Protein AF-0000000078838289 (afdb_homodimer)

pLDDT: mean 92.82, std 12.11, range [24.95, 98.88]

Radius of gyration: 32.38 Å; Cα contacts (8 Å, |Δi|>4): 1824; chains: 2; bounding box: 75×91×91 Å

Secondary structure (DSSP, 8-state):
--------------------HHHHHHHHHHHHHHHHHHHH-HHHHHHTT-GGGGG-----SHHHHHHHHHHHHHHHHHHHHS-STT--HHHHHHHHHHHHHHHHHHHHHHHTGGG--EETTEETTTHHHHHHHH----SHHHHHHHHHHHHHHHHHHHHHHHHHHHHHHHT---BHHHHHHHHHHHHHHHTS-GGG-GGGGGGTS--TTS-HHHHHHHHHHHHHHHHTHHHHHHHHHHHIIIIIHHH-BS-SSGGGSTTHHHHHHHHHHHHH-S---HHHHHHHHHHHHHHHHHHHHHHHHHTT--S-HHHHHHHHHH-GGGS-SSHHHHHHHHHHHHHHHHHHHHHH-SS--S--EEEEEPPTTTGGGS-SEEEE--BTTTTB-EEEEE--SSGGGS-GGGHHHHHHHHSTTTHHHHHHHHHH-SSS-HHHHT---HHHHHHHHHHHHHHHHHTT---SHHHHHHHHHHHHHHHHHHHHHHHHHTS---HHHHHHHHHHH----HHHHHHHHHHHHHSTTTTHHHHHHHHHHHHHHHHHHHHHGGG--HHHHHHHHHTT----HHHHHHHHHHHHHHHS---/--------------------HHHHHHHHHHHHHHHHHHHH-HHHHHHTT-GGGGG-----SHHHHHHHHHHHHHHHHHHHHS-STT--HHHHHHHHHHHHHHHHHHHHHHHTGGG--EETTEETTTHHHHHHHH----SHHHHHHHHHHHHHHHHHHHHHHHHHHHHHHHT---BHHHHHHHHHHHHHHHTS-GGG-GGGGGGTS--TTS-HHHHHHHHHHHHHHHHTHHHHHHHHHHHIIIIIGGG-BS-SSGGGSTTHHHHHHHHHHHHH-S---HHHHHHHHHHHHHHHHHHHHHHHHHTT--S-HHHHHHHHHH-GGGS-SSHHHHHHHHHHHHHHHHHHHHHH-SS--S--EEEEEPPTTTGGGS-SEEEE--BTTTTB-EEEEE--SSGGGS-GGGHHHHHHHHSTTTHHHHHHHHHH-SSS-HHHHT---HHHHHHHHHHHHHHHHHTT---SHHHHHHHHHHHHHHHHHHHHHHHHHTS---HHHHHHHHHHH----HHHHHHHHHHHHHSTTTTHHHHHHHHHHHHHHHHHHHHHGGG--HHHHHHHHHTT----HHHHHHHHHHHHHHHS---

Organism: Phenylobacterium zucineum (strain HLK1) (NCBI:txid450851)

Sequence (1166 aa):
MRRLVPVLAAVLSIHAAPALADDSAVSRLVADYEAWWLADDPFTAGRLGDAAALARLPDVTPAADARRKAALEGFRARLAATPDAGLSDEAKLNRDLLRWTVESQLSRLSFDEARMPLSSDGGFYDTLDYFGSTTRIRGREDAEAWIARLEGAPGLWRDHLANARRGVKTGFTQPRGTVEAVIKQLRDRQAVPLDDDPLLKPLARLPDTIAPADQAALRARARAAVERLAPVRQEILAFVEGEYLPAARKGLGARALPNGEAYYRFVVRDHTTTELTPDQIHEIGRSEVARIRARMEAAMKEAGWEGDLAGFLAMLRKEPGFYAESRQDLLEKASEIAKRIDDQLPAWFATL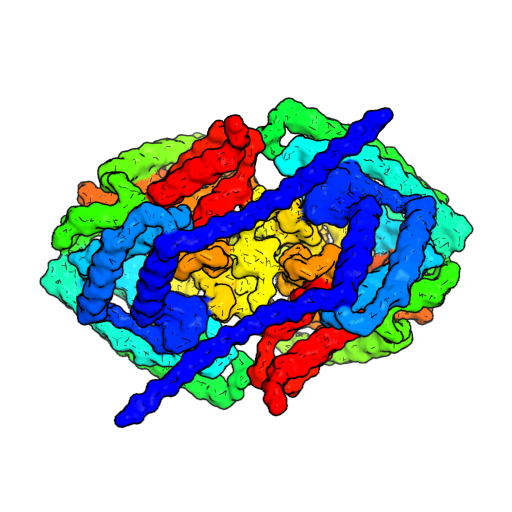PRLPYGVRPVPREIEAAYTTGRYFQGSPELGVAGGYMVNTYALDQRPLYELPALTAHEAVPGHHLQIALSQELEGVPAFRREAGYSAFVEGWGLYSEKVAGEMGIYRTPYERFGQLSYEMWRACRLVADTGLHWKGWSVDQAKACFLENTALSPLNIDVEVARYVSWPGQALAYKVGELTYVRLRDKAKAALGERFDIRRFHDAVLLAGPLPMNVLEARVDAWIAAQKPAAMRRLVPVLAAVLSIHAAPALADDSAVSRLVADYEAWWLADDPFTAGRLGDAAALARLPDVTPAADARRKAALEGFRARLAATPDAGLSDEAKLNRDLLRWTVESQLSRLSFDEARMPLSSDGGFYDTLDYFGSTTRIRGREDAEAWIARLEGAPGLWRDHLANARRGVKTGFTQPRGTVEAVIKQLRDRQAVPLDDDPLLKPLARLPDTIAPADQAALRARARAAVERLAPVRQEILAFVEGEYLPAARKGLGARALPNGEAYYRFVVRDHTTTELTPDQIHEIGRSEVARIRARMEAAMKEAGWEGDLAGFLAMLRKEPGFYAESRQDLLEKASEIAKRIDDQLPAWFATLPRLPYGVRPVPREIEAAYTTGRYFQGSPELGVAGGYMVNTYALDQRPLYELPALTAHEAVPGHHLQIALSQELEGVPAFRREAGYSAFVEGWGLYSEKVAGEMGIYRTPYERFGQLSYEMWRACRLVADTGLHWKGWSVDQAKACFLENTALSPLNIDVEVARYVSWPGQALAYKVGELTYVRLRDKAKAALGERFDIRRFHDAVLLAGPLPMNVLEARVDAWIAAQKPAA

InterPro domains:
  IPR010281 Protein of unknown function DUF885 [PF05960] (42-572)
  IPR010281 Protein of unknown function DUF885 [PTHR33361] (23-581)

Solvent-accessible surface area (backbone atoms only — not comparable to full-atom values): 60606 Å² total; per-residue (Å²): 130,88,75,80,75,78,78,76,77,73,73,76,67,78,66,74,70,72,77,42,80,48,35,54,58,51,50,50,52,51,52,51,48,47,55,52,51,39,68,59,34,16,68,62,28,24,50,71,53,37,69,76,26,47,32,46,72,63,74,80,42,71,68,45,50,50,52,50,49,54,52,42,51,49,51,52,53,54,57,71,67,52,74,80,71,67,45,50,72,66,44,47,50,52,49,52,52,48,49,50,51,45,51,51,51,53,55,47,58,72,68,49,58,63,21,46,57,67,31,46,80,46,41,79,88,44,53,60,45,58,44,23,75,65,46,72,41,81,43,67,66,45,46,51,20,50,42,42,33,49,62,45,41,61,60,51,53,50,40,49,49,53,26,33,51,51,6,52,74,69,51,40,46,54,26,46,72,41,47,52,48,35,51,52,52,51,52,53,49,68,66,54,52,77,93,69,37,52,72,52,50,35,61,70,63,67,47,81,86,49,51,69,71,55,49,52,49,51,47,50,51,41,50,53,36,56,59,62,42,51,64,52,53,49,48,52,50,49,41,45,62,67,54,42,44,80,47,27,31,85,50,65,22,47,45,66,32,81,68,10,58,62,49,47,54,47,36,36,26,60,20,42,36,47,89,68,46,65,68,56,43,26,51,51,14,53,52,44,41,56,55,45,50,56,51,43,53,53,33,42,47,72,61,67,55,84,70,54,69,70,57,51,41,52,47,63,68,62,45,67,90,37,34,52,89,41,56,65,50,44,50,18,50,52,24,30,49,47,25,53,41,35,34,48,41,37,67,51,32,75,73,60,38,42,70,45,47,15,70,36,68,40,56,79,80,50,25,86,73,43,64,72,56,46,58,44,83,47,23,82,69,68,26,35,29,23,31,30,28,36,38,57,55,63,41,84,64,46,54,52,37,38,44,59,32,50,40,12,21,28,28,51,67,5,40,44,42,54,52,41,36,16,68,65,50,77,95,57,58,65,75,43,36,68,44,75,42,39,9,43,53,40,3,43,14,53,42,20,32,55,51,35,50,78,72,56,67,53,83,44,50,56,27,47,38,26,39,47,24,53,52,32,48,35,21,34,29,23,36,25,40,33,30,27,36,72,68,67,40,51,72,66,64,38,45,44,54,45,70,75,59,30,70,69,38,71,68,55,50,52,55,50,51,45,32,44,58,47,39,70,36,54,58,40,3,30,44,56,23,21,53,50,54,52,50,50,51,50,50,41,40,70,74,43,51,88,72,49,44,66,22,57,51,47,44,68,60,49,75,74,22,58,41,48,51,62,58,44,51,52,50,50,53,52,49,49,61,67,68,43,74,80,127,134,82,77,77,72,76,78,76,75,73,72,77,68,80,67,77,70,73,78,41,79,50,35,54,58,51,52,49,52,50,50,51,48,48,54,53,50,38,70,59,33,15,68,61,28,24,50,71,54,37,70,76,26,47,32,46,74,63,73,80,42,71,67,47,48,52,52,49,49,53,53,42,52,50,51,52,53,53,56,70,66,53,73,78,72,69,45,50,72,67,43,46,50,52,49,52,51,49,50,51,51,44,52,51,51,52,55,48,59,72,67,48,58,63,20,47,59,67,32,46,80,46,40,77,89,44,53,61,45,58,44,23,76,64,46,74,42,81,44,67,67,44,47,51,20,49,40,44,34,49,61,45,40,62,61,49,54,49,41,49,50,53,28,33,50,51,7,52,74,68,51,39,48,54,27,46,71,41,47,53,47,36,51,53,51,51,53,54,49,68,66,54,51,77,92,70,37,51,71,52,50,36,63,70,63,67,49,80,88,48,52,68,71,57,48,53,51,51,46,52,51,41,50,52,36,56,58,62,42,51,63,53,54,49,50,51,50,49,44,44,62,68,55,43,44,80,47,27,30,85,51,63,23,47,46,65,32,80,67,10,58,63,48,46,55,47,37,36,25,60,19,39,38,46,90,68,48,64,66,58,43,28,52,50,13,53,52,44,40,56,55,46,50,55,51,43,52,52,33,42,46,73,61,65,53,85,72,54,69,70,57,51,42,52,46,62,68,62,45,67,88,37,34,52,89,42,57,64,49,44,50,18,50,52,23,30,50,47,24,53,42,36,34,48,41,37,67,50,31,76,74,60,39,43,71,46,46,15,70,38,67,41,56,79,80,49,26,86,73,42,65,71,55,46,56,44,83,48,21,80,71,68,26,34,30,23,31,31,27,37,37,56,54,65,42,83,63,45,52,51,35,36,43,60,34,51,41,13,21,27,28,50,68,6,41,45,43,54,51,43,37,17,68,66,50,77,95,56,56,64,74,42,35,67,43,76,42,38,8,42,55,40,3,42,14,54,42,21,34,54,51,37,51,77,72,57,68,51,85,44,48,58,28,45,38,24,39,46,24,52,51,31,48,37,21,35,28,23,36,26,42,32,30,26,36,72,70,67,42,51,72,67,63,36,45,46,52,46,70,75,60,30,68,69,36,70,68,55,50,52,54,49,50,45,32,42,57,49,39,72,37,54,57,40,3,29,42,57,23,21,53,50,52,53,50,52,51,51,50,41,41,69,75,43,50,89,70,50,47,66,22,58,52,46,44,69,61,48,74,74,22,57,41,48,51,62,59,45,52,53,49,52,52,53,51,49,61,66,70,44,75,80,128

Foldseek 3Di:
DPDDPPPPPPPPPPPPPPQFPLLVLLVVLLVVVVVVVCVQCLVLVVLQPNLVSLQDDHDLAVVVLVVLLVVLVVSLVSLVVRDPPPHDPQSNVSSVVSNVVSVLSNVVSVVLCLLEQAALADGPVCVLLLVLVFQAAPDDSSLVSLLSNLLCSLVVLVSSLVSPVVCLVQLVYAALVGLVSRLVLLVLLLPDDLVQRSSLNNLPDHDVVQPPVRSVVSSVSSSVSSVVCNVSSVVVSCCSVPRRNVSHDHFLAQCSGDVSVVVLCSLQCQQQVDNDGLVNLQVQLVVLLVVLLVVLVVLCVVQVHPDDPLVVLVCQLPPPVQFADALVRLLVLLVVLLVLLVVQVVQQAVDWFPAAEHEEEDRPSCLLLHAQWAKRAHHPNSPGHIYTYGRSPPRSQNTNLQSNLSSQLHDPPAQVGLLRLLNVAPPARPCQSVDCNLLQRQQRSLLSSVVCVVSVSNPGSSSVSSNSLVLQVLSLLSNLLSCRHPVRDDLVVSLVSNSVRHSHDPSNSVSVSSRSSRPHNNSSSHNSSNVLLVVLLVVLCVLQPPLDRSNVLVCQQRNNGGDSSVVSSVSSVVVSVVSDPDD/DDDPPPPPPPPPPPPPPPQFPLLVLLVVLLVVVCVVVCVQCLVLVVLQPNLVSLQDDHDLAVVSLVVLLVVLVVSLVSLVVRDPPPHDPLSNVSSVVSNVVSVLSNVVSVVLCLLEQAALADGPVCVLLLVLVFQAAPDDSSLVSLLSNLLCSLVVLVSSLVSPVVCLVQLVYAALVRLVSRLVLLVLLLPDDLVQRSSLNNLPDHDPVQPPVRSVVSSVSSSVSSVVCNVSSVVVSCCSVPRRNVSHDHFLAQCSGDVSVVVLQSLQCQQQVDNDGLVRLQVQLVVLLVVLLVVLVVLCVVQVHPDDPLVVLVCQLPPPVQFADALVRLLVLLVVLLVLLVVQVVQQAVDWFPAAEHEEEDRPSCLLLHAQWAKRAHRPNSPGHIYTYGRSPPRSQNTNLQSNLSSQLHDPPAQVGLLRLLNVFPPARPCQSVDCNLLQRLQRSLLSSVVCVVSVSNPGSSSVSSNSLVLQVLSLLSNLLSCRHPVRDDLVVSLVSNSVRHSHDPSNSVSVSSRSSRPHNNSSSHNSSNVLLVVLLVVLCVLQPPLDRSNVLVCQQRNNGGDSSVVSSVSSVVVSVVSDPDD

Nearest PDB structures (foldseek):
  3o0y-assembly1_A  TM=9.277E-01  e=1.957E-29  Colwellia psychrerythraea 34H
  3o0y-assembly2_B  TM=9.240E-01  e=3.794E-29  Colwellia psychrerythraea 34H
  3iuk-assembly2_B  TM=7.876E-01  e=2.431E-20  Paenarthrobacter aurescens TC1
  3iuk-assembly1_A  TM=7.950E-01  e=2.367E-19  Paenarthrobacter aurescens TC1
  3u24-assembly1_A  TM=7.190E-01  e=1.300E-12  Shewanella oneidensis MR-1

Structure (mmCIF, N/CA/C/O backbone):
data_AF-0000000078838289-model_v1
#
loop_
_entity.id
_entity.type
_entity.pdbx_description
1 polymer 'DUF885 domain-containing protein'
#
loop_
_atom_site.group_PDB
_atom_site.id
_atom_site.type_symbol
_atom_site.label_atom_id
_atom_site.label_alt_id
_atom_site.label_comp_id
_atom_site.label_asym_id
_atom_site.label_entity_id
_atom_site.label_seq_id
_atom_site.pdbx_PDB_ins_code
_atom_site.Cartn_x
_atom_site.Cartn_y
_atom_site.Cartn_z
_atom_site.occupancy
_atom_site.B_iso_or_equiv
_atom_site.auth_seq_id
_atom_site.auth_comp_id
_atom_site.auth_asym_id
_atom_site.auth_atom_id
_atom_site.pdbx_PDB_model_num
ATOM 1 N N . MET A 1 1 ? 40.375 41.781 -16.438 1 24.95 1 MET A N 1
ATOM 2 C CA . MET A 1 1 ? 39.969 41.219 -17.719 1 24.95 1 MET A CA 1
ATOM 3 C C . MET A 1 1 ? 39.281 39.875 -17.547 1 24.95 1 MET A C 1
ATOM 5 O O . MET A 1 1 ? 39.75 38.844 -18.031 1 24.95 1 MET A O 1
ATOM 9 N N . ARG A 1 2 ? 38.688 39.75 -16.375 1 28.38 2 ARG A N 1
ATOM 10 C CA . ARG A 1 2 ? 38.219 38.406 -16 1 28.38 2 ARG A CA 1
ATOM 11 C C . ARG A 1 2 ? 37.219 37.875 -17.031 1 28.38 2 ARG A C 1
ATOM 13 O O . ARG A 1 2 ? 36.281 38.594 -17.406 1 28.38 2 ARG A O 1
ATOM 20 N N . ARG A 1 3 ? 37.656 36.844 -17.766 1 28.58 3 ARG A N 1
ATOM 21 C CA . ARG A 1 3 ? 37.25 35.969 -18.859 1 28.58 3 ARG A CA 1
ATOM 22 C C . ARG A 1 3 ? 35.969 35.188 -18.531 1 28.58 3 ARG A C 1
ATOM 24 O O . ARG A 1 3 ? 35.875 34.594 -17.453 1 28.58 3 ARG A O 1
ATOM 31 N N . LEU A 1 4 ? 34.906 35.594 -19.078 1 31.47 4 LEU A N 1
ATOM 32 C CA . LEU A 1 4 ? 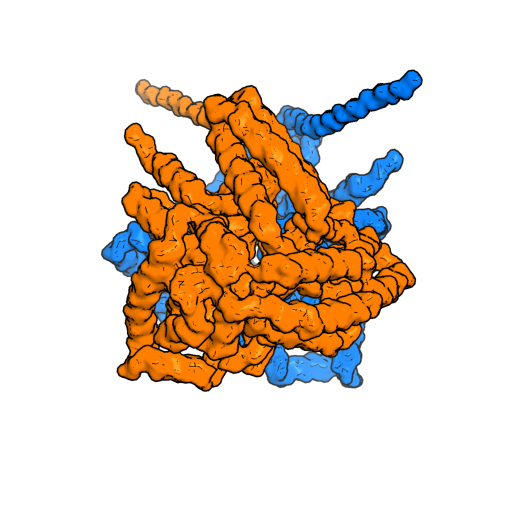33.531 35.125 -19.062 1 31.47 4 LEU A CA 1
ATOM 33 C C . LEU A 1 4 ? 33.438 33.688 -19.578 1 31.47 4 LEU A C 1
ATOM 35 O O . LEU A 1 4 ? 33.812 33.406 -20.734 1 31.47 4 LEU A O 1
ATOM 39 N N . VAL A 1 5 ? 33.844 32.688 -18.797 1 38.34 5 VAL A N 1
ATOM 40 C CA . VAL A 1 5 ? 33.812 31.344 -19.344 1 38.34 5 VAL A CA 1
ATOM 41 C C . VAL A 1 5 ? 32.406 30.938 -19.688 1 38.34 5 VAL A C 1
ATOM 43 O O . VAL A 1 5 ? 31.5 31.016 -18.844 1 38.34 5 VAL A O 1
ATOM 46 N N . PRO A 1 6 ? 32.062 30.953 -20.953 1 35.06 6 PRO A N 1
ATOM 47 C CA . PRO A 1 6 ? 30.688 30.594 -21.375 1 35.06 6 PRO A CA 1
ATOM 48 C C . PRO A 1 6 ? 30.312 29.172 -21 1 35.06 6 PRO A C 1
ATOM 50 O O . PRO A 1 6 ? 31.141 28.266 -21.078 1 35.06 6 PRO A O 1
ATOM 53 N N . VAL A 1 7 ? 29.547 29.016 -19.984 1 34.88 7 VAL A N 1
ATOM 54 C CA . VAL A 1 7 ? 29 27.734 -19.547 1 34.88 7 VAL A CA 1
ATOM 55 C C . VAL A 1 7 ? 28.172 27.109 -20.656 1 34.88 7 VAL A C 1
ATOM 57 O O . VAL A 1 7 ? 27.172 27.672 -21.094 1 34.88 7 VAL A O 1
ATOM 60 N N . LEU A 1 8 ? 28.891 26.406 -21.547 1 32.25 8 LEU A N 1
ATOM 61 C CA . LEU A 1 8 ? 28.203 25.641 -22.594 1 32.25 8 LEU A CA 1
ATOM 62 C C . LEU A 1 8 ? 27.297 24.578 -21.984 1 32.25 8 LEU A C 1
ATOM 64 O O . LEU A 1 8 ? 27.766 23.703 -21.266 1 32.25 8 LEU A O 1
ATOM 68 N N . ALA A 1 9 ? 26.047 24.922 -21.719 1 31.95 9 ALA A N 1
ATOM 69 C CA . ALA A 1 9 ? 24.969 24 -21.375 1 31.95 9 ALA A CA 1
ATOM 70 C C . ALA A 1 9 ? 24.875 22.859 -22.375 1 31.95 9 ALA A C 1
ATOM 72 O O . ALA A 1 9 ? 24.531 23.062 -23.531 1 31.95 9 ALA A O 1
ATOM 73 N N . ALA A 1 10 ? 25.719 21.891 -22.25 1 31.66 10 ALA A N 1
ATOM 74 C CA . ALA A 1 10 ? 25.578 20.719 -23.109 1 31.66 10 ALA A CA 1
ATOM 75 C C . ALA A 1 10 ? 24.219 20.062 -22.891 1 31.66 10 ALA A C 1
ATOM 77 O O . ALA A 1 10 ? 23.922 19.594 -21.797 1 31.66 10 ALA A O 1
ATOM 78 N N . VAL A 1 11 ? 23.25 20.516 -23.516 1 33.47 11 VAL A N 1
ATOM 79 C CA . VAL A 1 11 ? 21.984 19.797 -23.656 1 33.47 11 VAL A CA 1
ATOM 80 C C . VAL A 1 11 ? 22.234 18.391 -24.156 1 33.47 11 VAL A C 1
ATOM 82 O O . VAL A 1 11 ? 22.703 18.203 -25.297 1 33.47 11 VAL A O 1
ATOM 85 N N . LEU A 1 12 ? 22.719 17.594 -23.25 1 33.38 12 LEU A N 1
ATOM 86 C CA . LEU A 1 12 ? 22.766 16.203 -23.672 1 33.38 12 LEU A CA 1
ATOM 87 C C . LEU A 1 12 ? 21.391 15.75 -24.172 1 33.38 12 LEU A C 1
ATOM 89 O O . LEU A 1 12 ? 20.438 15.641 -23.406 1 33.38 12 LEU A O 1
ATOM 93 N N . SER A 1 13 ? 21.062 16.109 -25.375 1 32.47 13 SER A N 1
ATOM 94 C CA . SER A 1 13 ? 19.969 15.5 -26.109 1 32.47 13 SER A CA 1
ATOM 95 C C . SER A 1 13 ? 20.047 13.977 -26.062 1 32.47 13 SER A C 1
ATOM 97 O O . SER A 1 13 ? 21.016 13.391 -26.531 1 32.47 13 SER A O 1
ATOM 99 N N . ILE A 1 14 ? 19.578 13.469 -25.031 1 34.84 14 ILE A N 1
ATOM 100 C CA . ILE A 1 14 ? 19.359 12.039 -25.172 1 34.84 14 ILE A CA 1
ATOM 101 C C . ILE A 1 14 ? 18.625 11.75 -26.484 1 34.84 14 ILE A C 1
ATOM 103 O O . ILE A 1 14 ? 17.453 12.102 -26.641 1 34.84 14 ILE A O 1
ATOM 107 N N . HIS A 1 15 ? 19.328 11.883 -27.609 1 33.34 15 HIS A N 1
ATOM 108 C CA . HIS A 1 15 ? 18.844 11.398 -28.891 1 33.34 15 HIS A CA 1
ATOM 109 C C . HIS A 1 15 ? 18.234 10 -28.766 1 33.34 15 HIS A C 1
ATOM 111 O O . HIS A 1 15 ? 18.922 9.062 -28.359 1 33.34 15 HIS A O 1
ATOM 117 N N . ALA A 1 16 ? 17 9.875 -28.641 1 38.09 16 ALA A N 1
ATOM 118 C CA . ALA A 1 16 ? 16.422 8.578 -28.984 1 38.09 16 ALA A CA 1
ATOM 119 C C . ALA A 1 16 ? 17.031 8.023 -30.266 1 38.09 16 ALA A C 1
ATOM 121 O O . ALA A 1 16 ? 16.922 8.641 -31.328 1 38.09 16 ALA A O 1
ATOM 122 N N . ALA A 1 17 ? 17.953 7.246 -30.266 1 40.25 17 ALA A N 1
ATOM 123 C CA . ALA A 1 17 ? 18.531 6.695 -31.5 1 40.25 17 ALA A CA 1
ATOM 124 C C . ALA A 1 17 ? 17.422 6.234 -32.469 1 40.25 17 ALA A C 1
ATOM 126 O O . ALA A 1 17 ? 16.422 5.656 -32.031 1 40.25 17 ALA A O 1
ATOM 127 N N . PRO A 1 18 ? 17.344 6.66 -33.625 1 42.09 18 PRO A N 1
ATOM 128 C CA . PRO A 1 18 ? 16.328 6.246 -34.625 1 42.09 18 PRO A CA 1
ATOM 129 C C . PRO A 1 18 ? 16.047 4.746 -34.562 1 42.09 18 PRO A C 1
ATOM 131 O O . PRO A 1 18 ? 16.969 3.943 -34.406 1 42.09 18 PRO A O 1
ATOM 134 N N . ALA A 1 19 ? 14.867 4.453 -34.219 1 48.69 19 ALA A N 1
ATOM 135 C CA . ALA A 1 19 ? 14.477 3.066 -34.469 1 48.69 19 ALA A CA 1
ATOM 136 C C . ALA A 1 19 ? 15.039 2.568 -35.781 1 48.69 19 ALA A C 1
ATOM 138 O O . ALA A 1 19 ? 14.781 3.158 -36.844 1 48.69 19 ALA A O 1
ATOM 139 N N . LEU A 1 20 ? 16.094 1.934 -35.75 1 51.28 20 LEU A N 1
ATOM 140 C CA . LEU A 1 20 ? 16.656 1.365 -36.969 1 51.28 20 LEU A CA 1
ATOM 141 C C . LEU A 1 20 ? 15.641 0.486 -37.688 1 51.28 20 LEU A C 1
ATOM 143 O O . LEU A 1 20 ? 14.719 -0.043 -37.062 1 51.28 20 LEU A O 1
ATOM 147 N N . ALA A 1 21 ? 15.406 0.539 -38.906 1 50.81 21 ALA A N 1
ATOM 148 C CA . ALA A 1 21 ? 14.492 -0.169 -39.812 1 50.81 21 ALA A CA 1
ATOM 149 C C . ALA A 1 21 ? 14.219 -1.585 -39.312 1 50.81 21 ALA A C 1
ATOM 151 O O . ALA A 1 21 ? 13.086 -2.061 -39.344 1 50.81 21 ALA A O 1
ATOM 152 N N . ASP A 1 22 ? 15.086 -2.135 -38.562 1 70.12 22 ASP A N 1
ATOM 153 C CA . ASP A 1 22 ? 15.031 -3.531 -38.156 1 70.12 22 ASP A CA 1
ATOM 154 C C . ASP A 1 22 ? 14.258 -3.68 -36.844 1 70.12 22 ASP A C 1
ATOM 156 O O . ASP A 1 22 ? 13.562 -4.68 -36.625 1 70.12 22 ASP A O 1
ATOM 160 N N . ASP A 1 23 ? 13.945 -2.619 -36.125 1 87.69 23 ASP A N 1
ATOM 161 C CA . ASP A 1 23 ? 13.133 -2.699 -34.938 1 87.69 23 ASP A CA 1
ATOM 162 C C . ASP A 1 23 ? 11.648 -2.832 -35.281 1 87.69 23 ASP A C 1
ATOM 164 O O . ASP A 1 23 ? 10.898 -3.48 -34.562 1 87.69 23 ASP A O 1
ATOM 168 N N . SER A 1 24 ? 11.406 -2.385 -36.438 1 88.81 24 SER A N 1
ATOM 169 C CA . SER A 1 24 ? 10.016 -2.387 -36.875 1 88.81 24 SER A CA 1
ATOM 170 C C . SER A 1 24 ? 9.531 -3.801 -37.188 1 88.81 24 SER A C 1
ATOM 172 O O . SER A 1 24 ? 8.375 -4.137 -36.906 1 88.81 24 SER A O 1
ATOM 174 N N . ALA A 1 25 ? 10.422 -4.629 -37.75 1 90.44 25 ALA A N 1
ATOM 175 C CA . ALA A 1 25 ? 10.047 -6.008 -38.062 1 90.44 25 ALA A CA 1
ATOM 176 C C . ALA A 1 25 ? 9.758 -6.797 -36.781 1 90.44 25 ALA A C 1
ATOM 178 O O . ALA A 1 25 ? 8.789 -7.547 -36.719 1 90.44 25 ALA A O 1
ATOM 179 N N . VAL A 1 26 ? 10.555 -6.625 -35.844 1 94.75 26 VAL A N 1
ATOM 180 C CA . VAL A 1 26 ? 10.383 -7.309 -34.562 1 94.75 26 VAL A CA 1
ATOM 181 C C . VAL A 1 26 ? 9.117 -6.797 -33.875 1 94.75 26 VAL A C 1
ATOM 183 O O . VAL A 1 26 ? 8.344 -7.578 -33.312 1 94.75 26 VAL A O 1
ATOM 186 N N . SER A 1 27 ? 8.922 -5.492 -33.938 1 95.06 27 SER A N 1
ATOM 187 C CA . SER A 1 27 ? 7.746 -4.891 -33.312 1 95.06 27 SER A CA 1
ATOM 188 C C . SER A 1 27 ? 6.461 -5.434 -33.938 1 95.06 27 SER A C 1
ATOM 190 O O . SER A 1 27 ? 5.488 -5.695 -33.219 1 95.06 27 SER A O 1
ATOM 192 N N . ARG A 1 28 ? 6.473 -5.582 -35.156 1 95.19 28 ARG A N 1
ATOM 193 C CA . ARG A 1 28 ? 5.305 -6.125 -35.844 1 95.19 28 ARG A CA 1
ATOM 194 C C . ARG A 1 28 ? 5.078 -7.586 -35.469 1 95.19 28 ARG A C 1
ATOM 196 O O . ARG A 1 28 ? 3.938 -8.016 -35.281 1 95.19 28 ARG A O 1
ATOM 203 N N . LEU A 1 29 ? 6.168 -8.336 -35.469 1 96.81 29 LEU A N 1
ATOM 204 C CA . LEU A 1 29 ? 6.086 -9.734 -35.094 1 96.81 29 LEU A CA 1
ATOM 205 C C . LEU A 1 29 ? 5.508 -9.875 -33.688 1 96.81 29 LEU A C 1
ATOM 207 O O . LEU A 1 29 ? 4.641 -10.719 -33.438 1 96.81 29 LEU A O 1
ATOM 211 N N . VAL A 1 30 ? 5.945 -9.047 -32.781 1 97.56 30 VAL A N 1
ATOM 212 C CA . VAL A 1 30 ? 5.453 -9.055 -31.391 1 97.56 30 VAL A CA 1
ATOM 213 C C . VAL A 1 30 ? 3.973 -8.688 -31.375 1 97.56 30 VAL A C 1
ATOM 215 O O . VAL A 1 30 ? 3.174 -9.336 -30.703 1 97.56 30 VAL A O 1
ATOM 218 N N . ALA A 1 31 ? 3.623 -7.703 -32.125 1 97.69 31 ALA A N 1
ATOM 219 C CA . ALA A 1 31 ? 2.23 -7.27 -32.188 1 97.69 31 ALA A CA 1
ATOM 220 C C . ALA A 1 31 ? 1.329 -8.375 -32.719 1 97.69 31 ALA A C 1
ATOM 222 O O . ALA A 1 31 ? 0.228 -8.594 -32.188 1 97.69 31 ALA A O 1
ATOM 223 N N . ASP A 1 32 ? 1.801 -9.062 -33.719 1 98.19 32 ASP A N 1
ATOM 224 C CA . ASP A 1 32 ? 1.038 -10.156 -34.312 1 98.19 32 ASP A CA 1
ATOM 225 C C . ASP A 1 32 ? 0.877 -11.312 -33.344 1 98.19 32 ASP A C 1
ATOM 227 O O . ASP A 1 32 ? -0.205 -11.891 -33.219 1 98.19 32 ASP A O 1
ATOM 231 N N . TYR A 1 33 ? 1.925 -11.609 -32.719 1 98.5 33 TYR A N 1
ATOM 232 C CA . TYR A 1 33 ? 1.863 -12.68 -31.734 1 98.5 33 TYR A CA 1
ATOM 233 C C . TYR A 1 33 ? 0.884 -12.328 -30.609 1 98.5 33 TYR A C 1
ATOM 235 O O . TYR A 1 33 ? 0.07 -13.164 -30.203 1 98.5 33 TYR A O 1
ATOM 243 N N . GLU A 1 34 ? 0.975 -11.148 -30.094 1 98.12 34 GLU A N 1
ATOM 244 C CA . GLU A 1 34 ? 0.121 -10.727 -28.984 1 98.12 34 GLU A CA 1
ATOM 245 C C . GLU A 1 34 ? -1.351 -10.734 -29.391 1 98.12 34 GLU A C 1
ATOM 247 O O . GLU A 1 34 ? -2.215 -11.117 -28.594 1 98.12 34 GLU A O 1
ATOM 252 N N . ALA A 1 35 ? -1.584 -10.289 -30.562 1 98.06 35 ALA A N 1
ATOM 253 C CA . ALA A 1 35 ? -2.959 -10.312 -31.062 1 98.06 35 ALA A CA 1
ATOM 254 C C . ALA A 1 35 ? -3.502 -11.742 -31.094 1 98.06 35 ALA A C 1
ATOM 256 O O . ALA A 1 35 ? -4.629 -11.984 -30.656 1 98.06 35 ALA A O 1
ATOM 257 N N . TRP A 1 36 ? -2.703 -12.609 -31.578 1 98.31 36 TRP A N 1
ATOM 258 C CA . TRP A 1 36 ? -3.094 -14.016 -31.641 1 98.31 36 TRP A CA 1
ATOM 259 C C . TRP A 1 36 ? -3.258 -14.594 -30.234 1 98.31 36 TRP A C 1
ATOM 261 O O . TRP A 1 36 ? -4.266 -15.234 -29.938 1 98.31 36 TRP A O 1
ATOM 271 N N . TRP A 1 37 ? -2.273 -14.406 -29.391 1 97.88 37 TRP A N 1
ATOM 272 C CA . TRP A 1 37 ? -2.232 -14.969 -28.047 1 97.88 37 TRP A CA 1
ATOM 273 C C . TRP A 1 37 ? -3.412 -14.469 -27.219 1 97.88 37 TRP A C 1
ATOM 275 O O . TRP A 1 37 ? -4.09 -15.266 -26.562 1 97.88 37 TRP A O 1
ATOM 285 N N . LEU A 1 38 ? -3.717 -13.211 -27.281 1 97.56 38 LEU A N 1
ATOM 286 C CA . LEU A 1 38 ? -4.801 -12.641 -26.484 1 97.56 38 LEU A CA 1
ATOM 287 C C . LEU A 1 38 ? -6.156 -13.094 -27.016 1 97.56 38 LEU A C 1
ATOM 289 O O . LEU A 1 38 ? -7.113 -13.227 -26.234 1 97.56 38 LEU A O 1
ATOM 293 N N . ALA A 1 39 ? -6.238 -13.375 -28.25 1 97.44 39 ALA A N 1
ATOM 294 C CA . ALA A 1 39 ? -7.461 -13.961 -28.797 1 97.44 39 ALA A CA 1
ATOM 295 C C . ALA A 1 39 ? -7.672 -15.383 -28.281 1 97.44 39 ALA A C 1
ATOM 297 O O . ALA A 1 39 ? -8.805 -15.82 -28.094 1 97.44 39 ALA A O 1
ATOM 298 N N . ASP A 1 40 ? -6.613 -16.031 -28.047 1 97.5 40 ASP A N 1
ATOM 299 C CA . ASP A 1 40 ? -6.652 -17.438 -27.641 1 97.5 40 ASP A CA 1
ATOM 300 C C . ASP A 1 40 ? -6.801 -17.547 -26.125 1 97.5 40 ASP A C 1
ATOM 302 O O . ASP A 1 40 ? -7.242 -18.594 -25.625 1 97.5 40 ASP A O 1
ATOM 306 N N . ASP A 1 41 ? -6.438 -16.594 -25.375 1 96.81 41 ASP A N 1
ATOM 307 C CA . ASP A 1 41 ? -6.496 -16.609 -23.922 1 96.81 41 ASP A CA 1
ATOM 308 C C . ASP A 1 41 ? -7.438 -15.516 -23.406 1 96.81 41 ASP A C 1
ATOM 310 O O . ASP A 1 41 ? -6.988 -14.477 -22.922 1 96.81 41 ASP A O 1
ATOM 314 N N . PRO A 1 42 ? -8.695 -15.828 -23.328 1 96.5 42 PRO A N 1
ATOM 315 C CA . PRO A 1 42 ? -9.672 -14.812 -22.938 1 96.5 42 PRO A CA 1
ATOM 316 C C . PRO A 1 42 ? -9.523 -14.375 -21.484 1 96.5 42 PRO A C 1
ATOM 318 O O . PRO A 1 42 ? -9.922 -13.266 -21.125 1 96.5 42 PRO A O 1
ATOM 321 N N . PHE A 1 43 ? -8.984 -15.219 -20.609 1 94.38 43 PHE A N 1
ATOM 322 C CA . PHE A 1 43 ? -8.805 -14.836 -19.219 1 94.38 43 PHE A CA 1
ATOM 323 C C . PHE A 1 43 ? -7.805 -13.695 -19.094 1 94.38 43 PHE A C 1
ATOM 325 O O . PHE A 1 43 ? -8.086 -12.68 -18.453 1 94.38 43 PHE A O 1
ATOM 332 N N . THR A 1 44 ? -6.625 -13.812 -19.75 1 95.25 44 THR A N 1
ATOM 333 C CA . THR A 1 44 ? -5.621 -12.758 -19.734 1 95.25 44 THR A CA 1
ATOM 334 C C . THR A 1 44 ? -6.133 -11.516 -20.453 1 95.25 44 THR A C 1
ATOM 336 O O . THR A 1 44 ? -5.961 -10.391 -19.969 1 95.25 44 THR A O 1
ATOM 339 N N . ALA A 1 45 ? -6.77 -11.742 -21.594 1 96.75 45 ALA A N 1
ATOM 340 C CA . ALA A 1 45 ? -7.301 -10.625 -22.359 1 96.75 45 ALA A CA 1
ATOM 341 C C . ALA A 1 45 ? -8.273 -9.797 -21.531 1 96.75 45 ALA A C 1
ATOM 343 O O . ALA A 1 45 ? -8.227 -8.57 -21.531 1 96.75 45 ALA A O 1
ATOM 344 N N . GLY A 1 46 ? -9.148 -10.508 -20.828 1 94.88 46 GLY A N 1
ATOM 345 C CA . GLY A 1 46 ? -10.094 -9.82 -19.969 1 94.88 46 GLY A CA 1
ATOM 346 C C . GLY A 1 46 ? -9.422 -9.023 -18.859 1 94.88 46 GLY A C 1
ATOM 347 O O . GLY A 1 46 ? -9.781 -7.871 -18.625 1 94.88 46 GLY A O 1
ATOM 348 N N . ARG A 1 47 ? -8.484 -9.594 -18.172 1 92.56 47 ARG A N 1
ATOM 349 C CA . ARG A 1 47 ? -7.77 -8.945 -17.078 1 92.56 47 ARG A CA 1
ATOM 350 C C . ARG A 1 47 ? -7.047 -7.691 -17.562 1 92.56 47 ARG A C 1
ATOM 352 O O . ARG A 1 47 ? -6.898 -6.727 -16.812 1 92.56 47 ARG A O 1
ATOM 359 N N . LEU A 1 48 ? -6.656 -7.723 -18.875 1 94.12 48 LEU A N 1
ATOM 360 C CA . LEU A 1 48 ? -5.941 -6.594 -19.469 1 94.12 48 LEU A CA 1
ATOM 361 C C . LEU A 1 48 ? -6.922 -5.551 -20 1 94.12 48 LEU A C 1
ATOM 363 O O . LEU A 1 48 ? -6.512 -4.566 -20.609 1 94.12 48 LEU A O 1
ATOM 367 N N . GLY A 1 49 ? -8.289 -5.832 -19.891 1 91.88 49 GLY A N 1
ATOM 368 C CA . GLY A 1 49 ? -9.25 -4.773 -20.156 1 91.88 49 GLY A CA 1
ATOM 369 C C . GLY A 1 49 ? -10.125 -5.051 -21.359 1 91.88 49 GLY A C 1
ATOM 370 O O . GLY A 1 49 ? -10.961 -4.227 -21.734 1 91.88 49 GLY A O 1
ATOM 371 N N . ASP A 1 50 ? -9.891 -6.203 -22.016 1 95.56 50 ASP A N 1
ATOM 372 C CA . ASP A 1 50 ? -10.742 -6.566 -23.156 1 95.56 50 ASP A CA 1
ATOM 373 C C . ASP A 1 50 ? -12.141 -6.965 -22.672 1 95.56 50 ASP A C 1
ATOM 375 O O . ASP A 1 50 ? -12.352 -8.109 -22.266 1 95.56 50 ASP A O 1
ATOM 379 N N . ALA A 1 51 ? -13.078 -6.129 -22.891 1 92.94 51 ALA A N 1
ATOM 380 C CA . ALA A 1 51 ? -14.438 -6.309 -22.375 1 92.94 51 ALA A CA 1
ATOM 381 C C . ALA A 1 51 ? -15.109 -7.527 -23 1 92.94 51 ALA A C 1
ATOM 383 O O . ALA A 1 51 ? -15.812 -8.273 -22.312 1 92.94 51 ALA A O 1
ATOM 384 N N . ALA A 1 52 ? -14.852 -7.695 -24.25 1 94.69 52 ALA A N 1
ATOM 385 C CA . ALA A 1 52 ? -15.469 -8.82 -24.953 1 94.69 52 ALA A CA 1
ATOM 386 C C . ALA A 1 52 ? -14.93 -10.148 -24.438 1 94.69 52 ALA A C 1
ATOM 388 O O . ALA A 1 52 ? -15.648 -11.148 -24.406 1 94.69 52 ALA A O 1
ATOM 389 N N . ALA A 1 53 ? -13.734 -10.141 -24.031 1 96.38 53 ALA A N 1
ATOM 390 C CA . ALA A 1 53 ? -13.086 -11.367 -23.562 1 96.38 53 ALA A CA 1
ATOM 391 C C . ALA A 1 53 ? -13.617 -11.789 -22.203 1 96.38 53 ALA A C 1
ATOM 393 O O . ALA A 1 53 ? -13.484 -12.953 -21.812 1 96.38 53 ALA A O 1
ATOM 394 N N . LEU A 1 54 ? -14.281 -10.891 -21.484 1 95.38 54 LEU A N 1
ATOM 395 C CA . LEU A 1 54 ? -14.75 -11.148 -20.125 1 95.38 54 LEU A CA 1
ATOM 396 C C . LEU A 1 54 ? -15.852 -12.211 -20.125 1 95.38 54 LEU A C 1
ATOM 398 O O . LEU A 1 54 ? -16.109 -12.844 -19.109 1 95.38 54 LEU A O 1
ATOM 402 N N . ALA A 1 55 ? -16.438 -12.414 -21.297 1 96.75 55 ALA A N 1
ATOM 403 C CA . ALA A 1 55 ? -17.531 -13.375 -21.391 1 96.75 55 ALA A CA 1
ATOM 404 C C . ALA A 1 55 ? -17.047 -14.719 -21.938 1 96.75 55 ALA A C 1
ATOM 406 O O . ALA A 1 55 ? -17.797 -15.695 -21.953 1 96.75 55 ALA A O 1
ATOM 407 N N . ARG A 1 56 ? -15.859 -14.766 -22.344 1 97.12 56 ARG A N 1
ATOM 408 C CA . ARG A 1 56 ? -15.391 -15.922 -23.094 1 97.12 56 ARG A CA 1
ATOM 409 C C . ARG A 1 56 ? -14.648 -16.906 -22.188 1 97.12 56 ARG A C 1
ATOM 411 O O . ARG A 1 56 ? -14.195 -16.531 -21.109 1 97.12 56 ARG A O 1
ATOM 418 N N . LEU A 1 57 ? -14.641 -18.109 -22.594 1 97.5 57 LEU A N 1
ATOM 419 C CA . LEU A 1 57 ? -13.875 -19.188 -22 1 97.5 57 LEU A CA 1
ATOM 420 C C . LEU A 1 57 ? -12.852 -19.734 -22.984 1 97.5 57 LEU A C 1
ATOM 422 O O . LEU A 1 57 ? -13.023 -19.609 -24.203 1 97.5 57 LEU A O 1
ATOM 426 N N . PRO A 1 58 ? -11.773 -20.281 -22.516 1 96.94 58 PRO A N 1
ATOM 427 C CA . PRO A 1 58 ? -10.773 -20.828 -23.422 1 96.94 58 PRO A CA 1
ATOM 428 C C . PRO A 1 58 ? -11.25 -22.109 -24.109 1 96.94 58 PRO A C 1
ATOM 430 O O . PRO A 1 58 ? -12.18 -22.766 -23.641 1 96.94 58 PRO A O 1
ATOM 433 N N . ASP A 1 59 ? -10.656 -22.422 -25.266 1 97.75 59 ASP A N 1
ATOM 434 C CA . ASP A 1 59 ? -10.844 -23.688 -25.969 1 97.75 59 ASP A CA 1
ATOM 435 C C . ASP A 1 59 ? -9.734 -24.688 -25.609 1 97.75 59 ASP A C 1
ATOM 437 O O . ASP A 1 59 ? -8.562 -24.438 -25.922 1 97.75 59 ASP A O 1
ATOM 441 N N . VAL A 1 60 ? -10.148 -25.828 -24.938 1 97.81 60 VAL A N 1
ATOM 442 C CA . VAL A 1 60 ? -9.125 -26.734 -24.422 1 97.81 60 VAL A CA 1
ATOM 443 C C . VAL A 1 60 ? -9.133 -28.031 -25.219 1 97.81 60 VAL A C 1
ATOM 445 O O . VAL A 1 60 ? -8.562 -29.031 -24.781 1 97.81 60 VAL A O 1
ATOM 448 N N . THR A 1 61 ? -9.742 -28 -26.391 1 97.94 61 THR A N 1
ATOM 449 C CA . THR A 1 61 ? -9.898 -29.219 -27.188 1 97.94 61 THR A CA 1
ATOM 450 C C . THR A 1 61 ? -8.617 -29.531 -27.953 1 97.94 61 THR A C 1
ATOM 452 O O . THR A 1 61 ? -7.785 -28.641 -28.172 1 97.94 61 THR A O 1
ATOM 455 N N . PRO A 1 62 ? -8.453 -30.797 -28.344 1 97.5 62 PRO A N 1
ATOM 456 C CA . PRO A 1 62 ? -7.312 -31.156 -29.203 1 97.5 62 PRO A CA 1
ATOM 457 C C . PRO A 1 62 ? -7.281 -30.359 -30.5 1 97.5 62 PRO A C 1
ATOM 459 O O . PRO A 1 62 ? -6.199 -30.062 -31.016 1 97.5 62 PRO A O 1
ATOM 462 N N . ALA A 1 63 ? -8.414 -30.062 -31.031 1 97.94 63 ALA A N 1
ATOM 463 C CA . ALA A 1 63 ? -8.469 -29.234 -32.25 1 97.94 63 ALA A CA 1
ATOM 464 C C . ALA A 1 63 ? -7.879 -27.859 -32 1 97.94 63 ALA A C 1
ATOM 466 O O . ALA A 1 63 ? -7.184 -27.312 -32.875 1 97.94 63 ALA A O 1
ATOM 467 N N . ALA A 1 64 ? -8.211 -27.281 -30.906 1 97.88 64 ALA A N 1
ATOM 468 C CA . ALA A 1 64 ? -7.629 -26 -30.547 1 97.88 64 ALA A CA 1
ATOM 469 C C . ALA A 1 64 ? -6.113 -26.094 -30.391 1 97.88 64 ALA A C 1
ATOM 471 O O . ALA A 1 64 ? -5.379 -25.203 -30.812 1 97.88 64 ALA A O 1
ATOM 472 N N . ASP A 1 65 ? -5.617 -27.203 -29.828 1 97.69 65 ASP A N 1
ATOM 473 C CA . ASP A 1 65 ? -4.184 -27.422 -29.672 1 97.69 65 ASP A CA 1
ATOM 474 C C . ASP A 1 65 ? -3.5 -27.531 -31.031 1 97.69 65 ASP A C 1
ATOM 476 O O . ASP A 1 65 ? -2.385 -27.031 -31.219 1 97.69 65 ASP A O 1
ATOM 480 N N . ALA A 1 66 ? -4.168 -28.172 -31.906 1 97.94 66 ALA A N 1
ATOM 481 C CA . ALA A 1 66 ? -3.619 -28.281 -33.25 1 97.94 66 ALA A CA 1
ATOM 482 C C . ALA A 1 66 ? -3.518 -26.906 -33.906 1 97.94 66 ALA A C 1
ATOM 484 O O . ALA A 1 66 ? -2.533 -26.609 -34.594 1 97.94 66 ALA A O 1
ATOM 485 N N . ARG A 1 67 ? -4.535 -26.109 -33.719 1 98.19 67 ARG A N 1
ATOM 486 C CA . ARG A 1 67 ? -4.5 -24.75 -34.25 1 98.19 67 ARG A CA 1
ATOM 487 C C . ARG A 1 67 ? -3.391 -23.938 -33.625 1 98.19 67 ARG A C 1
ATOM 489 O O . ARG A 1 67 ? -2.693 -23.172 -34.281 1 98.19 67 ARG A O 1
ATOM 496 N N . ARG A 1 68 ? -3.215 -24.062 -32.312 1 98.44 68 ARG A N 1
ATOM 497 C CA . ARG A 1 68 ? -2.141 -23.375 -31.609 1 98.44 68 ARG A CA 1
ATOM 498 C C . ARG A 1 68 ? -0.776 -23.797 -32.156 1 98.44 68 ARG A C 1
ATOM 500 O O . ARG A 1 68 ? 0.097 -22.969 -32.375 1 98.44 68 ARG A O 1
ATOM 507 N N . LYS A 1 69 ? -0.599 -25.109 -32.344 1 98.44 69 LYS A N 1
ATOM 508 C CA . LYS A 1 69 ? 0.668 -25.625 -32.844 1 98.44 69 LYS A CA 1
ATOM 509 C C . LYS A 1 69 ? 0.992 -25.016 -34.219 1 98.44 69 LYS A C 1
ATOM 511 O O . LYS A 1 69 ? 2.121 -24.578 -34.469 1 98.44 69 LYS A O 1
ATOM 516 N N . ALA A 1 70 ? 0.007 -24.969 -35.062 1 98.56 70 ALA A N 1
ATOM 517 C CA . ALA A 1 70 ? 0.205 -24.422 -36.375 1 98.56 70 ALA A CA 1
ATOM 518 C C . ALA A 1 70 ? 0.588 -22.938 -36.312 1 98.56 70 ALA A C 1
ATOM 520 O O . ALA A 1 70 ? 1.503 -22.5 -37.031 1 98.56 70 ALA A O 1
ATOM 521 N N . ALA A 1 71 ? -0.13 -22.188 -35.5 1 98.69 71 ALA A N 1
ATOM 522 C CA . ALA A 1 71 ? 0.172 -20.766 -35.344 1 98.69 71 ALA A CA 1
ATOM 523 C C . ALA A 1 71 ? 1.583 -20.562 -34.812 1 98.69 71 ALA A C 1
ATOM 525 O O . ALA A 1 71 ? 2.328 -19.719 -35.312 1 98.69 71 ALA A O 1
ATOM 526 N N . LEU A 1 72 ? 1.947 -21.328 -33.844 1 98.75 72 LEU A N 1
ATOM 527 C CA . LEU A 1 72 ? 3.246 -21.203 -33.188 1 98.75 72 LEU A CA 1
ATOM 528 C C . LEU A 1 72 ? 4.371 -21.578 -34.156 1 98.75 72 LEU A C 1
ATOM 530 O O . LEU A 1 72 ? 5.441 -20.969 -34.125 1 98.75 72 LEU A O 1
ATOM 534 N N . GLU A 1 73 ? 4.152 -22.594 -34.969 1 98.62 73 GLU A N 1
ATOM 535 C CA . GLU A 1 73 ? 5.129 -22.938 -36 1 98.62 73 GLU A CA 1
ATOM 536 C C . GLU A 1 73 ? 5.324 -21.781 -36.969 1 98.62 73 GLU A C 1
ATOM 538 O O . GLU A 1 73 ? 6.438 -21.547 -37.438 1 98.62 73 GLU A O 1
ATOM 543 N N . GLY A 1 74 ? 4.289 -21.141 -37.219 1 98.56 74 GLY A N 1
ATOM 544 C CA . GLY A 1 74 ? 4.391 -19.953 -38.062 1 98.56 74 GLY A CA 1
ATOM 545 C C . GLY A 1 74 ? 5.23 -18.859 -37.438 1 98.56 74 GLY A C 1
ATOM 546 O O . GLY A 1 74 ? 6.074 -18.25 -38.094 1 98.56 74 GLY A O 1
ATOM 547 N N . PHE A 1 75 ? 4.965 -18.578 -36.219 1 98.44 75 PHE A N 1
ATOM 548 C CA . PHE A 1 75 ? 5.754 -17.578 -35.5 1 98.44 75 PHE A CA 1
ATOM 549 C C . PHE A 1 75 ? 7.211 -18 -35.406 1 98.44 75 PHE A C 1
ATOM 551 O O . PHE A 1 75 ? 8.117 -17.172 -35.5 1 98.44 75 PHE A O 1
ATOM 558 N N . ARG A 1 76 ? 7.461 -19.359 -35.094 1 98 76 ARG A N 1
ATOM 559 C CA . ARG A 1 76 ? 8.828 -19.875 -35.062 1 98 76 ARG A CA 1
ATOM 560 C C . ARG A 1 76 ? 9.555 -19.594 -36.375 1 98 76 ARG A C 1
ATOM 562 O O . ARG A 1 76 ? 10.719 -19.172 -36.344 1 98 76 ARG A O 1
ATOM 569 N N . ALA A 1 77 ? 8.914 -19.766 -37.5 1 98 77 ALA A N 1
ATOM 570 C CA . ALA A 1 77 ? 9.508 -19.516 -38.812 1 98 77 ALA A CA 1
ATOM 571 C C . ALA A 1 77 ? 9.812 -18.031 -39 1 98 77 ALA A C 1
ATOM 573 O O . ALA A 1 77 ? 10.875 -17.688 -39.531 1 98 77 ALA A O 1
ATOM 574 N N . ARG A 1 78 ? 8.906 -17.203 -38.625 1 96.88 78 ARG A N 1
ATOM 575 C CA . ARG A 1 78 ? 9.102 -15.766 -38.75 1 96.88 78 ARG A CA 1
ATOM 576 C C . ARG A 1 78 ? 10.25 -15.289 -37.875 1 96.88 78 ARG A C 1
ATOM 578 O O . ARG A 1 78 ? 11.023 -14.414 -38.25 1 96.88 78 ARG A O 1
ATOM 585 N N . LEU A 1 79 ? 10.336 -15.836 -36.656 1 96.56 79 LEU A N 1
ATOM 586 C CA . LEU A 1 79 ? 11.422 -15.5 -35.75 1 96.56 79 LEU A CA 1
ATOM 587 C C . LEU A 1 79 ? 12.766 -15.922 -36.312 1 96.56 79 LEU A C 1
ATOM 589 O O . LEU A 1 79 ? 13.75 -15.18 -36.219 1 96.56 79 LEU A O 1
ATOM 593 N N . ALA A 1 80 ? 12.828 -17.062 -36.938 1 94.38 80 ALA A N 1
ATOM 594 C CA . ALA A 1 80 ? 14.055 -17.578 -37.562 1 94.38 80 ALA A CA 1
ATOM 595 C C . ALA A 1 80 ? 14.508 -16.688 -38.719 1 94.38 80 ALA A C 1
ATOM 597 O O . ALA A 1 80 ? 15.703 -16.562 -38.969 1 94.38 80 ALA A O 1
ATOM 598 N N . ALA A 1 81 ? 13.602 -16.016 -39.312 1 91.88 81 ALA A N 1
ATOM 599 C CA . ALA A 1 81 ? 13.883 -15.188 -40.469 1 91.88 81 ALA A CA 1
ATOM 600 C C . ALA A 1 81 ? 14.289 -13.773 -40.062 1 91.88 81 ALA A C 1
ATOM 602 O O . ALA A 1 81 ? 14.773 -12.992 -40.875 1 91.88 81 ALA A O 1
ATOM 603 N N . THR A 1 82 ? 14.062 -13.453 -38.812 1 89.94 82 THR A N 1
ATOM 604 C CA . THR A 1 82 ? 14.414 -12.125 -38.344 1 89.94 82 THR A CA 1
ATOM 605 C C . THR A 1 82 ? 15.93 -12 -38.156 1 89.94 82 THR A C 1
ATOM 607 O O . THR A 1 82 ? 16.531 -12.789 -37.438 1 89.94 82 THR A O 1
ATOM 610 N N . PRO A 1 83 ? 16.578 -11.016 -38.781 1 80.81 83 PRO A N 1
ATOM 611 C CA . PRO A 1 83 ? 18.031 -10.867 -38.688 1 80.81 83 PRO A CA 1
ATOM 612 C C . PRO A 1 83 ? 18.469 -10.375 -37.312 1 80.81 83 PRO A C 1
ATOM 614 O O . PRO A 1 83 ? 17.75 -9.633 -36.656 1 80.81 83 PRO A O 1
ATOM 617 N N . ASP A 1 84 ? 19.656 -10.797 -36.875 1 77.5 84 ASP A N 1
ATOM 618 C CA . ASP A 1 84 ? 20.234 -10.375 -35.594 1 77.5 84 ASP A CA 1
ATOM 619 C C . ASP A 1 84 ? 20.844 -8.977 -35.688 1 77.5 84 ASP A C 1
ATOM 621 O O . ASP A 1 84 ? 20.828 -8.211 -34.719 1 77.5 84 ASP A O 1
ATOM 625 N N . ALA A 1 85 ? 21.266 -8.672 -36.844 1 80.94 85 ALA A N 1
ATOM 626 C CA . ALA A 1 85 ? 22.031 -7.441 -37 1 80.94 85 ALA A CA 1
ATOM 627 C C . ALA A 1 85 ? 21.125 -6.227 -37.125 1 80.94 85 ALA A C 1
ATOM 629 O O . ALA A 1 85 ? 20.031 -6.32 -37.656 1 80.94 85 ALA A O 1
ATOM 630 N N . GLY A 1 86 ? 21.484 -5.18 -36.438 1 85.19 86 GLY A N 1
ATOM 631 C CA . GLY A 1 86 ? 20.828 -3.895 -36.625 1 85.19 86 GLY A CA 1
ATOM 632 C C . GLY A 1 86 ? 19.688 -3.666 -35.656 1 85.19 86 GLY A C 1
ATOM 633 O O . GLY A 1 86 ? 18.938 -2.695 -35.781 1 85.19 86 GLY A O 1
ATOM 634 N N . LEU A 1 87 ? 19.5 -4.613 -34.656 1 90.12 87 LEU A N 1
ATOM 635 C CA . LEU A 1 87 ? 18.438 -4.449 -33.688 1 90.12 87 LEU A CA 1
ATOM 636 C C . LEU A 1 87 ? 18.938 -3.688 -32.469 1 90.12 87 LEU A C 1
ATOM 638 O O . LEU A 1 87 ? 20.094 -3.846 -32.062 1 90.12 87 LEU A O 1
ATOM 642 N N . SER A 1 88 ? 18.047 -2.742 -31.984 1 90.06 88 SER A N 1
ATOM 643 C CA . SER A 1 88 ? 18.297 -2.182 -30.656 1 90.06 88 SER A CA 1
ATOM 644 C C . SER A 1 88 ? 18.328 -3.271 -29.594 1 90.06 88 SER A C 1
ATOM 646 O O . SER A 1 88 ? 17.859 -4.387 -29.828 1 90.06 88 SER A O 1
ATOM 648 N N . ASP A 1 89 ? 18.906 -3.006 -28.422 1 86.88 89 ASP A N 1
ATOM 649 C CA . ASP A 1 89 ? 18.953 -3.955 -27.312 1 86.88 89 ASP A CA 1
ATOM 650 C C . ASP A 1 89 ? 17.562 -4.395 -26.891 1 86.88 89 ASP A C 1
ATOM 652 O O . ASP A 1 89 ? 17.344 -5.57 -26.578 1 86.88 89 ASP A O 1
ATOM 656 N N . GLU A 1 90 ? 16.672 -3.482 -26.906 1 90.69 90 GLU A N 1
ATOM 657 C CA . GLU A 1 90 ? 15.297 -3.797 -26.516 1 90.69 90 GLU A CA 1
ATOM 658 C C . GLU A 1 90 ? 14.633 -4.707 -27.547 1 90.69 90 GLU A C 1
ATOM 660 O O . GLU A 1 90 ? 13.898 -5.633 -27.188 1 90.69 90 GLU A O 1
ATOM 665 N N . ALA A 1 91 ? 14.836 -4.441 -28.781 1 92.75 91 ALA A N 1
ATOM 666 C CA . ALA A 1 91 ? 14.266 -5.277 -29.828 1 92.75 91 ALA A CA 1
ATOM 667 C C . ALA A 1 91 ? 14.867 -6.68 -29.797 1 92.75 91 ALA A C 1
ATOM 669 O O . ALA A 1 91 ? 14.164 -7.668 -30.047 1 92.75 91 ALA A O 1
ATOM 670 N N . LYS A 1 92 ? 16.141 -6.746 -29.562 1 91.94 92 LYS A N 1
ATOM 671 C CA . LYS A 1 92 ? 16.812 -8.047 -29.438 1 91.94 92 LYS A CA 1
ATOM 672 C C . LYS A 1 92 ? 16.203 -8.844 -28.281 1 91.94 92 LYS A C 1
ATOM 674 O O . LYS A 1 92 ? 15.945 -10.039 -28.422 1 91.94 92 LYS A O 1
ATOM 679 N N . LEU A 1 93 ? 16.016 -8.195 -27.203 1 92.56 93 LEU A N 1
ATOM 680 C CA . LEU A 1 93 ? 15.43 -8.852 -26.031 1 92.56 93 LEU A CA 1
ATOM 681 C C . LEU A 1 93 ? 14.016 -9.336 -26.344 1 92.56 93 LEU A C 1
ATOM 683 O O . LEU A 1 93 ? 13.648 -10.461 -25.969 1 92.56 93 LEU A O 1
ATOM 687 N N . ASN A 1 94 ? 13.219 -8.523 -27 1 95.06 94 ASN A N 1
ATOM 688 C CA . ASN A 1 94 ? 11.875 -8.914 -27.391 1 95.06 94 ASN A CA 1
ATOM 689 C C . ASN A 1 94 ? 11.891 -10.164 -28.266 1 95.06 94 ASN A C 1
ATOM 691 O O . ASN A 1 94 ? 11.117 -11.102 -28.031 1 95.06 94 ASN A O 1
ATOM 695 N N . ARG A 1 95 ? 12.75 -10.164 -29.203 1 94.38 95 ARG A N 1
ATOM 696 C CA . ARG A 1 95 ? 12.867 -11.297 -30.125 1 94.38 95 ARG A CA 1
ATOM 697 C C . ARG A 1 95 ? 13.266 -12.57 -29.375 1 94.38 95 ARG A C 1
ATOM 699 O O . ARG A 1 95 ? 12.648 -13.617 -29.562 1 94.38 95 ARG A O 1
ATOM 706 N N . ASP A 1 96 ? 14.242 -12.484 -28.578 1 93 96 ASP A N 1
ATOM 707 C CA . ASP A 1 96 ? 14.781 -13.648 -27.891 1 93 96 ASP A CA 1
ATOM 708 C C . ASP A 1 96 ? 13.773 -14.219 -26.891 1 93 96 ASP A C 1
ATOM 710 O O . ASP A 1 96 ? 13.641 -15.438 -26.766 1 93 96 ASP A O 1
ATOM 714 N N . LEU A 1 97 ? 13.102 -13.352 -26.234 1 96.25 97 LEU A N 1
ATOM 715 C CA . LEU A 1 97 ? 12.102 -13.812 -25.266 1 96.25 97 LEU A CA 1
ATOM 716 C C . LEU A 1 97 ? 10.898 -14.414 -25.984 1 96.25 97 LEU A C 1
ATOM 718 O O . LEU A 1 97 ? 10.305 -15.383 -25.484 1 96.25 97 LEU A O 1
ATOM 722 N N . LEU A 1 98 ? 10.539 -13.828 -27.094 1 97.31 98 LEU A N 1
ATOM 723 C CA . LEU A 1 98 ? 9.453 -14.422 -27.875 1 97.31 98 LEU A CA 1
ATOM 724 C C . LEU A 1 98 ? 9.852 -15.789 -28.406 1 97.31 98 LEU A C 1
ATOM 726 O O . LEU A 1 98 ? 9.039 -16.719 -28.438 1 97.31 98 LEU A O 1
ATOM 730 N N . ARG A 1 99 ? 11.094 -15.898 -28.844 1 96 99 ARG A N 1
ATOM 731 C CA . ARG A 1 99 ? 11.602 -17.188 -29.297 1 96 99 ARG A CA 1
ATOM 732 C C . ARG A 1 99 ? 11.523 -18.219 -28.172 1 96 99 ARG A C 1
ATOM 734 O O . ARG A 1 99 ? 11.062 -19.344 -28.391 1 96 99 ARG A O 1
ATOM 741 N N . TRP A 1 100 ? 11.969 -17.828 -27.047 1 94.75 100 TRP A N 1
ATOM 742 C CA . TRP A 1 100 ? 11.883 -18.703 -25.875 1 94.75 100 TRP A CA 1
ATOM 743 C C . TRP A 1 100 ? 10.445 -19.141 -25.625 1 94.75 100 TRP A C 1
ATOM 745 O O . TRP A 1 100 ? 10.172 -20.312 -25.406 1 94.75 100 TRP A O 1
ATOM 755 N N . THR A 1 101 ? 9.531 -18.219 -25.656 1 96.81 101 THR A N 1
ATOM 756 C CA . THR A 1 101 ? 8.125 -18.469 -25.375 1 96.81 101 THR A CA 1
ATOM 757 C C . THR A 1 101 ? 7.523 -19.438 -26.391 1 96.81 101 THR A C 1
ATOM 759 O O . THR A 1 101 ? 6.844 -20.391 -26.016 1 96.81 101 THR A O 1
ATOM 762 N N . VAL A 1 102 ? 7.785 -19.172 -27.609 1 98.06 102 VAL A N 1
ATOM 763 C CA . VAL A 1 102 ? 7.246 -20 -28.688 1 98.06 102 VAL A CA 1
ATOM 764 C C . VAL A 1 102 ? 7.805 -21.406 -28.594 1 98.06 102 VAL A C 1
ATOM 766 O O . VAL A 1 102 ? 7.059 -22.391 -28.688 1 98.06 102 VAL A O 1
ATOM 769 N N . GLU A 1 103 ? 9.094 -21.547 -28.328 1 96.81 103 GLU A N 1
ATOM 770 C CA . GLU A 1 103 ? 9.719 -22.875 -28.219 1 96.81 103 GLU A CA 1
ATOM 771 C C . GLU A 1 103 ? 9.18 -23.641 -27.016 1 96.81 103 GLU A C 1
ATOM 773 O O . GLU A 1 103 ? 8.953 -24.844 -27.109 1 96.81 103 GLU A O 1
ATOM 778 N N . SER A 1 104 ? 9.047 -22.969 -25.953 1 96.31 104 SER A N 1
ATOM 779 C CA . SER A 1 104 ? 8.508 -23.594 -24.766 1 96.31 104 SER A CA 1
ATOM 780 C C . SER A 1 104 ? 7.082 -24.094 -25 1 96.31 104 SER A C 1
ATOM 782 O O . SER A 1 104 ? 6.742 -25.219 -24.609 1 96.31 104 SER A O 1
ATOM 784 N N . GLN A 1 105 ? 6.27 -23.281 -25.641 1 97.19 105 GLN A N 1
ATOM 785 C CA . GLN A 1 105 ? 4.883 -23.641 -25.906 1 97.19 105 GLN A CA 1
ATOM 786 C C . GLN A 1 105 ? 4.805 -24.828 -26.859 1 97.19 105 GLN A C 1
ATOM 788 O O . GLN A 1 105 ? 3.996 -25.734 -26.672 1 97.19 105 GLN A O 1
ATOM 793 N N . LEU A 1 106 ? 5.625 -24.797 -27.891 1 98.06 106 LEU A N 1
ATOM 794 C CA . LEU A 1 106 ? 5.652 -25.891 -28.844 1 98.06 106 LEU A CA 1
ATOM 795 C C . LEU A 1 106 ? 6.098 -27.188 -28.172 1 98.06 106 LEU A C 1
ATOM 797 O O . LEU A 1 106 ? 5.516 -28.25 -28.422 1 98.06 106 LEU A O 1
ATOM 801 N N . SER A 1 107 ? 7.109 -27.125 -27.344 1 96.38 107 SER A N 1
ATOM 802 C CA . SER A 1 107 ? 7.574 -28.297 -26.609 1 96.38 107 SER A CA 1
ATOM 803 C C . SER A 1 107 ? 6.484 -28.844 -25.688 1 96.38 107 SER A C 1
ATOM 805 O O . SER A 1 107 ? 6.262 -30.062 -25.641 1 96.38 107 SER A O 1
ATOM 807 N N . ARG A 1 108 ? 5.82 -28.016 -25.047 1 95.75 108 ARG A N 1
ATOM 808 C CA . ARG A 1 108 ? 4.762 -28.422 -24.141 1 95.75 108 ARG A CA 1
ATOM 809 C C . ARG A 1 108 ? 3.633 -29.125 -24.891 1 95.75 108 ARG A C 1
ATOM 811 O O . ARG A 1 108 ? 3.115 -30.156 -24.438 1 95.75 108 ARG A O 1
ATOM 818 N N . LEU A 1 109 ? 3.256 -28.547 -26.016 1 96.69 109 LEU A N 1
ATOM 819 C CA . LEU A 1 109 ? 2.197 -29.125 -26.828 1 96.69 109 LEU A CA 1
ATOM 820 C C . LEU A 1 109 ? 2.572 -30.531 -27.297 1 96.69 109 LEU A C 1
ATOM 822 O O . LEU A 1 109 ? 1.702 -31.391 -27.453 1 96.69 109 LEU A O 1
ATOM 826 N N . SER A 1 110 ? 3.857 -30.75 -27.438 1 96.12 110 SER A N 1
ATOM 827 C CA . SER A 1 110 ? 4.309 -32.031 -27.938 1 96.12 110 SER A CA 1
ATOM 828 C C . SER A 1 110 ? 4.082 -33.156 -26.906 1 96.12 110 SER A C 1
ATOM 830 O O . SER A 1 110 ? 3.994 -34.312 -27.266 1 96.12 110 SER A O 1
ATOM 832 N N . PHE A 1 111 ? 3.955 -32.812 -25.688 1 95.94 111 PHE A N 1
ATOM 833 C CA . PHE A 1 111 ? 3.732 -33.781 -24.641 1 95.94 111 PHE A CA 1
ATOM 834 C C . PHE A 1 111 ? 2.244 -33.938 -24.328 1 95.94 111 PHE A C 1
ATOM 836 O O . PHE A 1 111 ? 1.841 -34.812 -23.578 1 95.94 111 PHE A O 1
ATOM 843 N N . ASP A 1 112 ? 1.356 -33.094 -24.875 1 96.12 112 ASP A N 1
ATOM 844 C CA . ASP A 1 112 ? -0.095 -33.125 -24.734 1 96.12 112 ASP A CA 1
ATOM 845 C C . ASP A 1 112 ? -0.493 -33.219 -23.25 1 96.12 112 ASP A C 1
ATOM 847 O O . ASP A 1 112 ? -1.228 -34.094 -22.859 1 96.12 112 ASP A O 1
ATOM 851 N N . GLU A 1 113 ? -0.055 -32.219 -22.484 1 94.44 113 GLU A N 1
ATOM 852 C CA . GLU A 1 113 ? -0.277 -32.219 -21.047 1 94.44 113 GLU A CA 1
ATOM 853 C C . GLU A 1 113 ? -1.763 -32.094 -20.719 1 94.44 113 GLU A C 1
ATOM 855 O O . GLU A 1 113 ? -2.186 -32.406 -19.609 1 94.44 113 GLU A O 1
ATOM 860 N N . ALA A 1 114 ? -2.592 -31.641 -21.672 1 95.38 114 ALA A N 1
ATOM 861 C CA . ALA A 1 114 ? -4.027 -31.5 -21.453 1 95.38 114 ALA A CA 1
ATOM 862 C C . ALA A 1 114 ? -4.656 -32.844 -21.047 1 95.38 114 ALA A C 1
ATOM 864 O O . ALA A 1 114 ? -5.719 -32.875 -20.422 1 95.38 114 ALA A O 1
ATOM 865 N N . ARG A 1 115 ? -3.98 -33.938 -21.312 1 95.75 115 ARG A N 1
ATOM 866 C CA . ARG A 1 115 ? -4.473 -35.281 -21.016 1 95.75 115 ARG A CA 1
ATOM 867 C C . ARG A 1 115 ? -4.484 -35.531 -19.5 1 95.75 115 ARG A C 1
ATOM 869 O O . ARG A 1 115 ? -5.145 -36.438 -19.031 1 95.75 115 ARG A O 1
ATOM 876 N N . MET A 1 116 ? -3.734 -34.844 -18.766 1 95.75 116 MET A N 1
ATOM 877 C CA . MET A 1 116 ? -3.619 -35.031 -17.328 1 95.75 116 MET A CA 1
ATOM 878 C C . MET A 1 116 ? -4.02 -33.781 -16.562 1 95.75 116 MET A C 1
ATOM 880 O O . MET A 1 116 ? -3.18 -33.125 -15.93 1 95.75 116 MET A O 1
ATOM 884 N N . PRO A 1 117 ? -5.305 -33.438 -16.547 1 94.88 117 PRO A N 1
ATOM 885 C CA . PRO A 1 117 ? -5.758 -32.125 -16.031 1 94.88 117 PRO A CA 1
ATOM 886 C C . PRO A 1 117 ? -5.965 -32.156 -14.516 1 94.88 117 PRO A C 1
ATOM 888 O O . PRO A 1 117 ? -6.402 -31.141 -13.945 1 94.88 117 PRO A O 1
ATOM 891 N N . LEU A 1 118 ? -5.695 -33.188 -13.797 1 94.5 118 LEU A N 1
ATOM 892 C CA . LEU A 1 118 ? -5.949 -33.281 -12.359 1 94.5 118 LEU A CA 1
ATOM 893 C C . LEU A 1 118 ? -4.684 -33 -11.562 1 94.5 118 LEU A C 1
ATOM 895 O O . LEU A 1 118 ? -3.578 -33.344 -12.008 1 94.5 118 LEU A O 1
ATOM 899 N N . SER A 1 119 ? -4.879 -32.375 -10.5 1 92.69 119 SER A N 1
ATOM 900 C CA . SER A 1 119 ? -3.799 -32.094 -9.555 1 92.69 119 SER A CA 1
ATOM 901 C C . SER A 1 119 ? -4.32 -32 -8.125 1 92.69 119 SER A C 1
ATOM 903 O O . SER A 1 119 ? -5.492 -31.703 -7.906 1 92.69 119 SER A O 1
ATOM 905 N N . SER A 1 120 ? -3.461 -32.281 -7.191 1 90.62 120 SER A N 1
ATOM 906 C CA . SER A 1 120 ? -3.848 -32.156 -5.793 1 90.62 120 SER A CA 1
ATOM 907 C C . SER A 1 120 ? -3.947 -30.688 -5.391 1 90.62 120 SER A C 1
ATOM 909 O O . SER A 1 120 ? -4.52 -30.359 -4.352 1 90.62 120 SER A O 1
ATOM 911 N N . ASP A 1 121 ? -3.424 -29.781 -6.16 1 87.31 121 ASP A N 1
ATOM 912 C CA . ASP A 1 121 ? -3.396 -28.344 -5.879 1 87.31 121 ASP A CA 1
ATOM 913 C C . ASP A 1 121 ? -4.512 -27.625 -6.629 1 87.31 121 ASP A C 1
ATOM 915 O O . ASP A 1 121 ? -4.5 -26.391 -6.73 1 87.31 121 ASP A O 1
ATOM 919 N N . GLY A 1 122 ? -5.348 -28.359 -7.121 1 82.88 122 GLY A N 1
ATOM 920 C CA . GLY A 1 122 ? -6.461 -27.766 -7.844 1 82.88 122 GLY A CA 1
ATOM 921 C C . GLY A 1 122 ? -6.648 -28.344 -9.234 1 82.88 122 GLY A C 1
ATOM 922 O O . GLY A 1 122 ? -5.988 -29.328 -9.594 1 82.88 122 GLY A O 1
ATOM 923 N N . GLY A 1 123 ? -7.645 -27.844 -9.953 1 87.75 123 GLY A N 1
ATOM 924 C CA . GLY A 1 123 ? -7.973 -28.312 -11.281 1 87.75 123 GLY A CA 1
ATOM 925 C C . GLY A 1 123 ? -8.891 -27.375 -12.047 1 87.75 123 GLY A C 1
ATOM 926 O O . GLY A 1 123 ? -9.195 -26.281 -11.57 1 87.75 123 GLY A O 1
ATOM 927 N N . PHE A 1 124 ? -9.258 -27.828 -13.203 1 92.56 124 PHE A N 1
ATOM 928 C CA . PHE A 1 124 ? -10.055 -27.031 -14.125 1 92.56 124 PHE A CA 1
ATOM 929 C C . PHE A 1 124 ? -11.391 -26.656 -13.5 1 92.56 124 PHE A C 1
ATOM 931 O O . PHE A 1 124 ? -11.992 -25.641 -13.859 1 92.56 124 PHE A O 1
ATOM 938 N N . TYR A 1 125 ? -11.844 -27.359 -12.523 1 89.75 125 TYR A N 1
ATOM 939 C CA . TYR A 1 125 ? -13.133 -27.125 -11.875 1 89.75 125 TYR A CA 1
ATOM 940 C C . TYR A 1 125 ? -13.031 -26.016 -10.836 1 89.75 125 TYR A C 1
ATOM 942 O O . TYR A 1 125 ? -14.047 -25.531 -10.336 1 89.75 125 TYR A O 1
ATOM 950 N N . ASP A 1 126 ? -11.805 -25.547 -10.555 1 88.31 126 ASP A N 1
ATOM 951 C CA . ASP A 1 126 ? -11.602 -24.5 -9.562 1 88.31 126 ASP A CA 1
ATOM 952 C C . ASP A 1 126 ? -11.305 -23.156 -10.227 1 88.31 126 ASP A C 1
ATOM 954 O O . ASP A 1 126 ? -11.367 -22.109 -9.578 1 88.31 126 ASP A O 1
ATOM 958 N N . THR A 1 127 ? -10.984 -23.156 -11.477 1 88.94 127 THR A N 1
ATOM 959 C CA . THR A 1 127 ? -10.484 -21.969 -12.164 1 88.94 127 THR A CA 1
ATOM 960 C C . THR A 1 127 ? -11.477 -20.812 -12.023 1 88.94 127 THR A C 1
ATOM 962 O O . THR A 1 127 ? -11.086 -19.688 -11.695 1 88.94 127 THR A O 1
ATOM 965 N N . LEU A 1 128 ? -12.727 -21.094 -12.242 1 88.31 128 LEU A N 1
ATOM 966 C CA . LEU A 1 128 ? -13.727 -20.047 -12.188 1 88.31 128 LEU A CA 1
ATOM 967 C C . LEU A 1 128 ? -13.945 -19.562 -10.758 1 88.31 128 LEU A C 1
ATOM 969 O O . LEU A 1 128 ? -14.344 -18.422 -10.523 1 88.31 128 LEU A O 1
ATOM 973 N N . ASP A 1 129 ? -13.695 -20.453 -9.789 1 85.75 129 ASP A N 1
ATOM 974 C CA . ASP A 1 129 ? -13.773 -20.031 -8.391 1 85.75 129 ASP A CA 1
ATOM 975 C C . ASP A 1 129 ? -12.75 -18.938 -8.094 1 85.75 129 ASP A C 1
ATOM 977 O O . ASP A 1 129 ? -13.039 -17.984 -7.367 1 85.75 129 ASP A O 1
ATOM 981 N N . TYR A 1 130 ? -11.594 -19.125 -8.648 1 83.56 130 TYR A N 1
ATOM 982 C CA . TYR A 1 130 ? -10.555 -18.109 -8.484 1 83.56 130 TYR A CA 1
ATOM 983 C C . TYR A 1 130 ? -10.992 -16.781 -9.094 1 83.56 130 TYR A C 1
ATOM 985 O O . TYR A 1 130 ? -10.844 -15.727 -8.469 1 83.56 130 TYR A O 1
ATOM 993 N N . PHE A 1 131 ? -11.594 -16.844 -10.227 1 86.38 131 PHE A N 1
ATOM 994 C CA . PHE A 1 131 ? -12.055 -15.633 -10.883 1 86.38 131 PHE A CA 1
ATOM 995 C C . PHE A 1 131 ? -13.211 -15 -10.117 1 86.38 131 PHE A C 1
ATOM 997 O O . PHE A 1 131 ? -13.344 -13.773 -10.086 1 86.38 131 PHE A O 1
ATOM 1004 N N . GLY A 1 132 ? -14.016 -15.852 -9.57 1 85.38 132 GLY A N 1
ATOM 1005 C CA . GLY A 1 132 ? -15.109 -15.328 -8.766 1 85.38 132 GLY A CA 1
ATOM 1006 C C . GLY A 1 132 ? -14.633 -14.414 -7.648 1 85.38 132 GLY A C 1
ATOM 1007 O O . GLY A 1 132 ? -15.297 -13.422 -7.328 1 85.38 132 GLY A O 1
ATOM 1008 N N . SER A 1 133 ? -13.445 -14.648 -7.203 1 79.56 133 SER A N 1
ATOM 1009 C CA . SER A 1 133 ? -12.906 -13.891 -6.078 1 79.56 133 SER A CA 1
ATOM 1010 C C . SER A 1 133 ? -12.227 -12.609 -6.555 1 79.56 133 SER A C 1
ATOM 1012 O O . SER A 1 133 ? -11.977 -11.703 -5.758 1 79.56 133 SER A O 1
ATOM 1014 N N . THR A 1 134 ? -12 -12.484 -7.812 1 81.69 134 THR A N 1
ATOM 1015 C CA . THR A 1 134 ? -11.266 -11.328 -8.312 1 81.69 134 THR A CA 1
ATOM 1016 C C . THR A 1 134 ? -12.07 -10.586 -9.375 1 81.69 134 THR A C 1
ATOM 1018 O O . THR A 1 134 ? -11.547 -9.703 -10.047 1 81.69 134 THR A O 1
ATOM 1021 N N . THR A 1 135 ? -13.281 -10.992 -9.555 1 88.88 135 THR A N 1
ATOM 1022 C CA . THR A 1 135 ? -14.117 -10.336 -10.555 1 88.88 135 THR A CA 1
ATOM 1023 C C . THR A 1 135 ? -14.898 -9.18 -9.938 1 88.88 135 THR A C 1
ATOM 1025 O O . THR A 1 135 ? -15.617 -9.367 -8.945 1 88.88 135 THR A O 1
ATOM 1028 N N . ARG A 1 136 ? -14.781 -8.078 -10.469 1 88.44 136 ARG A N 1
ATOM 1029 C CA . ARG A 1 136 ? -15.531 -6.879 -10.102 1 88.44 136 ARG A CA 1
ATOM 1030 C C . ARG A 1 136 ? -16.594 -6.547 -11.148 1 88.44 136 ARG A C 1
ATOM 1032 O O . ARG A 1 136 ? -16.281 -6.469 -12.344 1 88.44 136 ARG A O 1
ATOM 1039 N N . ILE A 1 137 ? -17.828 -6.398 -10.68 1 92.62 137 ILE A N 1
ATOM 1040 C CA . ILE A 1 137 ? -18.922 -6.012 -11.578 1 92.62 137 ILE A CA 1
ATOM 1041 C C . ILE A 1 137 ? -19.078 -4.492 -11.562 1 92.62 137 ILE A C 1
ATOM 1043 O O . ILE A 1 137 ? -19.531 -3.918 -10.57 1 92.62 137 ILE A O 1
ATOM 1047 N N . ARG A 1 138 ? -18.828 -3.857 -12.688 1 90.06 138 ARG A N 1
ATOM 1048 C CA . ARG A 1 138 ? -18.844 -2.4 -12.773 1 90.06 138 ARG A CA 1
ATOM 1049 C C . ARG A 1 138 ? -20.156 -1.894 -13.352 1 90.06 138 ARG A C 1
ATOM 1051 O O . ARG A 1 138 ? -20.484 -0.714 -13.211 1 90.06 138 ARG A O 1
ATOM 1058 N N . GLY A 1 139 ? -20.844 -2.791 -13.922 1 89.56 139 GLY A N 1
ATOM 1059 C CA . GLY A 1 139 ? -22.125 -2.506 -14.57 1 89.56 139 GLY A CA 1
ATOM 1060 C C . GLY A 1 139 ? -22.797 -3.746 -15.109 1 89.56 139 GLY A C 1
ATOM 1061 O O . GLY A 1 139 ? -22.344 -4.867 -14.867 1 89.56 139 GLY A O 1
ATOM 1062 N N . ARG A 1 140 ? -23.844 -3.465 -15.82 1 92.44 140 ARG A N 1
ATOM 1063 C CA . ARG A 1 140 ? -24.656 -4.555 -16.344 1 92.44 140 ARG A CA 1
ATOM 1064 C C . ARG A 1 140 ? -23.859 -5.438 -17.297 1 92.44 140 ARG A C 1
ATOM 1066 O O . ARG A 1 140 ? -24 -6.664 -17.266 1 92.44 140 ARG A O 1
ATOM 1073 N N . GLU A 1 141 ? -23.031 -4.879 -18.094 1 93.5 141 GLU A N 1
ATOM 1074 C CA . GLU A 1 141 ? -22.25 -5.633 -19.078 1 93.5 141 GLU A CA 1
ATOM 1075 C C . GLU A 1 141 ? -21.312 -6.617 -18.391 1 93.5 141 GLU A C 1
ATOM 1077 O O . GLU A 1 141 ? -21.156 -7.754 -18.844 1 93.5 141 GLU A O 1
ATOM 1082 N N . ASP A 1 142 ? -20.734 -6.184 -17.359 1 93.75 142 ASP A N 1
ATOM 1083 C CA . ASP A 1 142 ? -19.844 -7.066 -16.609 1 93.75 142 ASP A CA 1
ATOM 1084 C C . ASP A 1 142 ? -20.625 -8.227 -15.992 1 93.75 142 ASP A C 1
ATOM 1086 O O . ASP A 1 142 ? -20.125 -9.359 -15.961 1 93.75 142 ASP A O 1
ATOM 1090 N N . ALA A 1 143 ? -21.75 -7.895 -15.461 1 96.25 143 ALA A N 1
ATOM 1091 C CA . ALA A 1 143 ? -22.594 -8.938 -14.867 1 96.25 143 ALA A CA 1
ATOM 1092 C C . ALA A 1 143 ? -22.984 -9.977 -15.914 1 96.25 143 ALA A C 1
ATOM 1094 O O . ALA A 1 143 ? -22.891 -11.18 -15.664 1 96.25 143 ALA A O 1
ATOM 1095 N N . GLU A 1 144 ? -23.359 -9.484 -17.031 1 97 144 GLU A N 1
ATOM 1096 C CA . GLU A 1 144 ? -23.75 -10.375 -18.125 1 97 144 GLU A CA 1
ATOM 1097 C C . GLU A 1 144 ? -22.578 -11.211 -18.609 1 97 144 GLU A C 1
ATOM 1099 O O . GLU A 1 144 ? -22.734 -12.398 -18.906 1 97 144 GLU A O 1
ATOM 1104 N N . ALA A 1 145 ? -21.484 -10.617 -18.688 1 97.12 145 ALA A N 1
ATOM 1105 C CA . ALA A 1 145 ? -20.281 -11.336 -19.109 1 97.12 145 ALA A CA 1
ATOM 1106 C C . ALA A 1 145 ? -19.953 -12.469 -18.125 1 97.12 145 ALA A C 1
ATOM 1108 O O . ALA A 1 145 ? -19.625 -13.578 -18.547 1 97.12 145 ALA A O 1
ATOM 1109 N N . TRP A 1 146 ? -20.047 -12.18 -16.828 1 96.94 146 TRP A N 1
ATOM 1110 C CA . TRP A 1 146 ? -19.766 -13.195 -15.812 1 96.94 146 TRP A CA 1
ATOM 1111 C C . TRP A 1 146 ? -20.766 -14.344 -15.914 1 96.94 146 TRP A C 1
ATOM 1113 O O . TRP A 1 146 ? -20.375 -15.516 -15.875 1 96.94 146 TRP A O 1
ATOM 1123 N N . ILE A 1 147 ? -22.016 -14.008 -16.109 1 97.94 147 ILE A N 1
ATOM 1124 C CA . ILE A 1 147 ? -23.078 -15.008 -16.219 1 97.94 147 ILE A CA 1
ATOM 1125 C C . ILE A 1 147 ? -22.844 -15.859 -17.469 1 97.94 147 ILE A C 1
ATOM 1127 O O . ILE A 1 147 ? -23.047 -17.078 -17.438 1 97.94 147 ILE A O 1
ATOM 1131 N N . ALA A 1 148 ? -22.406 -15.273 -18.531 1 97.88 148 ALA A N 1
ATOM 1132 C CA . ALA A 1 148 ? -22.094 -16 -19.75 1 97.88 148 ALA A CA 1
ATOM 1133 C C . ALA A 1 148 ? -21 -17.047 -19.516 1 97.88 148 ALA A C 1
ATOM 1135 O O . ALA A 1 148 ? -21.062 -18.156 -20.016 1 97.88 148 ALA A O 1
ATOM 1136 N N . ARG A 1 149 ? -19.953 -16.703 -18.766 1 97 149 ARG A N 1
ATOM 1137 C CA . ARG A 1 149 ? -18.922 -17.656 -18.422 1 97 149 ARG A CA 1
ATOM 1138 C C . ARG A 1 149 ? -19.5 -18.812 -17.609 1 97 149 ARG A C 1
ATOM 1140 O O . ARG A 1 149 ? -19.141 -19.984 -17.844 1 97 149 ARG A O 1
ATOM 1147 N N . LEU A 1 150 ? -20.344 -18.453 -16.641 1 97.31 150 LEU A N 1
ATOM 1148 C CA . LEU A 1 150 ? -20.969 -19.5 -15.836 1 97.31 150 LEU A CA 1
ATOM 1149 C C . LEU A 1 150 ? -21.797 -20.438 -16.703 1 97.31 150 LEU A C 1
ATOM 1151 O O . LEU A 1 150 ? -21.734 -21.656 -16.531 1 97.31 150 LEU A O 1
ATOM 1155 N N . GLU A 1 151 ? -22.484 -19.875 -17.656 1 97.81 151 GLU A N 1
ATOM 1156 C CA . GLU A 1 151 ? -23.344 -20.672 -18.547 1 97.81 151 GLU A CA 1
ATOM 1157 C C . GLU A 1 151 ? -22.5 -21.516 -19.484 1 97.81 151 GLU A C 1
ATOM 1159 O O . GLU A 1 151 ? -22.969 -22.562 -19.953 1 97.81 151 GLU A O 1
ATOM 1164 N N . GLY A 1 152 ? -21.328 -21.094 -19.828 1 97.56 152 GLY A N 1
ATOM 1165 C CA . GLY A 1 152 ? -20.422 -21.828 -20.703 1 97.56 152 GLY A CA 1
ATOM 1166 C C . GLY A 1 152 ? -19.578 -22.844 -19.969 1 97.56 152 GLY A C 1
ATOM 1167 O O . GLY A 1 152 ? -18.953 -23.719 -20.578 1 97.56 152 GLY A O 1
ATOM 1168 N N . ALA A 1 153 ? -19.562 -22.875 -18.641 1 97.25 153 ALA A N 1
ATOM 1169 C CA . ALA A 1 153 ? -18.656 -23.656 -17.812 1 97.25 153 ALA A CA 1
ATOM 1170 C C . ALA A 1 153 ? -18.891 -25.156 -18.031 1 97.25 153 ALA A C 1
ATOM 1172 O O . ALA A 1 153 ? -17.922 -25.922 -18.094 1 97.25 153 ALA A O 1
ATOM 1173 N N . PRO A 1 154 ? -20.172 -25.609 -18.188 1 97.5 154 PRO A N 1
ATOM 1174 C CA . PRO A 1 154 ? -20.375 -27.047 -18.422 1 97.5 154 PRO A CA 1
ATOM 1175 C C . PRO A 1 154 ? -19.641 -27.562 -19.656 1 97.5 154 PRO A C 1
ATOM 1177 O O . PRO A 1 154 ? -19.016 -28.625 -19.609 1 97.5 154 PRO A O 1
ATOM 1180 N N . GLY A 1 155 ? -19.719 -26.797 -20.703 1 97.56 155 GLY A N 1
ATOM 1181 C CA . GLY A 1 155 ? -19 -27.172 -21.922 1 97.56 155 GLY A CA 1
ATOM 1182 C C . GLY A 1 155 ? -17.5 -27.266 -21.719 1 97.56 155 GLY A C 1
ATOM 1183 O O . GLY A 1 155 ? -16.875 -28.25 -22.125 1 97.56 155 GLY A O 1
ATOM 1184 N N . LEU A 1 156 ? -16.922 -26.297 -21.094 1 97.44 156 LEU A N 1
ATOM 1185 C CA . LEU A 1 156 ? -15.492 -26.281 -20.828 1 97.44 156 LEU A CA 1
ATOM 1186 C C . LEU A 1 156 ? -15.086 -27.469 -19.953 1 97.44 156 LEU A C 1
ATOM 1188 O O . LEU A 1 156 ? -14.078 -28.109 -20.234 1 97.44 156 LEU A O 1
ATOM 1192 N N . TRP A 1 157 ? -15.828 -27.781 -18.875 1 97.5 157 TRP A N 1
ATOM 1193 C CA . TRP A 1 157 ? -15.5 -28.859 -17.953 1 97.5 157 TRP A CA 1
ATOM 1194 C C . TRP A 1 157 ? -15.609 -30.219 -18.656 1 97.5 157 TRP A C 1
ATOM 1196 O O . TRP A 1 157 ? -14.789 -31.109 -18.422 1 97.5 157 TRP A O 1
ATOM 1206 N N . ARG A 1 158 ? -16.578 -30.344 -19.562 1 97.56 158 ARG A N 1
ATOM 1207 C CA . ARG A 1 158 ? -16.703 -31.594 -20.297 1 97.56 158 ARG A CA 1
ATOM 1208 C C . ARG A 1 158 ? -15.555 -31.781 -21.281 1 97.56 158 ARG A C 1
ATOM 1210 O O . ARG A 1 158 ? -15.102 -32.906 -21.531 1 97.56 158 ARG A O 1
ATOM 1217 N N . ASP A 1 159 ? -15.117 -30.641 -21.859 1 98 159 ASP A N 1
ATOM 1218 C CA . ASP A 1 159 ? -13.938 -30.719 -22.719 1 98 159 ASP A CA 1
ATOM 1219 C C . ASP A 1 159 ? -12.719 -31.188 -21.938 1 98 159 ASP A C 1
ATOM 1221 O O . ASP A 1 159 ? -11.906 -31.969 -22.438 1 98 159 ASP A O 1
ATOM 1225 N N . HIS A 1 160 ? -12.562 -30.781 -20.719 1 97.88 160 HIS A N 1
ATOM 1226 C CA . HIS A 1 160 ? -11.484 -31.234 -19.859 1 97.88 160 HIS A CA 1
ATOM 1227 C C . HIS A 1 160 ? -11.641 -32.719 -19.531 1 97.88 160 HIS A C 1
ATOM 1229 O O . HIS A 1 160 ? -10.648 -33.469 -19.469 1 97.88 160 HIS A O 1
ATOM 1235 N N . LEU A 1 161 ? -12.891 -33.188 -19.328 1 97.81 161 LEU A N 1
ATOM 1236 C CA . LEU A 1 161 ? -13.141 -34.594 -19.094 1 97.81 161 LEU A CA 1
ATOM 1237 C C . LEU A 1 161 ? -12.742 -35.438 -20.297 1 97.81 161 LEU A C 1
ATOM 1239 O O . LEU A 1 161 ? -12.18 -36.531 -20.156 1 97.81 161 LEU A O 1
ATOM 1243 N N . ALA A 1 162 ? -13.07 -34.906 -21.453 1 98.31 162 ALA A N 1
ATOM 1244 C CA . ALA A 1 162 ? -12.672 -35.594 -22.672 1 98.31 162 ALA A CA 1
ATOM 1245 C C . ALA A 1 162 ? -11.156 -35.719 -22.766 1 98.31 162 ALA A C 1
ATOM 1247 O O . ALA A 1 162 ? -10.641 -36.75 -23.188 1 98.31 162 ALA A O 1
ATOM 1248 N N . ASN A 1 163 ? -10.484 -34.688 -22.422 1 98.19 163 ASN A N 1
ATOM 1249 C CA . ASN A 1 163 ? -9.023 -34.75 -22.391 1 98.19 163 ASN A CA 1
ATOM 1250 C C . ASN A 1 163 ? -8.523 -35.781 -21.375 1 98.19 163 ASN A C 1
ATOM 1252 O O . ASN A 1 163 ? -7.586 -36.531 -21.656 1 98.19 163 ASN A O 1
ATOM 1256 N N . ALA A 1 164 ? -9.133 -35.781 -20.188 1 98.12 164 ALA A N 1
ATOM 1257 C CA . ALA A 1 164 ? -8.758 -36.781 -19.156 1 98.12 164 ALA A CA 1
ATOM 1258 C C . ALA A 1 164 ? -8.977 -38.188 -19.656 1 98.12 164 ALA A C 1
ATOM 1260 O O . ALA A 1 164 ? -8.188 -39.094 -19.359 1 98.12 164 ALA A O 1
ATOM 1261 N N . ARG A 1 165 ? -10.039 -38.438 -20.406 1 98.25 165 ARG A N 1
ATOM 1262 C CA . ARG A 1 165 ? -10.305 -39.75 -20.969 1 98.25 165 ARG A CA 1
ATOM 1263 C C . ARG A 1 165 ? -9.227 -40.156 -21.969 1 98.25 165 ARG A C 1
ATOM 1265 O O . ARG A 1 165 ? -8.844 -41.344 -22.047 1 98.25 165 ARG A O 1
ATOM 1272 N N . ARG A 1 166 ? -8.742 -39.188 -22.75 1 97.88 166 ARG A N 1
ATOM 1273 C CA . ARG A 1 166 ? -7.598 -39.469 -23.609 1 97.88 166 ARG A CA 1
ATOM 1274 C C . ARG A 1 166 ? -6.387 -39.875 -22.797 1 97.88 166 ARG A C 1
ATOM 1276 O O . ARG A 1 166 ? -5.633 -40.781 -23.203 1 97.88 166 ARG A O 1
ATOM 1283 N N . GLY A 1 167 ? -6.215 -39.281 -21.656 1 97.56 167 GLY A N 1
ATOM 1284 C CA . GLY A 1 167 ? -5.148 -39.688 -20.766 1 97.56 167 GLY A CA 1
ATOM 1285 C C . GLY A 1 167 ? -5.289 -41.094 -20.266 1 97.56 167 GLY A C 1
ATOM 1286 O O . GLY A 1 167 ? -4.312 -41.875 -20.25 1 97.56 167 GLY A O 1
ATOM 1287 N N . VAL A 1 168 ? -6.496 -41.438 -19.891 1 97.69 168 VAL A N 1
ATOM 1288 C CA . VAL A 1 168 ? -6.789 -42.781 -19.453 1 97.69 168 VAL A CA 1
ATOM 1289 C C . VAL A 1 168 ? -6.457 -43.781 -20.562 1 97.69 168 VAL A C 1
ATOM 1291 O O . VAL A 1 168 ? -5.82 -44.812 -20.312 1 97.69 168 VAL A O 1
ATOM 1294 N N . LYS A 1 169 ? -6.789 -43.438 -21.75 1 97.38 169 LYS A N 1
ATOM 1295 C CA . LYS A 1 169 ? -6.582 -44.344 -22.906 1 97.38 169 LYS A CA 1
ATOM 1296 C C . LYS A 1 169 ? -5.098 -44.5 -23.203 1 97.38 169 LYS A C 1
ATOM 1298 O O . LYS A 1 169 ? -4.66 -45.562 -23.641 1 97.38 169 LYS A O 1
ATOM 1303 N N . THR A 1 170 ? -4.328 -43.469 -23 1 95.94 170 THR A N 1
ATOM 1304 C CA . THR A 1 170 ? -2.934 -43.469 -23.438 1 95.94 170 THR A CA 1
ATOM 1305 C C . THR A 1 170 ? -2.006 -43.719 -22.25 1 95.94 170 THR A C 1
ATOM 1307 O O . THR A 1 170 ? -0.784 -43.781 -22.406 1 95.94 170 THR A O 1
ATOM 1310 N N . GLY A 1 171 ? -2.566 -43.812 -21.047 1 94.69 171 GLY A N 1
ATOM 1311 C CA . GLY A 1 171 ? -1.787 -44.094 -19.859 1 94.69 171 GLY A CA 1
ATOM 1312 C C . GLY A 1 171 ? -1.1 -42.875 -19.297 1 94.69 171 GLY A C 1
ATOM 1313 O O . GLY A 1 171 ? -0.183 -43 -18.484 1 94.69 171 GLY A O 1
ATOM 1314 N N . PHE A 1 172 ? -1.397 -41.75 -19.766 1 96.12 172 PHE A N 1
ATOM 1315 C CA . PHE A 1 172 ? -0.875 -40.469 -19.25 1 96.12 172 PHE A CA 1
ATOM 1316 C C . PHE A 1 172 ? -1.771 -39.938 -18.141 1 96.12 172 PHE A C 1
ATOM 1318 O O . PHE A 1 172 ? -2.527 -38.969 -18.359 1 96.12 172 PHE A O 1
ATOM 1325 N N . THR A 1 173 ? -1.695 -40.562 -16.906 1 96.75 173 THR A N 1
ATOM 1326 C CA . THR A 1 173 ? -2.59 -40.25 -15.789 1 96.75 173 THR A CA 1
ATOM 1327 C C . THR A 1 173 ? -1.795 -39.938 -14.531 1 96.75 173 THR A C 1
ATOM 1329 O O . THR A 1 173 ? -0.58 -40.125 -14.484 1 96.75 173 THR A O 1
ATOM 1332 N N . GLN A 1 174 ? -2.457 -39.375 -13.586 1 96.88 174 GLN A N 1
ATOM 1333 C CA . GLN A 1 174 ? -1.891 -39.125 -12.258 1 96.88 174 GLN A CA 1
ATOM 1334 C C . GLN A 1 174 ? -1.804 -40.406 -11.461 1 96.88 174 GLN A C 1
ATOM 1336 O O . GLN A 1 174 ? -2.516 -41.375 -11.742 1 96.88 174 GLN A O 1
ATOM 1341 N N . PRO A 1 175 ? -0.878 -40.438 -10.492 1 96.12 175 PRO A N 1
ATOM 1342 C CA . PRO A 1 175 ? -0.852 -41.625 -9.617 1 96.12 175 PRO A CA 1
ATOM 1343 C C . PRO A 1 175 ? -2.082 -41.719 -8.719 1 96.12 175 PRO A C 1
ATOM 1345 O O . PRO A 1 175 ? -2.781 -40.719 -8.516 1 96.12 175 PRO A O 1
ATOM 1348 N N . ARG A 1 176 ? -2.32 -42.844 -8.18 1 95.19 176 ARG A N 1
ATOM 1349 C CA . ARG A 1 176 ? -3.531 -43.156 -7.426 1 95.19 176 ARG A CA 1
ATOM 1350 C C . ARG A 1 176 ? -3.73 -42.188 -6.266 1 95.19 176 ARG A C 1
ATOM 1352 O O . ARG A 1 176 ? -4.836 -41.688 -6.055 1 95.19 176 ARG A O 1
ATOM 1359 N N . GLY A 1 177 ? -2.66 -41.906 -5.5 1 94.44 177 GLY A N 1
ATOM 1360 C CA . GLY A 1 177 ? -2.773 -41 -4.363 1 94.44 177 GLY A CA 1
ATOM 1361 C C . GLY A 1 177 ? -3.271 -39.625 -4.746 1 94.44 177 GLY A C 1
ATOM 1362 O O . GLY A 1 177 ? -4.059 -39.031 -4.016 1 94.44 177 GLY A O 1
ATOM 1363 N N . THR A 1 178 ? -2.838 -39.125 -5.836 1 96 178 THR A N 1
ATOM 1364 C CA . THR A 1 178 ? -3.279 -37.844 -6.328 1 96 178 THR A CA 1
ATOM 1365 C C . THR A 1 178 ? -4.762 -37.875 -6.691 1 96 178 THR A C 1
ATOM 1367 O O . THR A 1 178 ? -5.504 -36.938 -6.367 1 96 178 THR A O 1
ATOM 1370 N N . VAL A 1 179 ? -5.145 -38.906 -7.355 1 97.19 179 VAL A N 1
ATOM 1371 C CA . VAL A 1 179 ? -6.535 -39.031 -7.781 1 97.19 179 VAL A CA 1
ATOM 1372 C C . VAL A 1 179 ? -7.445 -39.125 -6.559 1 97.19 179 VAL A C 1
ATOM 1374 O O . VAL A 1 179 ? -8.523 -38.5 -6.543 1 97.19 179 VAL A O 1
ATOM 1377 N N . GLU A 1 180 ? -7.027 -39.781 -5.551 1 95.62 180 GLU A N 1
ATOM 1378 C CA . GLU A 1 180 ? -7.793 -39.875 -4.309 1 95.62 180 GLU A CA 1
ATOM 1379 C C . GLU A 1 180 ? -7.934 -38.5 -3.646 1 95.62 180 GLU A C 1
ATOM 1381 O O . GLU A 1 180 ? -9 -38.188 -3.119 1 95.62 180 GLU A O 1
ATOM 1386 N N . ALA A 1 181 ? -6.836 -37.781 -3.656 1 92.69 181 ALA A N 1
ATOM 1387 C CA . ALA A 1 181 ? -6.891 -36.438 -3.117 1 92.69 181 ALA A CA 1
ATOM 1388 C C . ALA A 1 181 ? -7.887 -35.562 -3.896 1 92.69 181 ALA A C 1
ATOM 1390 O O . ALA A 1 181 ? -8.625 -34.781 -3.307 1 92.69 181 ALA A O 1
ATOM 1391 N N . VAL A 1 182 ? -7.926 -35.719 -5.164 1 95.19 182 VAL A N 1
ATOM 1392 C CA . VAL A 1 182 ? -8.836 -34.969 -6.023 1 95.19 182 VAL A CA 1
ATOM 1393 C C . VAL A 1 182 ? -10.281 -35.375 -5.715 1 95.19 182 VAL A C 1
ATOM 1395 O O . VAL A 1 182 ? -11.164 -34.5 -5.652 1 95.19 182 VAL A O 1
ATOM 1398 N N . ILE A 1 183 ? -10.539 -36.625 -5.52 1 96.06 183 ILE A N 1
ATOM 1399 C CA . ILE A 1 183 ? -11.875 -37.125 -5.184 1 96.06 183 ILE A CA 1
ATOM 1400 C C . ILE A 1 183 ? -12.359 -36.438 -3.9 1 96.06 183 ILE A C 1
ATOM 1402 O O . ILE A 1 183 ? -13.492 -35.969 -3.828 1 96.06 183 ILE A O 1
ATOM 1406 N N . LYS A 1 184 ? -11.469 -36.375 -2.963 1 92.56 184 LYS A N 1
ATOM 1407 C CA . LYS A 1 184 ? -11.82 -35.719 -1.708 1 92.56 184 LYS A CA 1
ATOM 1408 C C . LYS A 1 184 ? -12.164 -34.25 -1.935 1 92.56 184 LYS A C 1
ATOM 1410 O O . LYS A 1 184 ? -13.141 -33.75 -1.376 1 92.56 184 LYS A O 1
ATOM 1415 N N . GLN A 1 185 ? -11.367 -33.562 -2.713 1 90.19 185 GLN A N 1
ATOM 1416 C CA . GLN A 1 185 ? -11.602 -32.156 -3.018 1 90.19 185 GLN A CA 1
ATOM 1417 C C . GLN A 1 185 ? -12.953 -31.969 -3.709 1 90.19 185 GLN A C 1
ATOM 1419 O O . GLN A 1 185 ? -13.688 -31.031 -3.391 1 90.19 185 GLN A O 1
ATOM 1424 N N . LEU A 1 186 ? -13.234 -32.812 -4.656 1 93.25 186 LEU A N 1
ATOM 1425 C CA . LEU A 1 186 ? -14.484 -32.719 -5.41 1 93.25 186 LEU A CA 1
ATOM 1426 C C . LEU A 1 186 ? -15.68 -32.938 -4.5 1 93.25 186 LEU A C 1
ATOM 1428 O O . LEU A 1 186 ? -16.703 -32.281 -4.625 1 93.25 186 LEU A O 1
ATOM 1432 N N . ARG A 1 187 ? -15.586 -33.844 -3.584 1 92.81 187 ARG A N 1
ATOM 1433 C CA . ARG A 1 187 ? -16.656 -34.125 -2.639 1 92.81 187 ARG A CA 1
ATOM 1434 C C . ARG A 1 187 ? -16.875 -32.938 -1.698 1 92.81 187 ARG A C 1
ATOM 1436 O O . ARG A 1 187 ? -18.016 -32.531 -1.427 1 92.81 187 ARG A O 1
ATOM 1443 N N . ASP A 1 188 ? -15.773 -32.406 -1.212 1 87.19 188 ASP A N 1
ATOM 1444 C CA . ASP A 1 188 ? -15.859 -31.219 -0.345 1 87.19 188 ASP A CA 1
ATOM 1445 C C . ASP A 1 188 ? -16.547 -30.062 -1.06 1 87.19 188 ASP A C 1
ATOM 1447 O O . ASP A 1 188 ? -17.344 -29.344 -0.46 1 87.19 188 ASP A O 1
ATOM 1451 N N . ARG A 1 189 ? -16.234 -29.891 -2.27 1 86.81 189 ARG A N 1
ATOM 1452 C CA . ARG A 1 189 ? -16.828 -28.812 -3.059 1 86.81 189 ARG A CA 1
ATOM 1453 C C . ARG A 1 189 ? -18.328 -29.047 -3.25 1 86.81 189 ARG A C 1
ATOM 1455 O O . ARG A 1 189 ? -19.109 -28.078 -3.254 1 86.81 189 ARG A O 1
ATOM 1462 N N . GLN A 1 190 ? -18.703 -30.234 -3.439 1 88.19 190 GLN A N 1
ATOM 1463 C CA . GLN A 1 190 ? -20.109 -30.562 -3.652 1 88.19 190 GLN A CA 1
ATOM 1464 C C . GLN A 1 190 ? -20.938 -30.328 -2.385 1 88.19 190 GLN A C 1
ATOM 1466 O O . GLN A 1 190 ? -22.141 -30.125 -2.451 1 88.19 190 GLN A O 1
ATOM 1471 N N . ALA A 1 191 ? -20.266 -30.266 -1.312 1 87.06 191 ALA A N 1
ATOM 1472 C CA . ALA A 1 191 ? -20.938 -30.109 -0.03 1 87.06 191 ALA A CA 1
ATOM 1473 C C . ALA A 1 191 ? -21.25 -28.641 0.25 1 87.06 191 ALA A C 1
ATOM 1475 O O . ALA A 1 191 ? -22.031 -28.328 1.147 1 87.06 191 ALA A O 1
ATOM 1476 N N . VAL A 1 192 ? -20.688 -27.75 -0.525 1 87.38 192 VAL A N 1
ATOM 1477 C CA . VAL A 1 192 ? -20.922 -26.328 -0.323 1 87.38 192 VAL A CA 1
ATOM 1478 C C . VAL A 1 192 ? -22.344 -25.969 -0.721 1 87.38 192 VAL A C 1
ATOM 1480 O O . VAL A 1 192 ? -22.781 -26.25 -1.842 1 87.38 192 VAL A O 1
ATOM 1483 N N . PRO A 1 193 ? -23.078 -25.281 0.226 1 90.5 193 PRO A N 1
ATOM 1484 C CA . PRO A 1 193 ? -24.438 -24.859 -0.136 1 90.5 193 PRO A CA 1
ATOM 1485 C C . PRO A 1 193 ? -24.453 -23.844 -1.283 1 90.5 193 PRO A C 1
ATOM 1487 O O . PRO A 1 193 ? -23.531 -23.047 -1.413 1 90.5 193 PRO A O 1
ATOM 1490 N N . LEU A 1 194 ? -25.547 -23.938 -2.059 1 91.56 194 LEU A N 1
ATOM 1491 C CA . LEU A 1 194 ? -25.672 -23.078 -3.229 1 91.56 194 LEU A CA 1
ATOM 1492 C C . LEU A 1 194 ? -25.5 -21.609 -2.85 1 91.56 194 LEU A C 1
ATOM 1494 O O . LEU A 1 194 ? -24.812 -20.859 -3.557 1 91.56 194 LEU A O 1
ATOM 1498 N N . ASP A 1 195 ? -26.016 -21.219 -1.731 1 89.62 195 ASP A N 1
ATOM 1499 C CA . ASP A 1 195 ? -26 -19.812 -1.319 1 89.62 195 ASP A CA 1
ATOM 1500 C C . ASP A 1 195 ? -24.578 -19.359 -0.991 1 89.62 195 ASP A C 1
ATOM 1502 O O . ASP A 1 195 ? -24.266 -18.156 -1.036 1 89.62 195 ASP A O 1
ATOM 1506 N N . ASP A 1 196 ? -23.672 -20.297 -0.767 1 87.75 196 ASP A N 1
ATOM 1507 C CA . ASP A 1 196 ? -22.297 -19.984 -0.377 1 87.75 196 ASP A CA 1
ATOM 1508 C C . ASP A 1 196 ? -21.328 -20.25 -1.522 1 87.75 196 ASP A C 1
ATOM 1510 O O . ASP A 1 196 ? -20.109 -20.172 -1.34 1 87.75 196 ASP A O 1
ATOM 1514 N N . ASP A 1 197 ? -21.891 -20.562 -2.662 1 90.25 197 ASP A N 1
ATOM 1515 C CA . ASP A 1 197 ? -21.031 -20.875 -3.797 1 90.25 197 ASP A CA 1
ATOM 1516 C C . ASP A 1 197 ? -20.234 -19.641 -4.227 1 90.25 197 ASP A C 1
ATOM 1518 O O . ASP A 1 197 ? -20.797 -18.594 -4.5 1 90.25 197 ASP A O 1
ATOM 1522 N N . PRO A 1 198 ? -18.891 -19.781 -4.348 1 87.94 198 PRO A N 1
ATOM 1523 C CA . PRO A 1 198 ? -18.031 -18.641 -4.68 1 87.94 198 PRO A CA 1
ATOM 1524 C C . PRO A 1 198 ? -18.359 -18.031 -6.039 1 87.94 198 PRO A C 1
ATOM 1526 O O . PRO A 1 198 ? -18.094 -16.859 -6.273 1 87.94 198 PRO A O 1
ATOM 1529 N N . LEU A 1 199 ? -18.984 -18.734 -6.891 1 93.31 199 LEU A N 1
ATOM 1530 C CA . LEU A 1 199 ? -19.312 -18.266 -8.234 1 93.31 199 LEU A CA 1
ATOM 1531 C C . LEU A 1 199 ? -20.422 -17.219 -8.188 1 93.31 199 LEU A C 1
ATOM 1533 O O . LEU A 1 199 ? -20.641 -16.5 -9.164 1 93.31 199 LEU A O 1
ATOM 1537 N N . LEU A 1 200 ? -21.078 -17.125 -7.012 1 94.25 200 LEU A N 1
ATOM 1538 C CA . LEU A 1 200 ? -22.141 -16.141 -6.875 1 94.25 200 LEU A CA 1
ATOM 1539 C C . LEU A 1 200 ? -21.625 -14.852 -6.254 1 94.25 200 LEU A C 1
ATOM 1541 O O . LEU A 1 200 ? -22.297 -13.82 -6.285 1 94.25 200 LEU A O 1
ATOM 1545 N N . LYS A 1 201 ? -20.391 -14.852 -5.844 1 89.94 201 LYS A N 1
ATOM 1546 C CA . LYS A 1 201 ? -19.828 -13.758 -5.062 1 89.94 201 LYS A CA 1
ATOM 1547 C C . LYS A 1 201 ? -19.766 -12.469 -5.887 1 89.94 201 LYS A C 1
ATOM 1549 O O . LYS A 1 201 ? -20.062 -11.391 -5.379 1 89.94 201 LYS A O 1
ATOM 1554 N N . PRO A 1 202 ? -19.422 -12.531 -7.164 1 92.06 202 PRO A N 1
ATOM 1555 C CA . PRO A 1 202 ? -19.312 -11.289 -7.926 1 92.06 202 PRO A CA 1
ATOM 1556 C C . PRO A 1 202 ? -20.625 -10.508 -7.98 1 92.06 202 PRO A C 1
ATOM 1558 O O . PRO A 1 202 ? -20.609 -9.281 -8.117 1 92.06 202 PRO A O 1
ATOM 1561 N N . LEU A 1 203 ? -21.719 -11.188 -7.844 1 94.12 203 LEU A N 1
ATOM 1562 C CA . LEU A 1 203 ? -23.016 -10.531 -8 1 94.12 203 LEU A CA 1
ATOM 1563 C C . LEU A 1 203 ? -23.609 -10.164 -6.645 1 94.12 203 LEU A C 1
ATOM 1565 O O . LEU A 1 203 ? -24.734 -9.664 -6.566 1 94.12 203 LEU A O 1
ATOM 1569 N N . ALA A 1 204 ? -22.875 -10.484 -5.617 1 87.62 204 ALA A N 1
ATOM 1570 C CA . ALA A 1 204 ? -23.375 -10.203 -4.277 1 87.62 204 ALA A CA 1
ATOM 1571 C C . ALA A 1 204 ? -23.609 -8.703 -4.082 1 87.62 204 ALA A C 1
ATOM 1573 O O . ALA A 1 204 ? -24.562 -8.297 -3.426 1 87.62 204 ALA A O 1
ATOM 1574 N N . ARG A 1 205 ? -22.734 -7.895 -4.59 1 80.81 205 ARG A N 1
ATOM 1575 C CA . ARG A 1 205 ? -22.859 -6.445 -4.539 1 80.81 205 ARG A CA 1
ATOM 1576 C C . ARG A 1 205 ? -22.781 -5.836 -5.934 1 80.81 205 ARG A C 1
ATOM 1578 O O . ARG A 1 205 ? -21.719 -5.859 -6.562 1 80.81 205 ARG A O 1
ATOM 1585 N N . LEU A 1 206 ? -23.922 -5.371 -6.391 1 89.25 206 LEU A N 1
ATOM 1586 C CA . LEU A 1 206 ? -24 -4.75 -7.707 1 89.25 206 LEU A CA 1
ATOM 1587 C C . LEU A 1 206 ? -24.078 -3.23 -7.59 1 89.25 206 LEU A C 1
ATOM 1589 O O . LEU A 1 206 ? -24.609 -2.711 -6.609 1 89.25 206 LEU A O 1
ATOM 1593 N N . PRO A 1 207 ? -23.516 -2.584 -8.547 1 84.44 207 PRO A N 1
ATOM 1594 C CA . PRO A 1 207 ? -23.562 -1.121 -8.469 1 84.44 207 PRO A CA 1
ATOM 1595 C C . PRO A 1 207 ? -24.984 -0.576 -8.547 1 84.44 207 PRO A C 1
ATOM 1597 O O . PRO A 1 207 ? -25.844 -1.169 -9.211 1 84.44 207 PRO A O 1
ATOM 1600 N N . ASP A 1 208 ? -25.125 0.628 -7.988 1 82.81 208 ASP A N 1
ATOM 1601 C CA . ASP A 1 208 ? -26.438 1.267 -7.902 1 82.81 208 ASP A CA 1
ATOM 1602 C C . ASP A 1 208 ? -26.906 1.752 -9.273 1 82.81 208 ASP A C 1
ATOM 1604 O O . ASP A 1 208 ? -28.078 2.057 -9.461 1 82.81 208 ASP A O 1
ATOM 1608 N N . THR A 1 209 ? -26 1.793 -10.109 1 79.62 209 THR A N 1
ATOM 1609 C CA . THR A 1 209 ? -26.344 2.234 -11.453 1 79.62 209 THR A CA 1
ATOM 1610 C C . THR A 1 209 ? -27.234 1.202 -12.141 1 79.62 209 THR A C 1
ATOM 1612 O O . THR A 1 209 ? -27.875 1.503 -13.148 1 79.62 209 THR A O 1
ATOM 1615 N N . ILE A 1 210 ? -27.266 -0.055 -11.672 1 87.75 210 ILE A N 1
ATOM 1616 C CA . ILE A 1 210 ? -28.172 -1.086 -12.148 1 87.75 210 ILE A CA 1
ATOM 1617 C C . ILE A 1 210 ? -29.469 -1.033 -11.344 1 87.75 210 ILE A C 1
ATOM 1619 O O . ILE A 1 210 ? -29.453 -1.102 -10.117 1 87.75 210 ILE A O 1
ATOM 1623 N N . ALA A 1 211 ? -30.594 -0.883 -12.039 1 90.62 211 ALA A N 1
ATOM 1624 C CA . ALA A 1 211 ? -31.875 -0.78 -11.359 1 90.62 211 ALA A CA 1
ATOM 1625 C C . ALA A 1 211 ? -32.156 -2 -10.484 1 90.62 211 ALA A C 1
ATOM 1627 O O . ALA A 1 211 ? -31.75 -3.117 -10.836 1 90.62 211 ALA A O 1
ATOM 1628 N N . PRO A 1 212 ? -32.812 -1.864 -9.422 1 93.94 212 PRO A N 1
ATOM 1629 C CA . PRO A 1 212 ? -33.062 -2.955 -8.469 1 93.94 212 PRO A CA 1
ATOM 1630 C C . PRO A 1 212 ? -33.719 -4.172 -9.125 1 93.94 212 PRO A C 1
ATOM 1632 O O . PRO A 1 212 ? -33.344 -5.309 -8.828 1 93.94 212 PRO A O 1
ATOM 1635 N N . ALA A 1 213 ? -34.656 -3.906 -9.984 1 95.56 213 ALA A N 1
ATOM 1636 C CA . ALA A 1 213 ? -35.312 -5.02 -10.664 1 95.56 213 ALA A CA 1
ATOM 1637 C C . ALA A 1 213 ? -34.344 -5.785 -11.547 1 95.56 213 ALA A C 1
ATOM 1639 O O . ALA A 1 213 ? -34.375 -7.016 -11.617 1 95.56 213 ALA A O 1
ATOM 1640 N N . ASP A 1 214 ? -33.438 -5.055 -12.211 1 95.19 214 ASP A N 1
ATOM 1641 C CA . ASP A 1 214 ? -32.406 -5.676 -13.039 1 95.19 214 ASP A CA 1
ATOM 1642 C C . ASP A 1 214 ? -31.406 -6.43 -12.188 1 95.19 214 ASP A C 1
ATOM 1644 O O . ASP A 1 214 ? -30.922 -7.492 -12.586 1 95.19 214 ASP A O 1
ATOM 1648 N N . GLN A 1 215 ? -31.078 -5.906 -11.07 1 95.94 215 GLN A N 1
ATOM 1649 C CA . GLN A 1 215 ? -30.172 -6.602 -10.148 1 95.94 215 GLN A CA 1
ATOM 1650 C C . GLN A 1 215 ? -30.75 -7.957 -9.742 1 95.94 215 GLN A C 1
ATOM 1652 O O . GLN A 1 215 ? -30.031 -8.961 -9.758 1 95.94 215 GLN A O 1
ATOM 1657 N N . ALA A 1 216 ? -31.984 -7.898 -9.375 1 96.94 216 ALA A N 1
ATOM 1658 C CA . ALA A 1 216 ? -32.656 -9.133 -8.969 1 96.94 216 ALA A CA 1
ATOM 1659 C C . ALA A 1 216 ? -32.656 -10.156 -10.094 1 96.94 216 ALA A C 1
ATOM 1661 O O . ALA A 1 216 ? -32.438 -11.344 -9.867 1 96.94 216 ALA A O 1
ATOM 1662 N N . ALA A 1 217 ? -32.875 -9.672 -11.258 1 97.62 217 ALA A N 1
ATOM 1663 C CA . ALA A 1 217 ? -32.906 -10.555 -12.422 1 97.62 217 ALA A CA 1
ATOM 1664 C C . ALA A 1 217 ? -31.531 -11.156 -12.688 1 97.62 217 ALA A C 1
ATOM 1666 O O . ALA A 1 217 ? -31.422 -12.344 -13.016 1 97.62 217 ALA A O 1
ATOM 1667 N N . LEU A 1 218 ? -30.516 -10.359 -12.617 1 97.88 218 LEU A N 1
ATOM 1668 C CA . LEU A 1 218 ? -29.156 -10.82 -12.836 1 97.88 218 LEU A CA 1
ATOM 1669 C C . LEU A 1 218 ? -28.75 -11.852 -11.789 1 97.88 218 LEU A C 1
ATOM 1671 O O . LEU A 1 218 ? -28.156 -12.883 -12.117 1 97.88 218 LEU A O 1
ATOM 1675 N N . ARG A 1 219 ? -29.094 -11.617 -10.531 1 97.69 219 ARG A N 1
ATOM 1676 C CA . ARG A 1 219 ? -28.781 -12.562 -9.461 1 97.69 219 ARG A CA 1
ATOM 1677 C C . ARG A 1 219 ? -29.516 -13.883 -9.664 1 97.69 219 ARG A C 1
ATOM 1679 O O . ARG A 1 219 ? -28.953 -14.953 -9.438 1 97.69 219 ARG A O 1
ATOM 1686 N N . ALA A 1 220 ? -30.75 -13.75 -10.062 1 97.56 220 ALA A N 1
ATOM 1687 C CA . ALA A 1 220 ? -31.547 -14.953 -10.32 1 97.56 220 ALA A CA 1
ATOM 1688 C C . ALA A 1 220 ? -30.953 -15.766 -11.461 1 97.56 220 ALA A C 1
ATOM 1690 O O . ALA A 1 220 ? -30.891 -17 -11.398 1 97.56 220 ALA A O 1
ATOM 1691 N N . ARG A 1 221 ? -30.531 -15.125 -12.492 1 97.88 221 ARG A N 1
ATOM 1692 C CA . ARG A 1 221 ? -29.938 -15.797 -13.633 1 97.88 221 ARG A CA 1
ATOM 1693 C C . ARG A 1 221 ? -28.609 -16.453 -13.25 1 97.88 221 ARG A C 1
ATOM 1695 O O . ARG A 1 221 ? -28.344 -17.594 -13.648 1 97.88 221 ARG A O 1
ATOM 1702 N N . ALA A 1 222 ? -27.797 -15.758 -12.516 1 97.75 222 ALA A N 1
ATOM 1703 C CA . ALA A 1 222 ? -26.547 -16.328 -12.039 1 97.75 222 ALA A CA 1
ATOM 1704 C C . ALA A 1 222 ? -26.781 -17.562 -11.18 1 97.75 222 ALA A C 1
ATOM 1706 O O . ALA A 1 222 ? -26.094 -18.562 -11.328 1 97.75 222 ALA A O 1
ATOM 1707 N N . ARG A 1 223 ? -27.75 -17.406 -10.312 1 97.38 223 ARG A N 1
ATOM 1708 C CA . ARG A 1 223 ? -28.094 -18.531 -9.445 1 97.38 223 ARG A CA 1
ATOM 1709 C C . ARG A 1 223 ? -28.531 -19.75 -10.266 1 97.38 223 ARG A C 1
ATOM 1711 O O . ARG A 1 223 ? -28.109 -20.875 -9.984 1 97.38 223 ARG A O 1
ATOM 1718 N N . ALA A 1 224 ? -29.328 -19.531 -11.203 1 97.81 224 ALA A N 1
ATOM 1719 C CA . ALA A 1 224 ? -29.781 -20.609 -12.086 1 97.81 224 ALA A CA 1
ATOM 1720 C C . ALA A 1 224 ? -28.594 -21.234 -12.828 1 97.81 224 ALA A C 1
ATOM 1722 O O . ALA A 1 224 ? -28.547 -22.453 -13.008 1 97.81 224 ALA A O 1
ATOM 1723 N N . ALA A 1 225 ? -27.719 -20.422 -13.312 1 97.62 225 ALA A N 1
ATOM 1724 C CA . ALA A 1 225 ? -26.531 -20.906 -14 1 97.62 225 ALA A CA 1
ATOM 1725 C C . ALA A 1 225 ? -25.688 -21.781 -13.078 1 97.62 225 ALA A C 1
ATOM 1727 O O . ALA A 1 225 ? -25.203 -22.844 -13.492 1 97.62 225 ALA A O 1
ATOM 1728 N N . VAL A 1 226 ? -25.516 -21.375 -11.82 1 96.25 226 VAL A N 1
ATOM 1729 C CA . VAL A 1 226 ? -24.703 -22.109 -10.859 1 96.25 226 VAL A CA 1
ATOM 1730 C C . VAL A 1 226 ? -25.406 -23.422 -10.492 1 96.25 226 VAL A C 1
ATOM 1732 O O . VAL A 1 226 ? -24.766 -24.453 -10.32 1 96.25 226 VAL A O 1
ATOM 1735 N N . GLU A 1 227 ? -26.719 -23.391 -10.406 1 96.06 227 GLU A N 1
ATOM 1736 C CA . GLU A 1 227 ? -27.484 -24.594 -10.125 1 96.06 227 GLU A CA 1
ATOM 1737 C C . GLU A 1 227 ? -27.281 -25.656 -11.219 1 96.06 227 GLU A C 1
ATOM 1739 O O . GLU A 1 227 ? -27.25 -26.844 -10.93 1 96.06 227 GLU A O 1
ATOM 1744 N N . ARG A 1 228 ? -27.125 -25.188 -12.375 1 95.38 228 ARG A N 1
ATOM 1745 C CA . ARG A 1 228 ? -26.953 -26.094 -13.523 1 95.38 228 ARG A CA 1
ATOM 1746 C C . ARG A 1 228 ? -25.578 -26.734 -13.523 1 95.38 228 ARG A C 1
ATOM 1748 O O . ARG A 1 228 ? -25.328 -27.688 -14.266 1 95.38 228 ARG A O 1
ATOM 1755 N N . LEU A 1 229 ? -24.688 -26.25 -12.703 1 95.56 229 LEU A N 1
ATOM 1756 C CA . LEU A 1 229 ? -23.359 -26.812 -12.617 1 95.56 229 LEU A CA 1
ATOM 1757 C C . LEU A 1 229 ? -23.344 -28.062 -11.75 1 95.56 229 LEU A C 1
ATOM 1759 O O . LEU A 1 229 ? -22.422 -28.891 -11.844 1 95.56 229 LEU A O 1
ATOM 1763 N N . ALA A 1 230 ? -24.359 -28.25 -10.891 1 93.88 230 ALA A N 1
ATOM 1764 C CA . ALA A 1 230 ? -24.391 -29.328 -9.922 1 93.88 230 ALA A CA 1
ATOM 1765 C C . ALA A 1 230 ? -24.312 -30.688 -10.617 1 93.88 230 ALA A C 1
ATOM 1767 O O . ALA A 1 230 ? -23.5 -31.531 -10.266 1 93.88 230 ALA A O 1
ATOM 1768 N N . PRO A 1 231 ? -25.109 -30.922 -11.68 1 95.31 231 PRO A N 1
ATOM 1769 C CA . PRO A 1 231 ? -25.016 -32.219 -12.359 1 95.31 231 PRO A CA 1
ATOM 1770 C C . PRO A 1 231 ? -23.656 -32.438 -13.023 1 95.31 231 PRO A C 1
ATOM 1772 O O . PRO A 1 231 ? -23.188 -33.562 -13.094 1 95.31 231 PRO A O 1
ATOM 1775 N N . VAL A 1 232 ? -23.094 -31.438 -13.539 1 96.06 232 VAL A N 1
ATOM 1776 C CA . VAL A 1 232 ? -21.797 -31.578 -14.188 1 96.06 232 VAL A CA 1
ATOM 1777 C C . VAL A 1 232 ? -20.734 -31.875 -13.148 1 96.06 232 VAL A C 1
ATOM 1779 O O . VAL A 1 232 ? -19.797 -32.656 -13.398 1 96.06 232 VAL A O 1
ATOM 1782 N N . ARG A 1 233 ? -20.797 -31.203 -11.977 1 95.25 233 ARG A N 1
ATOM 1783 C CA . ARG A 1 233 ? -19.891 -31.516 -10.875 1 95.25 233 ARG A CA 1
ATOM 1784 C C . ARG A 1 233 ? -19.984 -33 -10.477 1 95.25 233 ARG A C 1
ATOM 1786 O O . ARG A 1 233 ? -18.984 -33.625 -10.211 1 95.25 233 ARG A O 1
ATOM 1793 N N . GLN A 1 234 ? -21.188 -33.469 -10.484 1 96.19 234 GLN A N 1
ATOM 1794 C CA . GLN A 1 234 ? -21.406 -34.875 -10.195 1 96.19 234 GLN A CA 1
ATOM 1795 C C . GLN A 1 234 ? -20.812 -35.75 -11.281 1 96.19 234 GLN A C 1
ATOM 1797 O O . GLN A 1 234 ? -20.266 -36.812 -11 1 96.19 234 GLN A O 1
ATOM 1802 N N . GLU A 1 235 ? -20.969 -35.344 -12.492 1 97.38 235 GLU A N 1
ATOM 1803 C CA . GLU A 1 235 ? -20.375 -36.062 -13.625 1 97.38 235 GLU A CA 1
ATOM 1804 C C . GLU A 1 235 ? -18.859 -36.156 -13.484 1 97.38 235 GLU A C 1
ATOM 1806 O O . GLU A 1 235 ? -18.266 -37.188 -13.742 1 97.38 235 GLU A O 1
ATOM 1811 N N . ILE A 1 236 ? -18.281 -35.062 -13.125 1 97.62 236 ILE A N 1
ATOM 1812 C CA . ILE A 1 236 ? -16.828 -35.031 -12.938 1 97.62 236 ILE A CA 1
ATOM 1813 C C . ILE A 1 236 ? -16.422 -36 -11.836 1 97.62 236 ILE A C 1
ATOM 1815 O O . ILE A 1 236 ? -15.508 -36.812 -12.023 1 97.62 236 ILE A O 1
ATOM 1819 N N . LEU A 1 237 ? -17.109 -35.938 -10.688 1 97.56 237 LEU A N 1
ATOM 1820 C CA . LEU A 1 237 ? -16.812 -36.844 -9.578 1 97.56 237 LEU A CA 1
ATOM 1821 C C . LEU A 1 237 ? -16.984 -38.281 -9.992 1 97.56 237 LEU A C 1
ATOM 1823 O O . LEU A 1 237 ? -16.141 -39.125 -9.688 1 97.56 237 LEU A O 1
ATOM 1827 N N . ALA A 1 238 ? -18.047 -38.594 -10.688 1 98.06 238 ALA A N 1
ATOM 1828 C CA . ALA A 1 238 ? -18.312 -39.969 -11.141 1 98.06 238 ALA A CA 1
ATOM 1829 C C . ALA A 1 238 ? -17.219 -40.438 -12.078 1 98.06 238 ALA A C 1
ATOM 1831 O O . ALA A 1 238 ? -16.781 -41.594 -11.984 1 98.06 238 ALA A O 1
ATOM 1832 N N . PHE A 1 239 ? -16.828 -39.656 -12.961 1 98.06 239 PHE A N 1
ATOM 1833 C CA . PHE A 1 239 ? -15.758 -40 -13.891 1 98.06 239 PHE A CA 1
ATOM 1834 C C . PHE A 1 239 ? -14.453 -40.281 -13.141 1 98.06 239 PHE A C 1
ATOM 1836 O O . PHE A 1 239 ? -13.781 -41.281 -13.406 1 98.06 239 PHE A O 1
ATOM 1843 N N . VAL A 1 240 ? -14.078 -39.375 -12.234 1 98.25 240 VAL A N 1
ATOM 1844 C CA . VAL A 1 240 ? -12.805 -39.5 -11.531 1 98.25 240 VAL A CA 1
ATOM 1845 C C . VAL A 1 240 ? -12.797 -40.75 -10.672 1 98.25 240 VAL A C 1
ATOM 1847 O O . VAL A 1 240 ? -11.805 -41.5 -10.633 1 98.25 240 VAL A O 1
ATOM 1850 N N . GLU A 1 241 ? -13.898 -41.094 -10.109 1 97.75 241 GLU A N 1
ATOM 1851 C CA . GLU A 1 241 ? -14.008 -42.25 -9.242 1 97.75 241 GLU A CA 1
ATOM 1852 C C . GLU A 1 241 ? -14.109 -43.531 -10.062 1 97.75 241 GLU A C 1
ATOM 1854 O O . GLU A 1 241 ? -13.492 -44.562 -9.727 1 97.75 241 GLU A O 1
ATOM 1859 N N . GLY A 1 242 ? -14.812 -43.469 -11.062 1 98.06 242 GLY A N 1
ATOM 1860 C CA . GLY A 1 242 ? -15.195 -44.688 -11.758 1 98.06 242 GLY A CA 1
ATOM 1861 C C . GLY A 1 242 ? -14.266 -45.031 -12.906 1 98.06 242 GLY A C 1
ATOM 1862 O O . GLY A 1 242 ? -14.07 -46.219 -13.211 1 98.06 242 GLY A O 1
ATOM 1863 N N . GLU A 1 243 ? -13.766 -44.094 -13.602 1 98.06 243 GLU A N 1
ATOM 1864 C CA . GLU A 1 243 ? -12.953 -44.344 -14.789 1 98.06 243 GLU A CA 1
ATOM 1865 C C . GLU A 1 243 ? -11.492 -43.969 -14.555 1 98.06 243 GLU A C 1
ATOM 1867 O O . GLU A 1 243 ? -10.594 -44.719 -14.914 1 98.06 243 GLU A O 1
ATOM 1872 N N . TYR A 1 244 ? -11.25 -42.906 -13.953 1 98.19 244 TYR A N 1
ATOM 1873 C CA . TYR A 1 244 ? -9.891 -42.375 -13.836 1 98.19 244 TYR A CA 1
ATOM 1874 C C . TYR A 1 244 ? -9.117 -43.125 -12.75 1 98.19 244 TYR A C 1
ATOM 1876 O O . TYR A 1 244 ? -7.977 -43.531 -12.953 1 98.19 244 TYR A O 1
ATOM 1884 N N . LEU A 1 245 ? -9.734 -43.281 -11.555 1 98 245 LEU A N 1
ATOM 1885 C CA . LEU A 1 245 ? -9.055 -43.875 -10.422 1 98 245 LEU A CA 1
ATOM 1886 C C . LEU A 1 245 ? -8.57 -45.281 -10.773 1 98 245 LEU A C 1
ATOM 1888 O O . LEU A 1 245 ? -7.406 -45.625 -10.516 1 98 245 LEU A O 1
ATOM 1892 N N . PRO A 1 246 ? -9.352 -46.156 -11.422 1 97.69 246 PRO A N 1
ATOM 1893 C CA . PRO A 1 246 ? -8.859 -47.469 -11.781 1 97.69 246 PRO A CA 1
ATOM 1894 C C . PRO A 1 246 ? -7.719 -47.438 -12.797 1 97.69 246 PRO A C 1
ATOM 1896 O O . PRO A 1 246 ? -6.922 -48.375 -12.883 1 97.69 246 PRO A O 1
ATOM 1899 N N . ALA A 1 247 ? -7.66 -46.375 -13.555 1 97.25 247 ALA A N 1
ATOM 1900 C CA . ALA A 1 247 ? -6.648 -46.219 -14.594 1 97.25 247 ALA A CA 1
ATOM 1901 C C . ALA A 1 247 ? -5.457 -45.406 -14.109 1 97.25 247 ALA A C 1
ATOM 1903 O O . ALA A 1 247 ? -4.52 -45.156 -14.867 1 97.25 247 ALA A O 1
ATOM 1904 N N . ALA A 1 248 ? -5.484 -44.969 -12.836 1 96.62 248 ALA A N 1
ATOM 1905 C CA . ALA A 1 248 ? -4.375 -44.219 -12.273 1 96.62 248 ALA A CA 1
ATOM 1906 C C . ALA A 1 248 ? -3.059 -44.969 -12.406 1 96.62 248 ALA A C 1
ATOM 1908 O O . ALA A 1 248 ? -3.018 -46.188 -12.219 1 96.62 248 ALA A O 1
ATOM 1909 N N . ARG A 1 249 ? -2.043 -44.25 -12.742 1 93.19 249 ARG A N 1
ATOM 1910 C CA . ARG A 1 249 ? -0.771 -44.938 -12.93 1 93.19 249 ARG A CA 1
ATOM 1911 C C . ARG A 1 249 ? -0.232 -45.469 -11.609 1 93.19 249 ARG A C 1
ATOM 1913 O O . ARG A 1 249 ? -0.467 -44.875 -10.555 1 93.19 249 ARG A O 1
ATOM 1920 N N . LYS A 1 250 ? 0.577 -46.469 -11.672 1 87.06 250 LYS A N 1
ATOM 1921 C CA . LYS A 1 250 ? 1.146 -47.125 -10.5 1 87.06 250 LYS A CA 1
ATOM 1922 C C . LYS A 1 250 ? 2.404 -46.406 -10.023 1 87.06 250 LYS A C 1
ATOM 1924 O O . LYS A 1 250 ? 2.635 -46.281 -8.82 1 87.06 250 LYS A O 1
ATOM 1929 N N . GLY A 1 251 ? 3.191 -45.969 -11.016 1 88.38 251 GLY A N 1
ATOM 1930 C CA . GLY A 1 251 ? 4.398 -45.25 -10.648 1 88.38 251 GLY A CA 1
ATOM 1931 C C . GLY A 1 251 ? 4.121 -43.844 -10.18 1 88.38 251 GLY A C 1
ATOM 1932 O O . GLY A 1 251 ? 3.23 -43.156 -10.711 1 88.38 251 GLY A O 1
ATOM 1933 N N . LEU A 1 252 ? 4.867 -43.406 -9.172 1 92.69 252 LEU A N 1
ATOM 1934 C CA . LEU A 1 252 ? 4.66 -42.094 -8.555 1 92.69 252 LEU A CA 1
ATOM 1935 C C . LEU A 1 252 ? 5.25 -41 -9.414 1 92.69 252 LEU A C 1
ATOM 1937 O O . LEU A 1 252 ? 4.617 -39.938 -9.617 1 92.69 252 LEU A O 1
ATOM 1941 N N . GLY A 1 253 ? 6.355 -41.219 -9.969 1 94.62 253 GLY A N 1
ATOM 1942 C CA . GLY A 1 253 ? 7.125 -40.156 -10.617 1 94.62 253 GLY A CA 1
ATOM 1943 C C . GLY A 1 253 ? 6.793 -40 -12.094 1 94.62 253 GLY A C 1
ATOM 1944 O O . GLY A 1 253 ? 6.219 -40.906 -12.703 1 94.62 253 GLY A O 1
ATOM 1945 N N . ALA A 1 254 ? 7.199 -38.906 -12.641 1 95.19 254 ALA A N 1
ATOM 1946 C CA . ALA A 1 254 ? 6.945 -38.562 -14.039 1 95.19 254 ALA A CA 1
ATOM 1947 C C . ALA A 1 254 ? 7.633 -39.531 -14.984 1 95.19 254 ALA A C 1
ATOM 1949 O O . ALA A 1 254 ? 7.152 -39.781 -16.094 1 95.19 254 ALA A O 1
ATOM 1950 N N . ARG A 1 255 ? 8.766 -40.062 -14.578 1 92.94 255 ARG A N 1
ATOM 1951 C CA . ARG A 1 255 ? 9.492 -41.031 -15.422 1 92.94 255 ARG A CA 1
ATOM 1952 C C . ARG A 1 255 ? 8.633 -42.219 -15.766 1 92.94 255 ARG A C 1
ATOM 1954 O O . ARG A 1 255 ? 8.898 -42.938 -16.75 1 92.94 255 ARG A O 1
ATOM 1961 N N . ALA A 1 256 ? 7.637 -42.469 -14.992 1 90.62 256 ALA A N 1
ATOM 1962 C CA . ALA A 1 256 ? 6.754 -43.594 -15.211 1 90.62 256 ALA A CA 1
ATOM 1963 C C . ALA A 1 256 ? 5.738 -43.312 -16.312 1 90.62 256 ALA A C 1
ATOM 1965 O O . ALA A 1 256 ? 5.055 -44.219 -16.781 1 90.62 256 ALA A O 1
ATOM 1966 N N . LEU A 1 257 ? 5.656 -42.125 -16.766 1 94.75 257 LEU A N 1
ATOM 1967 C CA . LEU A 1 257 ? 4.754 -41.75 -17.844 1 94.75 257 LEU A CA 1
ATOM 1968 C C . LEU A 1 257 ? 5.309 -42.15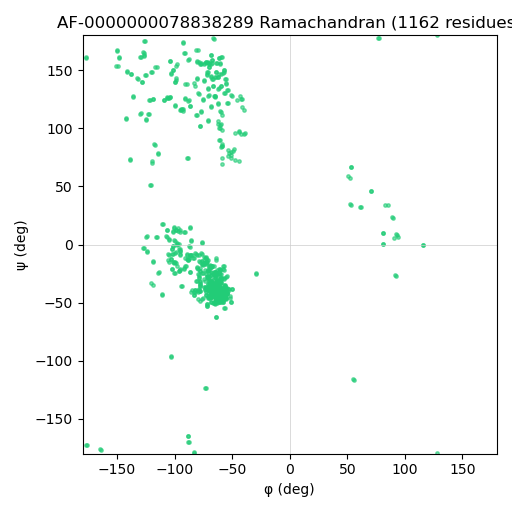6 -19.188 1 94.75 257 LEU A C 1
ATOM 1970 O O . LEU A 1 257 ? 6.512 -42.406 -19.328 1 94.75 257 LEU A O 1
ATOM 1974 N N . PRO A 1 258 ? 4.391 -42.312 -20.219 1 92.88 258 PRO A N 1
ATOM 1975 C CA . PRO A 1 258 ? 4.906 -42.469 -21.578 1 92.88 258 PRO A CA 1
ATOM 1976 C C . PRO A 1 258 ? 5.844 -41.344 -21.984 1 92.88 258 PRO A C 1
ATOM 1978 O O . PRO A 1 258 ? 5.477 -40.156 -21.891 1 92.88 258 PRO A O 1
ATOM 1981 N N . ASN A 1 259 ? 7.086 -41.688 -22.344 1 95.06 259 ASN A N 1
ATOM 1982 C CA . ASN A 1 259 ? 8.125 -40.688 -22.641 1 95.06 259 ASN A CA 1
ATOM 1983 C C . ASN A 1 259 ? 8.438 -39.812 -21.422 1 95.06 259 ASN A C 1
ATOM 1985 O O . ASN A 1 259 ? 8.703 -38.625 -21.578 1 95.06 259 ASN A O 1
ATOM 1989 N N . GLY A 1 260 ? 8.32 -40.406 -20.297 1 95.75 260 GLY A N 1
ATOM 1990 C CA . GLY A 1 260 ? 8.359 -39.688 -19.031 1 95.75 260 GLY A CA 1
ATOM 1991 C C . GLY A 1 260 ? 9.703 -39.031 -18.75 1 95.75 260 GLY A C 1
ATOM 1992 O O . GLY A 1 260 ? 9.773 -37.969 -18.141 1 95.75 260 GLY A O 1
ATOM 1993 N N . GLU A 1 261 ? 10.797 -39.656 -19.141 1 96.62 261 GLU A N 1
ATOM 1994 C CA . GLU A 1 261 ? 12.117 -39.062 -18.922 1 96.62 261 GLU A CA 1
ATOM 1995 C C . GLU A 1 261 ? 12.266 -37.75 -19.703 1 96.62 261 GLU A C 1
ATOM 1997 O O . GLU A 1 261 ? 12.742 -36.75 -19.156 1 96.62 261 GLU A O 1
ATOM 2002 N N . ALA A 1 262 ? 11.867 -37.812 -20.938 1 97.38 262 ALA A N 1
ATOM 2003 C CA . ALA A 1 262 ? 11.93 -36.594 -21.766 1 97.38 262 ALA A CA 1
ATOM 2004 C C . ALA A 1 262 ? 11.008 -35.5 -21.219 1 97.38 262 ALA A C 1
ATOM 2006 O O . ALA A 1 262 ? 11.359 -34.312 -21.219 1 97.38 262 ALA A O 1
ATOM 2007 N N . TYR A 1 263 ? 9.859 -35.938 -20.766 1 97.25 263 TYR A N 1
ATOM 2008 C CA . TYR A 1 263 ? 8.898 -34.969 -20.203 1 97.25 263 TYR A CA 1
ATOM 2009 C C . TYR A 1 263 ? 9.453 -34.312 -18.969 1 97.25 263 TYR A C 1
ATOM 2011 O O . TYR A 1 263 ? 9.398 -33.062 -18.844 1 97.25 263 TYR A O 1
ATOM 2019 N N . TYR A 1 264 ? 9.992 -35.125 -18.062 1 98.19 264 TYR A N 1
ATOM 2020 C CA . TYR A 1 264 ? 10.516 -34.531 -16.828 1 98.19 264 TYR A CA 1
ATOM 2021 C C . TYR A 1 264 ? 11.68 -33.594 -17.109 1 98.19 264 TYR A C 1
ATOM 2023 O O . TYR A 1 264 ? 11.781 -32.531 -16.516 1 98.19 264 TYR A O 1
ATOM 2031 N N . ARG A 1 265 ? 12.586 -33.938 -18 1 97.69 265 ARG A N 1
ATOM 2032 C CA . ARG A 1 265 ? 13.688 -33.062 -18.375 1 97.69 265 ARG A CA 1
ATOM 2033 C C . ARG A 1 265 ? 13.156 -31.75 -18.922 1 97.69 265 ARG A C 1
ATOM 2035 O O . ARG A 1 265 ? 13.719 -30.688 -18.641 1 97.69 265 ARG A O 1
ATOM 2042 N N . PHE A 1 266 ? 12.133 -31.828 -19.688 1 97.06 266 PHE A N 1
ATOM 2043 C CA . PHE A 1 266 ? 11.539 -30.625 -20.266 1 97.06 266 PHE A CA 1
ATOM 2044 C C . PHE A 1 266 ? 11.008 -29.703 -19.188 1 97.06 266 PHE A C 1
ATOM 2046 O O . PHE A 1 266 ? 11.336 -28.516 -19.156 1 97.06 266 PHE A O 1
ATOM 2053 N N . VAL A 1 267 ? 10.188 -30.281 -18.219 1 97.62 267 VAL A N 1
ATOM 2054 C CA . VAL A 1 267 ? 9.531 -29.438 -17.234 1 97.62 267 VAL A CA 1
ATOM 2055 C C . VAL A 1 267 ? 10.57 -28.875 -16.266 1 97.62 267 VAL A C 1
ATOM 2057 O O . VAL A 1 267 ? 10.43 -27.75 -15.781 1 97.62 267 VAL A O 1
ATOM 2060 N N . VAL A 1 268 ? 11.633 -29.609 -15.992 1 98.25 268 VAL A N 1
ATOM 2061 C CA . VAL A 1 268 ? 12.711 -29.109 -15.156 1 98.25 268 VAL A CA 1
ATOM 2062 C C . VAL A 1 268 ? 13.328 -27.875 -15.805 1 98.25 268 VAL A C 1
ATOM 2064 O O . VAL A 1 268 ? 13.492 -26.844 -15.148 1 98.25 268 VAL A O 1
ATOM 2067 N N . ARG A 1 269 ? 13.609 -27.969 -17.094 1 97.25 269 ARG A N 1
ATOM 2068 C CA . ARG A 1 269 ? 14.195 -26.859 -17.828 1 97.25 269 ARG A CA 1
ATOM 2069 C C . ARG A 1 269 ? 13.227 -25.672 -17.891 1 97.25 269 ARG A C 1
ATOM 2071 O O . ARG A 1 269 ? 13.625 -24.531 -17.719 1 97.25 269 ARG A O 1
ATOM 2078 N N . ASP A 1 270 ? 12.031 -25.969 -18.125 1 97.12 270 ASP A N 1
ATOM 2079 C CA . ASP A 1 270 ? 11.008 -24.953 -18.312 1 97.12 270 ASP A CA 1
ATOM 2080 C C . ASP A 1 270 ? 10.758 -24.188 -17.016 1 97.12 270 ASP A C 1
ATOM 2082 O O . ASP A 1 270 ? 10.633 -22.953 -17.016 1 97.12 270 ASP A O 1
ATOM 2086 N N . HIS A 1 271 ? 10.68 -24.859 -15.867 1 97.75 271 HIS A N 1
ATOM 2087 C CA . HIS A 1 271 ? 10.375 -24.234 -14.586 1 97.75 271 HIS A CA 1
ATOM 2088 C C . HIS A 1 271 ? 11.586 -23.516 -14.023 1 97.75 271 HIS A C 1
ATOM 2090 O O . HIS A 1 271 ? 11.461 -22.453 -13.414 1 97.75 271 HIS A O 1
ATOM 2096 N N . THR A 1 272 ? 12.781 -24.047 -14.219 1 98.12 272 THR A N 1
ATOM 2097 C CA . THR A 1 272 ? 13.977 -23.438 -13.633 1 98.12 272 THR A CA 1
ATOM 2098 C C . THR A 1 272 ? 14.594 -22.422 -14.586 1 98.12 272 THR A C 1
ATOM 2100 O O . THR A 1 272 ? 15.414 -21.594 -14.18 1 98.12 272 THR A O 1
ATOM 2103 N N . THR A 1 273 ? 14.203 -22.547 -15.883 1 97.56 273 THR A N 1
ATOM 2104 C CA . THR A 1 273 ? 14.734 -21.734 -16.969 1 97.56 273 THR A CA 1
ATOM 2105 C C . THR A 1 273 ? 16.25 -21.766 -16.984 1 97.56 273 THR A C 1
ATOM 2107 O O . THR A 1 273 ? 16.906 -20.734 -17.172 1 97.56 273 THR A O 1
ATOM 2110 N N . THR A 1 274 ? 16.781 -22.906 -16.625 1 96.25 274 THR A N 1
ATOM 2111 C CA . THR A 1 274 ? 18.219 -23.188 -16.641 1 96.25 274 THR A CA 1
ATOM 2112 C C . THR A 1 274 ? 18.5 -24.453 -17.438 1 96.25 274 THR A C 1
ATOM 2114 O O . THR A 1 274 ? 17.578 -25.125 -17.906 1 96.25 274 THR A O 1
ATOM 2117 N N . GLU A 1 275 ? 19.844 -24.703 -17.578 1 95.62 275 GLU A N 1
ATOM 2118 C CA . GLU A 1 275 ? 20.266 -25.938 -18.25 1 95.62 275 GLU A CA 1
ATOM 2119 C C . GLU A 1 275 ? 20.672 -27 -17.234 1 95.62 275 GLU A C 1
ATOM 2121 O O . GLU A 1 275 ? 21.281 -28.016 -17.609 1 95.62 275 GLU A O 1
ATOM 2126 N N . LEU A 1 276 ? 20.344 -26.812 -16.016 1 97.62 276 LEU A N 1
ATOM 2127 C CA . LEU A 1 276 ? 20.688 -27.781 -14.977 1 97.62 276 LEU A CA 1
ATOM 2128 C C . LEU A 1 276 ? 19.938 -29.094 -15.188 1 97.62 276 LEU A C 1
ATOM 2130 O O . LEU A 1 276 ? 18.75 -29.078 -15.539 1 97.62 276 LEU A O 1
ATOM 2134 N N . THR A 1 277 ? 20.609 -30.156 -14.914 1 98 277 THR A N 1
ATOM 2135 C CA . THR A 1 277 ? 20 -31.484 -14.984 1 98 277 THR A CA 1
ATOM 2136 C C . THR A 1 277 ? 19.328 -31.828 -13.656 1 98 277 THR A C 1
ATOM 2138 O O . THR A 1 277 ? 19.641 -31.25 -12.625 1 98 277 THR A O 1
ATOM 2141 N N . PRO A 1 278 ? 18.359 -32.812 -13.672 1 98.25 278 PRO A N 1
ATOM 2142 C CA . PRO A 1 278 ? 17.734 -33.25 -12.422 1 98.25 278 PRO A CA 1
ATOM 2143 C C . PRO A 1 278 ? 18.766 -33.688 -11.383 1 98.25 278 PRO A C 1
ATOM 2145 O O . PRO A 1 278 ? 18.625 -33.375 -10.195 1 98.25 278 PRO A O 1
ATOM 2148 N N . ASP A 1 279 ? 19.844 -34.344 -11.82 1 98.44 279 ASP A N 1
ATOM 2149 C CA . ASP A 1 279 ? 20.875 -34.812 -10.891 1 98.44 279 ASP A CA 1
ATOM 2150 C C . ASP A 1 279 ? 21.625 -33.625 -10.273 1 98.44 279 ASP A C 1
ATOM 2152 O O . ASP A 1 279 ? 21.922 -33.625 -9.078 1 98.44 279 ASP A O 1
ATOM 2156 N N . GLN A 1 280 ? 21.984 -32.688 -11.062 1 98.62 280 GLN A N 1
ATOM 2157 C CA . GLN A 1 280 ? 22.656 -31.5 -10.555 1 98.62 280 GLN A CA 1
ATOM 2158 C C . GLN A 1 280 ? 21.766 -30.75 -9.555 1 98.62 280 GLN A C 1
ATOM 2160 O O . GLN A 1 280 ? 22.25 -30.297 -8.516 1 98.62 280 GLN A O 1
ATOM 2165 N N . ILE A 1 281 ? 20.484 -30.656 -9.844 1 98.69 281 ILE A N 1
ATOM 2166 C CA . ILE A 1 281 ? 19.547 -29.969 -8.969 1 98.69 281 ILE A CA 1
ATOM 2167 C C . ILE A 1 281 ? 19.406 -30.719 -7.652 1 98.69 281 ILE A C 1
ATOM 2169 O O . ILE A 1 281 ? 19.359 -30.109 -6.582 1 98.69 281 ILE A O 1
ATOM 2173 N N . HIS A 1 282 ? 19.344 -32.031 -7.758 1 98.62 282 HIS A N 1
ATOM 2174 C CA . HIS A 1 282 ? 19.297 -32.844 -6.559 1 98.62 282 HIS A CA 1
ATOM 2175 C C . HIS A 1 282 ? 20.484 -32.562 -5.648 1 98.62 282 HIS A C 1
ATOM 2177 O O . HIS A 1 282 ? 20.328 -32.438 -4.434 1 98.62 282 HIS A O 1
ATOM 2183 N N . GLU A 1 283 ? 21.672 -32.469 -6.188 1 98.62 283 GLU A N 1
ATOM 2184 C CA . GLU A 1 283 ? 22.875 -32.219 -5.414 1 98.62 283 GLU A CA 1
ATOM 2185 C C . GLU A 1 283 ? 22.891 -30.812 -4.828 1 98.62 283 GLU A C 1
ATOM 2187 O O . GLU A 1 283 ? 23.422 -30.594 -3.73 1 98.62 283 GLU A O 1
ATOM 2192 N N . ILE A 1 284 ? 22.469 -29.891 -5.605 1 98.62 284 ILE A N 1
ATOM 2193 C CA . ILE A 1 284 ? 22.328 -28.531 -5.086 1 98.62 284 ILE A CA 1
ATOM 2194 C C . ILE A 1 284 ? 21.406 -28.547 -3.867 1 98.62 284 ILE A C 1
ATOM 2196 O O . ILE A 1 284 ? 21.688 -27.906 -2.854 1 98.62 284 ILE A O 1
ATOM 2200 N N . GLY A 1 285 ? 20.266 -29.281 -3.947 1 98.69 285 GLY A N 1
ATOM 2201 C CA . GLY A 1 285 ? 19.344 -29.406 -2.832 1 98.69 285 GLY A CA 1
ATOM 2202 C C . GLY A 1 285 ? 20 -29.969 -1.579 1 98.69 285 GLY A C 1
ATOM 2203 O O . GLY A 1 285 ? 19.828 -29.422 -0.488 1 98.69 285 GLY A O 1
ATOM 2204 N N . ARG A 1 286 ? 20.781 -31 -1.78 1 98.25 286 ARG A N 1
ATOM 2205 C CA . ARG A 1 286 ? 21.453 -31.625 -0.646 1 98.25 286 ARG A CA 1
ATOM 2206 C C . ARG A 1 286 ? 22.438 -30.656 0.003 1 98.25 286 ARG A C 1
ATOM 2208 O O . ARG A 1 286 ? 22.531 -30.578 1.229 1 98.25 286 ARG A O 1
ATOM 2215 N N . SER A 1 287 ? 23.156 -29.953 -0.792 1 98.56 287 SER A N 1
ATOM 2216 C CA . SER A 1 287 ? 24.109 -28.969 -0.287 1 98.56 287 SER A CA 1
ATOM 2217 C C . SER A 1 287 ? 23.422 -27.859 0.476 1 98.56 287 SER A C 1
ATOM 2219 O O . SER A 1 287 ? 23.875 -27.438 1.535 1 98.56 287 SER A O 1
ATOM 2221 N N . GLU A 1 288 ? 22.344 -27.375 -0.056 1 98.56 288 GLU A N 1
ATOM 2222 C CA . GLU A 1 288 ? 21.594 -26.297 0.597 1 98.56 288 GLU A CA 1
ATOM 2223 C C . GLU A 1 288 ? 20.969 -26.781 1.901 1 98.56 288 GLU A C 1
ATOM 2225 O O . GLU A 1 288 ? 20.891 -26.031 2.879 1 98.56 288 GLU A O 1
ATOM 2230 N N . VAL A 1 289 ? 20.453 -28.016 1.934 1 98.44 289 VAL A N 1
ATOM 2231 C CA . VAL A 1 289 ? 19.906 -28.594 3.158 1 98.44 289 VAL A CA 1
ATOM 2232 C C . VAL A 1 289 ? 20.969 -28.562 4.262 1 98.44 289 VAL A C 1
ATOM 2234 O O . VAL A 1 289 ? 20.688 -28.141 5.387 1 98.44 289 VAL A O 1
ATOM 2237 N N . ALA A 1 290 ? 22.156 -28.953 3.908 1 97.94 290 ALA A N 1
ATOM 2238 C CA . ALA A 1 290 ? 23.25 -28.969 4.883 1 97.94 290 ALA A CA 1
ATOM 2239 C C . ALA A 1 290 ? 23.578 -27.562 5.355 1 97.94 290 ALA A C 1
ATOM 2241 O O . ALA A 1 290 ? 23.75 -27.328 6.555 1 97.94 290 ALA A O 1
ATOM 2242 N N . ARG A 1 291 ? 23.656 -26.625 4.457 1 98 291 ARG A N 1
ATOM 2243 C CA . ARG A 1 291 ? 23.984 -25.234 4.77 1 98 291 ARG A CA 1
ATOM 2244 C C . ARG A 1 291 ? 22.938 -24.609 5.68 1 98 291 ARG A C 1
ATOM 2246 O O . ARG A 1 291 ? 23.281 -23.984 6.688 1 98 291 ARG A O 1
ATOM 2253 N N . ILE A 1 292 ? 21.703 -24.781 5.363 1 98.19 292 ILE A N 1
ATOM 2254 C CA . ILE A 1 292 ? 20.609 -24.156 6.094 1 98.19 292 ILE A CA 1
ATOM 2255 C C . ILE A 1 292 ? 20.469 -24.797 7.473 1 98.19 292 ILE A C 1
ATOM 2257 O O . ILE A 1 292 ? 20.156 -24.109 8.453 1 98.19 292 ILE A O 1
ATOM 2261 N N . ARG A 1 293 ? 20.656 -26.109 7.512 1 96.88 293 ARG A N 1
ATOM 2262 C CA . ARG A 1 293 ? 20.578 -26.797 8.797 1 96.88 293 ARG A CA 1
ATOM 2263 C C . ARG A 1 293 ? 21.562 -26.203 9.797 1 96.88 293 ARG A C 1
ATOM 2265 O O . ARG A 1 293 ? 21.234 -26.016 10.969 1 96.88 293 ARG A O 1
ATOM 2272 N N . ALA A 1 294 ? 22.766 -25.906 9.367 1 96.62 294 ALA A N 1
ATOM 2273 C CA . ALA A 1 294 ? 23.766 -25.281 10.227 1 96.62 294 ALA A CA 1
ATOM 2274 C C . ALA A 1 294 ? 23.281 -23.938 10.742 1 96.62 294 ALA A C 1
ATOM 2276 O O . ALA A 1 294 ? 23.469 -23.594 11.922 1 96.62 294 ALA A O 1
ATOM 2277 N N . ARG A 1 295 ? 22.656 -23.188 9.914 1 95.81 295 ARG A N 1
ATOM 2278 C CA . ARG A 1 295 ? 22.109 -21.891 10.305 1 95.81 295 ARG A CA 1
ATOM 2279 C C . ARG A 1 295 ? 20.953 -22.062 11.281 1 95.81 295 ARG A C 1
ATOM 2281 O O . ARG A 1 295 ? 20.797 -21.25 12.203 1 95.81 295 ARG A O 1
ATOM 2288 N N . MET A 1 296 ? 20.125 -23 11 1 96.5 296 MET A N 1
ATOM 2289 C CA . MET A 1 296 ? 18.984 -23.266 11.891 1 96.5 296 MET A CA 1
ATOM 2290 C C . MET A 1 296 ? 19.469 -23.656 13.281 1 96.5 296 MET A C 1
ATOM 2292 O O . MET A 1 296 ? 18.891 -23.234 14.281 1 96.5 296 MET A O 1
ATOM 2296 N N . GLU A 1 297 ? 20.516 -24.422 13.367 1 95.31 297 GLU A N 1
ATOM 2297 C CA . GLU A 1 297 ? 21.094 -24.797 14.648 1 95.31 297 GLU A CA 1
ATOM 2298 C C . GLU A 1 297 ? 21.609 -23.578 15.406 1 95.31 297 GLU A C 1
ATOM 2300 O O . GLU A 1 297 ? 21.453 -23.484 16.625 1 95.31 297 GLU A O 1
ATOM 2305 N N . ALA A 1 298 ? 22.172 -22.703 14.695 1 94 298 ALA A N 1
ATOM 2306 C CA . ALA A 1 298 ? 22.625 -21.453 15.312 1 94 298 ALA A CA 1
ATOM 2307 C C . ALA A 1 298 ? 21.453 -20.641 15.852 1 94 298 ALA A C 1
ATOM 2309 O O . ALA A 1 298 ? 21.531 -20.094 16.953 1 94 298 ALA A O 1
ATOM 2310 N N . ALA A 1 299 ? 20.422 -20.547 15.062 1 93.31 299 ALA A N 1
ATOM 2311 C CA . ALA A 1 299 ? 19.234 -19.797 15.492 1 93.31 299 ALA A CA 1
ATOM 2312 C C . ALA A 1 299 ? 18.578 -20.453 16.703 1 93.31 299 ALA A C 1
ATOM 2314 O O . ALA A 1 299 ? 18.062 -19.766 17.594 1 93.31 299 ALA A O 1
ATOM 2315 N N . MET A 1 300 ? 18.562 -21.734 16.719 1 95.69 300 MET A N 1
ATOM 2316 C CA . MET A 1 300 ? 18.031 -22.5 17.844 1 95.69 300 MET A CA 1
ATOM 2317 C C . MET A 1 300 ? 18.781 -22.172 19.125 1 95.69 300 MET A C 1
ATOM 2319 O O . MET A 1 300 ? 18.172 -21.953 20.172 1 95.69 300 MET A O 1
ATOM 2323 N N . LYS A 1 301 ? 20.078 -22.031 19.062 1 95.25 301 LYS A N 1
ATOM 2324 C CA . LYS A 1 301 ? 20.906 -21.672 20.203 1 95.25 301 LYS A CA 1
ATOM 2325 C C . LYS A 1 301 ? 20.641 -20.234 20.656 1 95.25 301 LYS A C 1
ATOM 2327 O O . LYS A 1 301 ? 20.594 -19.953 21.844 1 95.25 301 LYS A O 1
ATOM 2332 N N . GLU A 1 302 ? 20.453 -19.438 19.719 1 93.69 302 GLU A N 1
ATOM 2333 C CA . GLU A 1 302 ? 20.141 -18.047 20.016 1 93.69 302 GLU A CA 1
ATOM 2334 C C . GLU A 1 302 ? 18.812 -17.938 20.766 1 93.69 302 GLU A C 1
ATOM 2336 O O . GLU A 1 302 ? 18.625 -17.031 21.578 1 93.69 302 GLU A O 1
ATOM 2341 N N . ALA A 1 303 ? 17.922 -18.828 20.469 1 94.62 303 ALA A N 1
ATOM 2342 C CA . ALA A 1 303 ? 16.625 -18.844 21.109 1 94.62 303 ALA A CA 1
ATOM 2343 C C . ALA A 1 303 ? 16.719 -19.406 22.531 1 94.62 303 ALA A C 1
ATOM 2345 O O . ALA A 1 303 ? 15.734 -19.406 23.281 1 94.62 303 ALA A O 1
ATOM 2346 N N . GLY A 1 304 ? 17.844 -19.922 22.906 1 95.06 304 GLY A N 1
ATOM 2347 C CA . GLY A 1 304 ? 18.078 -20.406 24.266 1 95.06 304 GLY A CA 1
ATOM 2348 C C . GLY A 1 304 ? 17.781 -21.891 24.438 1 95.06 304 GLY A C 1
ATOM 2349 O O . GLY A 1 304 ? 17.719 -22.391 25.547 1 95.06 304 GLY A O 1
ATOM 2350 N N . TRP A 1 305 ? 17.531 -22.547 23.359 1 95.5 305 TRP A N 1
ATOM 2351 C CA . TRP A 1 305 ? 17.234 -23.984 23.422 1 95.5 305 TRP A CA 1
ATOM 2352 C C . TRP A 1 305 ? 18.516 -24.797 23.578 1 95.5 305 TRP A C 1
ATOM 2354 O O . TRP A 1 305 ? 19.453 -24.625 22.797 1 95.5 305 TRP A O 1
ATOM 2364 N N . GLU A 1 306 ? 18.625 -25.734 24.547 1 93.5 306 GLU A N 1
ATOM 2365 C CA . GLU A 1 306 ? 19.828 -26.531 24.828 1 93.5 306 GLU A CA 1
ATOM 2366 C C . GLU A 1 306 ? 19.719 -27.938 24.25 1 93.5 306 GLU A C 1
ATOM 2368 O O . GLU A 1 306 ? 20.719 -28.625 24.094 1 93.5 306 GLU A O 1
ATOM 2373 N N . GLY A 1 307 ? 18.672 -28.328 23.781 1 93.88 307 GLY A N 1
ATOM 2374 C CA . GLY A 1 307 ? 18.469 -29.656 23.219 1 93.88 307 GLY A CA 1
ATOM 2375 C C . GLY A 1 307 ? 18.812 -29.734 21.75 1 93.88 307 GLY A C 1
ATOM 2376 O O . GLY A 1 307 ? 19.562 -28.906 21.234 1 93.88 307 GLY A O 1
ATOM 2377 N N . ASP A 1 308 ? 18.375 -30.75 21.141 1 94 308 ASP A N 1
ATOM 2378 C CA . ASP A 1 308 ? 18.672 -30.953 19.719 1 94 308 ASP A CA 1
ATOM 2379 C C . ASP A 1 308 ? 17.562 -30.359 18.859 1 94 308 ASP A C 1
ATOM 2381 O O . ASP A 1 308 ? 16.578 -29.828 19.375 1 94 308 ASP A O 1
ATOM 2385 N N . LEU A 1 309 ? 17.797 -30.391 17.578 1 93.62 309 LEU A N 1
ATOM 2386 C CA . LEU A 1 309 ? 16.875 -29.781 16.625 1 93.62 309 LEU A CA 1
ATOM 2387 C C . LEU A 1 309 ? 15.523 -30.453 16.656 1 93.62 309 LEU A C 1
A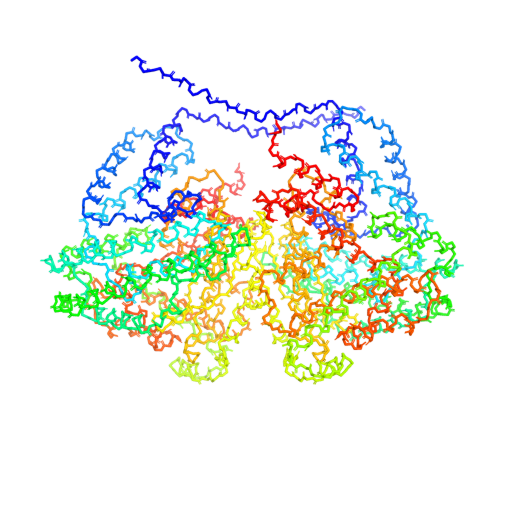TOM 2389 O O . LEU A 1 309 ? 14.484 -29.797 16.562 1 93.62 309 LEU A O 1
ATOM 2393 N N . ALA A 1 310 ? 15.492 -31.766 16.781 1 92.38 310 ALA A N 1
ATOM 2394 C CA . ALA A 1 310 ? 14.242 -32.5 16.812 1 92.38 310 ALA A CA 1
ATOM 2395 C C . ALA A 1 310 ? 13.359 -32.062 17.984 1 92.38 310 ALA A C 1
ATOM 2397 O O . ALA A 1 310 ? 12.148 -31.891 17.828 1 92.38 310 ALA A O 1
ATOM 2398 N N . GLY A 1 311 ? 13.984 -31.922 19.094 1 94.88 311 GLY A N 1
ATOM 2399 C CA . GLY A 1 311 ? 13.266 -31.438 20.266 1 94.88 311 GLY A CA 1
ATOM 2400 C C . GLY A 1 311 ? 12.75 -30.016 20.109 1 94.88 311 GLY A C 1
ATOM 2401 O O . GLY A 1 311 ? 11.648 -29.703 20.547 1 94.88 311 GLY A O 1
ATOM 2402 N N . PHE A 1 312 ? 13.578 -29.188 19.531 1 95.38 312 PHE A N 1
ATOM 2403 C CA . PHE A 1 312 ? 13.188 -27.797 19.297 1 95.38 312 PHE A CA 1
ATOM 2404 C C . PHE A 1 312 ? 11.977 -27.734 18.359 1 95.38 312 PHE A C 1
ATOM 2406 O O . PHE A 1 312 ? 11.023 -27 18.625 1 95.38 312 PHE A O 1
ATOM 2413 N N . LEU A 1 313 ? 12.016 -28.516 17.328 1 93.31 313 LEU A N 1
ATOM 2414 C CA . LEU A 1 313 ? 10.922 -28.547 16.359 1 93.31 313 LEU A CA 1
ATOM 2415 C C . LEU A 1 313 ? 9.633 -29.031 17.016 1 93.31 313 LEU A C 1
ATOM 2417 O O . LEU A 1 313 ? 8.555 -28.484 16.75 1 93.31 313 LEU A O 1
ATOM 2421 N N . ALA A 1 314 ? 9.727 -30 17.844 1 92.94 314 ALA A N 1
ATOM 2422 C CA . ALA A 1 314 ? 8.562 -30.516 18.562 1 92.94 314 ALA A CA 1
ATOM 2423 C C . ALA A 1 314 ? 7.965 -29.453 19.469 1 92.94 314 ALA A C 1
ATOM 2425 O O . ALA A 1 314 ? 6.742 -29.328 19.562 1 92.94 314 ALA A O 1
ATOM 2426 N N . MET A 1 315 ? 8.805 -28.797 20.109 1 94.06 315 MET A N 1
ATOM 2427 C CA . MET A 1 315 ? 8.359 -27.719 20.984 1 94.06 315 MET A CA 1
ATOM 2428 C C . MET A 1 315 ? 7.637 -26.625 20.188 1 94.06 315 MET A C 1
ATOM 2430 O O . MET A 1 315 ? 6.562 -26.172 20.594 1 94.06 315 MET A O 1
ATOM 2434 N N . LEU A 1 316 ? 8.211 -26.203 19.062 1 93.88 316 LEU A N 1
ATOM 2435 C CA . LEU A 1 316 ? 7.617 -25.172 18.219 1 93.88 316 LEU A CA 1
ATOM 2436 C C . LEU A 1 316 ? 6.219 -25.578 17.766 1 93.88 316 LEU A C 1
ATOM 2438 O O . LEU A 1 316 ? 5.309 -24.75 17.734 1 93.88 316 LEU A O 1
ATOM 2442 N N . ARG A 1 317 ? 6.023 -26.812 17.469 1 91.12 317 ARG A N 1
ATOM 2443 C CA . ARG A 1 317 ? 4.766 -27.312 16.922 1 91.12 317 ARG A CA 1
ATOM 2444 C C . ARG A 1 317 ? 3.693 -27.406 18 1 91.12 317 ARG A C 1
ATOM 2446 O O . ARG A 1 317 ? 2.498 -27.391 17.703 1 91.12 317 ARG A O 1
ATOM 2453 N N . LYS A 1 318 ? 4.078 -27.359 19.281 1 91.75 318 LYS A N 1
ATOM 2454 C CA . LYS A 1 318 ? 3.115 -27.672 20.344 1 91.75 318 LYS A CA 1
ATOM 2455 C C . LYS A 1 318 ? 2.83 -26.438 21.203 1 91.75 318 LYS A C 1
ATOM 2457 O O . LYS A 1 318 ? 1.775 -26.344 21.828 1 91.75 318 LYS A O 1
ATOM 2462 N N . GLU A 1 319 ? 3.711 -25.562 21.219 1 94.06 319 GLU A N 1
ATOM 2463 C CA . GLU A 1 319 ? 3.566 -24.406 22.109 1 94.06 319 GLU A CA 1
ATOM 2464 C C . GLU A 1 319 ? 2.422 -23.5 21.656 1 94.06 319 GLU A C 1
ATOM 2466 O O . GLU A 1 319 ? 2.488 -22.891 20.578 1 94.06 319 GLU A O 1
ATOM 2471 N N . PRO A 1 320 ? 1.381 -23.297 22.484 1 94.5 320 PRO A N 1
ATOM 2472 C CA . PRO A 1 320 ? 0.177 -22.562 22.078 1 94.5 320 PRO A CA 1
ATOM 2473 C C . PRO A 1 320 ? 0.45 -21.094 21.766 1 94.5 320 PRO A C 1
ATOM 2475 O O . PRO A 1 320 ? -0.256 -20.484 20.969 1 94.5 320 PRO A O 1
ATOM 2478 N N . GLY A 1 321 ? 1.45 -20.531 22.344 1 95 321 GLY A N 1
ATOM 2479 C CA . GLY A 1 321 ? 1.774 -19.125 22.141 1 95 321 GLY A CA 1
ATOM 2480 C C . GLY A 1 321 ? 2.156 -18.812 20.703 1 95 321 GLY A C 1
ATOM 2481 O O . GLY A 1 321 ? 2.174 -17.641 20.312 1 95 321 GLY A O 1
ATOM 2482 N N . PHE A 1 322 ? 2.404 -19.828 19.906 1 96.44 322 PHE A N 1
ATOM 2483 C CA . PHE A 1 322 ? 2.838 -19.625 18.516 1 96.44 322 PHE A CA 1
ATOM 2484 C C . PHE A 1 322 ? 1.652 -19.688 17.562 1 96.44 322 PHE A C 1
ATOM 2486 O O . PHE A 1 322 ? 1.832 -19.703 16.344 1 96.44 322 PHE A O 1
ATOM 2493 N N . TYR A 1 323 ? 0.432 -19.688 18.094 1 96.69 323 TYR A N 1
ATOM 2494 C CA . TYR A 1 323 ? -0.738 -19.828 17.234 1 96.69 323 TYR A CA 1
ATOM 2495 C C . TYR A 1 323 ? -1.784 -18.766 17.562 1 96.69 323 TYR A C 1
ATOM 2497 O O . TYR A 1 323 ? -1.937 -18.375 18.719 1 96.69 323 TYR A O 1
ATOM 2505 N N . ALA A 1 324 ? -2.416 -18.297 16.547 1 96.69 324 ALA A N 1
ATOM 2506 C CA . ALA A 1 324 ? -3.49 -17.312 16.719 1 96.69 324 ALA A CA 1
ATOM 2507 C C . ALA A 1 324 ? -4.691 -17.938 17.422 1 96.69 324 ALA A C 1
ATOM 2509 O O . ALA A 1 324 ? -4.93 -19.141 17.312 1 96.69 324 ALA A O 1
ATOM 2510 N N . GLU A 1 325 ? -5.469 -17.094 17.984 1 94.44 325 GLU A N 1
ATOM 2511 C CA . GLU A 1 325 ? -6.598 -17.562 18.781 1 94.44 325 GLU A CA 1
ATOM 2512 C C . GLU A 1 325 ? -7.883 -17.578 17.969 1 94.44 325 GLU A C 1
ATOM 2514 O O . GLU A 1 325 ? -8.852 -18.25 18.344 1 94.44 325 GLU A O 1
ATOM 2519 N N . SER A 1 326 ? -7.918 -16.844 16.984 1 97 326 SER A N 1
ATOM 2520 C CA . SER A 1 326 ? -9.078 -16.797 16.094 1 97 326 SER A CA 1
ATOM 2521 C C . SER A 1 326 ? -8.656 -16.5 14.656 1 97 326 SER A C 1
ATOM 2523 O O . SER A 1 326 ? -7.523 -16.078 14.406 1 97 326 SER A O 1
ATOM 2525 N N . ARG A 1 327 ? -9.539 -16.797 13.711 1 97.62 327 ARG A N 1
ATOM 2526 C CA . ARG A 1 327 ? -9.305 -16.5 12.305 1 97.62 327 ARG A CA 1
ATOM 2527 C C . ARG A 1 327 ? -8.984 -15.016 12.109 1 97.62 327 ARG A C 1
ATOM 2529 O O . ARG A 1 327 ? -8.039 -14.664 11.406 1 97.62 327 ARG A O 1
ATOM 2536 N N . GLN A 1 328 ? -9.711 -14.156 12.812 1 97.31 328 GLN A N 1
ATOM 2537 C CA . GLN A 1 328 ? -9.516 -12.711 12.727 1 97.31 328 GLN A CA 1
ATOM 2538 C C . GLN A 1 328 ? -8.156 -12.312 13.289 1 97.31 328 GLN A C 1
ATOM 2540 O O . GLN A 1 328 ? -7.488 -11.43 12.734 1 97.31 328 GLN A O 1
ATOM 2545 N N . ASP A 1 329 ? -7.809 -12.945 14.352 1 97.81 329 ASP A N 1
ATOM 2546 C CA . ASP A 1 329 ? -6.516 -12.672 14.969 1 97.81 329 ASP A CA 1
ATOM 2547 C C . ASP A 1 329 ? -5.375 -12.922 13.992 1 97.81 329 ASP A C 1
ATOM 2549 O O . ASP A 1 329 ? -4.441 -12.125 13.898 1 97.81 329 ASP A O 1
ATOM 2553 N N . LEU A 1 330 ? -5.449 -13.992 13.234 1 98.5 330 LEU A N 1
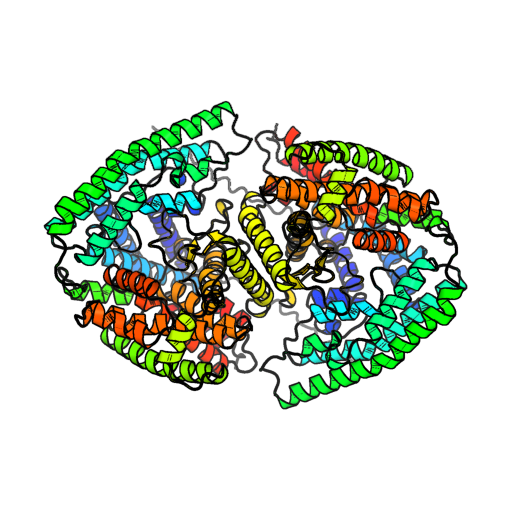ATOM 2554 C CA . LEU A 1 330 ? -4.414 -14.32 12.258 1 98.5 330 LEU A CA 1
ATOM 2555 C C . LEU A 1 330 ? -4.363 -13.273 11.148 1 98.5 330 LEU A C 1
ATOM 2557 O O . LEU A 1 330 ? -3.281 -12.852 10.734 1 98.5 330 LEU A O 1
ATOM 2561 N N . LEU A 1 331 ? -5.52 -12.828 10.719 1 98.75 331 LEU A N 1
ATOM 2562 C CA . LEU A 1 331 ? -5.57 -11.812 9.672 1 98.75 331 LEU A CA 1
ATOM 2563 C C . LEU A 1 331 ? -5.008 -10.484 10.172 1 98.75 331 LEU A C 1
ATOM 2565 O O . LEU A 1 331 ? -4.316 -9.781 9.43 1 98.75 331 LEU A O 1
ATOM 2569 N N . GLU A 1 332 ? -5.297 -10.117 11.406 1 98.62 332 GLU A N 1
ATOM 2570 C CA . GLU A 1 332 ? -4.766 -8.898 12 1 98.62 332 GLU A CA 1
ATOM 2571 C C . GLU A 1 332 ? -3.244 -8.945 12.102 1 98.62 332 GLU A C 1
ATOM 2573 O O . GLU A 1 332 ? -2.562 -7.977 11.758 1 98.62 332 GLU A O 1
ATOM 2578 N N . LYS A 1 333 ? -2.727 -10.062 12.508 1 98.69 333 LYS A N 1
ATOM 2579 C CA . LYS A 1 333 ? -1.28 -10.219 12.633 1 98.69 333 LYS A CA 1
ATOM 2580 C C . LYS A 1 333 ? -0.606 -10.18 11.266 1 98.69 333 LYS A C 1
ATOM 2582 O O . LYS A 1 333 ? 0.42 -9.516 11.086 1 98.69 333 LYS A O 1
ATOM 2587 N N . ALA A 1 334 ? -1.222 -10.836 10.266 1 98.88 334 ALA A N 1
ATOM 2588 C CA . ALA A 1 334 ? -0.692 -10.797 8.906 1 98.88 334 ALA A CA 1
ATOM 2589 C C . ALA A 1 334 ? -0.695 -9.367 8.352 1 98.88 334 ALA A C 1
ATOM 2591 O O . ALA A 1 334 ? 0.271 -8.945 7.719 1 98.88 334 ALA A O 1
ATOM 2592 N N . SER A 1 335 ? -1.737 -8.664 8.648 1 98.88 335 SER A N 1
ATOM 2593 C CA . SER A 1 335 ? -1.873 -7.293 8.172 1 98.88 335 SER A CA 1
ATOM 2594 C C . SER A 1 335 ? -0.83 -6.379 8.812 1 98.88 335 SER A C 1
ATOM 2596 O O . SER A 1 335 ? -0.267 -5.512 8.141 1 98.88 335 SER A O 1
ATOM 2598 N N . GLU A 1 336 ? -0.629 -6.562 10.062 1 98.81 336 GLU A N 1
ATOM 2599 C CA . GLU A 1 336 ? 0.361 -5.742 10.758 1 98.81 336 GLU A CA 1
ATOM 2600 C C . GLU A 1 336 ? 1.762 -5.984 10.203 1 98.81 336 GLU A C 1
ATOM 2602 O O . GLU A 1 336 ? 2.529 -5.039 10.008 1 98.81 336 GLU A O 1
ATOM 2607 N N . ILE A 1 337 ? 2.107 -7.199 9.938 1 98.88 337 ILE A N 1
ATOM 2608 C CA . ILE A 1 337 ? 3.395 -7.531 9.336 1 98.88 337 ILE A CA 1
ATOM 2609 C C . ILE A 1 337 ? 3.5 -6.883 7.953 1 98.88 337 ILE A C 1
ATOM 2611 O O . ILE A 1 337 ? 4.531 -6.301 7.613 1 98.88 337 ILE A O 1
ATOM 2615 N N . ALA A 1 338 ? 2.422 -7.004 7.203 1 98.88 338 ALA A N 1
ATOM 2616 C CA . ALA A 1 338 ? 2.4 -6.395 5.875 1 98.88 338 ALA A CA 1
ATOM 2617 C C . ALA A 1 338 ? 2.664 -4.895 5.957 1 98.88 338 ALA A C 1
ATOM 2619 O O . ALA A 1 338 ? 3.441 -4.348 5.168 1 98.88 338 ALA A O 1
ATOM 2620 N N . LYS A 1 339 ? 2.084 -4.23 6.867 1 98.81 339 LYS A N 1
ATOM 2621 C CA . LYS A 1 339 ? 2.238 -2.787 6.996 1 98.81 339 LYS A CA 1
ATOM 2622 C C . LYS A 1 339 ? 3.641 -2.424 7.48 1 98.81 339 LYS A C 1
ATOM 2624 O O . LYS A 1 339 ? 4.188 -1.388 7.094 1 98.81 339 LYS A O 1
ATOM 2629 N N . ARG A 1 340 ? 4.234 -3.254 8.312 1 98.44 340 ARG A N 1
ATOM 2630 C CA . ARG A 1 340 ? 5.629 -3.037 8.68 1 98.44 340 ARG A CA 1
ATOM 2631 C C . ARG A 1 340 ? 6.539 -3.117 7.461 1 98.44 340 ARG A C 1
ATOM 2633 O O . ARG A 1 340 ? 7.492 -2.344 7.336 1 98.44 340 ARG A O 1
ATOM 2640 N N . ILE A 1 341 ? 6.227 -4.059 6.629 1 98.81 341 ILE A N 1
ATOM 2641 C CA . ILE A 1 341 ? 7.043 -4.191 5.426 1 98.81 341 ILE A CA 1
ATOM 2642 C C . ILE A 1 341 ? 6.801 -2.998 4.504 1 98.81 341 ILE A C 1
ATOM 2644 O O . ILE A 1 341 ? 7.75 -2.402 3.988 1 98.81 341 ILE A O 1
ATOM 2648 N N . ASP A 1 342 ? 5.52 -2.613 4.328 1 98.75 342 ASP A N 1
ATOM 2649 C CA . ASP A 1 342 ? 5.199 -1.426 3.545 1 98.75 342 ASP A CA 1
ATOM 2650 C C . ASP A 1 342 ? 6.027 -0.227 3.996 1 98.75 342 ASP A C 1
ATOM 2652 O O . ASP A 1 342 ? 6.457 0.583 3.174 1 98.75 342 ASP A O 1
ATOM 2656 N N . ASP A 1 343 ? 6.223 -0.124 5.242 1 97.56 343 ASP A N 1
ATOM 2657 C CA . ASP A 1 343 ? 6.93 0.985 5.875 1 97.56 343 ASP A CA 1
ATOM 2658 C C . ASP A 1 343 ? 8.391 1.026 5.441 1 97.56 343 ASP A C 1
ATOM 2660 O O . ASP A 1 343 ? 9.008 2.094 5.41 1 97.56 343 ASP A O 1
ATOM 2664 N N . GLN A 1 344 ? 8.977 -0.071 5.043 1 96.69 344 GLN A N 1
ATOM 2665 C CA . GLN A 1 344 ? 10.406 -0.176 4.754 1 96.69 344 GLN A CA 1
ATOM 2666 C C . GLN A 1 344 ? 10.664 -0.128 3.252 1 96.69 344 GLN A C 1
ATOM 2668 O O . GLN A 1 344 ? 11.797 0.078 2.818 1 96.69 344 GLN A O 1
ATOM 2673 N N . LEU A 1 345 ? 9.68 -0.308 2.42 1 98.44 345 LEU A N 1
ATOM 2674 C CA . LEU A 1 345 ? 9.836 -0.6 1 1 98.44 345 LEU A CA 1
ATOM 2675 C C . LEU A 1 345 ? 10.617 0.513 0.302 1 98.44 345 LEU A C 1
ATOM 2677 O O . LEU A 1 345 ? 11.523 0.241 -0.484 1 98.44 345 LEU A O 1
ATOM 2681 N N . PRO A 1 346 ? 10.32 1.828 0.599 1 97 346 PRO A N 1
ATOM 2682 C CA . PRO A 1 346 ? 10.984 2.875 -0.178 1 97 346 PRO A CA 1
ATOM 2683 C C . PRO A 1 346 ? 12.5 2.895 0.034 1 97 346 PRO A C 1
ATOM 2685 O O . PRO A 1 346 ? 13.242 3.385 -0.822 1 97 346 PRO A O 1
ATOM 2688 N N . ALA A 1 347 ? 12.953 2.387 1.146 1 94.25 347 ALA A N 1
ATOM 2689 C CA . ALA A 1 347 ? 14.383 2.336 1.428 1 94.25 347 ALA A CA 1
ATOM 2690 C C . ALA A 1 347 ? 15.062 1.222 0.634 1 94.25 347 ALA A C 1
ATOM 2692 O O . ALA A 1 347 ? 16.281 1.215 0.48 1 94.25 347 ALA A O 1
ATOM 2693 N N . TRP A 1 348 ? 14.281 0.301 0.056 1 96.81 348 TRP A N 1
ATOM 2694 C CA . TRP A 1 348 ? 14.836 -0.89 -0.578 1 96.81 348 TRP A CA 1
ATOM 2695 C C . TRP A 1 348 ? 14.492 -0.931 -2.062 1 96.81 348 TRP A C 1
ATOM 2697 O O . TRP A 1 348 ? 15.086 -1.692 -2.826 1 96.81 348 TRP A O 1
ATOM 2707 N N . PHE A 1 349 ? 13.547 -0.109 -2.449 1 98.12 349 PHE A N 1
ATOM 2708 C CA . PHE A 1 349 ? 13.062 -0.098 -3.826 1 98.12 349 PHE A CA 1
ATOM 2709 C C . PHE A 1 349 ? 12.906 1.33 -4.332 1 98.12 349 PHE A C 1
ATOM 2711 O O . PHE A 1 349 ? 12.203 2.139 -3.725 1 98.12 349 PHE A O 1
ATOM 2718 N N . ALA A 1 350 ? 13.492 1.638 -5.449 1 97 350 ALA A N 1
ATOM 2719 C CA . ALA A 1 350 ? 13.406 2.971 -6.043 1 97 350 ALA A CA 1
ATOM 2720 C C . ALA A 1 350 ? 12.094 3.154 -6.793 1 97 350 ALA A C 1
ATOM 2722 O O . ALA A 1 350 ? 11.578 4.27 -6.895 1 97 350 ALA A O 1
ATOM 2723 N N . THR A 1 351 ? 11.609 2.08 -7.324 1 97.62 351 THR A N 1
ATOM 2724 C CA . THR A 1 351 ? 10.328 2.086 -8.023 1 97.62 351 THR A CA 1
ATOM 2725 C C . THR A 1 351 ? 9.336 1.153 -7.336 1 97.62 351 THR A C 1
ATOM 2727 O O . THR A 1 351 ? 9.641 -0.019 -7.102 1 97.62 351 THR A O 1
ATOM 2730 N N . LEU A 1 352 ? 8.18 1.68 -6.977 1 98.44 352 LEU A N 1
ATOM 2731 C CA . LEU A 1 352 ? 7.125 0.907 -6.32 1 98.44 352 LEU A CA 1
ATOM 2732 C C . LEU A 1 352 ? 5.848 0.91 -7.152 1 98.44 352 LEU A C 1
ATOM 2734 O O . LEU A 1 352 ? 5.602 1.849 -7.914 1 98.44 352 LEU A O 1
ATOM 2738 N N . PRO A 1 353 ? 5.066 -0.128 -7.105 1 98.31 353 PRO A N 1
ATOM 2739 C CA . PRO A 1 353 ? 3.824 -0.165 -7.879 1 98.31 353 PRO A CA 1
ATOM 2740 C C . PRO A 1 353 ? 2.742 0.749 -7.309 1 98.31 353 PRO A C 1
ATOM 2742 O O . PRO A 1 353 ? 2.754 1.051 -6.113 1 98.31 353 PRO A O 1
ATOM 2745 N N . ARG A 1 354 ? 1.804 1.121 -8.211 1 98.25 354 ARG A N 1
ATOM 2746 C CA . ARG A 1 354 ? 0.628 1.881 -7.797 1 98.25 354 ARG A CA 1
ATOM 2747 C C . ARG A 1 354 ? -0.453 0.959 -7.242 1 98.25 354 ARG A C 1
ATOM 2749 O O . ARG A 1 354 ? -1.168 1.323 -6.309 1 98.25 354 ARG A O 1
ATOM 2756 N N . LEU A 1 355 ? -0.638 -0.21 -7.863 1 98.38 355 LEU A N 1
ATOM 2757 C CA . LEU A 1 355 ? -1.689 -1.141 -7.469 1 98.38 355 LEU A CA 1
ATOM 2758 C C . LEU A 1 355 ? -1.479 -1.626 -6.039 1 98.38 355 LEU A C 1
ATOM 2760 O O . LEU A 1 355 ? -0.44 -2.211 -5.723 1 98.38 355 LEU A O 1
ATOM 2764 N N . PRO A 1 356 ? -2.436 -1.407 -5.164 1 98.5 356 PRO A N 1
ATOM 2765 C CA . PRO A 1 356 ? -2.324 -1.914 -3.793 1 98.5 356 PRO A CA 1
ATOM 2766 C C . PRO A 1 356 ? -2.758 -3.373 -3.668 1 98.5 356 PRO A C 1
ATOM 2768 O O . PRO A 1 356 ? -3.082 -4.016 -4.672 1 98.5 356 PRO A O 1
ATOM 2771 N N . TYR A 1 357 ? -2.701 -3.891 -2.428 1 98.56 357 TYR A N 1
ATOM 2772 C CA . TYR A 1 357 ? -3.164 -5.242 -2.137 1 98.56 357 TYR A CA 1
ATOM 2773 C C . TYR A 1 357 ? -3.869 -5.301 -0.786 1 98.56 357 TYR A C 1
ATOM 2775 O O . TYR A 1 357 ? -3.568 -4.508 0.11 1 98.56 357 TYR A O 1
ATOM 2783 N N . GLY A 1 358 ? -4.824 -6.199 -0.693 1 98.31 358 GLY A N 1
ATOM 2784 C CA . GLY A 1 358 ? -5.473 -6.504 0.573 1 98.31 358 GLY A CA 1
ATOM 2785 C C . GLY A 1 358 ? -5.008 -7.816 1.178 1 98.31 358 GLY A C 1
ATOM 2786 O O . GLY A 1 358 ? -4.387 -8.633 0.498 1 98.31 358 GLY A O 1
ATOM 2787 N N . VAL A 1 359 ? -5.168 -7.996 2.486 1 98.62 359 VAL A N 1
ATOM 2788 C CA . VAL A 1 359 ? -5.023 -9.273 3.18 1 98.62 359 VAL A CA 1
ATOM 2789 C C . VAL A 1 359 ? -6.387 -9.945 3.318 1 98.62 359 VAL A C 1
ATOM 2791 O O . VAL A 1 359 ? -7.301 -9.391 3.93 1 98.62 359 VAL A O 1
ATOM 2794 N N . ARG A 1 360 ? -6.559 -11.148 2.672 1 96.56 360 ARG A N 1
ATOM 2795 C CA . ARG A 1 360 ? -7.84 -11.844 2.574 1 96.56 360 ARG A CA 1
ATOM 2796 C C . ARG A 1 360 ? -7.73 -13.273 3.102 1 96.56 360 ARG A C 1
ATOM 2798 O O . ARG A 1 360 ? -6.68 -13.898 2.988 1 96.56 360 ARG A O 1
ATOM 2805 N N . PRO A 1 361 ? -8.797 -13.742 3.705 1 95.75 361 PRO A N 1
ATOM 2806 C CA . PRO A 1 361 ? -8.789 -15.172 4.023 1 95.75 361 PRO A CA 1
ATOM 2807 C C . PRO A 1 361 ? -8.945 -16.047 2.785 1 95.75 361 PRO A C 1
ATOM 2809 O O . PRO A 1 361 ? -9.648 -15.68 1.844 1 95.75 361 PRO A O 1
ATOM 2812 N N . VAL A 1 362 ? -8.312 -17.156 2.83 1 91.88 362 VAL A N 1
ATOM 2813 C CA . VAL A 1 362 ? -8.625 -18.172 1.833 1 91.88 362 VAL A CA 1
ATOM 2814 C C . VAL A 1 362 ? -10.094 -18.562 1.935 1 91.88 362 VAL A C 1
ATOM 2816 O O . VAL A 1 362 ? -10.625 -18.734 3.035 1 91.88 362 VAL A O 1
ATOM 2819 N N . PRO A 1 363 ? -10.734 -18.672 0.808 1 86.44 363 PRO A N 1
ATOM 2820 C CA . PRO A 1 363 ? -12.148 -19.047 0.842 1 86.44 363 PRO A CA 1
ATOM 2821 C C . PRO A 1 363 ? -12.398 -20.359 1.593 1 86.44 363 PRO A C 1
ATOM 2823 O O . PRO A 1 363 ? -11.609 -21.297 1.473 1 86.44 363 PRO A O 1
ATOM 2826 N N . ARG A 1 364 ? -13.461 -20.438 2.309 1 83.25 364 ARG A N 1
ATOM 2827 C CA . ARG A 1 364 ? -13.773 -21.547 3.201 1 83.25 364 ARG A CA 1
ATOM 2828 C C . ARG A 1 364 ? -13.875 -22.859 2.43 1 83.25 364 ARG A C 1
ATOM 2830 O O . ARG A 1 364 ? -13.5 -23.906 2.939 1 83.25 364 ARG A O 1
ATOM 2837 N N . GLU A 1 365 ? -14.266 -22.781 1.229 1 77.69 365 GLU A N 1
ATOM 2838 C CA . GLU A 1 365 ? -14.586 -23.984 0.446 1 77.69 365 GLU A CA 1
ATOM 2839 C C . GLU A 1 365 ? -13.32 -24.688 -0.011 1 77.69 365 GLU A C 1
ATOM 2841 O O . GLU A 1 365 ? -13.367 -25.875 -0.387 1 77.69 365 GLU A O 1
ATOM 2846 N N . ILE A 1 366 ? -12.203 -23.969 0.038 1 80.62 366 ILE A N 1
ATOM 2847 C CA . ILE A 1 366 ? -10.992 -24.609 -0.48 1 80.62 366 ILE A CA 1
ATOM 2848 C C . ILE A 1 366 ? -9.914 -24.609 0.598 1 80.62 366 ILE A C 1
ATOM 2850 O O . ILE A 1 366 ? -8.852 -25.219 0.415 1 80.62 366 ILE A O 1
ATOM 2854 N N . GLU A 1 367 ? -10.109 -24 1.706 1 86.62 367 GLU A N 1
ATOM 2855 C CA . GLU A 1 367 ? -9.055 -23.688 2.672 1 86.62 367 GLU A CA 1
ATOM 2856 C C . GLU A 1 367 ? -8.461 -24.969 3.266 1 86.62 367 GLU A C 1
ATOM 2858 O O . GLU A 1 367 ? -7.277 -25 3.613 1 86.62 367 GLU A O 1
ATOM 2863 N N . ALA A 1 368 ? -9.234 -26.078 3.357 1 83.56 368 ALA A N 1
ATOM 2864 C CA . ALA A 1 368 ? -8.758 -27.297 4.004 1 83.56 368 ALA A CA 1
ATOM 2865 C C . ALA A 1 368 ? -7.652 -27.953 3.186 1 83.56 368 ALA A C 1
ATOM 2867 O O . ALA A 1 368 ? -6.742 -28.578 3.744 1 83.56 368 ALA A O 1
ATOM 2868 N N . ALA A 1 369 ? -7.727 -27.828 1.888 1 81.44 369 ALA A N 1
ATOM 2869 C CA . ALA A 1 369 ? -6.754 -28.453 0.995 1 81.44 369 ALA A CA 1
ATOM 2870 C C . ALA A 1 369 ? -5.805 -27.422 0.404 1 81.44 369 ALA A C 1
ATOM 2872 O O . ALA A 1 369 ? -5.066 -27.703 -0.54 1 81.44 369 ALA A O 1
ATOM 2873 N N . TYR A 1 370 ? -5.855 -26.266 0.972 1 85.69 370 TYR A N 1
ATOM 2874 C CA . TYR A 1 370 ? -5.09 -25.141 0.445 1 85.69 370 TYR A CA 1
ATOM 2875 C C . TYR A 1 370 ? -3.83 -24.906 1.268 1 85.69 370 TYR A C 1
ATOM 2877 O O . TYR A 1 370 ? -3.768 -25.281 2.441 1 85.69 370 TYR A O 1
ATOM 2885 N N . THR A 1 371 ? -2.855 -24.406 0.617 1 88.44 371 THR A N 1
ATOM 2886 C CA . THR A 1 371 ? -1.604 -24.094 1.289 1 88.44 371 THR A CA 1
ATOM 2887 C C . THR A 1 371 ? -1.806 -22.953 2.291 1 88.44 371 THR A C 1
ATOM 2889 O O . THR A 1 371 ? -2.928 -22.484 2.479 1 88.44 371 THR A O 1
ATOM 2892 N N . THR A 1 372 ? -0.752 -22.594 3.021 1 91.81 372 THR A N 1
ATOM 2893 C CA . THR A 1 372 ? -0.789 -21.609 4.098 1 91.81 372 THR A CA 1
ATOM 2894 C C . THR A 1 372 ? -1.199 -20.25 3.57 1 91.81 372 THR A C 1
ATOM 2896 O O . THR A 1 372 ? -1.836 -19.469 4.281 1 91.81 372 THR A O 1
ATOM 2899 N N . GLY A 1 373 ? -0.851 -19.984 2.395 1 93.94 373 GLY A N 1
ATOM 2900 C CA . GLY A 1 373 ? -1.209 -18.719 1.766 1 93.94 373 GLY A CA 1
ATOM 2901 C C . GLY A 1 373 ? -0.757 -18.625 0.321 1 93.94 373 GLY A C 1
ATOM 2902 O O . GLY A 1 373 ? 0.064 -19.422 -0.133 1 93.94 373 GLY A O 1
ATOM 2903 N N . ARG A 1 374 ? -1.348 -17.719 -0.445 1 95.69 374 ARG A N 1
ATOM 2904 C CA . ARG A 1 374 ? -0.987 -17.438 -1.83 1 95.69 374 ARG A CA 1
ATOM 2905 C C . ARG A 1 374 ? -1.271 -15.984 -2.18 1 95.69 374 ARG A C 1
ATOM 2907 O O . ARG A 1 374 ? -1.818 -15.242 -1.364 1 95.69 374 ARG A O 1
ATOM 2914 N N . TYR A 1 375 ? -0.77 -15.562 -3.254 1 96.44 375 TYR A N 1
ATOM 2915 C CA . TYR A 1 375 ? -1.064 -14.25 -3.812 1 96.44 375 TYR A CA 1
ATOM 2916 C C . TYR A 1 375 ? -2.008 -14.359 -5.004 1 96.44 375 TYR A C 1
ATOM 2918 O O . TYR A 1 375 ? -1.794 -15.188 -5.898 1 96.44 375 TYR A O 1
ATOM 2926 N N . PHE A 1 376 ? -3.08 -13.664 -4.996 1 94 376 PHE A N 1
ATOM 2927 C CA . PHE A 1 376 ? -3.98 -13.508 -6.137 1 94 376 PHE A CA 1
ATOM 2928 C C . PHE A 1 376 ? -3.734 -12.18 -6.84 1 94 376 PHE A C 1
ATOM 2930 O O . PHE A 1 376 ? -3.945 -11.109 -6.258 1 94 376 PHE A O 1
ATOM 2937 N N . GLN A 1 377 ? -3.387 -12.266 -8.055 1 94.56 377 GLN A N 1
ATOM 2938 C CA . GLN A 1 377 ? -3.043 -11.078 -8.828 1 94.56 377 GLN A CA 1
ATOM 2939 C C . GLN A 1 377 ? -4.262 -10.18 -9.031 1 94.56 377 GLN A C 1
ATOM 2941 O O . GLN A 1 377 ? -5.367 -10.68 -9.266 1 94.56 377 GLN A O 1
ATOM 2946 N N . GLY A 1 378 ? -4.078 -8.852 -8.859 1 94.44 378 GLY A N 1
ATOM 2947 C CA . GLY A 1 378 ? -5.113 -7.887 -9.203 1 94.44 378 GLY A CA 1
ATOM 2948 C C . GLY A 1 378 ? -5.059 -7.434 -10.648 1 94.44 378 GLY A C 1
ATOM 2949 O O . GLY A 1 378 ? -4.434 -8.094 -11.484 1 94.44 378 GLY A O 1
ATOM 2950 N N . SER A 1 379 ? -5.832 -6.414 -10.953 1 94.5 379 SER A N 1
ATOM 2951 C CA . SER A 1 379 ? -5.883 -5.82 -12.289 1 94.5 379 SER A CA 1
ATOM 2952 C C . SER A 1 379 ? -6.035 -4.305 -12.219 1 94.5 379 SER A C 1
ATOM 2954 O O . SER A 1 379 ? -7.098 -3.801 -11.852 1 94.5 379 SER A O 1
ATOM 2956 N N . PRO A 1 380 ? -4.984 -3.576 -12.555 1 93.62 380 PRO A N 1
ATOM 2957 C CA . PRO A 1 380 ? -5.145 -2.121 -12.625 1 93.62 380 PRO A CA 1
ATOM 2958 C C . PRO A 1 380 ? -6.258 -1.693 -13.578 1 93.62 380 PRO A C 1
ATOM 2960 O O . PRO A 1 380 ? -7.016 -0.769 -13.281 1 93.62 380 PRO A O 1
ATOM 2963 N N . GLU A 1 381 ? -6.438 -2.412 -14.68 1 91.69 381 GLU A N 1
ATOM 2964 C CA . GLU A 1 381 ? -7.406 -2.062 -15.719 1 91.69 381 GLU A CA 1
ATOM 2965 C C . GLU A 1 381 ? -8.836 -2.248 -15.219 1 91.69 381 GLU A C 1
ATOM 2967 O O . GLU A 1 381 ? -9.719 -1.45 -15.547 1 91.69 381 GLU A O 1
ATOM 2972 N N . LEU A 1 382 ? -9.031 -3.266 -14.422 1 92 382 LEU A N 1
ATOM 2973 C CA . LEU A 1 382 ? -10.383 -3.586 -13.961 1 92 382 LEU A CA 1
ATOM 2974 C C . LEU A 1 382 ? -10.648 -2.971 -12.594 1 92 382 LEU A C 1
ATOM 2976 O O . LEU A 1 382 ? -11.781 -3.031 -12.094 1 92 382 LEU A O 1
ATOM 2980 N N . GLY A 1 383 ? -9.688 -2.377 -12.055 1 93.62 383 GLY A N 1
ATOM 2981 C CA . GLY A 1 383 ? -9.852 -1.773 -10.742 1 93.62 383 GLY A CA 1
ATOM 2982 C C . GLY A 1 383 ? -9.977 -2.795 -9.625 1 93.62 383 GLY A C 1
ATOM 2983 O O . GLY A 1 383 ? -10.867 -2.688 -8.781 1 93.62 383 GLY A O 1
ATOM 2984 N N . VAL A 1 384 ? -9.086 -3.811 -9.656 1 94.88 384 VAL A N 1
ATOM 2985 C CA . VAL A 1 384 ? -9.07 -4.871 -8.656 1 94.88 384 VAL A CA 1
ATOM 2986 C C . VAL A 1 384 ? -7.711 -4.922 -7.965 1 94.88 384 VAL A C 1
ATOM 2988 O O . VAL A 1 384 ? -6.68 -5.039 -8.625 1 94.88 384 VAL A O 1
ATOM 2991 N N . ALA A 1 385 ? -7.676 -4.824 -6.645 1 97.31 385 ALA A N 1
ATOM 2992 C CA . ALA A 1 385 ? -6.441 -4.91 -5.867 1 97.31 385 ALA A CA 1
ATOM 2993 C C . ALA A 1 385 ? -5.883 -6.328 -5.879 1 97.31 385 ALA A C 1
ATOM 2995 O O . ALA A 1 385 ? -6.621 -7.293 -6.105 1 97.31 385 ALA A O 1
ATOM 2996 N N . GLY A 1 386 ? -4.539 -6.465 -5.719 1 97.31 386 GLY A N 1
ATOM 2997 C CA . GLY A 1 386 ? -4.004 -7.777 -5.398 1 97.31 386 GLY A CA 1
ATOM 2998 C C . GLY A 1 386 ? -4.52 -8.328 -4.078 1 97.31 386 GLY A C 1
ATOM 2999 O O . GLY A 1 386 ? -5.043 -7.574 -3.252 1 97.31 386 GLY A O 1
ATOM 3000 N N . GLY A 1 387 ? -4.402 -9.633 -3.916 1 97 387 GLY A N 1
ATOM 3001 C CA . GLY A 1 387 ? -4.848 -10.273 -2.689 1 97 387 GLY A CA 1
ATOM 3002 C C . GLY A 1 387 ? -3.803 -11.188 -2.082 1 97 387 GLY A C 1
ATOM 3003 O O . GLY A 1 387 ? -3.381 -12.156 -2.713 1 97 387 GLY A O 1
ATOM 3004 N N . TYR A 1 388 ? -3.299 -10.789 -0.923 1 98.38 388 TYR A N 1
ATOM 3005 C CA . TYR A 1 388 ? -2.566 -11.727 -0.075 1 98.38 388 TYR A CA 1
ATOM 3006 C C . TYR A 1 388 ? -3.523 -12.641 0.682 1 98.38 388 TYR A C 1
ATOM 3008 O O . TYR A 1 388 ? -4.125 -12.227 1.678 1 98.38 388 TYR A O 1
ATOM 3016 N N . MET A 1 389 ? -3.652 -13.883 0.178 1 96.94 389 MET A N 1
ATOM 3017 C CA . MET A 1 389 ? -4.59 -14.844 0.739 1 96.94 389 MET A CA 1
ATOM 3018 C C . MET A 1 389 ? -3.955 -15.617 1.891 1 96.94 389 MET A C 1
ATOM 3020 O O . MET A 1 389 ? -2.971 -16.328 1.696 1 96.94 389 MET A O 1
ATOM 3024 N N . VAL A 1 390 ? -4.551 -15.492 3.064 1 98.06 390 VAL A N 1
ATOM 3025 C CA . VAL A 1 390 ? -4.062 -16.172 4.258 1 98.06 390 VAL A CA 1
ATOM 3026 C C . VAL A 1 390 ? -5.027 -17.297 4.652 1 98.06 390 VAL A C 1
ATOM 3028 O O . VAL A 1 390 ? -6.227 -17.047 4.816 1 98.06 390 VAL A O 1
ATOM 3031 N N . ASN A 1 391 ? -4.531 -18.469 4.766 1 96.31 391 ASN A N 1
ATOM 3032 C CA . ASN A 1 391 ? -5.371 -19.594 5.16 1 96.31 391 ASN A CA 1
ATOM 3033 C C . ASN A 1 391 ? -5.656 -19.578 6.66 1 96.31 391 ASN A C 1
ATOM 3035 O O . ASN A 1 391 ? -4.75 -19.781 7.473 1 96.31 391 ASN A O 1
ATOM 3039 N N . THR A 1 392 ? -6.859 -19.391 7.008 1 97.12 392 THR A N 1
ATOM 3040 C CA . THR A 1 392 ? -7.238 -19.281 8.414 1 97.12 392 THR A CA 1
ATOM 3041 C C . THR A 1 392 ? -7.84 -20.594 8.914 1 97.12 392 THR A C 1
ATOM 3043 O O . THR A 1 392 ? -8.453 -20.625 9.984 1 97.12 392 THR A O 1
ATOM 3046 N N . TYR A 1 393 ? -7.691 -21.641 8.078 1 93.5 393 TYR A N 1
ATOM 3047 C CA . TYR A 1 393 ? -8.125 -22.984 8.461 1 93.5 393 TYR A CA 1
ATOM 3048 C C . TYR A 1 393 ? -7.094 -23.656 9.359 1 93.5 393 TYR A C 1
ATOM 3050 O O . TYR A 1 393 ? -5.887 -23.484 9.164 1 93.5 393 TYR A O 1
ATOM 3058 N N . ALA A 1 394 ? -7.535 -24.453 10.398 1 94.06 394 ALA A N 1
ATOM 3059 C CA . ALA A 1 394 ? -6.664 -25.219 11.289 1 94.06 394 ALA A CA 1
ATOM 3060 C C . ALA A 1 394 ? -5.594 -24.344 11.914 1 94.06 394 ALA A C 1
ATOM 3062 O O . ALA A 1 394 ? -4.398 -24.578 11.727 1 94.06 394 ALA A O 1
ATOM 3063 N N . LEU A 1 395 ? -6 -23.469 12.719 1 95.56 395 LEU A N 1
ATOM 3064 C CA . LEU A 1 395 ? -5.148 -22.438 13.289 1 95.56 395 LEU A CA 1
ATOM 3065 C C . LEU A 1 395 ? -3.965 -23.047 14.031 1 95.56 395 LEU A C 1
ATOM 3067 O O . LEU A 1 395 ? -2.883 -22.453 14.078 1 95.56 395 LEU A O 1
ATOM 3071 N N . ASP A 1 396 ? -4.129 -24.234 14.57 1 94.19 396 ASP A N 1
ATOM 3072 C CA . ASP A 1 396 ? -3.061 -24.875 15.32 1 94.19 396 ASP A CA 1
ATOM 3073 C C . ASP A 1 396 ? -1.994 -25.438 14.383 1 94.19 396 ASP A C 1
ATOM 3075 O O . ASP A 1 396 ? -1.01 -26.031 14.836 1 94.19 396 ASP A O 1
ATOM 3079 N N . GLN A 1 397 ? -2.211 -25.234 13.117 1 92.19 397 GLN A N 1
ATOM 3080 C CA . GLN A 1 397 ? -1.244 -25.656 12.102 1 92.19 397 GLN A CA 1
ATOM 3081 C C . GLN A 1 397 ? -0.673 -24.438 11.367 1 92.19 397 GLN A C 1
ATOM 3083 O O . GLN A 1 397 ? 0.03 -24.594 10.367 1 92.19 397 GLN A O 1
ATOM 3088 N N . ARG A 1 398 ? -1.037 -23.25 11.859 1 95 398 ARG A N 1
ATOM 3089 C CA . ARG A 1 398 ? -0.599 -22 11.242 1 95 398 ARG A CA 1
ATOM 3090 C C . ARG A 1 398 ? 0.31 -21.219 12.18 1 95 398 ARG A C 1
ATOM 3092 O O . ARG A 1 398 ? -0.109 -20.203 12.758 1 95 398 ARG A O 1
ATOM 3099 N N . PRO A 1 399 ? 1.532 -21.625 12.266 1 95.88 399 PRO A N 1
ATOM 3100 C CA . PRO A 1 399 ? 2.383 -20.984 13.281 1 95.88 399 PRO A CA 1
ATOM 3101 C C . PRO A 1 399 ? 2.689 -19.531 12.961 1 95.88 399 PRO A C 1
ATOM 3103 O O . PRO A 1 399 ? 2.971 -19.188 11.812 1 95.88 399 PRO A O 1
ATOM 3106 N N . LEU A 1 400 ? 2.77 -18.719 13.977 1 97.5 400 LEU A N 1
ATOM 3107 C CA . LEU A 1 400 ? 3.01 -17.281 13.859 1 97.5 400 LEU A CA 1
ATOM 3108 C C . LEU A 1 400 ? 4.473 -17 13.539 1 97.5 400 LEU A C 1
ATOM 3110 O O . LEU A 1 400 ? 4.793 -15.984 12.922 1 97.5 400 LEU A O 1
ATOM 3114 N N . TYR A 1 401 ? 5.398 -17.891 13.875 1 96.88 401 TYR A N 1
ATOM 3115 C CA . TYR A 1 401 ? 6.816 -17.656 13.648 1 96.88 401 TYR A CA 1
ATOM 3116 C C . TYR A 1 401 ? 7.156 -17.766 12.164 1 96.88 401 TYR A C 1
ATOM 3118 O O . TYR A 1 401 ? 8.219 -17.328 11.727 1 96.88 401 TYR A O 1
ATOM 3126 N N . GLU A 1 402 ? 6.258 -18.25 11.328 1 97 402 GLU A N 1
ATOM 3127 C CA . GLU A 1 402 ? 6.473 -18.359 9.883 1 97 402 GLU A CA 1
ATOM 3128 C C . GLU A 1 402 ? 5.73 -17.266 9.133 1 97 402 GLU A C 1
ATOM 3130 O O . GLU A 1 402 ? 5.996 -17.016 7.953 1 97 402 GLU A O 1
ATOM 3135 N N . LEU A 1 403 ? 4.867 -16.594 9.805 1 98.31 403 LEU A N 1
ATOM 3136 C CA . LEU A 1 403 ? 3.926 -15.672 9.18 1 98.31 403 LEU A CA 1
ATOM 3137 C C . LEU A 1 403 ? 4.66 -14.5 8.531 1 98.31 403 LEU A C 1
ATOM 3139 O O . LEU A 1 403 ? 4.301 -14.07 7.43 1 98.31 403 LEU A O 1
ATOM 3143 N N . PRO A 1 404 ? 5.77 -13.969 9.141 1 98.69 404 PRO A N 1
ATOM 3144 C CA . PRO A 1 404 ? 6.473 -12.867 8.477 1 98.69 404 PRO A CA 1
ATOM 3145 C C . PRO A 1 404 ? 7.109 -13.281 7.156 1 98.69 404 PRO A C 1
ATOM 3147 O O . PRO A 1 404 ? 7.07 -12.531 6.18 1 98.69 404 PRO A O 1
ATOM 3150 N N . ALA A 1 405 ? 7.66 -14.477 7.09 1 98.56 405 ALA A N 1
ATOM 3151 C CA . ALA A 1 405 ? 8.25 -14.969 5.848 1 98.56 405 ALA A CA 1
ATOM 3152 C C . ALA A 1 405 ? 7.188 -15.18 4.777 1 98.56 405 ALA A C 1
ATOM 3154 O O . ALA A 1 405 ? 7.387 -14.828 3.615 1 98.56 405 ALA A O 1
ATOM 3155 N N . LEU A 1 406 ? 6.066 -15.75 5.195 1 98.56 406 LEU A N 1
ATOM 3156 C CA . LEU A 1 406 ? 4.949 -15.938 4.277 1 98.56 406 LEU A CA 1
ATOM 3157 C C . LEU A 1 406 ? 4.469 -14.602 3.719 1 98.56 406 LEU A C 1
ATOM 3159 O O . LEU A 1 406 ? 4.23 -14.477 2.514 1 98.56 406 LEU A O 1
ATOM 3163 N N . THR A 1 407 ? 4.359 -13.625 4.598 1 98.88 407 THR A N 1
ATOM 3164 C CA . THR A 1 407 ? 3.893 -12.297 4.211 1 98.88 407 THR A CA 1
ATOM 3165 C C . THR A 1 407 ? 4.852 -11.656 3.207 1 98.88 407 THR A C 1
ATOM 3167 O O . THR A 1 407 ? 4.418 -11.109 2.191 1 98.88 407 THR A O 1
ATOM 3170 N N . ALA A 1 408 ? 6.129 -11.773 3.459 1 98.88 408 ALA A N 1
ATOM 3171 C CA . ALA A 1 408 ? 7.141 -11.219 2.562 1 98.88 408 ALA A CA 1
ATOM 3172 C C . ALA A 1 408 ? 7.102 -11.898 1.2 1 98.88 408 ALA A C 1
ATOM 3174 O O . ALA A 1 408 ? 7.277 -11.25 0.167 1 98.88 408 ALA A O 1
ATOM 3175 N N . HIS A 1 409 ? 6.832 -13.172 1.181 1 98.81 409 HIS A N 1
ATOM 3176 C CA . HIS A 1 409 ? 6.816 -13.977 -0.034 1 98.81 409 HIS A CA 1
ATOM 3177 C C . HIS A 1 409 ? 5.609 -13.641 -0.902 1 98.81 409 HIS A C 1
ATOM 3179 O O . HIS A 1 409 ? 5.75 -13.375 -2.098 1 98.81 409 HIS A O 1
ATOM 3185 N N . GLU A 1 410 ? 4.426 -13.695 -0.309 1 98.69 410 GLU A N 1
ATOM 3186 C CA . GLU A 1 410 ? 3.178 -13.578 -1.06 1 98.69 410 GLU A CA 1
ATOM 3187 C C . GLU A 1 410 ? 2.867 -12.125 -1.395 1 98.69 410 GLU A C 1
ATOM 3189 O O . GLU A 1 410 ? 2.383 -11.82 -2.486 1 98.69 410 GLU A O 1
ATOM 3194 N N . ALA A 1 411 ? 3.141 -11.242 -0.472 1 98.56 411 ALA A N 1
ATOM 3195 C CA . ALA A 1 411 ? 2.732 -9.844 -0.643 1 98.56 411 ALA A CA 1
ATOM 3196 C C . ALA A 1 411 ? 3.916 -8.977 -1.044 1 98.56 411 ALA A C 1
ATOM 3198 O O . ALA A 1 411 ? 4.359 -9.008 -2.195 1 98.56 411 ALA A O 1
ATOM 3199 N N . VAL A 1 412 ? 4.535 -8.305 -0.063 1 98.62 412 VAL A N 1
ATOM 3200 C CA . VAL A 1 412 ? 5.648 -7.41 -0.37 1 98.62 412 VAL A CA 1
ATOM 3201 C C . VAL A 1 412 ? 6.844 -7.758 0.511 1 98.62 412 VAL A C 1
ATOM 3203 O O . VAL A 1 412 ? 6.68 -8.109 1.682 1 98.62 412 VAL A O 1
ATOM 3206 N N . PRO A 1 413 ? 7.961 -7.703 -0.101 1 98.69 413 PRO A N 1
ATOM 3207 C CA . PRO A 1 413 ? 8.258 -7.281 -1.472 1 98.69 413 PRO A CA 1
ATOM 3208 C C . PRO A 1 413 ? 8.109 -8.414 -2.484 1 98.69 413 PRO A C 1
ATOM 3210 O O . PRO A 1 413 ? 8.594 -8.305 -3.613 1 98.69 413 PRO A O 1
ATOM 3213 N N . GLY A 1 414 ? 7.488 -9.508 -2.135 1 98.75 414 GLY A N 1
ATOM 3214 C CA . GLY A 1 414 ? 7.418 -10.711 -2.941 1 98.75 414 GLY A CA 1
ATOM 3215 C C . GLY A 1 414 ? 6.496 -10.578 -4.141 1 98.75 414 GLY A C 1
ATOM 3216 O O . GLY A 1 414 ? 6.672 -9.672 -4.965 1 98.75 414 GLY A O 1
ATOM 3217 N N . HIS A 1 415 ? 5.539 -11.453 -4.227 1 98.75 415 HIS A N 1
ATOM 3218 C CA . HIS A 1 415 ? 4.734 -11.633 -5.43 1 98.75 415 HIS A CA 1
ATOM 3219 C C . HIS A 1 415 ? 3.961 -10.367 -5.773 1 98.75 415 HIS A C 1
ATOM 3221 O O . HIS A 1 415 ? 3.955 -9.93 -6.926 1 98.75 415 HIS A O 1
ATOM 3227 N N . HIS A 1 416 ? 3.305 -9.758 -4.852 1 98.75 416 HIS A N 1
ATOM 3228 C CA . HIS A 1 416 ? 2.531 -8.57 -5.184 1 98.75 416 HIS A CA 1
ATOM 3229 C C . HIS A 1 416 ? 3.408 -7.508 -5.832 1 98.75 416 HIS A C 1
ATOM 3231 O O . HIS A 1 416 ? 3.07 -6.98 -6.895 1 98.75 416 HIS A O 1
ATOM 3237 N N . LEU A 1 417 ? 4.48 -7.172 -5.129 1 98.75 417 LEU A N 1
ATOM 3238 C CA . LEU A 1 417 ? 5.328 -6.094 -5.625 1 98.75 417 LEU A CA 1
ATOM 3239 C C . LEU A 1 417 ? 5.852 -6.414 -7.023 1 98.75 417 LEU A C 1
ATOM 3241 O O . LEU A 1 417 ? 5.734 -5.594 -7.938 1 98.75 417 LEU A O 1
ATOM 3245 N N . GLN A 1 418 ? 6.391 -7.586 -7.199 1 98.69 418 GLN A N 1
ATOM 3246 C CA . GLN A 1 418 ? 6.984 -7.984 -8.469 1 98.69 418 GLN A CA 1
ATOM 3247 C C . GLN A 1 418 ? 5.941 -8.008 -9.578 1 98.69 418 GLN A C 1
ATOM 3249 O O . GLN A 1 418 ? 6.164 -7.461 -10.664 1 98.69 418 GLN A O 1
ATOM 3254 N N . ILE A 1 419 ? 4.781 -8.602 -9.359 1 98.44 419 ILE A N 1
ATOM 3255 C CA . ILE A 1 419 ? 3.758 -8.789 -10.383 1 98.44 419 ILE A CA 1
ATOM 3256 C C . ILE A 1 419 ? 3.092 -7.449 -10.695 1 98.44 419 ILE A C 1
ATOM 3258 O O . ILE A 1 419 ? 2.867 -7.121 -11.859 1 98.44 419 ILE A O 1
ATOM 3262 N N . ALA A 1 420 ? 2.787 -6.691 -9.68 1 98.38 420 ALA A N 1
ATOM 3263 C CA . ALA A 1 420 ? 2.176 -5.383 -9.898 1 98.38 420 ALA A CA 1
ATOM 3264 C C . ALA A 1 420 ? 3.102 -4.473 -10.703 1 98.38 420 ALA A C 1
ATOM 3266 O O . ALA A 1 420 ? 2.654 -3.764 -11.602 1 98.38 420 ALA A O 1
ATOM 3267 N N . LEU A 1 421 ? 4.391 -4.441 -10.398 1 98.25 421 LEU A N 1
ATOM 3268 C CA . LEU A 1 421 ? 5.344 -3.656 -11.172 1 98.25 421 LEU A CA 1
ATOM 3269 C C . LEU A 1 421 ? 5.359 -4.105 -12.633 1 98.25 421 LEU A C 1
ATOM 3271 O O . LEU A 1 421 ? 5.387 -3.271 -13.539 1 98.25 421 LEU A O 1
ATOM 3275 N N . SER A 1 422 ? 5.359 -5.383 -12.797 1 97.94 422 SER A N 1
ATOM 3276 C CA . SER A 1 422 ? 5.348 -5.91 -14.156 1 97.94 422 SER A CA 1
ATOM 3277 C C . SER A 1 422 ? 4.129 -5.418 -14.93 1 97.94 422 SER A C 1
ATOM 3279 O O . SER A 1 422 ? 4.242 -5.031 -16.094 1 97.94 422 SER A O 1
ATOM 3281 N N . GLN A 1 423 ? 2.977 -5.395 -14.289 1 96.94 423 GLN A N 1
ATOM 3282 C CA . GLN A 1 423 ? 1.728 -4.965 -14.914 1 96.94 423 GLN A CA 1
ATOM 3283 C C . GLN A 1 423 ? 1.784 -3.492 -15.305 1 96.94 423 GLN A C 1
ATOM 3285 O O . GLN A 1 423 ? 1.115 -3.07 -16.25 1 96.94 423 GLN A O 1
ATOM 3290 N N . GLU A 1 424 ? 2.617 -2.748 -14.641 1 96.94 424 GLU A N 1
ATOM 3291 C CA . GLU A 1 424 ? 2.602 -1.296 -14.789 1 96.94 424 GLU A CA 1
ATOM 3292 C C . GLU A 1 424 ? 3.723 -0.826 -15.711 1 96.94 424 GLU A C 1
ATOM 3294 O O . GLU A 1 424 ? 3.852 0.371 -15.977 1 96.94 424 GLU A O 1
ATOM 3299 N N . LEU A 1 425 ? 4.539 -1.746 -16.203 1 96.75 425 LEU A N 1
ATOM 3300 C CA . LEU A 1 425 ? 5.656 -1.371 -17.062 1 96.75 425 LEU A CA 1
ATOM 3301 C C . LEU A 1 425 ? 5.16 -0.713 -18.344 1 96.75 425 LEU A C 1
ATOM 3303 O O . LEU A 1 425 ? 4.203 -1.188 -18.953 1 96.75 425 LEU A O 1
ATOM 3307 N N . GLU A 1 426 ? 5.785 0.324 -18.641 1 93.12 426 GLU A N 1
ATOM 3308 C CA . GLU A 1 426 ? 5.496 1.026 -19.891 1 93.12 426 GLU A CA 1
ATOM 3309 C C . GLU A 1 426 ? 6.523 0.684 -20.969 1 93.12 426 GLU A C 1
ATOM 3311 O O . GLU A 1 426 ? 7.711 0.526 -20.672 1 93.12 426 GLU A O 1
ATOM 3316 N N . GLY A 1 427 ? 6.09 0.521 -22.125 1 91.62 427 GLY A N 1
ATOM 3317 C CA . GLY A 1 427 ? 6.988 0.26 -23.234 1 91.62 427 GLY A CA 1
ATOM 3318 C C . GLY A 1 427 ? 7.414 -1.193 -23.328 1 91.62 427 GLY A C 1
ATOM 3319 O O . GLY A 1 427 ? 8.25 -1.549 -24.172 1 91.62 427 GLY A O 1
ATOM 3320 N N . VAL A 1 428 ? 6.969 -2.061 -22.469 1 95.12 428 VAL A N 1
ATOM 3321 C CA . VAL A 1 428 ? 7.219 -3.498 -22.5 1 95.12 428 VAL A CA 1
ATOM 3322 C C . VAL A 1 428 ? 5.984 -4.234 -23 1 95.12 428 VAL A C 1
ATOM 3324 O O . VAL A 1 428 ? 4.879 -4.031 -22.5 1 95.12 428 VAL A O 1
ATOM 3327 N N . PRO A 1 429 ? 6.156 -5.074 -24.016 1 96.25 429 PRO A N 1
ATOM 3328 C CA . PRO A 1 429 ? 4.996 -5.777 -24.578 1 96.25 429 PRO A CA 1
ATOM 3329 C C . PRO A 1 429 ? 4.293 -6.656 -23.547 1 96.25 429 PRO A C 1
ATOM 3331 O O . PRO A 1 429 ? 4.922 -7.133 -22.594 1 96.25 429 PRO A O 1
ATOM 3334 N N . ALA A 1 430 ? 3.01 -6.918 -23.781 1 96.25 430 ALA A N 1
ATOM 3335 C CA . ALA A 1 430 ? 2.154 -7.633 -22.844 1 96.25 430 ALA A CA 1
ATOM 3336 C C . ALA A 1 430 ? 2.67 -9.047 -22.609 1 96.25 430 ALA A C 1
ATOM 3338 O O . ALA A 1 430 ? 2.598 -9.562 -21.484 1 96.25 430 ALA A O 1
ATOM 3339 N N . PHE A 1 431 ? 3.189 -9.703 -23.656 1 97 431 PHE A N 1
ATOM 3340 C CA . PHE A 1 431 ? 3.611 -11.094 -23.484 1 97 431 PHE A CA 1
ATOM 3341 C C . PHE A 1 431 ? 4.785 -11.188 -22.531 1 97 431 PHE A C 1
ATOM 3343 O O . PHE A 1 431 ? 4.992 -12.227 -21.891 1 97 431 PHE A O 1
ATOM 3350 N N . ARG A 1 432 ? 5.531 -10.102 -22.406 1 97.19 432 ARG A N 1
ATOM 3351 C CA . ARG A 1 432 ? 6.629 -10.039 -21.438 1 97.19 432 ARG A CA 1
ATOM 3352 C C . ARG A 1 432 ? 6.121 -9.672 -20.047 1 97.19 432 ARG A C 1
ATOM 3354 O O . ARG A 1 432 ? 6.512 -10.289 -19.062 1 97.19 432 ARG A O 1
ATOM 3361 N N . ARG A 1 433 ? 5.227 -8.703 -19.969 1 96.81 433 ARG A N 1
ATOM 3362 C CA . ARG A 1 433 ? 4.703 -8.234 -18.688 1 96.81 433 ARG A CA 1
ATOM 3363 C C . ARG A 1 433 ? 3.947 -9.352 -17.969 1 96.81 433 ARG A C 1
ATOM 3365 O O . ARG A 1 433 ? 3.971 -9.422 -16.734 1 96.81 433 ARG A O 1
ATOM 3372 N N . GLU A 1 434 ? 3.338 -10.227 -18.734 1 94.56 434 GLU A N 1
ATOM 3373 C CA . GLU A 1 434 ? 2.451 -11.258 -18.203 1 94.56 434 GLU A CA 1
ATOM 3374 C C . GLU A 1 434 ? 3.162 -12.602 -18.125 1 94.56 434 GLU A C 1
ATOM 3376 O O . GLU A 1 434 ? 2.545 -13.609 -17.766 1 94.56 434 GLU A O 1
ATOM 3381 N N . ALA A 1 435 ? 4.445 -12.586 -18.469 1 92.38 435 ALA A N 1
ATOM 3382 C CA . ALA A 1 435 ? 5.172 -13.852 -18.469 1 92.38 435 ALA A CA 1
ATOM 3383 C C . ALA A 1 435 ? 5.266 -14.438 -17.062 1 92.38 435 ALA A C 1
ATOM 3385 O O . ALA A 1 435 ? 5.348 -13.695 -16.078 1 92.38 435 ALA A O 1
ATOM 3386 N N . GLY A 1 436 ? 5.199 -15.75 -16.969 1 91.94 436 GLY A N 1
ATOM 3387 C CA . GLY A 1 436 ? 5.23 -16.438 -15.688 1 91.94 436 GLY A CA 1
ATOM 3388 C C . GLY A 1 436 ? 6.387 -17.406 -15.555 1 91.94 436 GLY A C 1
ATOM 3389 O O . GLY A 1 436 ? 6.188 -18.562 -15.195 1 91.94 436 GLY A O 1
ATOM 3390 N N . TYR A 1 437 ? 7.578 -16.906 -15.844 1 94.44 437 TYR A N 1
ATOM 3391 C CA . TYR A 1 437 ? 8.734 -17.781 -15.602 1 94.44 437 TYR A CA 1
ATOM 3392 C C . TYR A 1 437 ? 8.828 -18.172 -14.133 1 94.44 437 TYR A C 1
ATOM 3394 O O . TYR A 1 437 ? 9.109 -17.328 -13.281 1 94.44 437 TYR A O 1
ATOM 3402 N N . SER A 1 438 ? 8.656 -19.438 -13.859 1 96.44 438 SER A N 1
ATOM 3403 C CA . SER A 1 438 ? 8.492 -19.922 -12.492 1 96.44 438 SER A CA 1
ATOM 3404 C C . SER A 1 438 ? 9.68 -19.531 -11.617 1 96.44 438 SER A C 1
ATOM 3406 O O . SER A 1 438 ? 9.5 -19.031 -10.508 1 96.44 438 SER A O 1
ATOM 3408 N N . ALA A 1 439 ? 10.859 -19.766 -12.156 1 98.25 439 ALA A N 1
ATOM 3409 C CA . ALA A 1 439 ? 12.047 -19.5 -11.344 1 98.25 439 ALA A CA 1
ATOM 3410 C C . ALA A 1 439 ? 12.172 -18.016 -11.023 1 98.25 439 ALA A C 1
ATOM 3412 O O . ALA A 1 439 ? 12.641 -17.641 -9.945 1 98.25 439 ALA A O 1
ATOM 3413 N N . PHE A 1 440 ? 11.797 -17.172 -11.992 1 98.44 440 PHE A N 1
ATOM 3414 C CA . PHE A 1 440 ? 11.852 -15.734 -11.75 1 98.44 440 PHE A CA 1
ATOM 3415 C C . PHE A 1 440 ? 10.852 -15.336 -10.672 1 98.44 440 PHE A C 1
ATOM 3417 O O . PHE A 1 440 ? 11.211 -14.664 -9.695 1 98.44 440 PHE A O 1
ATOM 3424 N N . VAL A 1 441 ? 9.625 -15.75 -10.812 1 98.31 441 VAL A N 1
ATOM 3425 C CA . VAL A 1 441 ? 8.531 -15.312 -9.953 1 98.31 441 VAL A CA 1
ATOM 3426 C C . VAL A 1 441 ? 8.68 -15.945 -8.57 1 98.31 441 VAL A C 1
ATOM 3428 O O . VAL A 1 441 ? 8.68 -15.25 -7.555 1 98.31 441 VAL A O 1
ATOM 3431 N N . GLU A 1 442 ? 8.844 -17.219 -8.539 1 98.31 442 GLU A N 1
ATOM 3432 C CA . GLU A 1 442 ? 8.945 -17.938 -7.27 1 98.31 442 GLU A CA 1
ATOM 3433 C C . GLU A 1 442 ? 10.281 -17.672 -6.59 1 98.31 442 GLU A C 1
ATOM 3435 O O . GLU A 1 442 ? 10.359 -17.594 -5.359 1 98.31 442 GLU A O 1
ATOM 3440 N N . GLY A 1 443 ? 11.352 -17.641 -7.414 1 98.69 443 GLY A N 1
ATOM 3441 C CA . GLY A 1 443 ? 12.641 -17.281 -6.852 1 98.69 443 GLY A CA 1
ATOM 3442 C C . GLY A 1 443 ? 12.648 -15.922 -6.184 1 98.69 443 GLY A C 1
ATOM 3443 O O . GLY A 1 443 ? 13.266 -15.75 -5.129 1 98.69 443 GLY A O 1
ATOM 3444 N N . TRP A 1 444 ? 11.977 -14.977 -6.824 1 98.81 444 TRP A N 1
ATOM 3445 C CA . TRP A 1 444 ? 11.852 -13.648 -6.234 1 98.81 444 TRP A CA 1
ATOM 3446 C C . TRP A 1 444 ? 11.133 -13.719 -4.891 1 98.81 444 TRP A C 1
ATOM 3448 O O . TRP A 1 444 ? 11.523 -13.039 -3.936 1 98.81 444 TRP A O 1
ATOM 3458 N N . GLY A 1 445 ? 10.023 -14.469 -4.855 1 98.69 445 GLY A N 1
ATOM 3459 C CA . GLY A 1 445 ? 9.344 -14.664 -3.586 1 98.69 445 GLY A CA 1
ATOM 3460 C C . GLY A 1 445 ? 10.266 -15.125 -2.475 1 98.69 445 GLY A C 1
ATOM 3461 O O . GLY A 1 445 ? 10.273 -14.547 -1.385 1 98.69 445 GLY A O 1
ATOM 3462 N N . LEU A 1 446 ? 11.031 -16.141 -2.791 1 98.69 446 LEU A N 1
ATOM 3463 C CA . LEU A 1 446 ? 11.945 -16.672 -1.788 1 98.69 446 LEU A CA 1
ATOM 3464 C C . LEU A 1 446 ? 13.039 -15.672 -1.453 1 98.69 446 LEU A C 1
ATOM 3466 O O . LEU A 1 446 ? 13.422 -15.531 -0.289 1 98.69 446 LEU A O 1
ATOM 3470 N N . TYR A 1 447 ? 13.602 -14.977 -2.443 1 98.75 447 TYR A N 1
ATOM 3471 C CA . TYR A 1 447 ? 14.562 -13.906 -2.223 1 98.75 447 TYR A CA 1
ATOM 3472 C C . TYR A 1 447 ? 13.992 -12.836 -1.304 1 98.75 447 TYR A C 1
ATOM 3474 O O . TYR A 1 447 ? 14.688 -12.312 -0.432 1 98.75 447 TYR A O 1
ATOM 3482 N N . SER A 1 448 ? 12.781 -12.555 -1.438 1 98.81 448 SER A N 1
ATOM 3483 C CA . SER A 1 448 ? 12.102 -11.531 -0.656 1 98.81 448 SER A CA 1
ATOM 3484 C C . SER A 1 448 ? 12.031 -11.914 0.819 1 98.81 448 SER A C 1
ATOM 3486 O O . SER A 1 448 ? 12.055 -11.039 1.693 1 98.81 448 SER A O 1
ATOM 3488 N N . GLU A 1 449 ? 11.914 -13.211 1.096 1 98.75 449 GLU A N 1
ATOM 3489 C CA . GLU A 1 449 ? 11.969 -13.656 2.482 1 98.75 449 GLU A CA 1
ATOM 3490 C C . GLU A 1 449 ? 13.289 -13.266 3.143 1 98.75 449 GLU A C 1
ATOM 3492 O O . GLU A 1 449 ? 13.312 -12.883 4.312 1 98.75 449 GLU A O 1
ATOM 3497 N N . LYS A 1 450 ? 14.336 -13.398 2.402 1 98 450 LYS A N 1
ATOM 3498 C CA . LYS A 1 450 ? 15.648 -12.984 2.896 1 98 450 LYS A CA 1
ATOM 3499 C C . LYS A 1 450 ? 15.711 -11.477 3.088 1 98 450 LYS A C 1
ATOM 3501 O O . LYS A 1 450 ? 16.203 -10.992 4.105 1 98 450 LYS A O 1
ATOM 3506 N N . VAL A 1 451 ? 15.211 -10.719 2.125 1 98.25 451 VAL A N 1
ATOM 3507 C CA . VAL A 1 451 ? 15.219 -9.258 2.16 1 98.25 451 VAL A CA 1
ATOM 3508 C C . VAL A 1 451 ? 14.445 -8.766 3.379 1 98.25 451 VAL A C 1
ATOM 3510 O O . VAL A 1 451 ? 14.859 -7.816 4.043 1 98.25 451 VAL A O 1
ATOM 3513 N N . ALA A 1 452 ? 13.359 -9.445 3.701 1 98.44 452 ALA A N 1
ATOM 3514 C CA . ALA A 1 452 ? 12.57 -9.07 4.871 1 98.44 452 ALA A CA 1
ATOM 3515 C C . ALA A 1 452 ? 13.406 -9.125 6.145 1 98.44 452 ALA A C 1
ATOM 3517 O O . ALA A 1 452 ? 13.242 -8.297 7.039 1 98.44 452 ALA A O 1
ATOM 3518 N N . GLY A 1 453 ? 14.227 -10.094 6.262 1 97 453 GLY A N 1
ATOM 3519 C CA . GLY A 1 453 ? 15.141 -10.156 7.395 1 97 453 GLY A CA 1
ATOM 3520 C C . GLY A 1 453 ? 16.078 -8.969 7.48 1 97 453 GLY A C 1
ATOM 3521 O O . GLY A 1 453 ? 16.281 -8.414 8.562 1 97 453 GLY A O 1
ATOM 3522 N N . GLU A 1 454 ? 16.594 -8.594 6.363 1 94.31 454 GLU A N 1
ATOM 3523 C CA . GLU A 1 454 ? 17.5 -7.461 6.297 1 94.31 454 GLU A CA 1
ATOM 3524 C C . GLU A 1 454 ? 16.781 -6.148 6.594 1 94.31 454 GLU A C 1
ATOM 3526 O O . GLU A 1 454 ? 17.391 -5.191 7.078 1 94.31 454 GLU A O 1
ATOM 3531 N N . MET A 1 455 ? 15.477 -6.133 6.387 1 94.69 455 MET A N 1
ATOM 3532 C CA . MET A 1 455 ? 14.633 -4.984 6.688 1 94.69 455 MET A CA 1
ATOM 3533 C C . MET A 1 455 ? 14.328 -4.902 8.18 1 94.69 455 MET A C 1
ATOM 3535 O O . MET A 1 455 ? 13.789 -3.904 8.656 1 94.69 455 MET A O 1
ATOM 3539 N N . GLY A 1 456 ? 14.594 -5.961 8.875 1 94.44 456 GLY A N 1
ATOM 3540 C CA . GLY A 1 456 ? 14.305 -5.996 10.305 1 94.44 456 GLY A CA 1
ATOM 3541 C C . GLY A 1 456 ? 12.898 -6.48 10.609 1 94.44 456 GLY A C 1
ATOM 3542 O O . GLY A 1 456 ? 12.367 -6.203 11.688 1 94.44 456 GLY A O 1
ATOM 3543 N N . ILE A 1 457 ? 12.25 -7.23 9.75 1 98 457 ILE A N 1
ATOM 3544 C CA . ILE A 1 457 ? 10.859 -7.645 9.898 1 98 457 ILE A CA 1
ATOM 3545 C C . ILE A 1 457 ? 10.766 -8.797 10.906 1 98 457 ILE A C 1
ATOM 3547 O O . ILE A 1 457 ? 9.758 -8.938 11.602 1 98 457 ILE A O 1
ATOM 3551 N N . TYR A 1 458 ? 11.844 -9.648 10.961 1 97.75 458 TYR A N 1
ATOM 3552 C CA . TYR A 1 458 ? 11.867 -10.734 11.93 1 97.75 458 TYR A CA 1
ATOM 3553 C C . TYR A 1 458 ? 12.297 -10.234 13.297 1 97.75 458 TYR A C 1
ATOM 3555 O O . TYR A 1 458 ? 13.484 -10 13.539 1 97.75 458 TYR A O 1
ATOM 3563 N N . ARG A 1 459 ? 11.414 -10.211 14.297 1 94.94 459 ARG A N 1
ATOM 3564 C CA . ARG A 1 459 ? 11.617 -9.516 15.562 1 94.94 459 ARG A CA 1
ATOM 3565 C C . ARG A 1 459 ? 12.172 -10.461 16.625 1 94.94 459 ARG A C 1
ATOM 3567 O O . ARG A 1 459 ? 12.766 -10.016 17.609 1 94.94 459 ARG A O 1
ATOM 3574 N N . THR A 1 460 ? 11.992 -11.766 16.453 1 94.69 460 THR A N 1
ATOM 3575 C CA . THR A 1 460 ? 12.398 -12.742 17.469 1 94.69 460 THR A CA 1
ATOM 3576 C C . THR A 1 460 ? 13.234 -13.852 16.828 1 94.69 460 THR A C 1
ATOM 3578 O O . THR A 1 460 ? 13.188 -14.062 15.617 1 94.69 460 THR A O 1
ATOM 3581 N N . PRO A 1 461 ? 13.992 -14.594 17.688 1 94.94 461 PRO A N 1
ATOM 3582 C CA . PRO A 1 461 ? 14.727 -15.742 17.141 1 94.94 461 PRO A CA 1
ATOM 3583 C C . PRO A 1 461 ? 13.805 -16.797 16.531 1 94.94 461 PRO A C 1
ATOM 3585 O O . PRO A 1 461 ? 14.188 -17.5 15.602 1 94.94 461 PRO A O 1
ATOM 3588 N N . TYR A 1 462 ? 12.562 -16.812 17.031 1 96.5 462 TYR A N 1
ATOM 3589 C CA . TYR A 1 462 ? 11.609 -17.781 16.516 1 96.5 462 TYR A CA 1
ATOM 3590 C C . TYR A 1 462 ? 11.172 -17.406 15.094 1 96.5 462 TYR A C 1
ATOM 3592 O O . TYR A 1 462 ? 11.047 -18.281 14.234 1 96.5 462 TYR A O 1
ATOM 3600 N N . GLU A 1 463 ? 10.984 -16.094 14.859 1 97 463 GLU A N 1
ATOM 3601 C CA . GLU A 1 463 ? 10.641 -15.648 13.516 1 97 463 GLU A CA 1
ATOM 3602 C C . GLU A 1 463 ? 11.805 -15.844 12.555 1 97 463 GLU A C 1
ATOM 3604 O O . GLU A 1 463 ? 11.602 -16.203 11.391 1 97 463 GLU A O 1
ATOM 3609 N N . ARG A 1 464 ? 12.977 -15.625 13.031 1 96.81 464 ARG A N 1
ATOM 3610 C CA . ARG A 1 464 ? 14.164 -15.898 12.219 1 96.81 464 ARG A CA 1
ATOM 3611 C C . ARG A 1 464 ? 14.266 -17.375 11.891 1 96.81 464 ARG A C 1
ATOM 3613 O O . ARG A 1 464 ? 14.586 -17.75 10.758 1 96.81 464 ARG A O 1
ATOM 3620 N N . PHE A 1 465 ? 14.039 -18.172 12.906 1 97.12 465 PHE A N 1
ATOM 3621 C CA . PHE A 1 465 ? 14.023 -19.609 12.68 1 97.12 465 PHE A CA 1
ATOM 3622 C C . PHE A 1 465 ? 12.93 -19.984 11.68 1 97.12 465 PHE A C 1
ATOM 3624 O O . PHE A 1 465 ? 13.125 -20.859 10.844 1 97.12 465 PHE A O 1
ATOM 3631 N N . GLY A 1 466 ? 11.773 -19.344 11.781 1 96.94 466 GLY A N 1
ATOM 3632 C CA . GLY A 1 466 ? 10.703 -19.562 10.82 1 96.94 466 GLY A CA 1
ATOM 3633 C C . GLY A 1 466 ? 11.109 -19.281 9.391 1 96.94 466 GLY A C 1
ATOM 3634 O O . GLY A 1 466 ? 10.789 -20.047 8.484 1 96.94 466 GLY A O 1
ATOM 3635 N N . GLN A 1 467 ? 11.828 -18.203 9.219 1 98.19 467 GLN A N 1
ATOM 3636 C CA . GLN A 1 467 ? 12.336 -17.875 7.895 1 98.19 467 GLN A CA 1
ATOM 3637 C C . GLN A 1 467 ? 13.305 -18.938 7.395 1 98.19 467 GLN A C 1
ATOM 3639 O O . GLN A 1 467 ? 13.266 -19.328 6.227 1 98.19 467 GLN A O 1
ATOM 3644 N N . LEU A 1 468 ? 14.188 -19.406 8.25 1 98.12 468 LEU A N 1
ATOM 3645 C CA . LEU A 1 468 ? 15.133 -20.438 7.879 1 98.12 468 LEU A CA 1
ATOM 3646 C C . LEU A 1 468 ? 14.414 -21.75 7.574 1 98.12 468 LEU A C 1
ATOM 3648 O O . LEU A 1 468 ? 14.797 -22.484 6.66 1 98.12 468 LEU A O 1
ATOM 3652 N N . SER A 1 469 ? 13.422 -22.031 8.32 1 97.12 469 SER A N 1
ATOM 3653 C CA . SER A 1 469 ? 12.586 -23.188 8.031 1 97.12 469 SER A CA 1
ATOM 3654 C C . SER A 1 469 ? 11.938 -23.078 6.652 1 97.12 469 SER A C 1
ATOM 3656 O O . SER A 1 469 ? 11.867 -24.062 5.918 1 97.12 469 SER A O 1
ATOM 3658 N N . TYR A 1 470 ? 11.484 -21.938 6.301 1 97.56 470 TYR A N 1
ATOM 3659 C CA . TYR A 1 470 ? 10.914 -21.688 4.98 1 97.56 470 TYR A CA 1
ATOM 3660 C C . TYR A 1 470 ? 11.961 -21.891 3.893 1 97.56 470 TYR A C 1
ATOM 3662 O O . TYR A 1 470 ? 11.68 -22.484 2.852 1 97.56 470 TYR A O 1
ATOM 3670 N N . GLU A 1 471 ? 13.102 -21.391 4.152 1 98.19 471 GLU A N 1
ATOM 3671 C CA . GLU A 1 471 ? 14.18 -21.625 3.191 1 98.19 471 GLU A CA 1
ATOM 3672 C C . GLU A 1 471 ? 14.5 -23.109 3.062 1 98.19 471 GLU A C 1
ATOM 3674 O O . GLU A 1 471 ? 14.695 -23.609 1.956 1 98.19 471 GLU A O 1
ATOM 3679 N N . MET A 1 472 ? 14.547 -23.766 4.184 1 98.25 472 MET A N 1
ATOM 3680 C CA . MET A 1 472 ? 14.812 -25.203 4.215 1 98.25 472 MET A CA 1
ATOM 3681 C C . MET A 1 472 ? 13.742 -25.969 3.441 1 98.25 472 MET A C 1
ATOM 3683 O O . MET A 1 472 ? 14.047 -26.922 2.715 1 98.25 472 MET A O 1
ATOM 3687 N N . TRP A 1 473 ? 12.5 -25.516 3.635 1 97.75 473 TRP A N 1
ATOM 3688 C CA . TRP A 1 473 ? 11.383 -26.094 2.896 1 97.75 473 TRP A CA 1
ATOM 3689 C C . TRP A 1 473 ? 11.664 -26.094 1.398 1 97.75 473 TRP A C 1
ATOM 3691 O O . TRP A 1 473 ? 11.516 -27.125 0.735 1 97.75 473 TRP A O 1
ATOM 3701 N N . ARG A 1 474 ? 12.172 -25 0.902 1 98.38 474 ARG A N 1
ATOM 3702 C CA . ARG A 1 474 ? 12.383 -24.891 -0.537 1 98.38 474 ARG A CA 1
ATOM 3703 C C . ARG A 1 474 ? 13.656 -25.609 -0.963 1 98.38 474 ARG A C 1
ATOM 3705 O O . ARG A 1 474 ? 13.781 -26.031 -2.115 1 98.38 474 ARG A O 1
ATOM 3712 N N . ALA A 1 475 ? 14.625 -25.75 -0.047 1 98.62 475 ALA A N 1
ATOM 3713 C CA . ALA A 1 475 ? 15.773 -26.609 -0.34 1 98.62 475 ALA A CA 1
ATOM 3714 C C . ALA A 1 475 ? 15.352 -28.078 -0.434 1 98.62 475 ALA A C 1
ATOM 3716 O O . ALA A 1 475 ? 15.773 -28.797 -1.343 1 98.62 475 ALA A O 1
ATOM 3717 N N . CYS A 1 476 ? 14.531 -28.484 0.437 1 98.56 476 CYS A N 1
ATOM 3718 C CA . CYS A 1 476 ? 14.031 -29.859 0.444 1 98.56 476 CYS A CA 1
ATOM 3719 C C . CYS A 1 476 ? 13.203 -30.141 -0.805 1 98.56 476 CYS A C 1
ATOM 3721 O O . CYS A 1 476 ? 13.141 -31.281 -1.262 1 98.56 476 CYS A O 1
ATOM 3723 N N . ARG A 1 477 ? 12.594 -29.141 -1.375 1 98.62 477 ARG A N 1
ATOM 3724 C CA . ARG A 1 477 ? 11.852 -29.297 -2.621 1 98.62 477 ARG A CA 1
ATOM 3725 C C . ARG A 1 477 ? 12.758 -29.797 -3.74 1 98.62 477 ARG A C 1
ATOM 3727 O O . ARG A 1 477 ? 12.336 -30.609 -4.57 1 98.62 477 ARG A O 1
ATOM 3734 N N . LEU A 1 478 ? 14.008 -29.297 -3.783 1 98.75 478 LEU A N 1
ATOM 3735 C CA . LEU A 1 478 ? 14.938 -29.75 -4.809 1 98.75 478 LEU A CA 1
ATOM 3736 C C . LEU A 1 478 ? 15.219 -31.25 -4.668 1 98.75 478 LEU A C 1
ATOM 3738 O O . LEU A 1 478 ? 15.281 -31.969 -5.668 1 98.75 478 LEU A O 1
ATOM 3742 N N . VAL A 1 479 ? 15.305 -31.656 -3.424 1 98.56 479 VAL A N 1
ATOM 3743 C CA . VAL A 1 479 ? 15.617 -33.062 -3.127 1 98.56 479 VAL A CA 1
ATOM 3744 C C . VAL A 1 479 ? 14.383 -33.938 -3.373 1 98.56 479 VAL A C 1
ATOM 3746 O O . VAL A 1 479 ? 14.461 -34.938 -4.055 1 98.56 479 VAL A O 1
ATOM 3749 N N . ALA A 1 480 ? 13.266 -33.5 -2.887 1 98.31 480 ALA A N 1
ATOM 3750 C CA . ALA A 1 480 ? 12.039 -34.312 -2.932 1 98.31 480 ALA A CA 1
ATOM 3751 C C . ALA A 1 480 ? 11.523 -34.438 -4.359 1 98.31 480 ALA A C 1
ATOM 3753 O O . ALA A 1 480 ? 11.148 -35.531 -4.789 1 98.31 480 ALA A O 1
ATOM 3754 N N . ASP A 1 481 ? 11.461 -33.344 -5.121 1 98.62 481 ASP A N 1
ATOM 3755 C CA . ASP A 1 481 ? 10.93 -33.375 -6.48 1 98.62 481 ASP A CA 1
ATOM 3756 C C . ASP A 1 481 ? 11.789 -34.25 -7.379 1 98.62 481 ASP A C 1
ATOM 3758 O O . ASP A 1 481 ? 11.273 -35.156 -8.062 1 98.62 481 ASP A O 1
ATOM 3762 N N . THR A 1 482 ? 13.125 -34.094 -7.375 1 98.69 482 THR A N 1
ATOM 3763 C CA . THR A 1 482 ? 14.023 -34.906 -8.172 1 98.69 482 THR A CA 1
ATOM 3764 C C . THR A 1 482 ? 14.023 -36.344 -7.652 1 98.69 482 THR A C 1
ATOM 3766 O O . THR A 1 482 ? 14.172 -37.312 -8.43 1 98.69 482 THR A O 1
ATOM 3769 N N . GLY A 1 483 ? 13.883 -36.531 -6.359 1 98.31 483 GLY A N 1
ATOM 3770 C CA . GLY A 1 483 ? 13.742 -37.844 -5.793 1 98.31 483 GLY A CA 1
ATOM 3771 C C . GLY A 1 483 ? 12.531 -38.594 -6.32 1 98.31 483 GLY A C 1
ATOM 3772 O O . GLY A 1 483 ? 12.648 -39.75 -6.77 1 98.31 483 GLY A O 1
ATOM 3773 N N . LEU A 1 484 ? 11.445 -37.969 -6.336 1 97.88 484 LEU A N 1
ATOM 3774 C CA . LEU A 1 484 ? 10.18 -38.562 -6.77 1 97.88 484 LEU A CA 1
ATOM 3775 C C . LEU A 1 484 ? 10.203 -38.844 -8.266 1 97.88 484 LEU A C 1
ATOM 3777 O O . LEU A 1 484 ? 9.922 -39.969 -8.688 1 97.88 484 LEU A O 1
ATOM 3781 N N . HIS A 1 485 ? 10.586 -37.875 -9.086 1 98.31 485 HIS A N 1
ATOM 3782 C CA . HIS A 1 485 ? 10.305 -37.938 -10.516 1 98.31 485 HIS A CA 1
ATOM 3783 C C . HIS A 1 485 ? 11.508 -38.438 -11.297 1 98.31 485 HIS A C 1
ATOM 3785 O O . HIS A 1 485 ? 11.375 -38.844 -12.461 1 98.31 485 HIS A O 1
ATOM 3791 N N . TRP A 1 486 ? 12.68 -38.438 -10.727 1 97.5 486 TRP A N 1
ATOM 3792 C CA . TRP A 1 486 ? 13.891 -38.812 -11.445 1 97.5 486 TRP A CA 1
ATOM 3793 C C . TRP A 1 486 ? 14.562 -40.031 -10.805 1 97.5 486 TRP A C 1
ATOM 3795 O O . TRP A 1 486 ? 15.055 -40.938 -11.5 1 97.5 486 TRP A O 1
ATOM 3805 N N . LYS A 1 487 ? 14.516 -40.188 -9.453 1 97.06 487 LYS A N 1
ATOM 3806 C CA . LYS A 1 487 ? 15.25 -41.219 -8.75 1 97.06 487 LYS A CA 1
ATOM 3807 C C . LYS A 1 487 ? 14.32 -42.344 -8.297 1 97.06 487 LYS A C 1
ATOM 3809 O O . LYS A 1 487 ? 14.781 -43.375 -7.766 1 97.06 487 LYS A O 1
ATOM 3814 N N . GLY A 1 488 ? 13.031 -42.156 -8.43 1 95.31 488 GLY A N 1
ATOM 3815 C CA . GLY A 1 488 ? 12.078 -43.219 -8.172 1 95.31 488 GLY A CA 1
ATOM 3816 C C . GLY A 1 488 ? 11.734 -43.375 -6.703 1 95.31 488 GLY A C 1
ATOM 3817 O O . GLY A 1 488 ? 11.445 -44.5 -6.242 1 95.31 488 GLY A O 1
ATOM 3818 N N . TRP A 1 489 ? 11.688 -42.312 -5.953 1 96.81 489 TRP A N 1
ATOM 3819 C CA . TRP A 1 489 ? 11.453 -42.344 -4.512 1 96.81 489 TRP A CA 1
ATOM 3820 C C . TRP A 1 489 ? 9.977 -42.562 -4.207 1 96.81 489 TRP A C 1
ATOM 3822 O O . TRP A 1 489 ? 9.109 -42.281 -5.035 1 96.81 489 TRP A O 1
ATOM 3832 N N . SER A 1 490 ? 9.734 -43.125 -2.979 1 95.5 490 SER A N 1
ATOM 3833 C CA . SER A 1 490 ? 8.391 -43.188 -2.404 1 95.5 490 SER A CA 1
ATOM 3834 C C . SER A 1 490 ? 7.996 -41.844 -1.776 1 95.5 490 SER A C 1
ATOM 3836 O O . SER A 1 490 ? 8.828 -40.938 -1.635 1 95.5 490 SER A O 1
ATOM 3838 N N . VAL A 1 491 ? 6.746 -41.781 -1.493 1 95.56 491 VAL A N 1
ATOM 3839 C CA . VAL A 1 491 ? 6.238 -40.594 -0.823 1 95.56 491 VAL A CA 1
ATOM 3840 C C . VAL A 1 491 ? 6.949 -40.406 0.516 1 95.56 491 VAL A C 1
ATOM 3842 O O . VAL A 1 491 ? 7.301 -39.281 0.889 1 95.56 491 VAL A O 1
ATOM 3845 N N . ASP A 1 492 ? 7.191 -41.469 1.246 1 95.94 492 ASP A N 1
ATOM 3846 C CA . ASP A 1 492 ? 7.836 -41.406 2.553 1 95.94 492 ASP A CA 1
ATOM 3847 C C . ASP A 1 492 ? 9.273 -40.906 2.432 1 95.94 492 ASP A C 1
ATOM 3849 O O . ASP A 1 492 ? 9.742 -40.125 3.264 1 95.94 492 ASP A O 1
ATOM 3853 N N . GLN A 1 493 ? 9.945 -41.406 1.425 1 96.06 493 GLN A N 1
ATOM 3854 C CA . GLN A 1 493 ? 11.305 -40.938 1.176 1 96.06 493 GLN A CA 1
ATOM 3855 C C . GLN A 1 493 ? 11.32 -39.438 0.887 1 96.06 493 GLN A C 1
ATOM 3857 O O . GLN A 1 493 ? 12.203 -38.719 1.357 1 96.06 493 GLN A O 1
ATOM 3862 N N . ALA A 1 494 ? 10.375 -39 0.155 1 96.62 494 ALA A N 1
ATOM 3863 C CA . ALA A 1 494 ? 10.273 -37.594 -0.188 1 96.62 494 ALA A CA 1
ATOM 3864 C C . ALA A 1 494 ? 9.945 -36.75 1.042 1 96.62 494 ALA A C 1
ATOM 3866 O O . ALA A 1 494 ? 10.461 -35.625 1.202 1 96.62 494 ALA A O 1
ATOM 3867 N N . LYS A 1 495 ? 9.125 -37.219 1.946 1 97 495 LYS A N 1
ATOM 3868 C CA . LYS A 1 495 ? 8.695 -36.469 3.139 1 97 495 LYS A CA 1
ATOM 3869 C C . LYS A 1 495 ? 9.828 -36.375 4.156 1 97 495 LYS A C 1
ATOM 3871 O O . LYS A 1 495 ? 9.859 -35.469 4.973 1 97 495 LYS A O 1
ATOM 3876 N N . ALA A 1 496 ? 10.742 -37.312 4.129 1 96 496 ALA A N 1
ATOM 3877 C CA . ALA A 1 496 ? 11.781 -37.406 5.152 1 96 496 ALA A CA 1
ATOM 3878 C C . ALA A 1 496 ? 12.578 -36.125 5.285 1 96 496 ALA A C 1
ATOM 3880 O O . ALA A 1 496 ? 12.859 -35.688 6.398 1 96 496 ALA A O 1
ATOM 3881 N N . CYS A 1 497 ? 12.898 -35.562 4.184 1 95.5 497 CYS A N 1
ATOM 3882 C CA . CYS A 1 497 ? 13.695 -34.344 4.219 1 95.5 497 CYS A CA 1
ATOM 3883 C C . CYS A 1 497 ? 12.961 -33.219 4.969 1 95.5 497 CYS A C 1
ATOM 3885 O O . CYS A 1 497 ? 13.562 -32.5 5.762 1 95.5 497 CYS A O 1
ATOM 3887 N N . PHE A 1 498 ? 11.68 -33.094 4.762 1 96.5 498 PHE A N 1
ATOM 3888 C CA . PHE A 1 498 ? 10.875 -32.062 5.398 1 96.5 498 PHE A CA 1
ATOM 3889 C C . PHE A 1 498 ? 10.703 -32.344 6.883 1 96.5 498 PHE A C 1
ATOM 3891 O O . PHE A 1 498 ? 10.867 -31.438 7.715 1 96.5 498 PHE A O 1
ATOM 3898 N N . LEU A 1 499 ? 10.391 -33.562 7.191 1 93.12 499 LEU A N 1
ATOM 3899 C CA . LEU A 1 499 ? 10.148 -33.938 8.578 1 93.12 499 LEU A CA 1
ATOM 3900 C C . LEU A 1 499 ? 11.398 -33.75 9.43 1 93.12 499 LEU A C 1
ATOM 3902 O O . LEU A 1 499 ? 11.297 -33.312 10.586 1 93.12 499 LEU A O 1
ATOM 3906 N N . GLU A 1 500 ? 12.5 -33.906 8.867 1 92.19 500 GLU A N 1
ATOM 3907 C CA . GLU A 1 500 ? 13.75 -33.906 9.617 1 92.19 500 GLU A CA 1
ATOM 3908 C C . GLU A 1 500 ? 14.344 -32.5 9.68 1 92.19 500 GLU A C 1
ATOM 3910 O O . GLU A 1 500 ? 15.148 -32.188 10.57 1 92.19 500 GLU A O 1
ATOM 3915 N N . ASN A 1 501 ? 13.898 -31.656 8.695 1 93.75 501 ASN A N 1
ATOM 3916 C CA . ASN A 1 501 ? 14.711 -30.453 8.562 1 93.75 501 ASN A CA 1
ATOM 3917 C C . ASN A 1 501 ? 13.859 -29.188 8.633 1 93.75 501 ASN A C 1
ATOM 3919 O O . ASN A 1 501 ? 14.391 -28.062 8.625 1 93.75 501 ASN A O 1
ATOM 3923 N N . THR A 1 502 ? 12.539 -29.297 8.742 1 93.5 502 THR A N 1
ATOM 3924 C CA . THR A 1 502 ? 11.719 -28.094 8.727 1 93.5 502 THR A CA 1
ATOM 3925 C C . THR A 1 502 ? 10.797 -28.047 9.945 1 93.5 502 THR A C 1
ATOM 3927 O O . THR A 1 502 ? 10.57 -29.078 10.594 1 93.5 502 THR A O 1
ATOM 3930 N N . ALA A 1 503 ? 10.297 -26.844 10.219 1 91.94 503 ALA A N 1
ATOM 3931 C CA . ALA A 1 503 ? 9.297 -26.656 11.266 1 91.94 503 ALA A CA 1
ATOM 3932 C C . ALA A 1 503 ? 7.883 -26.672 10.688 1 91.94 503 ALA A C 1
ATOM 3934 O O . ALA A 1 503 ? 6.922 -26.297 11.359 1 91.94 503 ALA A O 1
ATOM 3935 N N . LEU A 1 504 ? 7.734 -27.078 9.469 1 91.69 504 LEU A N 1
ATOM 3936 C CA . LEU A 1 504 ? 6.41 -27.172 8.859 1 91.69 504 LEU A CA 1
ATOM 3937 C C . LEU A 1 504 ? 5.523 -28.141 9.641 1 91.69 504 LEU A C 1
ATOM 3939 O O . LEU A 1 504 ? 6.004 -29.156 10.148 1 91.69 504 LEU A O 1
ATOM 3943 N N . SER A 1 505 ? 4.281 -27.844 9.656 1 89.19 505 SER A N 1
ATOM 3944 C CA . SER A 1 505 ? 3.346 -28.766 10.289 1 89.19 505 SER A CA 1
ATOM 3945 C C . SER A 1 505 ? 3.18 -30.031 9.453 1 89.19 505 SER A C 1
ATOM 3947 O O . SER A 1 505 ? 3.395 -30.016 8.234 1 89.19 505 SER A O 1
ATOM 3949 N N . PRO A 1 506 ? 2.787 -31.094 10.094 1 87.75 506 PRO A N 1
ATOM 3950 C CA . PRO A 1 506 ? 2.553 -32.344 9.336 1 87.75 506 PRO A CA 1
ATOM 3951 C C . PRO A 1 506 ? 1.503 -32.156 8.242 1 87.75 506 PRO A C 1
ATOM 3953 O O . PRO A 1 506 ? 1.666 -32.688 7.137 1 87.75 506 PRO A O 1
ATOM 3956 N N . LEU A 1 507 ? 0.499 -31.422 8.531 1 87.25 507 LEU A N 1
ATOM 3957 C CA . LEU A 1 507 ? -0.527 -31.172 7.523 1 87.25 507 LEU A CA 1
ATOM 3958 C C . LEU A 1 507 ? 0.066 -30.453 6.312 1 87.25 507 LEU A C 1
ATOM 3960 O O . LEU A 1 507 ? -0.222 -30.812 5.172 1 87.25 507 LEU A O 1
ATOM 3964 N N . ASN A 1 508 ? 0.854 -29.5 6.59 1 89.81 508 ASN A N 1
ATOM 3965 C CA . ASN A 1 508 ? 1.477 -28.75 5.5 1 89.81 508 ASN A CA 1
ATOM 3966 C C . ASN A 1 508 ? 2.412 -29.641 4.684 1 89.81 508 ASN A C 1
ATOM 3968 O O . ASN A 1 508 ? 2.469 -29.531 3.457 1 89.81 508 ASN A O 1
ATOM 3972 N N . ILE A 1 509 ? 3.143 -30.484 5.34 1 92.75 509 ILE A N 1
ATOM 3973 C CA . ILE A 1 509 ? 4.051 -31.406 4.648 1 92.75 509 ILE A CA 1
ATOM 3974 C C . ILE A 1 509 ? 3.254 -32.344 3.748 1 92.75 509 ILE A C 1
ATOM 3976 O O . ILE A 1 509 ? 3.617 -32.562 2.59 1 92.75 509 ILE A O 1
ATOM 3980 N N . ASP A 1 510 ? 2.168 -32.812 4.254 1 90.88 510 ASP A N 1
ATOM 3981 C CA . ASP A 1 510 ? 1.325 -33.719 3.469 1 90.88 510 ASP A CA 1
ATOM 3982 C C . ASP A 1 510 ? 0.782 -33 2.229 1 90.88 510 ASP A C 1
ATOM 3984 O O . ASP A 1 510 ? 0.842 -33.562 1.123 1 90.88 510 ASP A O 1
ATOM 3988 N N . VAL A 1 511 ? 0.286 -31.859 2.42 1 88.81 511 VAL A N 1
ATOM 3989 C CA . VAL A 1 511 ? -0.301 -31.078 1.331 1 88.81 511 VAL A CA 1
ATOM 3990 C C . VAL A 1 511 ? 0.77 -30.75 0.292 1 88.81 511 VAL A C 1
ATOM 3992 O O . VAL A 1 511 ? 0.54 -30.906 -0.911 1 88.81 511 VAL A O 1
ATOM 3995 N N . GLU A 1 512 ? 1.9 -30.391 0.739 1 93.12 512 GLU A N 1
ATOM 3996 C CA . GLU A 1 512 ? 2.977 -29.969 -0.151 1 93.12 512 GLU A CA 1
ATOM 3997 C C . GLU A 1 512 ? 3.541 -31.141 -0.938 1 93.12 512 GLU A C 1
ATOM 3999 O O . GLU A 1 512 ? 3.77 -31.047 -2.145 1 93.12 512 GLU A O 1
ATOM 4004 N N . VAL A 1 513 ? 3.766 -32.219 -0.292 1 94.75 513 VAL A N 1
ATOM 4005 C CA . VAL A 1 513 ? 4.324 -33.375 -0.993 1 94.75 513 VAL A CA 1
ATOM 4006 C C . VAL A 1 513 ? 3.314 -33.906 -2.006 1 94.75 513 VAL A C 1
ATOM 4008 O O . VAL A 1 513 ? 3.686 -34.312 -3.105 1 94.75 513 VAL A O 1
ATOM 4011 N N . ALA A 1 514 ? 2.074 -33.875 -1.614 1 93.12 514 ALA A N 1
ATOM 4012 C CA . ALA A 1 514 ? 1.043 -34.219 -2.584 1 93.12 514 ALA A CA 1
ATOM 4013 C C . ALA A 1 514 ? 1.115 -33.344 -3.822 1 93.12 514 ALA A C 1
ATOM 4015 O O . ALA A 1 514 ? 0.948 -33.812 -4.945 1 93.12 514 ALA A O 1
ATOM 4016 N N . ARG A 1 515 ? 1.344 -32.094 -3.621 1 94.12 515 ARG A N 1
ATOM 4017 C CA . ARG A 1 515 ? 1.496 -31.141 -4.723 1 94.12 515 ARG A CA 1
ATOM 4018 C C . ARG A 1 515 ? 2.711 -31.484 -5.578 1 94.12 515 ARG A C 1
ATOM 4020 O O . ARG A 1 515 ? 2.641 -31.453 -6.809 1 94.12 515 ARG A O 1
ATOM 4027 N N . TYR A 1 516 ? 3.795 -31.875 -4.957 1 96.25 516 TYR A N 1
ATOM 4028 C CA . TYR A 1 516 ? 5.008 -32.188 -5.703 1 96.25 516 TYR A CA 1
ATOM 4029 C C . TYR A 1 516 ? 4.812 -33.469 -6.547 1 96.25 516 TYR A C 1
ATOM 4031 O O . TYR A 1 516 ? 5.344 -33.562 -7.656 1 96.25 516 TYR A O 1
ATOM 4039 N N . VAL A 1 517 ? 4.051 -34.344 -6.023 1 95.69 517 VAL A N 1
ATOM 4040 C CA . VAL A 1 517 ? 3.752 -35.562 -6.773 1 95.69 517 VAL A CA 1
ATOM 4041 C C . VAL A 1 517 ? 2.939 -35.219 -8.016 1 95.69 517 VAL A C 1
ATOM 4043 O O . VAL A 1 517 ? 3.209 -35.75 -9.109 1 95.69 517 VAL A O 1
ATOM 4046 N N . SER A 1 518 ? 2.049 -34.344 -7.855 1 95.31 518 SER A N 1
ATOM 4047 C CA . SER A 1 518 ? 1.068 -34.094 -8.906 1 95.31 518 SER A CA 1
ATOM 4048 C C . SER A 1 518 ? 1.564 -33.031 -9.883 1 95.31 518 SER A C 1
ATOM 4050 O O . SER A 1 518 ? 0.986 -32.844 -10.953 1 95.31 518 SER A O 1
ATOM 4052 N N . TRP A 1 519 ? 2.689 -32.344 -9.602 1 95.62 519 TRP A N 1
ATOM 4053 C CA . TRP A 1 519 ? 3.166 -31.234 -10.406 1 95.62 519 TRP A CA 1
ATOM 4054 C C . TRP A 1 519 ? 4.68 -31.297 -10.578 1 95.62 519 TRP A C 1
ATOM 4056 O O . TRP A 1 519 ? 5.406 -30.438 -10.055 1 95.62 519 TRP A O 1
ATOM 4066 N N . PRO A 1 520 ? 5.117 -32.25 -11.422 1 97 520 PRO A N 1
ATOM 4067 C CA . PRO A 1 520 ? 6.551 -32.5 -11.578 1 97 520 PRO A CA 1
ATOM 4068 C C . PRO A 1 520 ? 7.312 -31.25 -12.016 1 97 520 PRO A C 1
ATOM 4070 O O . PRO A 1 520 ? 6.883 -30.547 -12.93 1 97 520 PRO A O 1
ATOM 4073 N N . GLY A 1 521 ? 8.359 -30.938 -11.359 1 97.56 521 GLY A N 1
ATOM 4074 C CA . GLY A 1 521 ? 9.336 -29.953 -11.773 1 97.56 521 GLY A CA 1
ATOM 4075 C C . GLY A 1 521 ? 9.055 -28.562 -11.242 1 97.56 521 GLY A C 1
ATOM 4076 O O . GLY A 1 521 ? 9.961 -27.734 -11.125 1 97.56 521 GLY A O 1
ATOM 4077 N N . GLN A 1 522 ? 7.801 -28.156 -10.93 1 97 522 GLN A N 1
ATOM 4078 C CA . GLN A 1 522 ? 7.406 -26.812 -10.547 1 97 522 GLN A CA 1
ATOM 4079 C C . GLN A 1 522 ? 8.094 -26.391 -9.242 1 97 522 GLN A C 1
ATOM 4081 O O . GLN A 1 522 ? 8.531 -25.25 -9.109 1 97 522 GLN A O 1
ATOM 4086 N N . ALA A 1 523 ? 8.281 -27.203 -8.289 1 97.38 523 ALA A N 1
ATOM 4087 C CA . ALA A 1 523 ? 8.789 -26.922 -6.953 1 97.38 523 ALA A CA 1
ATOM 4088 C C . ALA A 1 523 ? 10.273 -26.562 -7 1 97.38 523 ALA A C 1
ATOM 4090 O O . ALA A 1 523 ? 10.812 -25.984 -6.051 1 97.38 523 ALA A O 1
ATOM 4091 N N . LEU A 1 524 ? 10.914 -26.938 -8.117 1 98.62 524 LEU A N 1
ATOM 4092 C CA . LEU A 1 524 ? 12.352 -26.719 -8.234 1 98.62 524 LEU A CA 1
ATOM 4093 C C . LEU A 1 524 ? 12.664 -25.25 -8.461 1 98.62 524 LEU A C 1
ATOM 4095 O O . LEU A 1 524 ? 13.781 -24.797 -8.211 1 98.62 524 LEU A O 1
ATOM 4099 N N . ALA A 1 525 ? 11.711 -24.516 -8.938 1 98.19 525 ALA A N 1
ATOM 4100 C CA . ALA A 1 525 ? 11.891 -23.156 -9.43 1 98.19 525 ALA A CA 1
ATOM 4101 C C . ALA A 1 525 ? 12.289 -22.203 -8.305 1 98.19 525 ALA A C 1
ATOM 4103 O O . ALA A 1 525 ? 13.125 -21.312 -8.5 1 98.19 525 ALA A O 1
ATOM 4104 N N . TYR A 1 526 ? 11.797 -22.422 -7.094 1 98.06 526 TYR A N 1
ATOM 4105 C CA . TYR A 1 526 ? 11.914 -21.484 -5.98 1 98.06 526 TYR A CA 1
ATOM 4106 C C . TYR A 1 526 ? 13.375 -21.297 -5.578 1 98.06 526 TYR A C 1
ATOM 4108 O O . TYR A 1 526 ? 13.93 -20.203 -5.699 1 98.06 526 TYR A O 1
ATOM 4116 N N . LYS A 1 527 ? 13.953 -22.375 -5.152 1 98.69 527 LYS A N 1
ATOM 4117 C CA . LYS A 1 527 ? 15.312 -22.297 -4.617 1 98.69 527 LYS A CA 1
ATOM 4118 C C . LYS A 1 527 ? 16.328 -22.016 -5.723 1 98.69 527 LYS A C 1
ATOM 4120 O O . LYS A 1 527 ? 17.281 -21.266 -5.512 1 98.69 527 LYS A O 1
ATOM 4125 N N . VAL A 1 528 ? 16.109 -22.594 -6.922 1 98.44 528 VAL A N 1
ATOM 4126 C CA . VAL A 1 528 ? 17 -22.312 -8.047 1 98.44 528 VAL A CA 1
ATOM 4127 C C . VAL A 1 528 ? 16.953 -20.812 -8.375 1 98.44 528 VAL A C 1
ATOM 4129 O O . VAL A 1 528 ? 17.984 -20.188 -8.602 1 98.44 528 VAL A O 1
ATOM 4132 N N . GLY A 1 529 ? 15.781 -20.25 -8.398 1 98.56 529 GLY A N 1
ATOM 4133 C CA . GLY A 1 529 ? 15.625 -18.828 -8.641 1 98.56 529 GLY A CA 1
ATOM 4134 C C . GLY A 1 529 ? 16.266 -17.969 -7.57 1 98.56 529 GLY A C 1
ATOM 4135 O O . GLY A 1 529 ? 17.031 -17.047 -7.879 1 98.56 529 GLY A O 1
ATOM 4136 N N . GLU A 1 530 ? 16.016 -18.281 -6.297 1 98.69 530 GLU A N 1
ATOM 4137 C CA . GLU A 1 530 ? 16.562 -17.516 -5.191 1 98.69 530 GLU A CA 1
ATOM 4138 C C . GLU A 1 530 ? 18.094 -17.5 -5.238 1 98.69 530 GLU A C 1
ATOM 4140 O O . GLU A 1 530 ? 18.719 -16.453 -5.031 1 98.69 530 GLU A O 1
ATOM 4145 N N . LEU A 1 531 ? 18.688 -18.672 -5.473 1 98.5 531 LEU A N 1
ATOM 4146 C CA . LEU A 1 531 ? 20.141 -18.766 -5.531 1 98.5 531 LEU A CA 1
ATOM 4147 C C . LEU A 1 531 ? 20.703 -17.859 -6.617 1 98.5 531 LEU A C 1
ATOM 4149 O O . LEU A 1 531 ? 21.766 -17.281 -6.449 1 98.5 531 LEU A O 1
ATOM 4153 N N . THR A 1 532 ? 19.969 -17.797 -7.707 1 98.25 532 THR A N 1
ATOM 4154 C CA . THR A 1 532 ? 20.391 -16.922 -8.789 1 98.25 532 THR A CA 1
ATOM 4155 C C . THR A 1 532 ? 20.359 -15.461 -8.344 1 98.25 532 THR A C 1
ATOM 4157 O O . THR A 1 532 ? 21.312 -14.719 -8.555 1 98.25 532 THR A O 1
ATOM 4160 N N . TYR A 1 533 ? 19.297 -14.992 -7.695 1 98.56 533 TYR A N 1
ATOM 4161 C CA . TYR A 1 533 ? 19.172 -13.617 -7.223 1 98.56 533 TYR A CA 1
ATOM 4162 C C . TYR A 1 533 ? 20.266 -13.273 -6.227 1 98.56 533 TYR A C 1
ATOM 4164 O O . TYR A 1 533 ? 20.891 -12.211 -6.312 1 98.56 533 TYR A O 1
ATOM 4172 N N . VAL A 1 534 ? 20.484 -14.172 -5.258 1 98.38 534 VAL A N 1
ATOM 4173 C CA . VAL A 1 534 ? 21.484 -13.945 -4.223 1 98.38 534 VAL A CA 1
ATOM 4174 C C . VAL A 1 534 ? 22.875 -13.82 -4.852 1 98.38 534 VAL A C 1
ATOM 4176 O O . VAL A 1 534 ? 23.641 -12.922 -4.516 1 98.38 534 VAL A O 1
ATOM 4179 N N . ARG A 1 535 ? 23.156 -14.727 -5.77 1 98.12 535 ARG A N 1
ATOM 4180 C CA . ARG A 1 535 ? 24.453 -14.711 -6.449 1 98.12 535 ARG A CA 1
ATOM 4181 C C . ARG A 1 535 ? 24.656 -13.414 -7.227 1 98.12 535 ARG A C 1
ATOM 4183 O O . ARG A 1 535 ? 25.719 -12.82 -7.188 1 98.12 535 ARG A O 1
ATOM 4190 N N . LEU A 1 536 ? 23.625 -13.008 -7.945 1 98.56 536 LEU A N 1
ATOM 4191 C CA . LEU A 1 536 ? 23.719 -11.789 -8.75 1 98.56 536 LEU A CA 1
ATOM 4192 C C . LEU A 1 536 ? 23.891 -10.562 -7.867 1 98.56 536 LEU A C 1
ATOM 4194 O O . LEU A 1 536 ? 24.641 -9.648 -8.203 1 98.56 536 LEU A O 1
ATOM 4198 N N . ARG A 1 537 ? 23.141 -10.5 -6.77 1 98.25 537 ARG A N 1
ATOM 4199 C CA . ARG A 1 537 ? 23.281 -9.398 -5.824 1 98.25 537 ARG A CA 1
ATOM 4200 C C . ARG A 1 537 ? 24.703 -9.336 -5.273 1 98.25 537 ARG A C 1
ATOM 4202 O O . ARG A 1 537 ? 25.312 -8.266 -5.223 1 98.25 537 ARG A O 1
ATOM 4209 N N . ASP A 1 538 ? 25.266 -10.516 -4.883 1 97.44 538 ASP A N 1
ATOM 4210 C CA . ASP A 1 538 ? 26.625 -10.586 -4.344 1 97.44 538 ASP A CA 1
ATOM 4211 C C . ASP A 1 538 ? 27.641 -10.156 -5.387 1 97.44 538 ASP A C 1
ATOM 4213 O O . ASP A 1 538 ? 28.609 -9.453 -5.066 1 97.44 538 ASP A O 1
ATOM 4217 N N . LYS A 1 539 ? 27.406 -10.609 -6.582 1 97.62 539 LYS A N 1
ATOM 4218 C CA . LYS A 1 539 ? 28.281 -10.211 -7.68 1 97.62 539 LYS A CA 1
ATOM 4219 C C . LYS A 1 539 ? 28.266 -8.695 -7.863 1 97.62 539 LYS A C 1
ATOM 4221 O O . LYS A 1 539 ? 29.328 -8.078 -8.031 1 97.62 539 LYS A O 1
ATOM 4226 N N . ALA A 1 540 ? 27.125 -8.102 -7.848 1 97.44 540 ALA A N 1
ATOM 4227 C CA . ALA A 1 540 ? 26.984 -6.66 -8.008 1 97.44 540 ALA A CA 1
ATOM 4228 C C . ALA A 1 540 ? 27.656 -5.91 -6.863 1 97.44 540 ALA A C 1
ATOM 4230 O O . ALA A 1 540 ? 28.359 -4.922 -7.09 1 97.44 540 ALA A O 1
ATOM 4231 N N . LYS A 1 541 ? 27.453 -6.359 -5.668 1 94.5 541 LYS A N 1
ATOM 4232 C CA . LYS A 1 541 ? 28.078 -5.746 -4.5 1 94.5 541 LYS A CA 1
ATOM 4233 C C . LYS A 1 541 ? 29.594 -5.77 -4.613 1 94.5 541 LYS A C 1
ATOM 4235 O O . LYS A 1 541 ? 30.266 -4.766 -4.344 1 94.5 541 LYS A O 1
ATOM 4240 N N . ALA A 1 542 ? 30.078 -6.902 -4.973 1 94.94 542 ALA A N 1
ATOM 4241 C CA . ALA A 1 542 ? 31.531 -7.074 -5.086 1 94.94 542 ALA A CA 1
ATOM 4242 C C . ALA A 1 542 ? 32.094 -6.172 -6.172 1 94.94 542 ALA A C 1
ATOM 4244 O O . ALA A 1 542 ? 33.188 -5.594 -6.004 1 94.94 542 ALA A O 1
ATOM 4245 N N . ALA A 1 543 ? 31.422 -6.059 -7.219 1 96.31 543 ALA A N 1
ATOM 4246 C CA . ALA A 1 543 ? 31.922 -5.328 -8.383 1 96.31 543 ALA A CA 1
ATOM 4247 C C . ALA A 1 543 ? 31.797 -3.822 -8.172 1 96.31 543 ALA A C 1
ATOM 4249 O O . ALA A 1 543 ? 32.656 -3.061 -8.625 1 96.31 543 ALA A O 1
ATOM 4250 N N . LEU A 1 544 ? 30.781 -3.354 -7.488 1 92.94 544 LEU A N 1
ATOM 4251 C CA . LEU A 1 544 ? 30.469 -1.929 -7.445 1 92.94 544 LEU A CA 1
ATOM 4252 C C . LEU A 1 544 ? 30.938 -1.314 -6.129 1 92.94 544 LEU A C 1
ATOM 4254 O O . LEU A 1 544 ? 31.078 -0.094 -6.027 1 92.94 544 LEU A O 1
ATOM 4258 N N . GLY A 1 545 ? 31.141 -2.119 -5.059 1 86.31 545 GLY A N 1
ATOM 4259 C CA . GLY A 1 545 ? 31.594 -1.614 -3.77 1 86.31 545 GLY A CA 1
ATOM 4260 C C . GLY A 1 545 ? 30.688 -0.529 -3.209 1 86.31 545 GLY A C 1
ATOM 4261 O O . GLY A 1 545 ? 29.484 -0.72 -3.088 1 86.31 545 GLY A O 1
ATOM 4262 N N . GLU A 1 546 ? 31.156 0.654 -3.037 1 79.81 546 GLU A N 1
ATOM 4263 C CA . GLU A 1 546 ? 30.438 1.765 -2.414 1 79.81 546 GLU A CA 1
ATOM 4264 C C . GLU A 1 546 ? 29.375 2.332 -3.352 1 79.81 546 GLU A C 1
ATOM 4266 O O . GLU A 1 546 ? 28.469 3.047 -2.914 1 79.81 546 GLU A O 1
ATOM 4271 N N . ARG A 1 547 ? 29.469 2.012 -4.566 1 86.44 547 ARG A N 1
ATOM 4272 C CA . ARG A 1 547 ? 28.516 2.52 -5.551 1 86.44 547 ARG A CA 1
ATOM 4273 C C . ARG A 1 547 ? 27.281 1.622 -5.633 1 86.44 547 ARG A C 1
ATOM 4275 O O . ARG A 1 547 ? 26.281 1.989 -6.254 1 86.44 547 ARG A O 1
ATOM 4282 N N . PHE A 1 548 ? 27.406 0.496 -4.957 1 91.88 548 PHE A N 1
ATOM 4283 C CA . PHE A 1 548 ? 26.266 -0.403 -4.984 1 91.88 548 PHE A CA 1
ATOM 4284 C C . PHE A 1 548 ? 25.062 0.23 -4.293 1 91.88 548 PHE A C 1
ATOM 4286 O O . PHE A 1 548 ? 25.172 0.723 -3.168 1 91.88 548 PHE A O 1
ATOM 4293 N N . ASP A 1 549 ? 23.969 0.273 -4.969 1 91.94 549 ASP A N 1
ATOM 4294 C CA . ASP A 1 549 ? 22.688 0.731 -4.457 1 91.94 549 ASP A CA 1
ATOM 4295 C C . ASP A 1 549 ? 21.625 -0.356 -4.59 1 91.94 549 ASP A C 1
ATOM 4297 O O . ASP A 1 549 ? 21.188 -0.669 -5.699 1 91.94 549 ASP A O 1
ATOM 4301 N N . ILE A 1 550 ? 21.156 -0.9 -3.461 1 95.25 550 ILE A N 1
ATOM 4302 C CA . ILE A 1 550 ? 20.234 -2.029 -3.447 1 95.25 550 ILE A CA 1
ATOM 4303 C C . ILE A 1 550 ? 18.938 -1.649 -4.176 1 95.25 550 ILE A C 1
ATOM 4305 O O . ILE A 1 550 ? 18.312 -2.494 -4.816 1 95.25 550 ILE A O 1
ATOM 4309 N N . ARG A 1 551 ? 18.547 -0.376 -4.094 1 96 551 ARG A N 1
ATOM 4310 C CA . ARG A 1 551 ? 17.328 0.081 -4.77 1 96 551 ARG A CA 1
ATOM 4311 C C . ARG A 1 551 ? 17.484 -0.021 -6.285 1 96 551 ARG A C 1
ATOM 4313 O O . ARG A 1 551 ? 16.562 -0.49 -6.969 1 96 551 ARG A O 1
ATOM 4320 N N . ARG A 1 552 ? 18.594 0.372 -6.785 1 96.25 552 ARG A N 1
ATOM 4321 C CA . ARG A 1 552 ? 18.844 0.348 -8.219 1 96.25 552 ARG A CA 1
ATOM 4322 C C . ARG A 1 552 ? 19.078 -1.077 -8.711 1 96.25 552 ARG A C 1
ATOM 4324 O O . ARG A 1 552 ? 18.719 -1.412 -9.844 1 96.25 552 ARG A O 1
ATOM 4331 N N . PHE A 1 553 ? 19.75 -1.88 -7.859 1 97.62 553 PHE A N 1
ATOM 4332 C CA . PHE A 1 553 ? 19.859 -3.297 -8.188 1 97.62 553 PHE A CA 1
ATOM 4333 C C . PHE A 1 553 ? 18.469 -3.902 -8.406 1 97.62 553 PHE A C 1
ATOM 4335 O O . PHE A 1 553 ? 18.25 -4.605 -9.391 1 97.62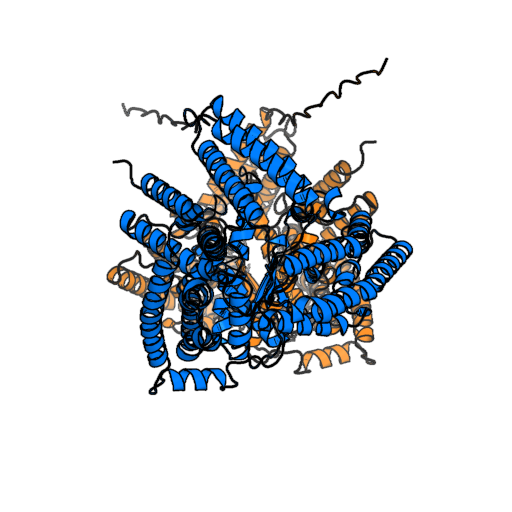 553 PHE A O 1
ATOM 4342 N N . HIS A 1 554 ? 17.5 -3.607 -7.488 1 98.69 554 HIS A N 1
ATOM 4343 C CA . HIS A 1 554 ? 16.156 -4.145 -7.609 1 98.69 554 HIS A CA 1
ATOM 4344 C C . HIS A 1 554 ? 15.453 -3.605 -8.859 1 98.69 554 HIS A C 1
ATOM 4346 O O . HIS A 1 554 ? 14.695 -4.328 -9.508 1 98.69 554 HIS A O 1
ATOM 4352 N N . ASP A 1 555 ? 15.703 -2.383 -9.258 1 97.81 555 ASP A N 1
ATOM 4353 C CA . ASP A 1 555 ? 15.188 -1.854 -10.516 1 97.81 555 ASP A CA 1
ATOM 4354 C C . ASP A 1 555 ? 15.719 -2.648 -11.703 1 97.81 555 ASP A C 1
ATOM 4356 O O . ASP A 1 555 ? 14.961 -3.004 -12.609 1 97.81 555 ASP A O 1
ATOM 4360 N N . ALA A 1 556 ? 17.031 -2.898 -11.648 1 97.5 556 ALA A N 1
ATOM 4361 C CA . ALA A 1 556 ? 17.656 -3.633 -12.742 1 97.5 556 ALA A CA 1
ATOM 4362 C C . ALA A 1 556 ? 17.047 -5.016 -12.906 1 97.5 556 ALA A C 1
ATOM 4364 O O . ALA A 1 556 ? 16.922 -5.523 -14.023 1 97.5 556 ALA A O 1
ATOM 4365 N N . VAL A 1 557 ? 16.641 -5.547 -11.836 1 98.06 557 VAL A N 1
ATOM 4366 C CA . VAL A 1 557 ? 16.109 -6.906 -11.828 1 98.06 557 VAL A CA 1
ATOM 4367 C C . VAL A 1 557 ? 14.633 -6.895 -12.25 1 98.06 557 VAL A C 1
ATOM 4369 O O . VAL A 1 557 ? 14.203 -7.734 -13.039 1 98.06 557 VAL A O 1
ATOM 4372 N N . LEU A 1 558 ? 13.844 -5.918 -11.773 1 98.06 558 LEU A N 1
ATOM 4373 C CA . LEU A 1 558 ? 12.391 -6.043 -11.82 1 98.06 558 LEU A CA 1
ATOM 4374 C C . LEU A 1 558 ? 11.82 -5.262 -13 1 98.06 558 LEU A C 1
ATOM 4376 O O . LEU A 1 558 ? 10.75 -5.605 -13.516 1 98.06 558 LEU A O 1
ATOM 4380 N N . LEU A 1 559 ? 12.484 -4.23 -13.516 1 96.75 559 LEU A N 1
ATOM 4381 C CA . LEU A 1 559 ? 11.82 -3.268 -14.391 1 96.75 559 LEU A CA 1
ATOM 4382 C C . LEU A 1 559 ? 11.945 -3.678 -15.852 1 96.75 559 LEU A C 1
ATOM 4384 O O . LEU A 1 559 ? 11.609 -2.902 -16.75 1 96.75 559 LEU A O 1
ATOM 4388 N N . ALA A 1 560 ? 12.398 -4.883 -16.109 1 94.81 560 ALA A N 1
ATOM 4389 C CA . ALA A 1 560 ? 12.336 -5.445 -17.453 1 94.81 560 ALA A CA 1
ATOM 4390 C C . ALA A 1 560 ? 11.227 -6.492 -17.562 1 94.81 560 ALA A C 1
ATOM 4392 O O . ALA A 1 560 ? 11.039 -7.094 -18.625 1 94.81 560 ALA A O 1
ATOM 4393 N N . GLY A 1 561 ? 10.453 -6.641 -16.469 1 96.12 561 GLY A N 1
ATOM 4394 C CA . GLY A 1 561 ? 9.516 -7.75 -16.406 1 96.12 561 GLY A CA 1
ATOM 4395 C C . GLY A 1 561 ? 10.18 -9.078 -16.109 1 96.12 561 GLY A C 1
ATOM 4396 O O . GLY A 1 561 ? 11.398 -9.148 -15.922 1 96.12 561 GLY A O 1
ATOM 4397 N N . PRO A 1 562 ? 9.398 -10.094 -16 1 97.5 562 PRO A N 1
ATOM 4398 C CA . PRO A 1 562 ? 9.977 -11.414 -15.727 1 97.5 562 PRO A CA 1
ATOM 4399 C C . PRO A 1 562 ? 10.914 -11.891 -16.828 1 97.5 562 PRO A C 1
ATOM 4401 O O . PRO A 1 562 ? 10.656 -11.641 -18.016 1 97.5 562 PRO A O 1
ATOM 4404 N N . LEU A 1 563 ? 11.945 -12.57 -16.438 1 97.5 563 LEU A N 1
ATOM 4405 C CA . LEU A 1 563 ? 12.953 -13.062 -17.359 1 97.5 563 LEU A CA 1
ATOM 4406 C C . LEU A 1 563 ? 13.375 -14.484 -17.016 1 97.5 563 LEU A C 1
ATOM 4408 O O . LEU A 1 563 ? 13.383 -14.859 -15.836 1 97.5 563 LEU A O 1
ATOM 4412 N N . PRO A 1 564 ? 13.703 -15.258 -18.078 1 97.19 564 PRO A N 1
ATOM 4413 C CA . PRO A 1 564 ? 14.461 -16.469 -17.734 1 97.19 564 PRO A CA 1
ATOM 4414 C C . PRO A 1 564 ? 15.758 -16.156 -16.984 1 97.19 564 PRO A C 1
ATOM 4416 O O . PRO A 1 564 ? 16.391 -15.133 -17.234 1 97.19 564 PRO A O 1
ATOM 4419 N N . MET A 1 565 ? 16.156 -17.078 -16.156 1 97.06 565 MET A N 1
ATOM 4420 C CA . MET A 1 565 ? 17.281 -16.812 -15.25 1 97.06 565 MET A CA 1
ATOM 4421 C C . MET A 1 565 ? 18.531 -16.453 -16.031 1 97.06 565 MET A C 1
ATOM 4423 O O . MET A 1 565 ? 19.312 -15.594 -15.602 1 97.06 565 MET A O 1
ATOM 4427 N N . ASN A 1 566 ? 18.781 -17.156 -17.172 1 93.25 566 ASN A N 1
ATOM 4428 C CA . ASN A 1 566 ? 19.984 -16.859 -17.938 1 93.25 566 ASN A CA 1
ATOM 4429 C C . ASN A 1 566 ? 19.953 -15.445 -18.516 1 93.25 566 ASN A C 1
ATOM 4431 O O . ASN A 1 566 ? 20.984 -14.766 -18.578 1 93.25 566 ASN A O 1
ATOM 4435 N N . VAL A 1 567 ? 18.797 -15.016 -18.969 1 94.44 567 VAL A N 1
ATOM 4436 C CA . VAL A 1 567 ? 18.641 -13.664 -19.5 1 94.44 567 VAL A CA 1
ATOM 4437 C C . VAL A 1 567 ? 18.797 -12.648 -18.375 1 94.44 567 VAL A C 1
ATOM 4439 O O . VAL A 1 567 ? 19.406 -11.594 -18.562 1 94.44 567 VAL A O 1
ATOM 4442 N N . LEU A 1 568 ? 18.266 -12.938 -17.203 1 96.69 568 LEU A N 1
ATOM 4443 C CA . LEU A 1 568 ? 18.422 -12.07 -16.047 1 96.69 568 LEU A CA 1
ATOM 4444 C C . LEU A 1 568 ? 19.891 -11.875 -15.695 1 96.69 568 LEU A C 1
ATOM 4446 O O . LEU A 1 568 ? 20.328 -10.758 -15.406 1 96.69 568 LEU A O 1
ATOM 4450 N N . GLU A 1 569 ? 20.641 -12.961 -15.75 1 96.5 569 GLU A N 1
ATOM 4451 C CA . GLU A 1 569 ? 22.062 -12.883 -15.445 1 96.5 569 GLU A CA 1
ATOM 4452 C C . GLU A 1 569 ? 22.781 -11.93 -16.406 1 96.5 569 GLU A C 1
ATOM 4454 O O . GLU A 1 569 ? 23.578 -11.086 -15.977 1 96.5 569 GLU A O 1
ATOM 4459 N N . ALA A 1 570 ? 22.484 -12.039 -17.641 1 94.19 570 ALA A N 1
ATOM 4460 C CA . ALA A 1 570 ? 23.094 -11.172 -18.641 1 94.19 570 ALA A CA 1
ATOM 4461 C C . ALA A 1 570 ? 22.703 -9.711 -18.422 1 94.19 570 ALA A C 1
ATOM 4463 O O . ALA A 1 570 ? 23.531 -8.812 -18.578 1 94.19 570 ALA A O 1
ATOM 4464 N N . ARG A 1 571 ? 21.5 -9.477 -18.078 1 94.56 571 ARG A N 1
ATOM 4465 C CA . ARG A 1 571 ? 21.016 -8.125 -17.828 1 94.56 571 ARG A CA 1
ATOM 4466 C C . ARG A 1 571 ? 21.734 -7.484 -16.641 1 94.56 571 ARG A C 1
ATOM 4468 O O . ARG A 1 571 ? 22.141 -6.324 -16.703 1 94.56 571 ARG A O 1
ATOM 4475 N N . VAL A 1 572 ? 21.859 -8.234 -15.594 1 97.38 572 VAL A N 1
ATOM 4476 C CA . VAL A 1 572 ? 22.516 -7.711 -14.398 1 97.38 572 VAL A CA 1
ATOM 4477 C C . VAL A 1 572 ? 24 -7.445 -14.688 1 97.38 572 VAL A C 1
ATOM 4479 O O . VAL A 1 572 ? 24.547 -6.445 -14.227 1 97.38 572 VAL A O 1
ATOM 4482 N N . ASP A 1 573 ? 24.609 -8.328 -15.508 1 96.62 573 ASP A N 1
ATOM 4483 C CA . ASP A 1 573 ? 25.984 -8.102 -15.914 1 96.62 573 ASP A CA 1
ATOM 4484 C C . ASP A 1 573 ? 26.125 -6.793 -16.688 1 96.62 573 ASP A C 1
ATOM 4486 O O . ASP A 1 573 ? 27.047 -6.02 -16.438 1 96.62 573 ASP A O 1
ATOM 4490 N N . ALA A 1 574 ? 25.219 -6.578 -17.562 1 94.81 574 ALA A N 1
ATOM 4491 C CA . ALA A 1 574 ? 25.219 -5.34 -18.344 1 94.81 574 ALA A CA 1
ATOM 4492 C C . ALA A 1 574 ? 25 -4.125 -17.453 1 94.81 574 ALA A C 1
ATOM 4494 O O . ALA A 1 574 ? 25.625 -3.08 -17.641 1 94.81 574 ALA A O 1
ATOM 4495 N N . TRP A 1 575 ? 24.109 -4.266 -16.5 1 96.06 575 TRP A N 1
ATOM 4496 C CA . TRP A 1 575 ? 23.828 -3.184 -15.555 1 96.06 575 TRP A CA 1
ATOM 4497 C C . TRP A 1 575 ? 25.078 -2.848 -14.742 1 96.06 575 TRP A C 1
ATOM 4499 O O . TRP A 1 575 ? 25.406 -1.675 -14.562 1 96.06 575 TRP A O 1
ATOM 4509 N N . ILE A 1 576 ? 25.75 -3.893 -14.25 1 97.56 576 ILE A N 1
ATOM 4510 C CA . ILE A 1 576 ? 26.984 -3.701 -13.477 1 97.56 576 ILE A CA 1
ATOM 4511 C C . ILE A 1 576 ? 28 -2.941 -14.312 1 97.56 576 ILE A C 1
ATOM 4513 O O . ILE A 1 576 ? 28.625 -1.988 -13.828 1 97.56 576 ILE A O 1
ATOM 4517 N N . ALA A 1 577 ? 28.141 -3.311 -15.547 1 95.94 577 ALA A N 1
ATOM 4518 C CA . ALA A 1 577 ? 29.109 -2.672 -16.438 1 95.94 577 ALA A CA 1
ATOM 4519 C C . ALA A 1 577 ? 28.766 -1.197 -16.641 1 95.94 577 ALA A C 1
ATOM 4521 O O . ALA A 1 577 ? 29.656 -0.352 -16.703 1 95.94 577 ALA A O 1
ATOM 4522 N N . ALA A 1 578 ? 27.547 -0.893 -16.688 1 94.38 578 ALA A N 1
ATOM 4523 C CA . ALA A 1 578 ? 27.094 0.475 -16.922 1 94.38 578 ALA A CA 1
ATOM 4524 C C . ALA A 1 578 ? 27.297 1.344 -15.68 1 94.38 578 ALA A C 1
ATOM 4526 O O . ALA A 1 578 ? 27.422 2.566 -15.789 1 94.38 578 ALA A O 1
ATOM 4527 N N . GLN A 1 579 ? 27.234 0.727 -14.531 1 92.44 579 GLN A N 1
ATOM 4528 C CA . GLN A 1 579 ? 27.359 1.459 -13.273 1 92.44 579 GLN A CA 1
ATOM 4529 C C . GLN A 1 579 ? 28.828 1.763 -12.969 1 92.44 579 GLN A C 1
ATOM 4531 O O . GLN A 1 579 ? 29.125 2.609 -12.125 1 92.44 579 GLN A O 1
ATOM 4536 N N . LYS A 1 580 ? 29.641 1.044 -13.547 1 86.88 580 LYS A N 1
ATOM 4537 C CA . LYS A 1 580 ? 31.062 1.286 -13.336 1 86.88 580 LYS A CA 1
ATOM 4538 C C . LYS A 1 580 ? 31.516 2.58 -14.016 1 86.88 580 LYS A C 1
ATOM 4540 O O . LYS A 1 580 ? 31 2.938 -15.078 1 86.88 580 LYS A O 1
ATOM 4545 N N . PRO A 1 581 ? 32.312 3.346 -13.188 1 77.31 581 PRO A N 1
ATOM 4546 C CA . PRO A 1 581 ? 32.812 4.566 -13.82 1 77.31 581 PRO A CA 1
ATOM 4547 C C . PRO A 1 581 ? 33.469 4.305 -15.172 1 77.31 581 PRO A C 1
ATOM 4549 O O . PRO A 1 581 ? 34.062 3.246 -15.375 1 77.31 581 PRO A O 1
ATOM 4552 N N . ALA A 1 582 ? 33.031 5.031 -16.125 1 59.12 582 ALA A N 1
ATOM 4553 C CA . ALA A 1 582 ? 33.812 4.93 -17.359 1 59.12 582 ALA A CA 1
ATOM 4554 C C . ALA A 1 582 ? 35.312 4.922 -17.062 1 59.12 582 ALA A C 1
ATOM 4556 O O . ALA A 1 582 ? 35.812 5.727 -16.266 1 59.12 582 ALA A O 1
ATOM 4557 N N . ALA A 1 583 ? 36 3.852 -17.578 1 38.59 583 ALA A N 1
ATOM 4558 C CA . ALA A 1 583 ? 37.469 3.887 -17.453 1 38.59 583 ALA A CA 1
ATOM 4559 C C . ALA A 1 583 ? 38.031 5.164 -18.062 1 38.59 583 ALA A C 1
ATOM 4561 O O . ALA A 1 583 ? 37.5 5.684 -19.047 1 38.59 583 ALA A O 1
ATOM 4562 N N . MET B 1 1 ? -21.328 -3.74 -55.875 1 25.56 1 MET B N 1
ATOM 4563 C CA . MET B 1 1 ? -20.609 -2.48 -56.031 1 25.56 1 MET B CA 1
ATOM 4564 C C . MET B 1 1 ? -20.219 -1.907 -54.688 1 25.56 1 MET B C 1
ATOM 4566 O O . MET B 1 1 ? -20.984 -1.188 -54.062 1 25.56 1 MET B O 1
ATOM 4570 N N . ARG B 1 2 ? -19.812 -2.805 -53.875 1 28.69 2 ARG B N 1
ATOM 4571 C CA . ARG B 1 2 ? -19.688 -2.662 -52.438 1 28.69 2 ARG B CA 1
ATOM 4572 C C . ARG B 1 2 ? -18.688 -1.561 -52.062 1 28.69 2 ARG B C 1
ATOM 4574 O O . ARG B 1 2 ? -17.547 -1.582 -52.531 1 28.69 2 ARG B O 1
ATOM 4581 N N . ARG B 1 3 ? -19.25 -0.394 -51.719 1 28.98 3 ARG B N 1
ATOM 4582 C CA . ARG B 1 3 ? -18.719 0.935 -51.438 1 28.98 3 ARG B CA 1
ATOM 4583 C C . ARG B 1 3 ? -17.734 0.894 -50.281 1 28.98 3 ARG B C 1
ATOM 4585 O O . ARG B 1 3 ? -18.047 0.373 -49.219 1 28.98 3 ARG B O 1
ATOM 4592 N N . LEU B 1 4 ? -16.5 0.86 -50.562 1 31.58 4 LEU B N 1
ATOM 4593 C CA . LEU B 1 4 ? -15.312 0.858 -49.719 1 31.58 4 LEU B CA 1
ATOM 4594 C C . LEU B 1 4 ? -15.266 2.104 -48.844 1 31.58 4 LEU B C 1
ATOM 4596 O O . LEU B 1 4 ? -15.188 3.225 -49.344 1 31.58 4 LEU B O 1
ATOM 4600 N N . VAL B 1 5 ? -16.156 2.211 -47.875 1 38.81 5 VAL B N 1
ATOM 4601 C CA . VAL B 1 5 ? -16.094 3.488 -47.156 1 38.81 5 VAL B CA 1
ATOM 4602 C C . VAL B 1 5 ? -14.734 3.631 -46.469 1 38.81 5 VAL B C 1
ATOM 4604 O O . VAL B 1 5 ? -14.305 2.74 -45.75 1 38.81 5 VAL B O 1
ATOM 4607 N N . PRO B 1 6 ? -13.891 4.469 -47 1 35.16 6 PRO B N 1
ATOM 4608 C CA . PRO B 1 6 ? -12.555 4.652 -46.406 1 35.16 6 PRO B CA 1
ATOM 4609 C C . PRO B 1 6 ? -12.586 5.148 -44.969 1 35.16 6 PRO B C 1
ATOM 4611 O O . PRO B 1 6 ? -13.414 5.996 -44.625 1 35.16 6 PRO B O 1
ATOM 4614 N N . VAL B 1 7 ? -12.406 4.285 -44.031 1 34.38 7 VAL B N 1
ATOM 4615 C CA . VAL B 1 7 ? -12.344 4.609 -42.625 1 34.38 7 VAL B CA 1
ATOM 4616 C C . VAL B 1 7 ? -11.211 5.602 -42.375 1 34.38 7 VAL B C 1
ATOM 4618 O O . VAL B 1 7 ? -10.039 5.289 -42.594 1 34.38 7 VAL B O 1
ATOM 4621 N N . LEU B 1 8 ? -11.531 6.875 -42.562 1 32.62 8 LEU B N 1
ATOM 4622 C CA . LEU B 1 8 ? -10.578 7.926 -42.25 1 32.62 8 LEU B CA 1
ATOM 4623 C C . LEU B 1 8 ? -10.227 7.895 -40.75 1 32.62 8 LEU B C 1
ATOM 4625 O O . LEU B 1 8 ? -11.109 8.039 -39.906 1 32.62 8 LEU B O 1
ATOM 4629 N N . ALA B 1 9 ? -9.211 7.137 -40.438 1 31.2 9 ALA B N 1
ATOM 4630 C CA . ALA B 1 9 ? -8.602 7.176 -39.094 1 31.2 9 ALA B CA 1
ATOM 4631 C C . ALA B 1 9 ? -8.227 8.602 -38.719 1 31.2 9 ALA B C 1
ATOM 4633 O O . ALA B 1 9 ? -7.336 9.203 -39.312 1 31.2 9 ALA B O 1
ATOM 4634 N N . ALA B 1 10 ? -9.172 9.305 -38.281 1 32.53 10 ALA B N 1
ATOM 4635 C CA . ALA B 1 10 ? -8.828 10.633 -37.75 1 32.53 10 ALA B CA 1
ATOM 4636 C C . ALA B 1 10 ? -7.836 10.531 -36.594 1 32.53 10 ALA B C 1
ATOM 4638 O O . ALA B 1 10 ? -8.141 9.945 -35.562 1 32.53 10 ALA B O 1
ATOM 4639 N N . VAL B 1 11 ? -6.645 10.5 -36.906 1 33 11 VAL B N 1
ATOM 4640 C CA . VAL B 1 11 ? -5.594 10.695 -35.906 1 33 11 VAL B CA 1
ATOM 4641 C C . VAL B 1 11 ? -5.84 12 -35.156 1 33 11 VAL B C 1
ATOM 4643 O O . VAL B 1 11 ? -5.797 13.086 -35.719 1 33 11 VAL B O 1
ATOM 4646 N N . LEU B 1 12 ? -6.793 11.914 -34.281 1 33.19 12 LEU B N 1
ATOM 4647 C CA . LEU B 1 12 ? -6.871 13.078 -33.375 1 33.19 12 LEU B CA 1
ATOM 4648 C C . LEU B 1 12 ? -5.516 13.375 -32.75 1 33.19 12 LEU B C 1
ATOM 4650 O O . LEU B 1 12 ? -5.035 12.602 -31.922 1 33.19 12 LEU B O 1
ATOM 4654 N N . SER B 1 13 ? -4.668 13.969 -33.531 1 32.62 13 SER B N 1
ATOM 4655 C CA . SER B 1 13 ? -3.471 14.586 -32.969 1 32.62 13 SER B CA 1
ATOM 4656 C C . SER B 1 13 ? -3.811 15.492 -31.781 1 32.62 13 SER B C 1
ATOM 4658 O O . SER B 1 13 ? -4.559 16.453 -31.938 1 32.62 13 SER B O 1
ATOM 4660 N N . ILE B 1 14 ? -3.994 14.938 -30.688 1 34.19 14 ILE B N 1
ATOM 4661 C CA . ILE B 1 14 ? -3.957 15.844 -29.547 1 34.19 14 ILE B CA 1
ATOM 4662 C C . ILE B 1 14 ? -2.791 16.812 -29.688 1 34.19 14 ILE B C 1
ATOM 4664 O O . ILE B 1 14 ? -1.628 16.422 -29.578 1 34.19 14 ILE B O 1
ATOM 4668 N N . HIS B 1 15 ? -2.881 17.781 -30.609 1 33.47 15 HIS B N 1
ATOM 4669 C CA . HIS B 1 15 ? -1.992 18.938 -30.688 1 33.47 15 HIS B CA 1
ATOM 4670 C C . HIS B 1 15 ? -1.836 19.578 -29.312 1 33.47 15 HIS B C 1
ATOM 4672 O O . HIS B 1 15 ? -2.82 20.031 -28.719 1 33.47 15 HIS B O 1
ATOM 4678 N N . ALA B 1 16 ? -0.812 19.25 -28.609 1 37.03 16 ALA B N 1
ATOM 4679 C CA . ALA B 1 16 ? -0.416 20.234 -27.594 1 37.03 16 ALA B CA 1
ATOM 4680 C C . ALA B 1 16 ? -0.434 21.641 -28.156 1 37.03 16 ALA B C 1
ATOM 4682 O O . ALA B 1 16 ? 0.3 21.953 -29.094 1 37.03 16 ALA B O 1
ATOM 4683 N N . ALA B 1 17 ? -1.371 22.469 -28.031 1 39.78 17 ALA B N 1
ATOM 4684 C CA . ALA B 1 17 ? -1.385 23.859 -28.469 1 39.78 17 ALA B CA 1
ATOM 4685 C C . ALA B 1 17 ? -0.068 24.547 -28.141 1 39.78 17 ALA B C 1
ATOM 4687 O O . ALA B 1 17 ? 0.52 24.312 -27.094 1 39.78 17 ALA B O 1
ATOM 4688 N N . PRO B 1 18 ? 0.63 25.188 -29.031 1 41.97 18 PRO B N 1
ATOM 4689 C CA . PRO B 1 18 ? 1.873 25.906 -28.766 1 41.97 18 PRO B CA 1
ATOM 4690 C C . PRO B 1 18 ? 1.82 26.703 -27.469 1 41.97 18 PRO B C 1
ATOM 4692 O O . PRO B 1 18 ? 0.779 27.266 -27.125 1 41.97 18 PRO B O 1
ATOM 4695 N N . ALA B 1 19 ? 2.654 26.375 -26.594 1 48.19 19 ALA B N 1
ATOM 4696 C CA . ALA B 1 19 ? 2.82 27.312 -25.484 1 48.19 19 ALA B CA 1
ATOM 4697 C C . ALA B 1 19 ? 2.779 28.766 -25.984 1 48.19 19 ALA B C 1
ATOM 4699 O O . ALA B 1 19 ? 3.574 29.141 -26.844 1 48.19 19 ALA B O 1
ATOM 4700 N N . LEU B 1 20 ? 1.721 29.328 -25.922 1 51.38 20 LEU B N 1
ATOM 4701 C CA . LEU B 1 20 ? 1.625 30.734 -26.312 1 51.38 20 LEU B CA 1
ATOM 4702 C C . LEU B 1 20 ? 2.633 31.578 -25.547 1 51.38 20 LEU B C 1
ATOM 4704 O O . LEU B 1 20 ? 3.049 31.219 -24.453 1 51.38 20 LEU B O 1
ATOM 4708 N N . ALA B 1 21 ? 3.395 32.438 -26.078 1 50.44 21 ALA B N 1
ATOM 4709 C CA . ALA B 1 21 ? 4.422 33.344 -25.562 1 50.44 21 ALA B CA 1
ATOM 4710 C C . ALA B 1 21 ? 4.133 33.75 -24.125 1 50.44 21 ALA B C 1
ATOM 4712 O O . ALA B 1 21 ? 5.047 33.844 -23.297 1 50.44 21 ALA B O 1
ATOM 4713 N N . ASP B 1 22 ? 2.951 33.719 -23.719 1 69.75 22 ASP B N 1
ATOM 4714 C CA . ASP B 1 22 ? 2.518 34.219 -22.422 1 69.75 22 ASP B CA 1
ATOM 4715 C C . ASP B 1 22 ? 2.598 33.156 -21.344 1 69.75 22 ASP B C 1
ATOM 4717 O O . ASP B 1 22 ? 2.902 33.438 -20.188 1 69.75 22 ASP B O 1
ATOM 4721 N N . ASP B 1 23 ? 2.779 31.891 -21.703 1 87.62 23 ASP B N 1
ATOM 4722 C CA . ASP B 1 23 ? 2.961 30.828 -20.703 1 87.62 23 ASP B CA 1
ATOM 4723 C C . ASP B 1 23 ? 4.379 30.844 -20.141 1 87.62 23 ASP B C 1
ATOM 4725 O O . ASP B 1 23 ? 4.59 30.531 -18.969 1 87.62 23 ASP B O 1
ATOM 4729 N N . SER B 1 24 ? 5.184 31.406 -20.938 1 88.69 24 SER B N 1
ATOM 4730 C CA . SER B 1 24 ? 6.59 31.422 -20.562 1 88.69 24 SER B CA 1
ATOM 4731 C C . SER B 1 24 ? 6.836 32.406 -19.422 1 88.69 24 SER B C 1
ATOM 4733 O O . SER B 1 24 ? 7.66 32.156 -18.531 1 88.69 24 SER B O 1
ATOM 4735 N N . ALA B 1 25 ? 6.121 33.562 -19.453 1 90.38 25 ALA B N 1
ATOM 4736 C CA . ALA B 1 25 ? 6.281 34.562 -18.391 1 90.38 25 ALA B CA 1
ATOM 4737 C C . ALA B 1 25 ? 5.812 34 -17.047 1 90.38 25 ALA B C 1
ATOM 4739 O O . ALA B 1 25 ? 6.477 34.188 -16.031 1 90.38 25 ALA B O 1
ATOM 4740 N N . VAL B 1 26 ? 4.742 33.344 -17.062 1 94.69 26 VAL B N 1
ATOM 4741 C CA . VAL B 1 26 ? 4.203 32.75 -15.844 1 94.69 26 VAL B CA 1
ATOM 4742 C C . VAL B 1 26 ? 5.125 31.641 -15.359 1 94.69 26 VAL B C 1
ATOM 4744 O O . VAL B 1 26 ? 5.395 31.531 -14.164 1 94.69 26 VAL B O 1
ATOM 4747 N N . SER B 1 27 ? 5.605 30.844 -16.297 1 95 27 SER B N 1
ATOM 4748 C CA . SER B 1 27 ? 6.508 29.75 -15.953 1 95 27 SER B CA 1
ATOM 4749 C C . SER B 1 27 ? 7.777 30.266 -15.281 1 95 27 SER B C 1
ATOM 4751 O O . SER B 1 27 ? 8.266 29.672 -14.32 1 95 27 SER B O 1
ATOM 4753 N N . ARG B 1 28 ? 8.266 31.312 -15.773 1 95.12 28 ARG B N 1
ATOM 4754 C CA . ARG B 1 28 ? 9.469 31.906 -15.195 1 95.12 28 ARG B CA 1
ATOM 4755 C C . ARG B 1 28 ? 9.18 32.469 -13.805 1 95.12 28 ARG B C 1
ATOM 4757 O O . ARG B 1 28 ? 10.008 32.312 -12.898 1 95.12 28 ARG B O 1
ATOM 4764 N N . LEU B 1 29 ? 8.07 33.156 -13.703 1 96.81 29 LEU B N 1
ATOM 4765 C CA . LEU B 1 29 ? 7.66 33.688 -12.406 1 96.81 29 LEU B CA 1
ATOM 4766 C C . LEU B 1 29 ? 7.539 32.594 -11.367 1 96.81 29 LEU B C 1
ATOM 4768 O O . LEU B 1 29 ? 8.016 32.719 -10.242 1 96.81 29 LEU B O 1
ATOM 4772 N N . VAL B 1 30 ? 6.945 31.484 -11.75 1 97.56 30 VAL B N 1
ATOM 4773 C CA . VAL B 1 30 ? 6.785 30.328 -10.867 1 97.56 30 VAL B CA 1
ATOM 4774 C C . VAL B 1 30 ? 8.156 29.766 -10.5 1 97.56 30 VAL B C 1
ATOM 4776 O O . VAL B 1 30 ? 8.422 29.469 -9.336 1 97.56 30 VAL B O 1
ATOM 4779 N N . ALA B 1 31 ? 9 29.656 -11.445 1 97.69 31 ALA B N 1
ATOM 4780 C CA . ALA B 1 31 ? 10.336 29.125 -11.211 1 97.69 31 ALA B CA 1
ATOM 4781 C C . ALA B 1 31 ? 11.117 30.016 -10.242 1 97.69 31 ALA B C 1
ATOM 4783 O O . ALA B 1 31 ? 11.812 29.516 -9.359 1 97.69 31 ALA B O 1
ATOM 4784 N N . ASP B 1 32 ? 10.992 31.312 -10.43 1 98.19 32 ASP B N 1
ATOM 4785 C CA . ASP B 1 32 ? 11.672 32.25 -9.555 1 98.19 32 ASP B CA 1
ATOM 4786 C C . ASP B 1 32 ? 11.141 32.188 -8.125 1 98.19 32 ASP B C 1
ATOM 4788 O O . ASP B 1 32 ? 11.914 32.188 -7.168 1 98.19 32 ASP B O 1
ATOM 4792 N N . TYR B 1 33 ? 9.883 32.125 -8.047 1 98.5 33 TYR B N 1
ATOM 4793 C CA . TYR B 1 33 ? 9.281 32 -6.727 1 98.5 33 TYR B CA 1
ATOM 4794 C C . TYR B 1 33 ? 9.734 30.734 -6.031 1 98.5 33 TYR B C 1
ATOM 4796 O O . TYR B 1 33 ? 10.094 30.75 -4.848 1 98.5 33 TYR B O 1
ATOM 4804 N N . GLU B 1 34 ? 9.703 29.641 -6.715 1 98.12 34 GLU B N 1
ATOM 4805 C CA . GLU B 1 34 ? 10.07 28.344 -6.129 1 98.12 34 GLU B CA 1
ATOM 4806 C C . GLU B 1 34 ? 11.531 28.344 -5.691 1 98.12 34 GLU B C 1
ATOM 4808 O O . GLU B 1 34 ? 11.867 27.781 -4.645 1 98.12 34 GLU B O 1
ATOM 4813 N N . ALA B 1 35 ? 12.336 28.906 -6.508 1 98 35 ALA B N 1
ATOM 4814 C CA . ALA B 1 35 ? 13.75 29 -6.141 1 98 35 ALA B CA 1
ATOM 4815 C C . ALA B 1 35 ? 13.922 29.781 -4.836 1 98 35 ALA B C 1
ATOM 4817 O O . ALA B 1 35 ? 14.68 29.359 -3.955 1 98 35 ALA B O 1
ATOM 4818 N N . TRP B 1 36 ? 13.25 30.859 -4.75 1 98.25 36 TRP B N 1
ATOM 4819 C CA . TRP B 1 36 ? 13.305 31.672 -3.539 1 98.25 36 TRP B CA 1
ATOM 4820 C C . TRP B 1 36 ? 12.719 30.922 -2.35 1 98.25 36 TRP B C 1
ATOM 4822 O O . TRP B 1 36 ? 13.336 30.859 -1.28 1 98.25 36 TRP B O 1
ATOM 4832 N N . TRP B 1 37 ? 11.523 30.391 -2.5 1 97.88 37 TRP B N 1
ATOM 4833 C CA . TRP B 1 37 ? 10.789 29.703 -1.438 1 97.88 37 TRP B CA 1
ATOM 4834 C C . TRP B 1 37 ? 11.578 28.516 -0.903 1 97.88 37 TRP B C 1
ATOM 4836 O O . TRP B 1 37 ? 11.711 28.344 0.311 1 97.88 37 TRP B O 1
ATOM 4846 N N . LEU B 1 38 ? 12.148 27.719 -1.763 1 97.5 38 LEU B N 1
ATOM 4847 C CA . LEU B 1 38 ? 12.883 26.531 -1.351 1 97.5 38 LEU B CA 1
ATOM 4848 C C . LEU B 1 38 ? 14.203 26.906 -0.679 1 97.5 38 LEU B C 1
ATOM 4850 O O . LEU B 1 38 ? 14.68 26.203 0.205 1 97.5 38 LEU B O 1
ATOM 4854 N N . ALA B 1 39 ? 14.742 28.016 -1.032 1 97.38 39 ALA B N 1
ATOM 4855 C CA . ALA B 1 39 ? 15.922 28.516 -0.332 1 97.38 39 ALA B CA 1
ATOM 4856 C C . ALA B 1 39 ? 15.57 28.938 1.09 1 97.38 39 ALA B C 1
ATOM 4858 O O . ALA B 1 39 ? 16.391 28.812 2.004 1 97.38 39 ALA B O 1
ATOM 4859 N N . ASP B 1 40 ? 14.398 29.391 1.248 1 97.5 40 ASP B N 1
ATOM 4860 C CA . ASP B 1 40 ? 13.953 29.938 2.531 1 97.5 40 ASP B CA 1
ATOM 4861 C C . ASP B 1 40 ? 13.406 28.812 3.426 1 97.5 40 ASP B C 1
ATOM 4863 O O . ASP B 1 40 ? 13.344 28.969 4.648 1 97.5 40 ASP B O 1
ATOM 4867 N N . ASP B 1 41 ? 12.977 27.75 2.902 1 96.81 41 ASP B N 1
ATOM 4868 C CA . ASP B 1 41 ? 12.406 26.625 3.641 1 96.81 41 ASP B CA 1
ATOM 4869 C C . ASP B 1 41 ? 13.25 25.375 3.467 1 96.81 41 ASP B C 1
ATOM 4871 O O . ASP B 1 41 ? 12.867 24.469 2.723 1 96.81 41 ASP B O 1
ATOM 4875 N N . PRO B 1 42 ? 14.242 25.234 4.277 1 96.5 42 PRO B N 1
ATOM 4876 C CA .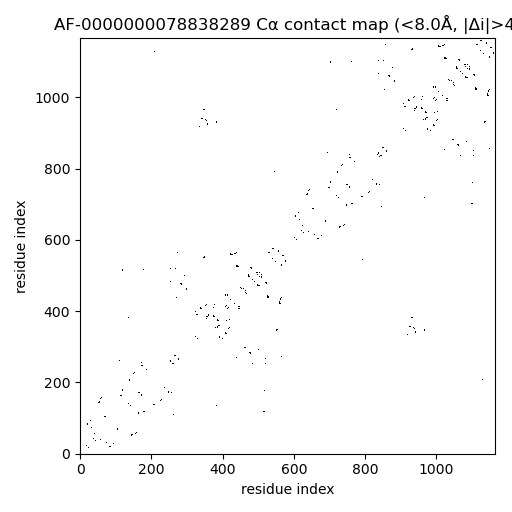 PRO B 1 42 ? 15.156 24.094 4.109 1 96.5 42 PRO B CA 1
ATOM 4877 C C . PRO B 1 42 ? 14.5 22.75 4.422 1 96.5 42 PRO B C 1
ATOM 4879 O O . PRO B 1 42 ? 14.938 21.719 3.918 1 96.5 42 PRO B O 1
ATOM 4882 N N . PHE B 1 43 ? 13.469 22.719 5.266 1 94.31 43 PHE B N 1
ATOM 4883 C CA . PHE B 1 43 ? 12.797 21.469 5.578 1 94.31 43 PHE B CA 1
ATOM 4884 C C . PHE B 1 43 ? 12.117 20.891 4.34 1 94.31 43 PHE B C 1
ATOM 4886 O O . PHE B 1 43 ? 12.312 19.719 3.996 1 94.31 43 PHE B O 1
ATOM 4893 N N . THR B 1 44 ? 11.344 21.719 3.605 1 95.19 44 THR B N 1
ATOM 4894 C CA . THR B 1 44 ? 10.688 21.281 2.381 1 95.19 44 THR B CA 1
ATOM 4895 C C . THR B 1 44 ? 11.719 20.953 1.303 1 95.19 44 THR B C 1
ATOM 4897 O O . THR B 1 44 ? 11.602 19.938 0.613 1 95.19 44 THR B O 1
ATOM 4900 N N . ALA B 1 45 ? 12.703 21.828 1.189 1 96.69 45 ALA B N 1
ATOM 4901 C CA . ALA B 1 45 ? 13.742 21.609 0.19 1 96.69 45 ALA B CA 1
ATOM 4902 C C . ALA B 1 45 ? 14.422 20.266 0.388 1 96.69 45 ALA B C 1
ATOM 4904 O O . ALA B 1 45 ? 14.656 19.531 -0.577 1 96.69 45 ALA B O 1
ATOM 4905 N N . GLY B 1 46 ? 14.734 19.969 1.634 1 94.81 46 GLY B N 1
ATOM 4906 C CA . GLY B 1 46 ? 15.344 18.688 1.938 1 94.81 46 GLY B CA 1
ATOM 4907 C C . GLY B 1 46 ? 14.453 17.516 1.579 1 94.81 46 GLY B C 1
ATOM 4908 O O . GLY B 1 46 ? 14.914 16.547 0.971 1 94.81 46 GLY B O 1
ATOM 4909 N N . ARG B 1 47 ? 13.211 17.531 1.95 1 92.44 47 ARG B N 1
ATOM 4910 C CA . ARG B 1 47 ? 12.258 16.469 1.682 1 92.44 47 ARG B CA 1
ATOM 4911 C C . ARG B 1 47 ? 12.109 16.234 0.183 1 92.44 47 ARG B C 1
ATOM 4913 O O . ARG B 1 47 ? 11.859 15.102 -0.25 1 92.44 47 ARG B O 1
ATOM 4920 N N . LEU B 1 48 ? 12.336 17.344 -0.602 1 94.06 48 LEU B N 1
ATOM 4921 C CA . LEU B 1 48 ? 12.211 17.25 -2.053 1 94.06 48 LEU B CA 1
ATOM 4922 C C . LEU B 1 48 ? 13.523 16.812 -2.686 1 94.06 48 LEU B C 1
ATOM 4924 O O . LEU B 1 48 ? 13.641 16.766 -3.912 1 94.06 48 LEU B O 1
ATOM 4928 N N . GLY B 1 49 ? 14.602 16.594 -1.842 1 91.94 49 GLY B N 1
ATOM 4929 C CA . GLY B 1 49 ? 15.789 15.938 -2.367 1 91.94 49 GLY B CA 1
ATOM 4930 C C . GLY B 1 49 ? 17.016 16.828 -2.367 1 91.94 49 GLY B C 1
ATOM 4931 O O . GLY B 1 49 ? 18.094 16.422 -2.812 1 91.94 49 GLY B O 1
ATOM 4932 N N . ASP B 1 50 ? 16.844 18.094 -1.905 1 95.56 50 ASP B N 1
ATOM 4933 C CA . ASP B 1 50 ? 18 18.984 -1.811 1 95.56 50 ASP B CA 1
ATOM 4934 C C . ASP B 1 50 ? 18.938 18.562 -0.675 1 95.56 50 ASP B C 1
ATOM 4936 O O . ASP B 1 50 ? 18.703 18.906 0.486 1 95.56 50 ASP B O 1
ATOM 4940 N N . ALA B 1 51 ? 20.031 18 -1.01 1 92.88 51 ALA B N 1
ATOM 4941 C CA . ALA B 1 51 ? 20.953 17.422 -0.038 1 92.88 51 ALA B CA 1
ATOM 4942 C C . ALA B 1 51 ? 21.547 18.5 0.871 1 92.88 51 ALA B C 1
ATOM 4944 O O . ALA B 1 51 ? 21.719 18.281 2.072 1 92.88 51 ALA B O 1
ATOM 4945 N N . ALA B 1 52 ? 21.812 19.625 0.276 1 94.62 52 ALA B N 1
ATOM 4946 C CA . ALA B 1 52 ? 22.406 20.703 1.052 1 94.62 52 ALA B CA 1
ATOM 4947 C C . ALA B 1 52 ? 21.422 21.25 2.084 1 94.62 52 ALA B C 1
ATOM 4949 O O . ALA B 1 52 ? 21.812 21.672 3.166 1 94.62 52 ALA B O 1
ATOM 4950 N N . ALA B 1 53 ? 20.188 21.172 1.763 1 96.38 53 ALA B N 1
ATOM 4951 C CA . ALA B 1 53 ? 19.156 21.719 2.643 1 96.38 53 ALA B CA 1
ATOM 4952 C C . ALA B 1 53 ? 18.953 20.812 3.859 1 96.38 53 ALA B C 1
ATOM 4954 O O . ALA B 1 53 ? 18.406 21.25 4.875 1 96.38 53 ALA B O 1
ATOM 4955 N N . LEU B 1 54 ? 19.438 19.578 3.807 1 95.38 54 LEU B N 1
ATOM 4956 C CA . LEU B 1 54 ? 19.203 18.609 4.871 1 95.38 54 LEU B CA 1
ATOM 4957 C C . LEU B 1 54 ? 19.938 19.016 6.145 1 95.38 54 LEU B C 1
ATOM 4959 O O . LEU B 1 54 ? 19.594 18.562 7.238 1 95.38 54 LEU B O 1
ATOM 4963 N N . ALA B 1 55 ? 20.922 19.891 5.988 1 96.75 55 ALA B N 1
ATOM 4964 C CA . ALA B 1 55 ? 21.703 20.312 7.145 1 96.75 55 ALA B CA 1
ATOM 4965 C C . ALA B 1 55 ? 21.219 21.656 7.691 1 96.75 55 ALA B C 1
ATOM 4967 O O . ALA B 1 55 ? 21.672 22.094 8.742 1 96.75 55 ALA B O 1
ATOM 4968 N N . ARG B 1 56 ? 20.328 22.25 7.02 1 97.06 56 ARG B N 1
ATOM 4969 C CA . ARG B 1 56 ? 19.984 23.625 7.328 1 97.06 56 ARG B CA 1
ATOM 4970 C C . ARG B 1 56 ? 18.734 23.703 8.195 1 97.06 56 ARG B C 1
ATOM 4972 O O . ARG B 1 56 ? 17.953 22.75 8.234 1 97.06 56 ARG B O 1
ATOM 4979 N N . LEU B 1 57 ? 18.641 24.734 8.93 1 97.5 57 LEU B N 1
ATOM 4980 C CA . LEU B 1 57 ? 17.469 25.125 9.719 1 97.5 57 LEU B CA 1
ATOM 4981 C C . LEU B 1 57 ? 16.875 26.422 9.211 1 97.5 57 LEU B C 1
ATOM 4983 O O . LEU B 1 57 ? 17.578 27.234 8.594 1 97.5 57 LEU B O 1
ATOM 4987 N N . PRO B 1 58 ? 15.617 26.625 9.391 1 96.94 58 PRO B N 1
ATOM 4988 C CA . PRO B 1 58 ? 15.008 27.875 8.945 1 96.94 58 PRO B CA 1
ATOM 4989 C C . PRO B 1 58 ? 15.438 29.078 9.781 1 96.94 58 PRO B C 1
ATOM 4991 O O . PRO B 1 58 ? 15.906 28.906 10.914 1 96.94 58 PRO B O 1
ATOM 4994 N N . ASP B 1 59 ? 15.352 30.297 9.203 1 97.75 59 ASP B N 1
ATOM 4995 C CA . ASP B 1 59 ? 15.539 31.562 9.906 1 97.75 59 ASP B CA 1
ATOM 4996 C C . ASP B 1 59 ? 14.195 32.125 10.359 1 97.75 59 ASP B C 1
ATOM 4998 O O . ASP B 1 59 ? 13.352 32.469 9.531 1 97.75 59 ASP B O 1
ATOM 5002 N N . VAL B 1 60 ? 14.016 32.219 11.742 1 97.81 60 VAL B N 1
ATOM 5003 C CA . VAL B 1 60 ? 12.695 32.594 12.234 1 97.81 60 VAL B CA 1
ATOM 5004 C C . VAL B 1 60 ? 12.75 34 12.844 1 97.81 60 VAL B C 1
ATOM 5006 O O . VAL B 1 60 ? 11.836 34.406 13.57 1 97.81 60 VAL B O 1
ATOM 5009 N N . THR B 1 61 ? 13.797 34.75 12.516 1 97.94 61 THR B N 1
ATOM 5010 C CA . THR B 1 61 ? 14.023 36.062 13.109 1 97.94 61 THR B CA 1
ATOM 5011 C C . THR B 1 61 ? 13.156 37.125 12.43 1 97.94 61 THR B C 1
ATOM 5013 O O . THR B 1 61 ? 12.719 36.938 11.289 1 97.94 61 THR B O 1
ATOM 5016 N N . PRO B 1 62 ? 12.898 38.219 13.133 1 97.56 62 PRO B N 1
ATOM 5017 C CA . PRO B 1 62 ? 12.188 39.344 12.5 1 97.56 62 PRO B CA 1
ATOM 5018 C C . PRO B 1 62 ? 12.891 39.844 11.25 1 97.56 62 PRO B C 1
ATOM 5020 O O . PRO B 1 62 ? 12.234 40.312 10.305 1 97.56 62 PRO B O 1
ATOM 5023 N N . ALA B 1 63 ? 14.188 39.812 11.242 1 97.94 63 ALA B N 1
ATOM 5024 C CA . ALA B 1 63 ? 14.938 40.219 10.055 1 97.94 63 ALA B CA 1
ATOM 5025 C C . ALA B 1 63 ? 14.617 39.344 8.867 1 97.94 63 ALA B C 1
ATOM 5027 O O . ALA B 1 63 ? 14.492 39.812 7.734 1 97.94 63 ALA B O 1
ATOM 5028 N N . ALA B 1 64 ? 14.555 38.094 9.109 1 97.88 64 ALA B N 1
ATOM 5029 C CA . ALA B 1 64 ? 14.172 37.156 8.055 1 97.88 64 ALA B CA 1
ATOM 5030 C C . ALA B 1 64 ? 12.758 37.438 7.555 1 97.88 64 ALA B C 1
ATOM 5032 O O . ALA B 1 64 ? 12.492 37.375 6.352 1 97.88 64 ALA B O 1
ATOM 5033 N N . ASP B 1 65 ? 11.844 37.781 8.461 1 97.69 65 ASP B N 1
ATOM 5034 C CA . ASP B 1 65 ? 10.469 38.125 8.078 1 97.69 65 ASP B CA 1
ATOM 5035 C C . ASP B 1 65 ? 10.438 39.375 7.203 1 97.69 65 ASP B C 1
ATOM 5037 O O . ASP B 1 65 ? 9.641 39.438 6.262 1 97.69 65 ASP B O 1
ATOM 5041 N N . ALA B 1 66 ? 11.25 40.281 7.57 1 97.94 66 ALA B N 1
ATOM 5042 C CA . ALA B 1 66 ? 11.328 41.5 6.762 1 97.94 66 ALA B CA 1
ATOM 5043 C C . ALA B 1 66 ? 11.828 41.188 5.352 1 97.94 66 ALA B C 1
ATOM 5045 O O . ALA B 1 66 ? 11.32 41.75 4.371 1 97.94 66 ALA B O 1
ATOM 5046 N N . ARG B 1 67 ? 12.805 40.312 5.266 1 98.19 67 ARG B N 1
ATOM 5047 C CA . ARG B 1 67 ? 13.305 39.906 3.959 1 98.19 67 ARG B CA 1
ATOM 5048 C C . ARG B 1 67 ? 12.234 39.156 3.178 1 98.19 67 ARG B C 1
ATOM 5050 O O . ARG B 1 67 ? 12.078 39.375 1.972 1 98.19 67 ARG B O 1
ATOM 5057 N N . ARG B 1 68 ? 11.5 38.281 3.824 1 98.44 68 ARG B N 1
ATOM 5058 C CA . ARG B 1 68 ? 10.406 37.562 3.188 1 98.44 68 ARG B CA 1
ATOM 5059 C C . ARG B 1 68 ? 9.344 38.531 2.666 1 98.44 68 ARG B C 1
ATOM 5061 O O . ARG B 1 68 ? 8.859 38.375 1.543 1 98.44 68 ARG B O 1
ATOM 5068 N N . LYS B 1 69 ? 8.984 39.531 3.49 1 98.44 69 LYS B N 1
ATOM 5069 C CA . LYS B 1 69 ? 7.984 40.5 3.086 1 98.44 69 LYS B CA 1
ATOM 5070 C C . LYS B 1 69 ? 8.414 41.25 1.824 1 98.44 69 LYS B C 1
ATOM 5072 O O . LYS B 1 69 ? 7.625 41.406 0.894 1 98.44 69 LYS B O 1
ATOM 5077 N N . ALA B 1 70 ? 9.641 41.625 1.807 1 98.56 70 ALA B N 1
ATOM 5078 C CA . ALA B 1 70 ? 10.164 42.344 0.65 1 98.56 70 ALA B CA 1
ATOM 5079 C C . ALA B 1 70 ? 10.117 41.5 -0.604 1 98.56 70 ALA B C 1
ATOM 5081 O O . ALA B 1 70 ? 9.719 41.969 -1.674 1 98.56 70 ALA B O 1
ATOM 5082 N N . ALA B 1 71 ? 10.57 40.25 -0.48 1 98.62 71 ALA B N 1
ATOM 5083 C CA . ALA B 1 71 ? 10.555 39.344 -1.616 1 98.62 71 ALA B CA 1
ATOM 5084 C C . ALA B 1 71 ? 9.125 39.094 -2.111 1 98.62 71 ALA B C 1
ATOM 5086 O O . ALA B 1 71 ? 8.875 39.125 -3.318 1 98.62 71 ALA B O 1
ATOM 5087 N N . LEU B 1 72 ? 8.219 38.906 -1.214 1 98.75 72 LEU B N 1
ATOM 5088 C CA . LEU B 1 72 ? 6.828 38.625 -1.548 1 98.75 72 LEU B CA 1
ATOM 5089 C C . LEU B 1 72 ? 6.168 39.844 -2.209 1 98.75 72 LEU B C 1
ATOM 5091 O O . LEU B 1 72 ? 5.352 39.688 -3.121 1 98.75 72 LEU B O 1
ATOM 5095 N N . GLU B 1 73 ? 6.496 41.031 -1.739 1 98.62 73 GLU B N 1
ATOM 5096 C CA . GLU B 1 73 ? 6.004 42.219 -2.396 1 98.62 73 GLU B CA 1
ATOM 5097 C C . GLU B 1 73 ? 6.508 42.312 -3.836 1 98.62 73 GLU B C 1
ATOM 5099 O O . GLU B 1 73 ? 5.781 42.781 -4.723 1 98.62 73 GLU B O 1
ATOM 5104 N N . GLY B 1 74 ? 7.664 41.906 -4.012 1 98.56 74 GLY B N 1
ATOM 5105 C CA . GLY B 1 74 ? 8.188 41.812 -5.367 1 98.56 74 GLY B CA 1
ATOM 5106 C C . GLY B 1 74 ? 7.418 40.844 -6.25 1 98.56 74 GLY B C 1
ATOM 5107 O O . GLY B 1 74 ? 7.102 41.188 -7.398 1 98.56 74 GLY B O 1
ATOM 5108 N N . PHE B 1 75 ? 7.195 39.688 -5.754 1 98.44 75 PHE B N 1
ATOM 5109 C CA . PHE B 1 75 ? 6.422 38.719 -6.508 1 98.44 75 PHE B CA 1
ATOM 5110 C C . PHE B 1 75 ? 5.004 39.219 -6.75 1 98.44 75 PHE B C 1
ATOM 5112 O O . PHE B 1 75 ? 4.438 39 -7.82 1 98.44 75 PHE B O 1
ATOM 5119 N N . ARG B 1 76 ? 4.363 39.875 -5.688 1 98 76 ARG B N 1
ATOM 5120 C CA . ARG B 1 76 ? 3.035 40.469 -5.859 1 98 76 ARG B CA 1
ATOM 5121 C C . ARG B 1 76 ? 3.018 41.438 -7.027 1 98 76 ARG B C 1
ATOM 5123 O O . ARG B 1 76 ? 2.086 41.438 -7.832 1 98 76 ARG B O 1
ATOM 5130 N N . ALA B 1 77 ? 4.031 42.25 -7.164 1 98 77 ALA B N 1
ATOM 5131 C CA . ALA B 1 77 ? 4.125 43.25 -8.242 1 98 77 ALA B CA 1
ATOM 5132 C C . ALA B 1 77 ? 4.262 42.562 -9.594 1 98 77 ALA B C 1
ATOM 5134 O O . ALA B 1 77 ? 3.629 42.969 -10.57 1 98 77 ALA B O 1
ATOM 5135 N N . ARG B 1 78 ? 5.082 41.562 -9.664 1 96.88 78 ARG B N 1
ATOM 5136 C CA . ARG B 1 78 ? 5.273 40.812 -10.914 1 96.88 78 ARG B CA 1
ATOM 5137 C C . ARG B 1 78 ? 3.992 40.125 -11.336 1 96.88 78 ARG B C 1
ATOM 5139 O O . ARG B 1 78 ? 3.674 40.062 -12.523 1 96.88 78 ARG B O 1
ATOM 5146 N N . LEU B 1 79 ? 3.279 39.531 -10.367 1 96.56 79 LEU B N 1
ATOM 5147 C CA . LEU B 1 79 ? 2.01 38.875 -10.641 1 96.56 79 LEU B CA 1
ATOM 5148 C C . LEU B 1 79 ? 0.982 39.875 -11.172 1 96.56 79 LEU B C 1
ATOM 5150 O O . LEU B 1 79 ? 0.241 39.562 -12.109 1 96.56 79 LEU B O 1
ATOM 5154 N N . ALA B 1 80 ? 0.953 41.062 -10.625 1 94.38 80 ALA B N 1
ATOM 5155 C CA . ALA B 1 80 ? 0.02 42.094 -11.055 1 94.38 80 ALA B CA 1
ATOM 5156 C C . ALA B 1 80 ? 0.316 42.531 -12.484 1 94.38 80 ALA B C 1
ATOM 5158 O O . ALA B 1 80 ? -0.593 42.938 -13.219 1 94.38 80 ALA B O 1
ATOM 5159 N N . ALA B 1 81 ? 1.504 42.375 -12.898 1 91.94 81 ALA B N 1
ATOM 5160 C CA . ALA B 1 81 ? 1.936 42.812 -14.227 1 91.94 81 ALA B CA 1
ATOM 5161 C C . ALA B 1 81 ? 1.711 41.719 -15.273 1 91.94 81 ALA B C 1
ATOM 5163 O O . ALA B 1 81 ? 1.812 42 -16.469 1 91.94 81 ALA B O 1
ATOM 5164 N N . THR B 1 82 ? 1.445 40.531 -14.805 1 89.75 82 THR B N 1
ATOM 5165 C CA . THR B 1 82 ? 1.223 39.438 -15.742 1 89.75 82 THR B CA 1
ATOM 5166 C C . THR B 1 82 ? -0.152 39.562 -16.391 1 89.75 82 THR B C 1
ATOM 5168 O O . THR B 1 82 ? -1.17 39.625 -15.703 1 89.75 82 THR B O 1
ATOM 5171 N N . PRO B 1 83 ? -0.232 39.594 -17.734 1 80.44 83 PRO B N 1
ATOM 5172 C CA . PRO B 1 83 ? -1.517 39.75 -18.422 1 80.44 83 PRO B CA 1
ATOM 5173 C C . PRO B 1 83 ? -2.391 38.5 -18.312 1 80.44 83 PRO B C 1
ATOM 5175 O O . PRO B 1 83 ? -1.873 37.375 -18.234 1 80.44 83 PRO B O 1
ATOM 5178 N N . ASP B 1 84 ? -3.713 38.656 -18.281 1 77.44 84 ASP B N 1
ATOM 5179 C CA . ASP B 1 84 ? -4.668 37.562 -18.234 1 77.44 84 ASP B CA 1
ATOM 5180 C C . ASP B 1 84 ? -4.852 36.938 -19.609 1 77.44 84 ASP B C 1
ATOM 5182 O O . ASP B 1 84 ? -5.105 35.719 -19.703 1 77.44 84 ASP B O 1
ATOM 5186 N N . ALA B 1 85 ? -4.66 37.688 -20.578 1 80.88 85 ALA B N 1
ATOM 5187 C CA . ALA B 1 85 ? -5 37.219 -21.922 1 80.88 85 ALA B CA 1
ATOM 5188 C C . ALA B 1 85 ? -3.879 36.375 -22.5 1 80.88 85 ALA B C 1
ATOM 5190 O O . ALA B 1 85 ? -2.699 36.625 -22.234 1 80.88 85 ALA B O 1
ATOM 5191 N N . GLY B 1 86 ? -4.258 35.312 -23.156 1 85 86 GLY B N 1
ATOM 5192 C CA . GLY B 1 86 ? -3.322 34.5 -23.938 1 85 86 GLY B CA 1
ATOM 5193 C C . GLY B 1 86 ? -2.689 33.375 -23.141 1 85 86 GLY B C 1
ATOM 5194 O O . GLY B 1 86 ? -1.758 32.719 -23.609 1 85 86 GLY B O 1
ATOM 5195 N N . LEU B 1 87 ? -3.15 33.188 -21.875 1 89.94 87 LEU B N 1
ATOM 5196 C CA . LEU B 1 87 ? -2.6 32.094 -21.047 1 89.94 87 LEU B CA 1
ATOM 5197 C C . LEU B 1 87 ? -3.395 30.812 -21.25 1 89.94 87 LEU B C 1
ATOM 5199 O O . LEU B 1 87 ? -4.613 30.844 -21.422 1 89.94 87 LEU B O 1
ATOM 5203 N N . SER B 1 88 ? -2.607 29.672 -21.344 1 89.94 88 SER B N 1
ATOM 5204 C CA . SER B 1 88 ? -3.279 28.375 -21.234 1 89.94 88 SER B CA 1
ATOM 5205 C C . SER B 1 88 ? -4 28.25 -19.891 1 89.94 88 SER B C 1
ATOM 5207 O O . SER B 1 88 ? -3.74 29 -18.953 1 89.94 88 SER B O 1
ATOM 5209 N N . ASP B 1 89 ? -4.945 27.328 -19.766 1 86.69 89 ASP B N 1
ATOM 5210 C CA . ASP B 1 89 ? -5.68 27.078 -18.531 1 86.69 89 ASP B CA 1
ATOM 5211 C C . ASP B 1 89 ? -4.734 26.719 -17.391 1 86.69 89 ASP B C 1
ATOM 5213 O O . ASP B 1 89 ? -4.93 27.141 -16.25 1 86.69 89 ASP B O 1
ATOM 5217 N N . GLU B 1 90 ? -3.736 25.969 -17.719 1 90.44 90 GLU B N 1
ATOM 5218 C CA . GLU B 1 90 ? -2.768 25.562 -16.703 1 90.44 90 GLU B CA 1
ATOM 5219 C C . GLU B 1 90 ? -1.944 26.766 -16.219 1 90.44 90 GLU B C 1
ATOM 5221 O O . GLU B 1 90 ? -1.666 26.891 -15.031 1 90.44 90 GLU B O 1
ATOM 5226 N N . ALA B 1 91 ? -1.544 27.578 -17.109 1 92.62 91 ALA B N 1
ATOM 5227 C CA . ALA B 1 91 ? -0.777 28.766 -16.75 1 92.62 91 ALA B CA 1
ATOM 5228 C C . ALA B 1 91 ? -1.624 29.734 -15.922 1 92.62 91 ALA B C 1
ATOM 5230 O O . ALA B 1 91 ? -1.123 30.359 -14.992 1 92.62 91 ALA B O 1
ATOM 5231 N N . LYS B 1 92 ? -2.863 29.875 -16.297 1 91.88 92 LYS B N 1
ATOM 5232 C CA . LYS B 1 92 ? -3.783 30.703 -15.531 1 91.88 92 LYS B CA 1
ATOM 5233 C C . LYS B 1 92 ? -3.932 30.172 -14.102 1 91.88 92 LYS B C 1
ATOM 5235 O O . LYS B 1 92 ? -3.908 30.953 -13.148 1 91.88 92 LYS B O 1
ATOM 5240 N N . LEU B 1 93 ? -4.078 28.938 -13.992 1 92.44 93 LEU B N 1
ATOM 5241 C CA . LEU B 1 93 ? -4.207 28.312 -12.68 1 92.44 93 LEU B CA 1
ATOM 5242 C C . LEU B 1 93 ? -2.947 28.531 -11.844 1 92.44 93 LEU B C 1
ATOM 5244 O O . LEU B 1 93 ? -3.029 28.859 -10.664 1 92.44 93 LEU B O 1
ATOM 5248 N N . ASN B 1 94 ? -1.788 28.344 -12.453 1 95 94 ASN B N 1
ATOM 5249 C CA . ASN B 1 94 ? -0.523 28.594 -11.773 1 95 94 ASN B CA 1
ATOM 5250 C C . ASN B 1 94 ? -0.439 30.031 -11.25 1 95 94 ASN B C 1
ATOM 5252 O O . ASN B 1 94 ? -0.064 30.25 -10.094 1 95 94 ASN B O 1
ATOM 5256 N N . ARG B 1 95 ? -0.791 30.938 -12.07 1 94.31 95 ARG B N 1
ATOM 5257 C CA . ARG B 1 95 ? -0.747 32.344 -11.703 1 94.31 95 ARG B CA 1
ATOM 5258 C C . ARG B 1 95 ? -1.693 32.656 -10.547 1 94.31 95 ARG B C 1
ATOM 5260 O O . ARG B 1 95 ? -1.307 33.281 -9.57 1 94.31 95 ARG B O 1
ATOM 5267 N N . ASP B 1 96 ? -2.871 32.188 -10.641 1 92.94 96 ASP B N 1
ATOM 5268 C CA . ASP B 1 96 ? -3.896 32.5 -9.648 1 92.94 96 ASP B CA 1
ATOM 5269 C C . ASP B 1 96 ? -3.568 31.875 -8.297 1 92.94 96 ASP B C 1
ATOM 5271 O O . ASP B 1 96 ? -3.777 32.469 -7.25 1 92.94 96 ASP B O 1
ATOM 5275 N N . LEU B 1 97 ? -3.064 30.688 -8.352 1 96.19 97 LEU B N 1
ATOM 5276 C CA . LEU B 1 97 ? -2.707 30.016 -7.105 1 96.19 97 LEU B CA 1
ATOM 5277 C C . LEU B 1 97 ? -1.479 30.672 -6.473 1 96.19 97 LEU B C 1
ATOM 5279 O O . LEU B 1 97 ? -1.381 30.75 -5.246 1 96.19 97 LEU B O 1
ATOM 5283 N N . LEU B 1 98 ? -0.554 31.078 -7.309 1 97.25 98 LEU B N 1
ATOM 5284 C CA . LEU B 1 98 ? 0.599 31.797 -6.773 1 97.25 98 LEU B CA 1
ATOM 5285 C C . LEU B 1 98 ? 0.178 33.125 -6.164 1 97.25 98 LEU B C 1
ATOM 5287 O O . LEU B 1 98 ? 0.702 33.531 -5.125 1 97.25 98 LEU B O 1
ATOM 5291 N N . ARG B 1 99 ? -0.747 33.812 -6.828 1 96 99 ARG B N 1
ATOM 5292 C CA . ARG B 1 99 ? -1.286 35.031 -6.277 1 96 99 ARG B CA 1
ATOM 5293 C C . ARG B 1 99 ? -1.927 34.812 -4.914 1 96 99 ARG B C 1
ATOM 5295 O O . ARG B 1 99 ? -1.675 35.531 -3.965 1 96 99 ARG B O 1
ATOM 5302 N N . TRP B 1 100 ? -2.711 33.781 -4.859 1 94.75 100 TRP B N 1
ATOM 5303 C CA . TRP B 1 100 ? -3.332 33.406 -3.59 1 94.75 100 TRP B CA 1
ATOM 5304 C C . TRP B 1 100 ? -2.275 33.156 -2.52 1 94.75 100 TRP B C 1
ATOM 5306 O O . TRP B 1 100 ? -2.393 33.656 -1.395 1 94.75 100 TRP B O 1
ATOM 5316 N N . THR B 1 101 ? -1.253 32.438 -2.842 1 96.75 101 THR B N 1
ATOM 5317 C CA . THR B 1 101 ? -0.192 32.062 -1.915 1 96.75 101 THR B CA 1
ATOM 5318 C C . THR B 1 101 ? 0.555 33.312 -1.412 1 96.75 101 THR B C 1
ATOM 5320 O O . THR B 1 101 ? 0.778 33.438 -0.208 1 96.75 101 THR B O 1
ATOM 5323 N N . VAL B 1 102 ? 0.9 34.125 -2.322 1 98 102 VAL B N 1
ATOM 5324 C CA . VAL B 1 102 ? 1.654 35.344 -1.994 1 98 102 VAL B CA 1
ATOM 5325 C C . VAL B 1 102 ? 0.811 36.25 -1.106 1 98 102 VAL B C 1
ATOM 5327 O O . VAL B 1 102 ? 1.293 36.75 -0.091 1 98 102 VAL B O 1
ATOM 5330 N N . GLU B 1 103 ? -0.454 36.406 -1.418 1 96.75 103 GLU B N 1
ATOM 5331 C CA . GLU B 1 103 ? -1.34 37.281 -0.633 1 96.75 103 GLU B CA 1
ATOM 5332 C C . GLU B 1 103 ? -1.551 36.719 0.77 1 96.75 103 GLU B C 1
ATOM 5334 O O . GLU B 1 103 ? -1.584 37.469 1.747 1 96.75 103 GLU B O 1
ATOM 5339 N N . SER B 1 104 ? -1.74 35.469 0.838 1 96.19 104 SER B N 1
ATOM 5340 C CA . SER B 1 104 ? -1.911 34.812 2.133 1 96.19 104 SER B CA 1
ATOM 5341 C C . SER B 1 104 ? -0.672 34.969 3.006 1 96.19 104 SER B C 1
ATOM 5343 O O . SER B 1 104 ? -0.781 35.312 4.191 1 96.19 104 SER B O 1
ATOM 5345 N N . GLN B 1 105 ? 0.498 34.812 2.412 1 97.19 105 GLN B N 1
ATOM 5346 C CA . GLN B 1 105 ? 1.746 34.938 3.158 1 97.19 105 GLN B CA 1
ATOM 5347 C C . GLN B 1 105 ? 1.966 36.344 3.627 1 97.19 105 GLN B C 1
ATOM 5349 O O . GLN B 1 105 ? 2.393 36.594 4.762 1 97.19 105 GLN B O 1
ATOM 5354 N N . LEU B 1 106 ? 1.688 37.312 2.754 1 98.06 106 LEU B N 1
ATOM 5355 C CA . LEU B 1 106 ? 1.834 38.719 3.111 1 98.06 106 LEU B CA 1
ATOM 5356 C C . LEU B 1 106 ? 0.875 39.094 4.234 1 98.06 106 LEU B C 1
ATOM 5358 O O . LEU B 1 106 ? 1.256 39.781 5.172 1 98.06 106 LEU B O 1
ATOM 5362 N N . SER B 1 107 ? -0.354 38.625 4.156 1 96.31 107 SER B N 1
ATOM 5363 C CA . SER B 1 107 ? -1.332 38.875 5.207 1 96.31 107 SER B CA 1
ATOM 5364 C C . SER B 1 107 ? -0.886 38.281 6.539 1 96.31 107 SER B C 1
ATOM 5366 O O . SER B 1 107 ? -0.975 38.938 7.582 1 96.31 107 SER B O 1
ATOM 5368 N N . ARG B 1 108 ? -0.391 37.125 6.496 1 95.62 108 ARG B N 1
ATOM 5369 C CA . ARG B 1 108 ? 0.059 36.469 7.715 1 95.62 108 ARG B CA 1
ATOM 5370 C C . ARG B 1 108 ? 1.217 37.219 8.359 1 95.62 108 ARG B C 1
ATOM 5372 O O . ARG B 1 108 ? 1.254 37.375 9.578 1 95.62 108 ARG B O 1
ATOM 5379 N N . LEU B 1 109 ? 2.152 37.625 7.531 1 96.69 109 LEU B N 1
ATOM 5380 C CA . LEU B 1 109 ? 3.303 38.375 8.023 1 96.69 109 LEU B CA 1
ATOM 5381 C C . LEU B 1 109 ? 2.863 39.688 8.711 1 96.69 109 LEU B C 1
ATOM 5383 O O . LEU B 1 109 ? 3.506 40.125 9.656 1 96.69 109 LEU B O 1
ATOM 5387 N N . SER B 1 110 ? 1.754 40.188 8.266 1 96.06 110 SER B N 1
ATOM 5388 C CA . SER B 1 110 ? 1.287 41.469 8.812 1 96.06 110 SER B CA 1
ATOM 5389 C C . SER B 1 110 ? 0.803 41.312 10.25 1 96.06 110 SER B C 1
ATOM 5391 O O . SER B 1 110 ? 0.771 42.281 11.008 1 96.06 110 SER B O 1
ATOM 5393 N N . PHE B 1 111 ? 0.452 40.125 10.641 1 95.94 111 PHE B N 1
ATOM 5394 C CA . PHE B 1 111 ? -0.02 39.906 12 1 95.94 111 PHE B CA 1
ATOM 5395 C C . PHE B 1 111 ? 1.121 39.438 12.891 1 95.94 111 PHE B C 1
ATOM 5397 O O . PHE B 1 111 ? 0.956 39.312 14.109 1 95.94 111 PHE B O 1
ATOM 5404 N N . ASP B 1 112 ? 2.326 39.125 12.352 1 96.06 112 ASP B N 1
ATOM 5405 C CA . ASP B 1 112 ? 3.521 38.719 13.086 1 96.06 112 ASP B CA 1
ATOM 5406 C C . ASP B 1 112 ? 3.219 37.562 14.039 1 96.06 112 ASP B C 1
ATOM 5408 O O . ASP B 1 112 ? 3.488 37.656 15.234 1 96.06 112 ASP B O 1
ATOM 5412 N N . GLU B 1 113 ? 2.727 36.5 13.484 1 94.31 113 GLU B N 1
ATOM 5413 C CA . GLU B 1 113 ? 2.307 35.312 14.258 1 94.31 113 GLU B CA 1
ATOM 5414 C C . GLU B 1 113 ? 3.492 34.688 14.977 1 94.31 113 GLU B C 1
ATOM 5416 O O . GLU B 1 113 ? 3.312 33.938 15.945 1 94.31 113 GLU B O 1
ATOM 5421 N N . ALA B 1 114 ? 4.723 34.938 14.523 1 95.31 114 ALA B N 1
ATOM 5422 C CA . ALA B 1 114 ? 5.922 34.375 15.141 1 95.31 114 ALA B CA 1
ATOM 5423 C C . ALA B 1 114 ? 6.008 34.75 16.609 1 95.31 114 ALA B C 1
ATOM 5425 O O . ALA B 1 114 ? 6.668 34.062 17.406 1 95.31 114 ALA B O 1
ATOM 5426 N N . ARG B 1 115 ? 5.289 35.75 17.031 1 95.75 115 ARG B N 1
ATOM 5427 C CA . ARG B 1 115 ? 5.293 36.25 18.406 1 95.75 115 ARG B CA 1
ATOM 5428 C C . ARG B 1 115 ? 4.602 35.25 19.344 1 95.75 115 ARG B C 1
ATOM 5430 O O . ARG B 1 115 ? 4.773 35.312 20.562 1 95.75 115 ARG B O 1
ATOM 5437 N N . MET B 1 116 ? 3.777 34.438 18.844 1 95.69 116 MET B N 1
ATOM 5438 C CA . MET B 1 116 ? 3.014 33.469 19.656 1 95.69 116 MET B CA 1
ATOM 5439 C C . MET B 1 116 ? 3.318 32.062 19.234 1 95.69 116 MET B C 1
ATOM 5441 O O . MET B 1 116 ? 2.455 31.359 18.688 1 95.69 116 MET B O 1
ATOM 5445 N N . PRO B 1 117 ? 4.504 31.547 19.531 1 94.81 117 PRO B N 1
ATOM 5446 C CA . PRO B 1 117 ? 4.969 30.266 19 1 94.81 117 PRO B CA 1
ATOM 5447 C C . PRO B 1 117 ? 4.5 29.062 19.828 1 94.81 117 PRO B C 1
ATOM 5449 O O . PRO B 1 117 ? 4.863 27.922 19.531 1 94.81 117 PRO B O 1
ATOM 5452 N N . LEU B 1 118 ? 3.727 29.219 20.844 1 94.44 118 LEU B N 1
ATOM 5453 C CA . LEU B 1 118 ? 3.314 28.141 21.734 1 94.44 118 LEU B CA 1
ATOM 5454 C C . LEU B 1 118 ? 1.921 27.641 21.375 1 94.44 118 LEU B C 1
ATOM 5456 O O . LEU B 1 118 ? 1.072 28.422 20.938 1 94.44 118 LEU B O 1
ATOM 5460 N N . SER B 1 119 ? 1.779 26.391 21.484 1 92.69 119 SER B N 1
ATOM 5461 C CA . SER B 1 119 ? 0.485 25.75 21.266 1 92.69 119 SER B CA 1
ATOM 5462 C C . SER B 1 119 ? 0.344 24.5 22.125 1 92.69 119 SER B C 1
ATOM 5464 O O . SER B 1 119 ? 1.344 23.875 22.5 1 92.69 119 SER B O 1
ATOM 5466 N N . SER B 1 120 ? -0.871 24.156 22.438 1 90.62 120 SER B N 1
ATOM 5467 C CA . SER B 1 120 ? -1.104 22.922 23.172 1 90.62 120 SER B CA 1
ATOM 5468 C C . SER B 1 120 ? -0.867 21.688 22.297 1 90.62 120 SER B C 1
ATOM 5470 O O . SER B 1 120 ? -0.735 20.578 22.812 1 90.62 120 SER B O 1
ATOM 5472 N N . ASP B 1 121 ? -0.79 21.828 21.016 1 87.31 121 ASP B N 1
ATOM 5473 C CA . ASP B 1 121 ? -0.618 20.75 20.047 1 87.31 121 ASP B CA 1
ATOM 5474 C C . ASP B 1 121 ? 0.84 20.625 19.609 1 87.31 121 ASP B C 1
ATOM 5476 O O . ASP B 1 121 ? 1.145 19.953 18.625 1 87.31 121 ASP B O 1
ATOM 5480 N N . GLY B 1 122 ? 1.631 21.266 20.297 1 82.94 122 GLY B N 1
ATOM 5481 C CA . GLY B 1 122 ? 3.047 21.219 19.969 1 82.94 122 GLY B CA 1
ATOM 5482 C C . GLY B 1 122 ? 3.682 22.578 19.812 1 82.94 122 GLY B C 1
ATOM 5483 O O . GLY B 1 122 ? 3.043 23.594 20.078 1 82.94 122 GLY B O 1
ATOM 5484 N N . GLY B 1 123 ? 4.965 22.609 19.516 1 87.81 123 GLY B N 1
ATOM 5485 C CA . GLY B 1 123 ? 5.723 23.828 19.375 1 87.81 123 GLY B CA 1
ATOM 5486 C C . GLY B 1 123 ? 7.055 23.641 18.672 1 87.81 123 GLY B C 1
ATOM 5487 O O . GLY B 1 123 ? 7.359 22.547 18.203 1 87.81 123 GLY B O 1
ATOM 5488 N N . PHE B 1 124 ? 7.77 24.719 18.609 1 92.56 124 PHE B N 1
ATOM 5489 C CA . PHE B 1 124 ? 9.039 24.766 17.891 1 92.56 124 PHE B CA 1
ATOM 5490 C C . PHE B 1 124 ? 10.031 23.766 18.484 1 92.56 124 PHE B C 1
ATOM 5492 O O . PHE B 1 124 ? 10.922 23.281 17.797 1 92.56 124 PHE B O 1
ATOM 5499 N N . TYR B 1 125 ? 9.859 23.359 19.703 1 90 125 TYR B N 1
ATOM 5500 C CA . TYR B 1 125 ? 10.766 22.438 20.391 1 90 125 TYR B CA 1
ATOM 5501 C C . TYR B 1 125 ? 10.469 21 20 1 90 125 TYR B C 1
ATOM 5503 O O . TYR B 1 125 ? 11.25 20.094 20.312 1 90 125 TYR B O 1
ATOM 5511 N N . ASP B 1 126 ? 9.367 20.766 19.25 1 88.25 126 ASP B N 1
ATOM 5512 C CA . ASP B 1 126 ? 9 19.406 18.859 1 88.25 126 ASP B CA 1
ATOM 5513 C C . ASP B 1 126 ? 9.312 19.156 17.375 1 88.25 126 ASP B C 1
ATOM 5515 O O . ASP B 1 126 ? 9.32 18.016 16.922 1 88.25 126 ASP B O 1
ATOM 5519 N N . THR B 1 127 ? 9.578 20.172 16.625 1 88.88 127 THR B N 1
ATOM 5520 C CA . THR B 1 127 ? 9.688 20.078 15.172 1 88.88 127 THR B CA 1
ATOM 5521 C C . THR B 1 127 ? 10.742 19.047 14.781 1 88.88 127 THR B C 1
ATOM 5523 O O . THR B 1 127 ? 10.5 18.203 13.914 1 88.88 127 THR B O 1
ATOM 5526 N N . LEU B 1 128 ? 11.875 19.109 15.422 1 88.12 128 LEU B N 1
ATOM 5527 C CA . LEU B 1 128 ? 12.961 18.203 15.07 1 88.12 128 LEU B CA 1
ATOM 5528 C C . LEU B 1 128 ? 12.641 16.781 15.5 1 88.12 128 LEU B C 1
ATOM 5530 O O . LEU B 1 128 ? 13.141 15.82 14.906 1 88.12 128 LEU B O 1
ATOM 5534 N N . ASP B 1 129 ? 11.812 16.641 16.531 1 85.62 129 ASP B N 1
ATOM 5535 C CA . ASP B 1 129 ? 11.375 15.297 16.922 1 85.62 129 ASP B CA 1
ATOM 5536 C C . ASP B 1 129 ? 10.586 14.633 15.805 1 85.62 129 ASP B C 1
ATOM 5538 O O . ASP B 1 129 ? 10.734 13.43 15.555 1 85.62 129 ASP B O 1
ATOM 5542 N N . TYR B 1 130 ? 9.766 15.414 15.164 1 83.44 130 TYR B N 1
ATOM 5543 C CA . TYR B 1 130 ? 9.008 14.906 14.023 1 83.44 130 TYR B CA 1
ATOM 5544 C C . TYR B 1 130 ? 9.945 14.453 12.906 1 83.44 130 TYR B C 1
ATOM 5546 O O . TYR B 1 130 ? 9.773 13.375 12.344 1 83.44 130 TYR B O 1
ATOM 5554 N N . PHE B 1 131 ? 10.945 15.227 12.672 1 86.25 131 PHE B N 1
ATOM 5555 C CA . PHE B 1 131 ? 11.898 14.883 11.625 1 86.25 131 PHE B CA 1
ATOM 5556 C C . PHE B 1 131 ? 12.711 13.656 12.016 1 86.25 131 PHE B C 1
ATOM 5558 O O . PHE B 1 131 ? 13.094 12.859 11.156 1 86.25 131 PHE B O 1
ATOM 5565 N N . GLY B 1 132 ? 13.016 13.594 13.289 1 85.25 132 GLY B N 1
ATOM 5566 C CA . GLY B 1 132 ? 13.734 12.414 13.742 1 85.25 132 GLY B CA 1
ATOM 5567 C C . GLY B 1 132 ? 13.039 11.117 13.391 1 85.25 132 GLY B C 1
ATOM 5568 O O . GLY B 1 132 ? 13.695 10.117 13.086 1 85.25 132 GLY B O 1
ATOM 5569 N N . SER B 1 133 ? 11.75 11.172 13.266 1 79.44 133 SER B N 1
ATOM 5570 C CA . SER B 1 133 ? 10.961 9.969 13 1 79.44 133 SER B CA 1
ATOM 5571 C C . SER B 1 133 ? 10.852 9.695 11.508 1 79.44 133 SER B C 1
ATOM 5573 O O . SER B 1 133 ? 10.477 8.594 11.094 1 79.44 133 SER B O 1
ATOM 5575 N N . THR B 1 134 ? 11.234 10.625 10.703 1 81.5 134 THR B N 1
ATOM 5576 C CA . THR B 1 134 ? 11.055 10.469 9.266 1 81.5 134 THR B CA 1
ATOM 5577 C C . THR B 1 134 ? 12.375 10.648 8.531 1 81.5 134 THR B C 1
ATOM 5579 O O . THR B 1 134 ? 12.398 10.742 7.301 1 81.5 134 THR B O 1
ATOM 5582 N N . THR B 1 135 ? 13.422 10.766 9.273 1 88.69 135 THR B N 1
ATOM 5583 C CA . THR B 1 135 ? 14.727 10.953 8.641 1 88.69 135 THR B CA 1
ATOM 5584 C C . THR B 1 135 ? 15.406 9.602 8.398 1 88.69 135 THR B C 1
ATOM 5586 O O . THR B 1 135 ? 15.57 8.805 9.328 1 88.69 135 THR B O 1
ATOM 5589 N N . ARG B 1 136 ? 15.773 9.367 7.246 1 88.38 136 ARG B N 1
ATOM 5590 C CA . ARG B 1 136 ? 16.531 8.188 6.836 1 88.38 136 ARG B CA 1
ATOM 5591 C C . ARG B 1 136 ? 17.984 8.555 6.523 1 88.38 136 ARG B C 1
ATOM 5593 O O . ARG B 1 136 ? 18.234 9.477 5.75 1 88.38 136 ARG B O 1
ATOM 5600 N N . ILE B 1 137 ? 18.922 7.84 7.172 1 92.56 137 ILE B N 1
ATOM 5601 C CA . ILE B 1 137 ? 20.328 8.047 6.902 1 92.56 137 ILE B CA 1
ATOM 5602 C C . ILE B 1 137 ? 20.797 7.074 5.824 1 92.56 137 ILE B C 1
ATOM 5604 O O . ILE B 1 137 ? 20.891 5.867 6.062 1 92.56 137 ILE B O 1
ATOM 5608 N N . ARG B 1 138 ? 21.219 7.582 4.691 1 90.06 138 ARG B N 1
ATOM 5609 C CA . ARG B 1 138 ? 21.578 6.762 3.543 1 90.06 138 ARG B CA 1
ATOM 5610 C C . ARG B 1 138 ? 23.094 6.602 3.439 1 90.06 138 ARG B C 1
ATOM 5612 O O . ARG B 1 138 ? 23.578 5.711 2.746 1 90.06 138 ARG B O 1
ATOM 5619 N N . GLY B 1 139 ? 23.734 7.434 4.133 1 89.62 139 GLY B N 1
ATOM 5620 C CA . GLY B 1 139 ? 25.188 7.477 4.145 1 89.62 139 GLY B CA 1
ATOM 5621 C C . GLY B 1 139 ? 25.75 8.5 5.117 1 89.62 139 GLY B C 1
ATOM 5622 O O . GLY B 1 139 ? 25.016 9.086 5.902 1 89.62 139 GLY B O 1
ATOM 5623 N N . ARG B 1 140 ? 27.016 8.641 5.012 1 92.44 140 ARG B N 1
ATOM 5624 C CA . ARG B 1 140 ? 27.734 9.523 5.938 1 92.44 140 ARG B CA 1
ATOM 5625 C C . ARG B 1 140 ? 27.234 10.961 5.805 1 92.44 140 ARG B C 1
ATOM 5627 O O . ARG B 1 140 ? 27.078 11.656 6.809 1 92.44 140 ARG B O 1
ATOM 5634 N N . GLU B 1 141 ? 26.969 11.414 4.641 1 93.5 141 GLU B N 1
ATOM 5635 C CA . GLU B 1 141 ? 26.547 12.789 4.402 1 93.5 141 GLU B CA 1
ATOM 5636 C C . GLU B 1 141 ? 25.203 13.078 5.074 1 93.5 141 GLU B C 1
ATOM 5638 O O . GLU B 1 141 ? 25.016 14.148 5.656 1 93.5 141 GLU B O 1
ATOM 5643 N N . ASP B 1 142 ? 24.359 12.148 5 1 93.81 142 ASP B N 1
ATOM 5644 C CA . ASP B 1 142 ? 23.062 12.312 5.652 1 93.81 142 ASP B CA 1
ATOM 5645 C C . ASP B 1 142 ? 23.219 12.375 7.172 1 93.81 142 ASP B C 1
ATOM 5647 O O . ASP B 1 142 ? 22.531 13.148 7.84 1 93.81 142 ASP B O 1
ATOM 5651 N N . ALA B 1 143 ? 24.062 11.516 7.668 1 96.25 143 ALA B N 1
ATOM 5652 C CA . ALA B 1 143 ? 24.312 11.523 9.102 1 96.25 143 ALA B CA 1
ATOM 5653 C C . ALA B 1 143 ? 24.875 12.867 9.562 1 96.25 143 ALA B C 1
ATOM 5655 O O . ALA B 1 143 ? 24.422 13.422 10.562 1 96.25 143 ALA B O 1
ATOM 5656 N N . GLU B 1 144 ? 25.812 13.344 8.805 1 97.06 144 GLU B N 1
ATOM 5657 C CA . GLU B 1 144 ? 26.422 14.633 9.109 1 97.06 144 GLU B CA 1
ATOM 5658 C C . GLU B 1 144 ? 25.406 15.766 9.016 1 97.06 144 GLU B C 1
ATOM 5660 O O . GLU B 1 144 ? 25.406 16.688 9.828 1 97.06 144 GLU B O 1
ATOM 5665 N N . ALA B 1 145 ? 24.609 15.703 8.055 1 97.19 145 ALA B N 1
ATOM 5666 C CA . ALA B 1 145 ? 23.562 16.719 7.883 1 97.19 145 ALA B CA 1
ATOM 5667 C C . ALA B 1 145 ? 22.609 16.734 9.078 1 97.19 145 ALA B C 1
ATOM 5669 O O . ALA B 1 145 ? 22.266 17.812 9.586 1 97.19 145 ALA B O 1
ATOM 5670 N N . TRP B 1 146 ? 22.203 15.547 9.531 1 96.88 146 TRP B N 1
ATOM 5671 C CA . TRP B 1 146 ? 21.312 15.461 10.68 1 96.88 146 TRP B CA 1
ATOM 5672 C C . TRP B 1 146 ? 21.969 16.016 11.938 1 96.88 146 TRP B C 1
ATOM 5674 O O . TRP B 1 146 ? 21.359 16.781 12.68 1 96.88 146 TRP B O 1
ATOM 5684 N N . ILE B 1 147 ? 23.234 15.688 12.125 1 97.94 147 ILE B N 1
ATOM 5685 C CA . ILE B 1 147 ? 23.984 16.156 13.281 1 97.94 147 ILE B CA 1
ATOM 5686 C C . ILE B 1 147 ? 24.125 17.672 13.219 1 97.94 147 ILE B C 1
ATOM 5688 O O . ILE B 1 147 ? 24.031 18.359 14.242 1 97.94 147 ILE B O 1
ATOM 5692 N N . ALA B 1 148 ? 24.328 18.219 12.07 1 97.88 148 ALA B N 1
ATOM 5693 C CA . ALA B 1 148 ? 24.406 19.656 11.898 1 97.88 148 ALA B CA 1
ATOM 5694 C C . ALA B 1 148 ? 23.125 20.344 12.336 1 97.88 148 ALA B C 1
ATOM 5696 O O . ALA B 1 148 ? 23.156 21.406 12.969 1 97.88 148 ALA B O 1
ATOM 5697 N N . ARG B 1 149 ? 21.969 19.797 11.992 1 97 149 ARG B N 1
ATOM 5698 C CA . ARG B 1 149 ? 20.703 20.344 12.453 1 97 149 ARG B CA 1
ATOM 5699 C C . ARG B 1 149 ? 20.609 20.312 13.977 1 97 149 ARG B C 1
ATOM 5701 O O . ARG B 1 149 ? 20.141 21.266 14.594 1 97 149 ARG B O 1
ATOM 5708 N N . LEU B 1 150 ? 21.016 19.172 14.531 1 97.31 150 LEU B N 1
ATOM 5709 C CA . LEU B 1 150 ? 21 19.047 15.984 1 97.31 150 LEU B CA 1
ATOM 5710 C C . LEU B 1 150 ? 21.875 20.109 16.641 1 97.31 150 LEU B C 1
ATOM 5712 O O . LEU B 1 150 ? 21.484 20.734 17.625 1 97.31 150 LEU B O 1
ATOM 5716 N N . GLU B 1 151 ? 23.016 20.344 16.047 1 97.81 151 GLU B N 1
ATOM 5717 C CA . GLU B 1 151 ? 23.969 21.312 16.578 1 97.81 151 GLU B CA 1
ATOM 5718 C C . GLU B 1 151 ? 23.453 22.734 16.406 1 97.81 151 GLU B C 1
ATOM 5720 O O . GLU B 1 151 ? 23.828 23.625 17.172 1 97.81 151 GLU B O 1
ATOM 5725 N N . GLY B 1 152 ? 22.656 22.984 15.414 1 97.56 152 GLY B N 1
ATOM 5726 C CA . GLY B 1 152 ? 22.078 24.297 15.164 1 97.56 152 GLY B CA 1
ATOM 5727 C C . GLY B 1 152 ? 20.797 24.547 15.938 1 97.56 152 GLY B C 1
ATOM 5728 O O . GLY B 1 152 ? 20.328 25.688 16.031 1 97.56 152 GLY B O 1
ATOM 5729 N N . ALA B 1 153 ? 20.219 23.547 16.594 1 97.19 153 ALA B N 1
ATOM 5730 C CA . ALA B 1 153 ? 18.891 23.594 17.219 1 97.19 153 ALA B CA 1
ATOM 5731 C C . ALA B 1 153 ? 18.859 24.641 18.328 1 97.19 153 ALA B C 1
ATOM 5733 O O . ALA B 1 153 ? 17.875 25.359 18.484 1 97.19 153 ALA B O 1
ATOM 5734 N N . PRO B 1 154 ? 19.953 24.75 19.156 1 97.5 154 PRO B N 1
ATOM 5735 C CA . PRO B 1 154 ? 19.922 25.75 20.219 1 97.5 154 PRO B CA 1
ATOM 5736 C C . PRO B 1 154 ? 19.688 27.172 19.688 1 97.5 154 PRO B C 1
ATOM 5738 O O . PRO B 1 154 ? 18.891 27.922 20.266 1 97.5 154 PRO B O 1
ATOM 5741 N N . GLY B 1 155 ? 20.375 27.484 18.625 1 97.56 155 GLY B N 1
ATOM 5742 C CA . GLY B 1 155 ? 20.188 28.797 18.031 1 97.56 155 GLY B CA 1
ATOM 5743 C C . GLY B 1 155 ? 18.766 29.031 17.547 1 97.56 155 GLY B C 1
ATOM 5744 O O . GLY B 1 155 ? 18.172 30.078 17.828 1 97.56 155 GLY B O 1
ATOM 5745 N N . LEU B 1 156 ? 18.203 28.094 16.875 1 97.44 156 LEU B N 1
ATOM 5746 C CA . LEU B 1 156 ? 16.828 28.188 16.375 1 97.44 156 LEU B CA 1
ATOM 5747 C C . LEU B 1 156 ? 15.844 28.344 17.516 1 97.44 156 LEU B C 1
ATOM 5749 O O . LEU B 1 156 ? 14.93 29.172 17.453 1 97.44 156 LEU B O 1
ATOM 5753 N N . TRP B 1 157 ? 15.969 27.547 18.609 1 97.5 157 TRP B N 1
ATOM 5754 C CA . TRP B 1 157 ? 15.047 27.594 19.75 1 97.5 157 TRP B CA 1
ATOM 5755 C C . TRP B 1 157 ? 15.148 28.922 20.484 1 97.5 157 TRP B C 1
ATOM 5757 O O . TRP B 1 157 ? 14.133 29.469 20.906 1 97.5 157 TRP B O 1
ATOM 5767 N N . ARG B 1 158 ? 16.344 29.469 20.547 1 97.56 158 ARG B N 1
ATOM 5768 C CA . ARG B 1 158 ? 16.516 30.781 21.203 1 97.56 158 ARG B CA 1
ATOM 5769 C C . ARG B 1 158 ? 15.883 31.891 20.359 1 97.56 158 ARG B C 1
ATOM 5771 O O . ARG B 1 158 ? 15.344 32.844 20.906 1 97.56 158 ARG B O 1
ATOM 5778 N N . ASP B 1 159 ? 15.992 31.734 19.031 1 98 159 ASP B N 1
ATOM 5779 C CA . ASP B 1 159 ? 15.312 32.688 18.156 1 98 159 ASP B CA 1
ATOM 5780 C C . ASP B 1 159 ? 13.805 32.656 18.375 1 98 159 ASP B C 1
ATOM 5782 O O . ASP B 1 159 ? 13.141 33.688 18.375 1 98 159 ASP B O 1
ATOM 5786 N N . HIS B 1 160 ? 13.242 31.5 18.594 1 97.88 160 HIS B N 1
ATOM 5787 C CA . HIS B 1 160 ? 11.82 31.375 18.906 1 97.88 160 HIS B CA 1
ATOM 5788 C C . HIS B 1 160 ? 11.492 32 20.25 1 97.88 160 HIS B C 1
ATOM 5790 O O . HIS B 1 160 ? 10.438 32.594 20.422 1 97.88 160 HIS B O 1
ATOM 5796 N N . LEU B 1 161 ? 12.398 31.844 21.234 1 97.81 161 LEU B N 1
ATOM 5797 C CA . LEU B 1 161 ? 12.203 32.469 22.547 1 97.81 161 LEU B CA 1
ATOM 5798 C C . LEU B 1 161 ? 12.188 34 22.422 1 97.81 161 LEU B C 1
ATOM 5800 O O . LEU B 1 161 ? 11.398 34.656 23.078 1 97.81 161 LEU B O 1
ATOM 5804 N N . ALA B 1 162 ? 13.094 34.469 21.578 1 98.25 162 ALA B N 1
ATOM 5805 C CA . ALA B 1 162 ? 13.125 35.906 21.344 1 98.25 162 ALA B CA 1
ATOM 5806 C C . ALA B 1 162 ? 11.805 36.375 20.734 1 98.25 162 ALA B C 1
ATOM 5808 O O . ALA B 1 162 ? 11.305 37.469 21.094 1 98.25 162 ALA B O 1
ATOM 5809 N N . ASN B 1 163 ? 11.289 35.656 19.844 1 98.19 163 ASN B N 1
ATOM 5810 C CA . ASN B 1 163 ? 9.984 35.969 19.281 1 98.19 163 ASN B CA 1
ATOM 5811 C C . ASN B 1 163 ? 8.891 35.938 20.344 1 98.19 163 ASN B C 1
ATOM 5813 O O . ASN B 1 163 ? 8.023 36.812 20.375 1 98.19 163 ASN B O 1
ATOM 5817 N N . ALA B 1 164 ? 8.906 34.938 21.203 1 98.12 164 ALA B N 1
ATOM 5818 C CA . ALA B 1 164 ? 7.934 34.812 22.281 1 98.12 164 ALA B CA 1
ATOM 5819 C C . ALA B 1 164 ? 8.023 36.031 23.219 1 98.12 164 ALA B C 1
ATOM 5821 O O . ALA B 1 164 ? 7 36.5 23.703 1 98.12 164 ALA B O 1
ATOM 5822 N N . ARG B 1 165 ? 9.219 36.5 23.5 1 98.25 165 ARG B N 1
ATOM 5823 C CA . ARG B 1 165 ? 9.406 37.688 24.344 1 98.25 165 ARG B CA 1
ATOM 5824 C C . ARG B 1 165 ? 8.805 38.906 23.703 1 98.25 165 ARG B C 1
ATOM 5826 O O . ARG B 1 165 ? 8.242 39.781 24.391 1 98.25 165 ARG B O 1
ATOM 5833 N N . ARG B 1 166 ? 8.922 39.031 22.359 1 97.88 166 ARG B N 1
ATOM 5834 C CA . ARG B 1 166 ? 8.234 40.094 21.656 1 97.88 166 ARG B CA 1
ATOM 5835 C C . ARG B 1 166 ? 6.723 40 21.859 1 97.88 166 ARG B C 1
ATOM 5837 O O . ARG B 1 166 ? 6.043 41.031 22.016 1 97.88 166 ARG B O 1
ATOM 5844 N N . GLY B 1 167 ? 6.223 38.812 21.875 1 97.56 167 GLY B N 1
ATOM 5845 C CA . GLY B 1 167 ? 4.812 38.594 22.156 1 97.56 167 GLY B CA 1
ATOM 5846 C C . GLY B 1 167 ? 4.414 39.062 23.547 1 97.56 167 GLY B C 1
ATOM 5847 O O . GLY B 1 167 ? 3.387 39.75 23.719 1 97.56 167 GLY B O 1
ATOM 5848 N N . VAL B 1 168 ? 5.234 38.75 24.5 1 97.69 168 VAL B N 1
ATOM 5849 C CA . VAL B 1 168 ? 5 39.156 25.875 1 97.69 168 VAL B CA 1
ATOM 5850 C C . VAL B 1 168 ? 4.973 40.688 25.953 1 97.69 168 VAL B C 1
ATOM 5852 O O . VAL B 1 168 ? 4.086 41.281 26.578 1 97.69 168 VAL B O 1
ATOM 5855 N N . LYS B 1 169 ? 5.848 41.312 25.266 1 97.38 169 LYS B N 1
ATOM 5856 C CA . LYS B 1 169 ? 5.969 42.75 25.281 1 97.38 169 LYS B CA 1
ATOM 5857 C C . LYS B 1 169 ? 4.766 43.438 24.625 1 97.38 169 LYS B C 1
ATOM 5859 O O . LYS B 1 169 ? 4.336 44.5 25.031 1 97.38 169 LYS B O 1
ATOM 5864 N N . THR B 1 170 ? 4.219 42.812 23.609 1 95.94 170 THR B N 1
ATOM 5865 C CA . THR B 1 170 ? 3.18 43.438 22.812 1 95.94 170 THR B CA 1
ATOM 5866 C C . THR B 1 170 ? 1.803 42.906 23.188 1 95.94 170 THR B C 1
ATOM 5868 O O . THR B 1 170 ? 0.792 43.312 22.609 1 95.94 170 THR B O 1
ATOM 5871 N N . GLY B 1 171 ? 1.768 41.938 24.078 1 94.62 171 GLY B N 1
ATOM 5872 C CA . GLY B 1 171 ? 0.511 41.375 24.547 1 94.62 171 GLY B CA 1
ATOM 5873 C C . GLY B 1 171 ? -0.066 40.344 23.594 1 94.62 171 GLY B C 1
ATOM 5874 O O . GLY B 1 171 ? -1.248 40 23.672 1 94.62 171 GLY B O 1
ATOM 5875 N N . PHE B 1 172 ? 0.646 39.938 22.625 1 96.12 172 PHE B N 1
ATOM 5876 C CA . PHE B 1 172 ? 0.244 38.875 21.688 1 96.12 172 PHE B CA 1
ATOM 5877 C C . PHE B 1 172 ? 0.678 37.5 22.188 1 96.12 172 PHE B C 1
ATOM 5879 O O . PHE B 1 172 ? 1.642 36.938 21.688 1 96.12 172 PHE B O 1
ATOM 5886 N N . THR B 1 173 ? -0.053 36.969 23.234 1 96.69 173 THR B N 1
ATOM 5887 C CA . THR B 1 173 ? 0.317 35.75 23.938 1 96.69 173 THR B CA 1
ATOM 5888 C C . THR B 1 173 ? -0.845 34.75 23.953 1 96.69 173 THR B C 1
ATOM 5890 O O . THR B 1 173 ? -1.973 35.094 23.609 1 96.69 173 THR B O 1
ATOM 5893 N N . GLN B 1 174 ? -0.549 33.531 24.266 1 96.88 174 GLN B N 1
ATOM 5894 C CA . GLN B 1 174 ? -1.562 32.5 24.484 1 96.88 174 GLN B CA 1
ATOM 5895 C C . GLN B 1 174 ? -2.266 32.719 25.828 1 96.88 174 GLN B C 1
ATOM 5897 O O . GLN B 1 174 ? -1.73 33.375 26.719 1 96.88 174 GLN B O 1
ATOM 5902 N N . PRO B 1 175 ? -3.496 32.188 25.922 1 96.12 175 PRO B N 1
ATOM 5903 C CA . PRO B 1 175 ? -4.152 32.25 27.219 1 96.12 175 PRO B CA 1
ATOM 5904 C C . PRO B 1 175 ? -3.48 31.359 28.266 1 96.12 175 PRO B C 1
ATOM 5906 O O . PRO B 1 175 ? -2.73 30.438 27.891 1 96.12 175 PRO B O 1
ATOM 5909 N N . ARG B 1 176 ? -3.754 31.578 29.484 1 95.19 176 ARG B N 1
ATOM 5910 C CA . ARG B 1 176 ? -3.086 30.938 30.609 1 95.19 176 ARG B CA 1
ATOM 5911 C C . ARG B 1 176 ? -3.197 29.422 30.516 1 95.19 176 ARG B C 1
ATOM 5913 O O . ARG B 1 176 ? -2.209 28.719 30.719 1 95.19 176 ARG B O 1
ATOM 5920 N N . GLY B 1 177 ? -4.402 28.906 30.234 1 94.38 177 GLY B N 1
ATOM 5921 C CA . GLY B 1 177 ? -4.594 27.469 30.141 1 94.38 177 GLY B CA 1
ATOM 5922 C C . GLY B 1 177 ? -3.689 26.812 29.125 1 94.38 177 GLY B C 1
ATOM 5923 O O . GLY B 1 177 ? -3.182 25.703 29.359 1 94.38 177 GLY B O 1
ATOM 5924 N N . THR B 1 178 ? -3.5 27.422 28.031 1 95.94 178 THR B N 1
ATOM 5925 C CA . THR B 1 178 ? -2.615 26.906 26.984 1 95.94 178 THR B CA 1
ATOM 5926 C C . THR B 1 178 ? -1.169 26.875 27.469 1 95.94 178 THR B C 1
ATOM 5928 O O . THR B 1 178 ? -0.452 25.891 27.25 1 95.94 178 THR B O 1
ATOM 5931 N N . VAL B 1 179 ? -0.769 27.938 28.109 1 97.19 179 VAL B N 1
ATOM 5932 C CA . VAL B 1 179 ? 0.602 28.031 28.594 1 97.19 179 VAL B CA 1
ATOM 5933 C C . VAL B 1 179 ? 0.862 26.938 29.641 1 97.19 179 VAL B C 1
ATOM 5935 O O . VAL B 1 179 ? 1.932 26.328 29.641 1 97.19 179 VAL B O 1
ATOM 5938 N N . GLU B 1 180 ? -0.088 26.688 30.469 1 95.56 180 GLU B N 1
ATOM 5939 C CA . GLU B 1 180 ? 0.03 25.625 31.469 1 95.56 180 GLU B CA 1
ATOM 5940 C C . GLU B 1 180 ? 0.168 24.25 30.812 1 95.56 180 GLU B C 1
ATOM 5942 O O . GLU B 1 180 ? 0.948 23.422 31.266 1 95.56 180 GLU B O 1
ATOM 5947 N N . ALA B 1 181 ? -0.632 24.062 29.781 1 92.56 181 ALA B N 1
ATOM 5948 C CA . ALA B 1 181 ? -0.518 22.812 29.047 1 92.56 181 ALA B CA 1
ATOM 5949 C C . ALA B 1 181 ? 0.874 22.656 28.438 1 92.56 181 ALA B C 1
ATOM 5951 O O . ALA B 1 181 ? 1.44 21.562 28.422 1 92.56 181 ALA B O 1
ATOM 5952 N N . VAL B 1 182 ? 1.418 23.719 27.938 1 95.19 182 VAL B N 1
ATOM 5953 C CA . VAL B 1 182 ? 2.748 23.719 27.344 1 95.19 182 VAL B CA 1
ATOM 5954 C C . VAL B 1 182 ? 3.795 23.406 28.406 1 95.19 182 VAL B C 1
ATOM 5956 O O . VAL B 1 182 ? 4.73 22.641 28.172 1 95.19 182 VAL B O 1
ATOM 5959 N N . ILE B 1 183 ? 3.662 23.969 29.578 1 96.06 183 ILE B N 1
ATOM 5960 C CA . ILE B 1 183 ? 4.586 23.719 30.688 1 96.06 183 ILE B CA 1
ATOM 5961 C C . ILE B 1 183 ? 4.602 22.219 31 1 96.06 183 ILE B C 1
ATOM 5963 O O . ILE B 1 183 ? 5.672 21.625 31.172 1 96.06 183 ILE B O 1
ATOM 5967 N N . LYS B 1 184 ? 3.432 21.672 31.031 1 92.44 184 LYS B N 1
ATOM 5968 C CA . LYS B 1 184 ? 3.348 20.234 31.297 1 92.44 184 LYS B CA 1
ATOM 5969 C C . LYS B 1 184 ? 4.07 19.438 30.219 1 92.44 184 LYS B C 1
ATOM 5971 O O . LYS B 1 184 ? 4.793 18.484 30.516 1 92.44 184 LYS B O 1
ATOM 5976 N N . GLN B 1 185 ? 3.859 19.781 28.969 1 90.06 185 GLN B N 1
ATOM 5977 C CA . GLN B 1 185 ? 4.508 19.094 27.844 1 90.06 185 GLN B CA 1
ATOM 5978 C C . GLN B 1 185 ? 6.027 19.203 27.938 1 90.06 185 GLN B C 1
ATOM 5980 O O . GLN B 1 185 ? 6.742 18.234 27.703 1 90.06 185 GLN B O 1
ATOM 5985 N N . LEU B 1 186 ? 6.5 20.375 28.234 1 93.19 186 LEU B N 1
ATOM 5986 C CA . LEU B 1 186 ? 7.934 20.625 28.344 1 93.19 186 LEU B CA 1
ATOM 5987 C C . LEU B 1 186 ? 8.547 19.812 29.484 1 93.19 186 LEU B C 1
ATOM 5989 O O . LEU B 1 186 ? 9.648 19.281 29.344 1 93.19 186 LEU B O 1
ATOM 5993 N N . ARG B 1 187 ? 7.867 19.688 30.562 1 92.81 187 ARG B N 1
ATOM 5994 C CA . ARG B 1 187 ? 8.352 18.891 31.688 1 92.81 187 ARG B CA 1
ATOM 5995 C C . ARG B 1 187 ? 8.391 17.406 31.344 1 92.81 187 ARG B C 1
ATOM 5997 O O . ARG B 1 187 ? 9.352 16.703 31.672 1 92.81 187 ARG B O 1
ATOM 6004 N N . ASP B 1 188 ? 7.336 16.953 30.703 1 87.12 188 ASP B N 1
ATOM 6005 C CA . ASP B 1 188 ? 7.297 15.555 30.266 1 87.12 188 ASP B CA 1
ATOM 6006 C C . ASP B 1 188 ? 8.453 15.234 29.328 1 87.12 188 ASP B C 1
ATOM 6008 O O . ASP B 1 188 ? 9.055 14.164 29.422 1 87.12 188 ASP B O 1
ATOM 6012 N N . ARG B 1 189 ? 8.742 16.125 28.469 1 86.88 189 ARG B N 1
ATOM 6013 C CA . ARG B 1 189 ? 9.836 15.93 27.531 1 86.88 189 ARG B CA 1
ATOM 6014 C C . ARG B 1 189 ? 11.18 15.883 28.234 1 86.88 189 ARG B C 1
ATOM 6016 O O . ARG B 1 189 ? 12.07 15.125 27.859 1 86.88 189 ARG B O 1
ATOM 6023 N N . GLN B 1 190 ? 11.336 16.672 29.219 1 88.12 190 GLN B N 1
ATOM 6024 C CA . GLN B 1 190 ? 12.586 16.719 29.969 1 88.12 190 GLN B CA 1
ATOM 6025 C C . GLN B 1 190 ? 12.812 15.438 30.766 1 88.12 190 GLN B C 1
ATOM 6027 O O . GLN B 1 190 ? 13.953 15.094 31.094 1 88.12 190 GLN B O 1
ATOM 6032 N N . ALA B 1 191 ? 11.781 14.734 30.969 1 87.06 191 ALA B N 1
ATOM 6033 C CA . ALA B 1 191 ? 11.867 13.508 31.75 1 87.06 191 ALA B CA 1
ATOM 6034 C C . ALA B 1 191 ? 12.336 12.336 30.906 1 87.06 191 ALA B C 1
ATOM 6036 O O . ALA B 1 191 ? 12.703 11.281 31.422 1 87.06 191 ALA B O 1
ATOM 6037 N N . VAL B 1 192 ? 12.375 12.5 29.594 1 87.44 192 VAL B N 1
ATOM 6038 C CA . VAL B 1 192 ? 12.805 11.43 28.703 1 87.44 192 VAL B CA 1
ATOM 6039 C C . VAL B 1 192 ? 14.305 11.203 28.859 1 87.44 192 VAL B C 1
ATOM 6041 O O . VAL B 1 192 ? 15.094 12.133 28.719 1 87.44 192 VAL B O 1
ATOM 6044 N N . PRO B 1 193 ? 14.695 9.906 29.094 1 90.44 193 PRO B N 1
ATOM 6045 C CA . PRO B 1 193 ? 16.125 9.625 29.172 1 90.44 193 PRO B CA 1
ATOM 6046 C C . PRO B 1 193 ? 16.859 9.875 27.859 1 90.44 193 PRO B C 1
ATOM 6048 O O . PRO B 1 193 ? 16.281 9.68 26.781 1 90.44 193 PRO B O 1
ATOM 6051 N N . LEU B 1 194 ? 18.109 10.281 28.016 1 91.44 194 LEU B N 1
ATOM 6052 C CA . LEU B 1 194 ? 18.922 10.625 26.844 1 91.44 194 LEU B CA 1
ATOM 6053 C C . LEU B 1 194 ? 18.922 9.477 25.844 1 91.44 194 LEU B C 1
ATOM 6055 O O . LEU B 1 194 ? 18.797 9.703 24.641 1 91.44 194 LEU B O 1
ATOM 6059 N N . ASP B 1 195 ? 19 8.266 26.297 1 89.56 195 ASP B N 1
ATOM 6060 C CA . ASP B 1 195 ? 19.109 7.105 25.422 1 89.56 195 ASP B CA 1
ATOM 6061 C C . ASP B 1 195 ? 17.828 6.887 24.625 1 89.56 195 ASP B C 1
ATOM 6063 O O . ASP B 1 195 ? 17.844 6.254 23.578 1 89.56 195 ASP B O 1
ATOM 6067 N N . ASP B 1 196 ? 16.734 7.484 25.078 1 87.69 196 ASP B N 1
ATOM 6068 C CA . ASP B 1 196 ? 15.43 7.293 24.438 1 87.69 196 ASP B CA 1
ATOM 6069 C C . ASP B 1 196 ? 15.008 8.539 23.656 1 87.69 196 ASP B C 1
ATOM 6071 O O . ASP B 1 196 ? 13.883 8.625 23.172 1 87.69 196 ASP B O 1
ATOM 6075 N N . ASP B 1 197 ? 15.93 9.477 23.594 1 90.25 197 ASP B N 1
ATOM 6076 C CA . ASP B 1 197 ? 15.586 10.719 22.906 1 90.25 197 ASP B CA 1
ATOM 6077 C C . ASP B 1 197 ? 15.336 10.477 21.422 1 90.25 197 ASP B C 1
ATOM 6079 O O . ASP B 1 197 ? 16.188 9.914 20.719 1 90.25 197 ASP B O 1
ATOM 6083 N N . PRO B 1 198 ? 14.18 10.938 20.891 1 87.81 198 PRO B N 1
ATOM 6084 C CA . PRO B 1 198 ? 13.82 10.688 19.5 1 87.81 198 PRO B CA 1
ATOM 6085 C C . PRO B 1 198 ? 14.836 11.273 18.516 1 87.81 198 PRO B C 1
ATOM 6087 O O . PRO B 1 198 ? 14.953 10.797 17.391 1 87.81 198 PRO B O 1
ATOM 6090 N N . LEU B 1 199 ? 15.586 12.227 18.906 1 93.31 199 LEU B N 1
ATOM 6091 C CA . LEU B 1 199 ? 16.547 12.883 18.031 1 93.31 199 LEU B CA 1
ATOM 6092 C C . LEU B 1 199 ? 17.734 11.969 17.719 1 93.31 199 LEU B C 1
ATOM 6094 O O . LEU B 1 199 ? 18.5 12.227 16.797 1 93.31 199 LEU B O 1
ATOM 6098 N N . LEU B 1 200 ? 17.828 10.875 18.516 1 94.25 200 LEU B N 1
ATOM 6099 C CA . LEU B 1 200 ? 18.922 9.938 18.281 1 94.25 200 LEU B CA 1
ATOM 6100 C C . LEU B 1 200 ? 18.469 8.797 17.391 1 94.25 200 LEU B C 1
ATOM 6102 O O . LEU B 1 200 ? 19.312 8.047 16.875 1 94.25 200 LEU B O 1
ATOM 6106 N N . LYS B 1 201 ? 17.219 8.742 17.062 1 89.81 201 LYS B N 1
ATOM 6107 C CA . LYS B 1 201 ? 16.641 7.605 16.359 1 89.81 201 LYS B CA 1
ATOM 6108 C C . LYS B 1 201 ? 17.219 7.461 14.953 1 89.81 201 LYS B C 1
ATOM 6110 O O . LYS B 1 201 ? 17.484 6.352 14.5 1 89.81 201 LYS B O 1
ATOM 6115 N N . PRO B 1 202 ? 17.438 8.547 14.227 1 92.06 202 PRO B N 1
ATOM 6116 C CA . PRO B 1 202 ? 17.938 8.391 12.859 1 92.06 202 PRO B CA 1
ATOM 6117 C C . PRO B 1 202 ? 19.281 7.676 12.805 1 92.06 202 PRO B C 1
ATOM 6119 O O . PRO B 1 202 ? 19.609 7.027 11.805 1 92.06 202 PRO B O 1
ATOM 6122 N N . LEU B 1 203 ? 20.047 7.742 13.859 1 94.06 203 LEU B N 1
ATOM 6123 C CA . LEU B 1 203 ? 21.406 7.18 13.836 1 94.06 203 LEU B CA 1
ATOM 6124 C C . LEU B 1 203 ? 21.422 5.793 14.469 1 94.06 203 LEU B C 1
ATOM 6126 O O . LEU B 1 203 ? 22.484 5.184 14.609 1 94.06 203 LEU B O 1
ATOM 6130 N N . ALA B 1 204 ? 20.281 5.375 14.906 1 87.69 204 ALA B N 1
ATOM 6131 C CA . ALA B 1 204 ? 20.203 4.07 15.555 1 87.69 204 ALA B CA 1
ATOM 6132 C C . ALA B 1 204 ? 20.641 2.959 14.609 1 87.69 204 ALA B C 1
ATOM 6134 O O . ALA B 1 204 ? 21.297 1.999 15.031 1 87.69 204 ALA B O 1
ATOM 6135 N N . ARG B 1 205 ? 20.266 3.039 13.375 1 81 205 ARG B N 1
ATOM 6136 C CA . ARG B 1 205 ? 20.672 2.082 12.352 1 81 205 ARG B CA 1
ATOM 6137 C C . ARG B 1 205 ? 21.328 2.787 11.172 1 81 205 ARG B C 1
ATOM 6139 O O . ARG B 1 205 ? 20.656 3.494 10.414 1 81 205 ARG B O 1
ATOM 6146 N N . LEU B 1 206 ? 22.625 2.613 11.094 1 89.31 206 LEU B N 1
ATOM 6147 C CA . LEU B 1 206 ? 23.391 3.215 10.008 1 89.31 206 LEU B CA 1
ATOM 6148 C C . LEU B 1 206 ? 23.75 2.176 8.953 1 89.31 206 LEU B C 1
ATOM 6150 O O . LEU B 1 206 ? 23.906 0.995 9.266 1 89.31 206 LEU B O 1
ATOM 6154 N N . PRO B 1 207 ? 23.797 2.627 7.738 1 84.44 207 PRO B N 1
ATOM 6155 C CA . PRO B 1 207 ? 24.141 1.663 6.688 1 84.44 207 PRO B CA 1
ATOM 6156 C C . PRO B 1 207 ? 25.531 1.08 6.844 1 84.44 207 PRO B C 1
ATOM 6158 O O . PRO B 1 207 ? 26.438 1.762 7.332 1 84.44 207 PRO B O 1
ATOM 6161 N N . ASP B 1 208 ? 25.688 -0.107 6.266 1 82.88 208 ASP B N 1
ATOM 6162 C CA . ASP B 1 208 ? 26.938 -0.848 6.383 1 82.88 208 ASP B CA 1
ATOM 6163 C C . ASP B 1 208 ? 28.031 -0.205 5.543 1 82.88 208 ASP B C 1
ATOM 6165 O O . ASP B 1 208 ? 29.219 -0.503 5.723 1 82.88 208 ASP B O 1
ATOM 6169 N N . THR B 1 209 ? 27.609 0.595 4.707 1 79.81 209 THR B N 1
ATOM 6170 C CA . THR B 1 209 ? 28.594 1.269 3.869 1 79.81 209 THR B CA 1
ATOM 6171 C C . THR B 1 209 ? 29.438 2.23 4.695 1 79.81 209 THR B C 1
ATOM 6173 O O . THR B 1 209 ? 30.5 2.672 4.25 1 79.81 209 THR B O 1
ATOM 6176 N N . ILE B 1 210 ? 28.984 2.648 5.895 1 87.81 210 ILE B N 1
ATOM 6177 C CA . ILE B 1 210 ? 29.766 3.439 6.84 1 87.81 210 ILE B CA 1
ATOM 6178 C C . ILE B 1 210 ? 30.578 2.512 7.746 1 87.81 210 ILE B C 1
ATOM 6180 O O . ILE B 1 210 ? 30.016 1.619 8.391 1 87.81 210 ILE B O 1
ATOM 6184 N N . ALA B 1 211 ? 31.875 2.693 7.781 1 90.75 211 ALA B N 1
ATOM 6185 C CA . ALA B 1 211 ? 32.75 1.837 8.586 1 90.75 211 ALA B CA 1
ATOM 6186 C C . ALA B 1 211 ? 32.312 1.858 10.055 1 90.75 211 ALA B C 1
ATOM 6188 O O . ALA B 1 211 ? 31.891 2.893 10.562 1 90.75 211 ALA B O 1
ATOM 6189 N N . PRO B 1 212 ? 32.5 0.81 10.758 1 93.94 212 PRO B N 1
ATOM 6190 C CA . PRO B 1 212 ? 32.062 0.703 12.148 1 93.94 212 PRO B CA 1
ATOM 6191 C C . PRO B 1 212 ? 32.656 1.802 13.039 1 93.94 212 PRO B C 1
ATOM 6193 O O . PRO B 1 212 ? 31.953 2.354 13.883 1 93.94 212 PRO B O 1
ATOM 6196 N N . ALA B 1 213 ? 33.906 2.086 12.82 1 95.5 213 ALA B N 1
ATOM 6197 C CA . ALA B 1 213 ? 34.531 3.139 13.617 1 95.5 213 ALA B CA 1
ATOM 6198 C C . ALA B 1 213 ? 33.875 4.492 13.352 1 95.5 213 ALA B C 1
ATOM 6200 O O . ALA B 1 213 ? 33.688 5.289 14.273 1 95.5 213 ALA B O 1
ATOM 6201 N N . ASP B 1 214 ? 33.531 4.742 12.086 1 95.19 214 ASP B N 1
ATOM 6202 C CA . ASP B 1 214 ? 32.844 5.98 11.711 1 95.19 214 ASP B CA 1
ATOM 6203 C C . ASP B 1 214 ? 31.438 6.016 12.266 1 95.19 214 ASP B C 1
ATOM 6205 O O . ASP B 1 214 ? 30.953 7.074 12.68 1 95.19 214 ASP B O 1
ATOM 6209 N N . GLN B 1 215 ? 30.781 4.914 12.273 1 95.94 215 GLN B N 1
ATOM 6210 C CA . GLN B 1 215 ? 29.453 4.84 12.867 1 95.94 215 GLN B CA 1
ATOM 6211 C C . GLN B 1 215 ? 29.484 5.227 14.344 1 95.94 215 GLN B C 1
ATOM 6213 O O . GLN B 1 215 ? 28.641 6.012 14.797 1 95.94 215 GLN B O 1
ATOM 6218 N N . ALA B 1 216 ? 30.438 4.648 15.008 1 96.94 216 ALA B N 1
ATOM 6219 C CA . ALA B 1 216 ? 30.562 4.941 16.438 1 96.94 216 ALA B CA 1
ATOM 6220 C C . ALA B 1 216 ? 30.844 6.426 16.656 1 96.94 216 ALA B C 1
ATOM 6222 O O . ALA B 1 216 ? 30.281 7.023 17.594 1 96.94 216 ALA B O 1
ATOM 6223 N N . ALA B 1 217 ? 31.625 6.969 15.828 1 97.62 217 ALA B N 1
ATOM 6224 C CA . ALA B 1 217 ? 31.953 8.383 15.945 1 97.62 217 ALA B CA 1
ATOM 6225 C C . ALA B 1 217 ? 30.734 9.258 15.688 1 97.62 217 ALA B C 1
ATOM 6227 O O . ALA B 1 217 ? 30.516 10.258 16.375 1 97.62 217 ALA B O 1
ATOM 6228 N N . LEU B 1 218 ? 29.984 8.945 14.672 1 97.88 218 LEU B N 1
ATOM 6229 C CA . LEU B 1 218 ? 28.781 9.688 14.336 1 97.88 218 LEU B CA 1
ATOM 6230 C C . LEU B 1 218 ? 27.75 9.602 15.461 1 97.88 218 LEU B C 1
ATOM 6232 O O . LEU B 1 218 ? 27.141 10.609 15.828 1 97.88 218 LEU B O 1
ATOM 6236 N N . ARG B 1 219 ? 27.562 8.438 16.047 1 97.75 219 ARG B N 1
ATOM 6237 C CA . ARG B 1 219 ? 26.625 8.258 17.156 1 97.75 219 ARG B CA 1
ATOM 6238 C C . ARG B 1 219 ? 27.078 9.055 18.375 1 97.75 219 ARG B C 1
ATOM 6240 O O . ARG B 1 219 ? 26.25 9.664 19.062 1 97.75 219 ARG B O 1
ATOM 6247 N N . ALA B 1 220 ? 28.344 9.008 18.594 1 97.56 220 ALA B N 1
ATOM 6248 C CA . ALA B 1 220 ? 28.891 9.766 19.734 1 97.56 220 ALA B CA 1
ATOM 6249 C C . ALA B 1 220 ? 28.672 11.266 19.547 1 97.56 220 ALA B C 1
ATOM 6251 O O . ALA B 1 220 ? 28.328 11.977 20.484 1 97.56 220 ALA B O 1
ATOM 6252 N N . ARG B 1 221 ? 28.891 11.75 18.375 1 97.88 221 ARG B N 1
ATOM 6253 C CA . ARG B 1 221 ? 28.719 13.164 18.078 1 97.88 221 ARG B CA 1
ATOM 6254 C C . ARG B 1 221 ? 27.25 13.562 18.203 1 97.88 221 ARG B C 1
ATOM 6256 O O . ARG B 1 221 ? 26.922 14.617 18.75 1 97.88 221 ARG B O 1
ATOM 6263 N N . ALA B 1 222 ? 26.375 12.75 17.688 1 97.75 222 ALA B N 1
ATOM 6264 C CA . ALA B 1 222 ? 24.938 13.008 17.797 1 97.75 222 ALA B CA 1
ATOM 6265 C C . ALA B 1 222 ? 24.516 13.055 19.266 1 97.75 222 ALA B C 1
ATOM 6267 O O . ALA B 1 222 ? 23.75 13.93 19.672 1 97.75 222 ALA B O 1
ATOM 6268 N N . ARG B 1 223 ? 25.016 12.086 19.984 1 97.38 223 ARG B N 1
ATOM 6269 C CA . ARG B 1 223 ? 24.703 12.039 21.422 1 97.38 223 ARG B CA 1
ATOM 6270 C C . ARG B 1 223 ? 25.156 13.305 22.125 1 97.38 223 ARG B C 1
ATOM 6272 O O . ARG B 1 223 ? 24.438 13.867 22.938 1 97.38 223 ARG B O 1
ATOM 6279 N N . ALA B 1 224 ? 26.312 13.711 21.844 1 97.81 224 ALA B N 1
ATOM 6280 C CA . ALA B 1 224 ? 26.844 14.945 22.438 1 97.81 224 ALA B CA 1
ATOM 6281 C C . ALA B 1 224 ? 26 16.141 22.047 1 97.81 224 ALA B C 1
ATOM 6283 O O . ALA B 1 224 ? 25.766 17.047 22.859 1 97.81 224 ALA B O 1
ATOM 6284 N N . ALA B 1 225 ? 25.609 16.219 20.797 1 97.62 225 ALA B N 1
ATOM 6285 C CA . ALA B 1 225 ? 24.766 17.297 20.328 1 97.62 225 ALA B CA 1
ATOM 6286 C C . ALA B 1 225 ? 23.438 17.312 21.094 1 97.62 225 ALA B C 1
ATOM 6288 O O . ALA B 1 225 ? 22.953 18.391 21.484 1 97.62 225 ALA B O 1
ATOM 6289 N N . VAL B 1 226 ? 22.844 16.141 21.312 1 96.19 226 VAL B N 1
ATOM 6290 C CA . VAL B 1 226 ? 21.562 16.031 22 1 96.19 226 VAL B CA 1
ATOM 6291 C C . VAL B 1 226 ? 21.719 16.391 23.469 1 96.19 226 VAL B C 1
ATOM 6293 O O . VAL B 1 226 ? 20.859 17.031 24.062 1 96.19 226 VAL B O 1
ATOM 6296 N N . GLU B 1 227 ? 22.844 16.031 24.047 1 96 227 GLU B N 1
ATOM 6297 C CA . GLU B 1 227 ? 23.125 16.375 25.438 1 96 227 GLU B CA 1
ATOM 6298 C C . GLU B 1 227 ? 23.188 17.891 25.625 1 96 227 GLU B C 1
ATOM 6300 O O . GLU B 1 227 ? 22.781 18.406 26.656 1 96 227 GLU B O 1
ATOM 6305 N N . ARG B 1 228 ? 23.641 18.547 24.641 1 95.44 228 ARG B N 1
ATOM 6306 C CA . ARG B 1 228 ? 23.797 19.984 24.703 1 95.44 228 ARG B CA 1
ATOM 6307 C C . ARG B 1 228 ? 22.438 20.688 24.594 1 95.44 228 ARG B C 1
ATOM 6309 O O . ARG B 1 228 ? 22.328 21.891 24.859 1 95.44 228 ARG B O 1
ATOM 6316 N N . LEU B 1 229 ? 21.422 19.953 24.25 1 95.62 229 LEU B N 1
ATOM 6317 C CA . LEU B 1 229 ? 20.094 20.531 24.156 1 95.62 229 LEU B CA 1
ATOM 6318 C C . LEU B 1 229 ? 19.438 20.641 25.531 1 95.62 229 LEU B C 1
ATOM 6320 O O . LEU B 1 229 ? 18.5 21.422 25.719 1 95.62 229 LEU B O 1
ATOM 6324 N N . ALA B 1 230 ? 19.922 19.875 26.5 1 93.88 230 ALA B N 1
ATOM 6325 C CA . ALA B 1 230 ? 19.297 19.797 27.812 1 93.88 230 ALA B CA 1
ATOM 6326 C C . ALA B 1 230 ? 19.234 21.172 28.484 1 93.88 230 ALA B C 1
ATOM 6328 O O . ALA B 1 230 ? 18.172 21.594 28.953 1 93.88 230 ALA B O 1
ATOM 6329 N N . PRO B 1 231 ? 20.328 21.938 28.484 1 95.25 231 PRO B N 1
ATOM 6330 C CA . PRO B 1 231 ? 20.25 23.266 29.109 1 95.25 231 PRO B CA 1
ATOM 6331 C C . PRO B 1 231 ? 19.297 24.203 28.375 1 95.25 231 PRO B C 1
ATOM 6333 O O . PRO B 1 231 ? 18.672 25.062 29 1 95.25 231 PRO B O 1
ATOM 6336 N N . VAL B 1 232 ? 19.25 24.125 27.125 1 96.06 232 VAL B N 1
ATOM 6337 C CA . VAL B 1 232 ? 18.375 24.984 26.344 1 96.06 232 VAL B CA 1
ATOM 6338 C C . VAL B 1 232 ? 16.906 24.609 26.609 1 96.06 232 VAL B C 1
ATOM 6340 O O . VAL B 1 232 ? 16.047 25.484 26.688 1 96.06 232 VAL B O 1
ATOM 6343 N N . ARG B 1 233 ? 16.609 23.297 26.703 1 95.31 233 ARG B N 1
ATOM 6344 C CA . ARG B 1 233 ? 15.281 22.844 27.094 1 95.31 233 ARG B CA 1
ATOM 6345 C C . ARG B 1 233 ? 14.875 23.422 28.438 1 95.31 233 ARG B C 1
ATOM 6347 O O . ARG B 1 233 ? 13.727 23.828 28.625 1 95.31 233 ARG B O 1
ATOM 6354 N N . GLN B 1 234 ? 15.82 23.453 29.312 1 96.19 234 GLN B N 1
ATOM 6355 C CA . GLN B 1 234 ? 15.57 24.047 30.625 1 96.19 234 GLN B CA 1
ATOM 6356 C C . GLN B 1 234 ? 15.328 25.547 30.516 1 96.19 234 GLN B C 1
ATOM 6358 O O . GLN B 1 234 ? 14.492 26.109 31.219 1 96.19 234 GLN B O 1
ATOM 6363 N N . GLU B 1 235 ? 16.078 26.188 29.672 1 97.38 235 GLU B N 1
ATOM 6364 C CA . GLU B 1 235 ? 15.891 27.609 29.406 1 97.38 235 GLU B CA 1
ATOM 6365 C C . GLU B 1 235 ? 14.484 27.891 28.891 1 97.38 235 GLU B C 1
ATOM 6367 O O . GLU B 1 235 ? 13.844 28.859 29.312 1 97.38 235 GLU B O 1
ATOM 6372 N N . ILE B 1 236 ? 14.055 27.078 28 1 97.69 236 ILE B N 1
ATOM 6373 C CA . ILE B 1 236 ? 12.711 27.234 27.453 1 97.69 236 ILE B CA 1
ATOM 6374 C C . ILE B 1 236 ? 11.672 27.094 28.562 1 97.69 236 ILE B C 1
ATOM 6376 O O . ILE B 1 236 ? 10.773 27.922 28.688 1 97.69 236 ILE B O 1
ATOM 6380 N N . LEU B 1 237 ? 11.805 26.016 29.359 1 97.56 237 LEU B N 1
ATOM 6381 C CA . LEU B 1 237 ? 10.867 25.781 30.453 1 97.56 237 LEU B CA 1
ATOM 6382 C C . LEU B 1 237 ? 10.875 26.953 31.438 1 97.56 237 LEU B C 1
ATOM 6384 O O . LEU B 1 237 ? 9.812 27.422 31.859 1 97.56 237 LEU B O 1
ATOM 6388 N N . ALA B 1 238 ? 12.023 27.438 31.781 1 98.06 238 ALA B N 1
ATOM 6389 C CA . ALA B 1 238 ? 12.156 28.562 32.719 1 98.06 238 ALA B CA 1
ATOM 6390 C C . ALA B 1 238 ? 11.492 29.812 32.156 1 98.06 238 ALA B C 1
ATOM 6392 O O . ALA B 1 238 ? 10.82 30.547 32.875 1 98.06 238 ALA B O 1
ATOM 6393 N N . PHE B 1 239 ? 11.711 30.094 30.953 1 98.06 239 PHE B N 1
ATOM 6394 C CA . PHE B 1 239 ? 11.094 31.25 30.297 1 98.06 239 PHE B CA 1
ATOM 6395 C C . PHE B 1 239 ? 9.57 31.125 30.328 1 98.06 239 PHE B C 1
ATOM 6397 O O . PHE B 1 239 ? 8.875 32.094 30.656 1 98.06 239 PHE B O 1
ATOM 6404 N N . VAL B 1 240 ? 9.047 29.969 29.922 1 98.25 240 VAL B N 1
ATOM 6405 C CA . VAL B 1 240 ? 7.605 29.797 29.812 1 98.25 240 VAL B CA 1
ATOM 6406 C C . VAL B 1 240 ? 6.957 29.906 31.188 1 98.25 240 VAL B C 1
ATOM 6408 O O . VAL B 1 240 ? 5.91 30.547 31.328 1 98.25 240 VAL B O 1
ATOM 6411 N N . GLU B 1 241 ? 7.605 29.438 32.188 1 97.75 241 GLU B N 1
ATOM 6412 C CA . GLU B 1 241 ? 7.074 29.469 33.531 1 97.75 241 GLU B CA 1
ATOM 6413 C C . GLU B 1 241 ? 7.238 30.859 34.156 1 97.75 241 GLU B C 1
ATOM 6415 O O . GLU B 1 241 ? 6.332 31.359 34.844 1 97.75 241 GLU B O 1
ATOM 6420 N N . GLY B 1 242 ? 8.312 31.406 33.906 1 98.06 242 GLY B N 1
ATOM 6421 C CA . GLY B 1 242 ? 8.688 32.594 34.656 1 98.06 242 GLY B CA 1
ATOM 6422 C C . GLY B 1 242 ? 8.289 33.875 33.969 1 98.06 242 GLY B C 1
ATOM 6423 O O . GLY B 1 242 ? 8 34.875 34.625 1 98.06 242 GLY B O 1
ATOM 6424 N N . GLU B 1 243 ? 8.336 33.938 32.688 1 98.06 243 GLU B N 1
ATOM 6425 C CA . GLU B 1 243 ? 8.078 35.188 31.953 1 98.06 243 GLU B CA 1
ATOM 6426 C C . GLU B 1 243 ? 6.773 35.094 31.172 1 98.06 243 GLU B C 1
ATOM 6428 O O . GLU B 1 243 ? 5.969 36.031 31.188 1 98.06 243 GLU B O 1
ATOM 6433 N N . TYR B 1 244 ? 6.531 34.031 30.547 1 98.19 244 TYR B N 1
ATOM 6434 C CA . TYR B 1 244 ? 5.402 33.938 29.625 1 98.19 244 TYR B CA 1
ATOM 6435 C C . TYR B 1 244 ? 4.098 33.719 30.391 1 98.19 244 TYR B C 1
ATOM 6437 O O . TYR B 1 244 ? 3.096 34.406 30.109 1 98.19 244 TYR B O 1
ATOM 6445 N N . LEU B 1 245 ? 4.094 32.781 31.344 1 98 245 LEU B N 1
ATOM 6446 C CA . LEU B 1 245 ? 2.877 32.438 32.062 1 98 245 LEU B CA 1
ATOM 6447 C C . LEU B 1 245 ? 2.293 33.656 32.75 1 98 245 LEU B C 1
ATOM 6449 O O . LEU B 1 245 ? 1.097 33.938 32.656 1 98 245 LEU B O 1
ATOM 6453 N N . PRO B 1 246 ? 3.086 34.5 33.438 1 97.62 246 PRO B N 1
ATOM 6454 C CA . PRO B 1 246 ? 2.52 35.719 34.062 1 97.62 246 PRO B CA 1
ATOM 6455 C C . PRO B 1 246 ? 1.966 36.719 33.062 1 97.62 246 PRO B C 1
ATOM 6457 O O . PRO B 1 246 ? 1.1 37.531 33.375 1 97.62 246 PRO B O 1
ATOM 6460 N N . ALA B 1 247 ? 2.463 36.656 31.859 1 97.25 247 ALA B N 1
ATOM 6461 C CA . ALA B 1 247 ? 2.055 37.594 30.812 1 97.25 247 ALA B CA 1
ATOM 6462 C C . ALA B 1 247 ? 0.98 36.969 29.922 1 97.25 247 ALA B C 1
ATOM 6464 O O . ALA B 1 247 ? 0.539 37.594 28.953 1 97.25 247 ALA B O 1
ATOM 6465 N N . ALA B 1 248 ? 0.547 35.719 30.203 1 96.62 248 ALA B N 1
ATOM 6466 C CA . ALA B 1 248 ? -0.496 35.094 29.422 1 96.62 248 ALA B CA 1
ATOM 6467 C C . ALA B 1 248 ? -1.759 35.938 29.375 1 96.62 248 ALA B C 1
ATOM 6469 O O . ALA B 1 248 ? -2.145 36.531 30.375 1 96.62 248 ALA B O 1
ATOM 6470 N N . ARG B 1 249 ? -2.344 36 28.234 1 93.12 249 ARG B N 1
ATOM 6471 C CA . ARG B 1 249 ? -3.527 36.844 28.125 1 93.12 249 ARG B CA 1
ATOM 6472 C C . ARG B 1 249 ? -4.684 36.281 28.938 1 93.12 249 ARG B C 1
ATOM 6474 O O . ARG B 1 249 ? -4.797 35.062 29.109 1 93.12 249 ARG B O 1
ATOM 6481 N N . LYS B 1 250 ? -5.586 37.094 29.312 1 87 250 LYS B N 1
ATOM 6482 C CA . LYS B 1 250 ? -6.73 36.75 30.141 1 87 250 LYS B CA 1
ATOM 6483 C C . LYS B 1 250 ? -7.879 36.219 29.281 1 87 250 LYS B C 1
ATOM 6485 O O . LYS B 1 250 ? -8.57 35.281 29.672 1 87 250 LYS B O 1
ATOM 6490 N N . GLY B 1 251 ? -8.055 36.875 28.141 1 88.5 251 GLY B N 1
ATOM 6491 C CA . GLY B 1 251 ? -9.109 36.438 27.25 1 88.5 251 GLY B CA 1
ATOM 6492 C C . GLY B 1 251 ? -8.758 35.156 26.516 1 88.5 251 GLY B C 1
ATOM 6493 O O . GLY B 1 251 ? -7.605 34.938 26.141 1 88.5 251 GLY B O 1
ATOM 6494 N N . LEU B 1 252 ? -9.75 34.281 26.359 1 92.69 252 LEU B N 1
ATOM 6495 C CA . LEU B 1 252 ? -9.555 32.969 25.766 1 92.69 252 LEU B CA 1
ATOM 6496 C C . LEU B 1 252 ? -9.461 33.062 24.25 1 92.69 252 LEU B C 1
ATOM 6498 O O . LEU B 1 252 ? -8.586 32.438 23.625 1 92.69 252 LEU B O 1
ATOM 6502 N N . GLY B 1 253 ? -10.25 33.875 23.672 1 94.69 253 GLY B N 1
ATOM 6503 C CA . GLY B 1 253 ? -10.406 33.875 22.219 1 94.69 253 GLY B CA 1
ATOM 6504 C C . GLY B 1 253 ? -9.453 34.844 21.531 1 94.69 253 GLY B C 1
ATOM 6505 O O . GLY B 1 253 ? -8.898 35.75 22.172 1 94.69 253 GLY B O 1
ATOM 6506 N N . ALA B 1 254 ? -9.328 34.656 20.25 1 95.19 254 ALA B N 1
ATOM 6507 C CA . ALA B 1 254 ? -8.43 35.469 19.406 1 95.19 254 ALA B CA 1
ATOM 6508 C C . ALA B 1 254 ? -8.844 36.938 19.406 1 95.19 254 ALA B C 1
ATOM 6510 O O . ALA B 1 254 ? -8 37.812 19.266 1 95.19 254 ALA B O 1
ATOM 6511 N N . ARG B 1 255 ? -10.125 37.219 19.531 1 93.06 255 ARG B N 1
ATOM 6512 C CA . ARG B 1 255 ? -10.609 38.594 19.531 1 93.06 255 ARG B CA 1
ATOM 6513 C C . ARG B 1 255 ? -9.969 39.406 20.641 1 93.06 255 ARG B C 1
ATOM 6515 O O . ARG B 1 255 ? -9.938 40.625 20.578 1 93.06 255 ARG B O 1
ATOM 6522 N N . ALA B 1 256 ? -9.477 38.719 21.609 1 90.75 256 ALA B N 1
ATOM 6523 C CA . ALA B 1 256 ? -8.859 39.406 22.766 1 90.75 256 ALA B CA 1
ATOM 6524 C C . ALA B 1 256 ? -7.438 39.844 22.438 1 90.75 256 ALA B C 1
ATOM 6526 O O . ALA B 1 256 ? -6.832 40.594 23.188 1 90.75 256 ALA B O 1
ATOM 6527 N N . LEU B 1 257 ? -6.91 39.438 21.359 1 94.75 257 LEU B N 1
ATOM 6528 C CA . LEU B 1 257 ? -5.574 39.812 20.922 1 94.75 257 LEU B CA 1
ATOM 6529 C C . LEU B 1 257 ? -5.574 41.219 20.344 1 94.75 257 LEU B C 1
ATOM 6531 O O . LEU B 1 257 ? -6.625 41.75 19.938 1 94.75 257 LEU B O 1
ATOM 6535 N N . PRO B 1 258 ? -4.359 41.906 20.375 1 93 258 PRO B N 1
ATOM 6536 C CA . PRO B 1 258 ? -4.262 43.156 19.594 1 93 258 PRO B CA 1
ATOM 6537 C C . PRO B 1 258 ? -4.66 42.969 18.141 1 93 258 PRO B C 1
ATOM 6539 O O . PRO B 1 258 ? -4.121 42.094 17.453 1 93 258 PRO B O 1
ATOM 6542 N N . ASN B 1 259 ? -5.668 43.719 17.672 1 95.06 259 ASN B N 1
ATOM 6543 C CA . ASN B 1 259 ? -6.23 43.562 16.344 1 95.06 259 ASN B CA 1
ATOM 6544 C C . ASN B 1 259 ? -6.832 42.188 16.125 1 95.06 259 ASN B C 1
ATOM 6546 O O . ASN B 1 259 ? -6.746 41.625 15.039 1 95.06 259 ASN B O 1
ATOM 6550 N N . GLY B 1 260 ? -7.344 41.656 17.156 1 95.75 260 GLY B N 1
ATOM 6551 C CA . GLY B 1 260 ? -7.766 40.25 17.219 1 95.75 260 GLY B CA 1
ATOM 6552 C C . GLY B 1 260 ? -8.93 39.969 16.281 1 95.75 260 GLY B C 1
ATOM 6553 O O . GLY B 1 260 ? -9.016 38.844 15.75 1 95.75 260 GLY B O 1
ATOM 6554 N N . GLU B 1 261 ? -9.852 40.844 16.094 1 96.62 261 GLU B N 1
ATOM 6555 C CA . GLU B 1 261 ? -10.969 40.625 15.188 1 96.62 261 GLU B CA 1
ATOM 6556 C C . GLU B 1 261 ? -10.484 40.438 13.758 1 96.62 261 GLU B C 1
ATOM 6558 O O . GLU B 1 261 ? -10.922 39.531 13.055 1 96.62 261 GLU B O 1
ATOM 6563 N N . ALA B 1 262 ? -9.617 41.312 13.359 1 97.31 262 ALA B N 1
ATOM 6564 C CA . ALA B 1 262 ? -9.055 41.219 12.016 1 97.31 262 ALA B CA 1
ATOM 6565 C C . ALA B 1 262 ? -8.234 39.938 11.852 1 97.31 262 ALA B C 1
ATOM 6567 O O . ALA B 1 262 ? -8.289 39.312 10.797 1 97.31 262 ALA B O 1
ATOM 6568 N N . TYR B 1 263 ? -7.52 39.625 12.875 1 97.19 263 TYR B N 1
ATOM 6569 C CA . TYR B 1 263 ? -6.707 38.406 12.852 1 97.19 263 TYR B CA 1
ATOM 6570 C C . TYR B 1 263 ? -7.582 37.156 12.695 1 97.19 263 TYR B C 1
ATOM 6572 O O . TYR B 1 263 ? -7.316 36.312 11.844 1 97.19 263 TYR B O 1
ATOM 6580 N N . TYR B 1 264 ? -8.625 37.094 13.531 1 98.19 264 TYR B N 1
ATOM 6581 C CA . TYR B 1 264 ? -9.477 35.906 13.461 1 98.19 264 TYR B CA 1
ATOM 6582 C C . TYR B 1 264 ? -10.172 35.812 12.109 1 98.19 264 TYR B C 1
ATOM 6584 O O . TYR B 1 264 ? -10.281 34.719 11.539 1 98.19 264 TYR B O 1
ATOM 6592 N N . ARG B 1 265 ? -10.664 36.906 11.562 1 97.62 265 ARG B N 1
ATOM 6593 C CA . ARG B 1 265 ? -11.273 36.875 10.234 1 97.62 265 ARG B CA 1
ATOM 6594 C C . ARG B 1 265 ? -10.289 36.375 9.18 1 97.62 265 ARG B C 1
ATOM 6596 O O . ARG B 1 265 ? -10.664 35.625 8.273 1 97.62 265 ARG B O 1
ATOM 6603 N N . PHE B 1 266 ? -9.078 36.781 9.305 1 97 266 PHE B N 1
ATOM 6604 C CA . PHE B 1 266 ? -8.047 36.375 8.359 1 97 266 PHE B CA 1
ATOM 6605 C C . PHE B 1 266 ? -7.84 34.844 8.422 1 97 266 PHE B C 1
ATOM 6607 O O . PHE B 1 266 ? -7.883 34.188 7.395 1 97 266 PHE B O 1
ATOM 6614 N N . VAL B 1 267 ? -7.656 34.312 9.68 1 97.62 267 VAL B N 1
ATOM 6615 C CA . VAL B 1 267 ? -7.316 32.906 9.789 1 97.62 267 VAL B CA 1
ATOM 6616 C C . VAL B 1 267 ? -8.523 32.031 9.391 1 97.62 267 VAL B C 1
ATOM 6618 O O . VAL B 1 267 ? -8.359 30.953 8.844 1 97.62 267 VAL B O 1
ATOM 6621 N N . VAL B 1 268 ? -9.727 32.5 9.641 1 98.25 268 VAL B N 1
ATOM 6622 C CA . VAL B 1 268 ? -10.922 31.812 9.195 1 98.25 268 VAL B CA 1
ATOM 6623 C C . VAL B 1 268 ? -10.906 31.672 7.676 1 98.25 268 VAL B C 1
ATOM 6625 O O . VAL B 1 268 ? -11.109 30.578 7.141 1 98.25 268 VAL B O 1
ATOM 6628 N N . ARG B 1 269 ? -10.633 32.781 7.004 1 97.19 269 ARG B N 1
ATOM 6629 C CA . ARG B 1 269 ? -10.594 32.781 5.547 1 97.19 269 ARG B CA 1
ATOM 6630 C C . ARG B 1 269 ? -9.453 31.906 5.035 1 97.19 269 ARG B C 1
ATOM 6632 O O . ARG B 1 269 ? -9.625 31.156 4.074 1 97.19 269 ARG B O 1
ATOM 6639 N N . ASP B 1 270 ? -8.375 32 5.66 1 97.12 270 ASP B N 1
ATOM 6640 C CA . ASP B 1 270 ? -7.18 31.281 5.227 1 97.12 270 ASP B CA 1
ATOM 6641 C C . ASP B 1 270 ? -7.348 29.781 5.387 1 97.12 270 ASP B C 1
ATOM 6643 O O . ASP B 1 270 ? -6.961 29 4.504 1 97.12 270 ASP B O 1
ATOM 6647 N N . HIS B 1 271 ? -7.91 29.312 6.488 1 97.75 271 HIS B N 1
ATOM 6648 C CA . HIS B 1 271 ? -8.047 27.875 6.766 1 97.75 271 HIS B CA 1
ATOM 6649 C C . HIS B 1 271 ? -9.203 27.281 5.973 1 97.75 271 HIS B C 1
ATOM 6651 O O . HIS B 1 271 ? -9.117 26.125 5.52 1 97.75 271 HIS B O 1
ATOM 6657 N N . THR B 1 272 ? -10.289 28 5.762 1 98.06 272 THR B N 1
ATOM 6658 C CA . THR B 1 272 ? -11.453 27.453 5.078 1 98.06 272 THR B CA 1
ATOM 6659 C C . THR B 1 272 ? -11.359 27.703 3.574 1 98.06 272 THR B C 1
ATOM 6661 O O . THR B 1 272 ? -12.07 27.062 2.793 1 98.06 272 THR B O 1
ATOM 6664 N N . THR B 1 273 ? -10.492 28.672 3.213 1 97.5 273 THR B N 1
ATOM 6665 C CA . THR B 1 273 ? -10.312 29.109 1.835 1 97.5 273 THR B CA 1
ATOM 6666 C C . THR B 1 273 ? -11.648 29.484 1.204 1 97.5 273 THR B C 1
ATOM 6668 O O . THR B 1 273 ? -11.914 29.141 0.049 1 97.5 273 THR B O 1
ATOM 6671 N N . THR B 1 274 ? -12.516 30.016 2.023 1 96.19 274 THR B N 1
ATOM 6672 C CA . THR B 1 274 ? -13.82 30.516 1.613 1 96.19 274 THR B CA 1
ATOM 6673 C C . THR B 1 274 ? -14.016 31.969 2.064 1 96.19 274 THR B C 1
ATOM 6675 O O . THR B 1 274 ? -13.156 32.531 2.742 1 96.19 274 THR B O 1
ATOM 6678 N N . GLU B 1 275 ? -15.18 32.531 1.616 1 95.5 275 GLU B N 1
ATOM 6679 C CA . GLU B 1 275 ? -15.531 33.875 2.047 1 95.5 275 GLU B CA 1
ATOM 6680 C C . GLU B 1 275 ? -16.562 33.844 3.17 1 95.5 275 GLU B C 1
ATOM 6682 O O . GLU B 1 275 ? -17.156 34.875 3.502 1 95.5 275 GLU B O 1
ATOM 6687 N N . LEU B 1 276 ? -16.734 32.719 3.76 1 97.56 276 LEU B N 1
ATOM 6688 C CA . LEU B 1 276 ? -17.703 32.594 4.852 1 97.56 276 LEU B CA 1
ATOM 6689 C C . LEU B 1 276 ? -17.25 33.375 6.07 1 97.56 276 LEU B C 1
ATOM 6691 O O . LEU B 1 276 ? -16.047 33.406 6.402 1 97.56 276 LEU B O 1
ATOM 6695 N N . THR B 1 277 ? -18.188 33.969 6.73 1 98 277 THR B N 1
ATOM 6696 C CA . THR B 1 277 ? -17.906 34.719 7.965 1 98 277 THR B CA 1
ATOM 6697 C C . THR B 1 277 ? -17.969 33.781 9.164 1 98 277 THR B C 1
ATOM 6699 O O . THR B 1 277 ? -18.562 32.688 9.094 1 98 277 THR B O 1
ATOM 6702 N N . PRO B 1 278 ? -17.328 34.156 10.312 1 98.25 278 PRO B N 1
ATOM 6703 C CA . PRO B 1 278 ? -17.422 33.344 11.523 1 98.25 278 PRO B CA 1
ATOM 6704 C C . PRO B 1 278 ? -18.859 33.031 11.93 1 98.25 278 PRO B C 1
ATOM 6706 O O . PRO B 1 278 ? -19.172 31.922 12.344 1 98.25 278 PRO B O 1
ATOM 6709 N N . ASP B 1 279 ? -19.75 34.031 11.75 1 98.44 279 ASP B N 1
ATOM 6710 C CA . ASP B 1 279 ? -21.156 33.812 12.117 1 98.44 279 ASP B CA 1
ATOM 6711 C C . ASP B 1 279 ? -21.812 32.781 11.195 1 98.44 279 ASP B C 1
ATOM 6713 O O . ASP B 1 279 ? -22.594 31.938 11.656 1 98.44 279 ASP B O 1
ATOM 6717 N N . GLN B 1 280 ? -21.594 32.906 9.953 1 98.62 280 GLN B N 1
ATOM 6718 C CA . GLN B 1 280 ? -22.141 31.938 9.008 1 98.62 280 GLN B CA 1
ATOM 6719 C C . GLN B 1 280 ? -21.625 30.516 9.305 1 98.62 280 GLN B C 1
ATOM 6721 O O . GLN B 1 280 ? -22.406 29.562 9.266 1 98.62 280 GLN B O 1
ATOM 6726 N N . ILE B 1 281 ? -20.359 30.391 9.633 1 98.69 281 ILE B N 1
ATOM 6727 C CA . ILE B 1 281 ? -19.75 29.094 9.93 1 98.69 281 ILE B CA 1
ATOM 6728 C C . ILE B 1 281 ? -20.359 28.531 11.211 1 98.69 281 ILE B C 1
ATOM 6730 O O . ILE B 1 281 ? -20.641 27.328 11.297 1 98.69 281 ILE B O 1
ATOM 6734 N N . HIS B 1 282 ? -20.547 29.406 12.18 1 98.62 282 HIS B N 1
ATOM 6735 C CA . HIS B 1 282 ? -21.203 28.984 13.414 1 98.62 282 HIS B CA 1
ATOM 6736 C C . HIS B 1 282 ? -22.578 28.391 13.141 1 98.62 282 HIS B C 1
ATOM 6738 O O . HIS B 1 282 ? -22.922 27.328 13.688 1 98.62 282 HIS B O 1
ATOM 6744 N N . GLU B 1 283 ? -23.359 28.984 12.281 1 98.62 283 GLU B N 1
ATOM 6745 C CA . GLU B 1 283 ? -24.703 28.516 11.953 1 98.62 283 GLU B CA 1
ATOM 6746 C C . GLU B 1 283 ? -24.656 27.203 11.164 1 98.62 283 GLU B C 1
ATOM 6748 O O . GLU B 1 283 ? -25.547 26.359 11.305 1 98.62 283 GLU B O 1
ATOM 6753 N N . ILE B 1 284 ? -23.75 27.141 10.266 1 98.62 284 ILE B N 1
ATOM 6754 C CA . ILE B 1 284 ? -23.531 25.891 9.547 1 98.62 284 ILE B CA 1
ATOM 6755 C C . ILE B 1 284 ? -23.25 24.766 10.547 1 98.62 284 ILE B C 1
ATOM 6757 O O . ILE B 1 284 ? -23.797 23.672 10.43 1 98.62 284 ILE B O 1
ATOM 6761 N N . GLY B 1 285 ? -22.391 25.031 11.547 1 98.69 285 GLY B N 1
ATOM 6762 C CA . GLY B 1 285 ? -22.094 24.047 12.586 1 98.69 285 GLY B CA 1
ATOM 6763 C C . GLY B 1 285 ? -23.312 23.578 13.336 1 98.69 285 GLY B C 1
ATOM 6764 O O . GLY B 1 285 ? -23.516 22.375 13.531 1 98.69 285 GLY B O 1
ATOM 6765 N N . ARG B 1 286 ? -24.156 24.547 13.695 1 98.25 286 ARG B N 1
ATOM 6766 C CA . ARG B 1 286 ? -25.375 24.219 14.43 1 98.25 286 ARG B CA 1
ATOM 6767 C C . ARG B 1 286 ? -26.297 23.344 13.586 1 98.25 286 ARG B C 1
ATOM 6769 O O . ARG B 1 286 ? -26.875 22.375 14.094 1 98.25 286 ARG B O 1
ATOM 6776 N N . SER B 1 287 ? -26.422 23.672 12.359 1 98.5 287 SER B N 1
ATOM 6777 C CA . SER B 1 287 ? -27.266 22.891 11.453 1 98.5 287 SER B CA 1
ATOM 6778 C C . SER B 1 287 ? -26.734 21.484 11.273 1 98.5 287 SER B C 1
ATOM 6780 O O . SER B 1 287 ? -27.5 20.516 11.266 1 98.5 287 SER B O 1
ATOM 6782 N N . GLU B 1 288 ? -25.453 21.359 11.102 1 98.56 288 GLU B N 1
ATOM 6783 C CA . GLU B 1 288 ? -24.844 20.047 10.93 1 98.56 288 GLU B CA 1
ATOM 6784 C C . GLU B 1 288 ? -24.953 19.203 12.203 1 98.56 288 GLU B C 1
ATOM 6786 O O . GLU B 1 288 ? -25.141 17.984 12.141 1 98.56 288 GLU B O 1
ATOM 6791 N N . VAL B 1 289 ? -24.797 19.828 13.375 1 98.38 289 VAL B N 1
ATOM 6792 C CA . VAL B 1 289 ? -24.969 19.125 14.641 1 98.38 289 VAL B CA 1
ATOM 6793 C C . VAL B 1 289 ? -26.359 18.5 14.711 1 98.38 289 VAL B C 1
ATOM 6795 O O . VAL B 1 289 ? -26.5 17.328 15.062 1 98.38 289 VAL B O 1
ATOM 6798 N N . ALA B 1 290 ? -27.344 19.281 14.32 1 97.94 290 ALA B N 1
ATOM 6799 C CA . ALA B 1 290 ? -28.719 18.781 14.344 1 97.94 290 ALA B CA 1
ATOM 6800 C C . ALA B 1 290 ? -28.891 17.625 13.359 1 97.94 290 ALA B C 1
ATOM 6802 O O . ALA B 1 290 ? -29.516 16.609 13.688 1 97.94 290 ALA B O 1
ATOM 6803 N N . ARG B 1 291 ? -28.375 17.75 12.172 1 98 291 ARG B N 1
ATOM 6804 C CA . ARG B 1 291 ? -28.5 16.75 11.133 1 98 291 ARG B CA 1
ATOM 6805 C C . ARG B 1 291 ? -27.828 15.438 11.547 1 98 291 ARG B C 1
ATOM 6807 O O . ARG B 1 291 ? -28.422 14.367 11.414 1 98 291 ARG B O 1
ATOM 6814 N N . ILE B 1 292 ? -26.656 15.516 12.047 1 98.19 292 ILE B N 1
ATOM 6815 C CA . ILE B 1 292 ? -25.859 14.336 12.391 1 98.19 292 ILE B CA 1
ATOM 6816 C C . ILE B 1 292 ? -26.469 13.648 13.609 1 98.19 292 ILE B C 1
ATOM 6818 O O . ILE B 1 292 ? -26.469 12.414 13.703 1 98.19 292 ILE B O 1
ATOM 6822 N N . ARG B 1 293 ? -26.938 14.461 14.555 1 96.81 293 ARG B N 1
ATOM 6823 C CA . ARG B 1 293 ? -27.578 13.891 15.734 1 96.81 293 ARG B CA 1
ATOM 6824 C C . ARG B 1 293 ? -28.734 12.984 15.344 1 96.81 293 ARG B C 1
ATOM 6826 O O . ARG B 1 293 ? -28.922 11.906 15.93 1 96.81 293 ARG B O 1
ATOM 6833 N N . ALA B 1 294 ? -29.531 13.391 14.391 1 96.56 294 ALA B N 1
ATOM 6834 C CA . ALA B 1 294 ? -30.641 12.57 13.914 1 96.56 294 ALA B CA 1
ATOM 6835 C C . ALA B 1 294 ? -30.141 11.242 13.344 1 96.56 294 ALA B C 1
ATOM 6837 O O . ALA B 1 294 ? -30.75 10.188 13.578 1 96.56 294 ALA B O 1
ATOM 6838 N N . ARG B 1 295 ? -29.078 11.289 12.648 1 95.75 295 ARG B N 1
ATOM 6839 C CA . ARG B 1 295 ? -28.484 10.078 12.086 1 95.75 295 ARG B CA 1
ATOM 6840 C C . ARG B 1 295 ? -27.922 9.188 13.18 1 95.75 295 ARG B C 1
ATOM 6842 O O . ARG B 1 295 ? -28 7.957 13.094 1 95.75 295 ARG B O 1
ATOM 6849 N N . MET B 1 296 ? -27.281 9.781 14.117 1 96.5 296 MET B N 1
ATOM 6850 C CA . MET B 1 296 ? -26.734 9.031 15.242 1 96.5 296 MET B CA 1
ATOM 6851 C C . MET B 1 296 ? -27.844 8.32 16.016 1 96.5 296 MET B C 1
ATOM 6853 O O . MET B 1 296 ? -27.672 7.168 16.422 1 96.5 296 MET B O 1
ATOM 6857 N N . GLU B 1 297 ? -28.953 8.945 16.188 1 95.31 297 GLU B N 1
ATOM 6858 C CA . GLU B 1 297 ? -30.094 8.328 16.859 1 95.31 297 GLU B CA 1
ATOM 6859 C C . GLU B 1 297 ? -30.609 7.125 16.062 1 95.31 297 GLU B C 1
ATOM 6861 O O . GLU B 1 297 ? -30.969 6.102 16.656 1 95.31 297 GLU B O 1
ATOM 6866 N N . ALA B 1 298 ? -30.594 7.25 14.805 1 93.94 298 ALA B N 1
ATOM 6867 C CA . ALA B 1 298 ? -30.984 6.125 13.961 1 93.94 298 ALA B CA 1
ATOM 6868 C C . ALA B 1 298 ? -30.016 4.957 14.109 1 93.94 298 ALA B C 1
ATOM 6870 O O . ALA B 1 298 ? -30.438 3.801 14.195 1 93.94 298 ALA B O 1
ATOM 6871 N N . ALA B 1 299 ? -28.75 5.266 14.102 1 93.25 299 ALA B N 1
ATOM 6872 C CA . ALA B 1 299 ? -27.719 4.23 14.258 1 93.25 299 ALA B CA 1
ATOM 6873 C C . ALA B 1 299 ? -27.828 3.562 15.625 1 93.25 299 ALA B C 1
ATOM 6875 O O . ALA B 1 299 ? -27.609 2.355 15.75 1 93.25 299 ALA B O 1
ATOM 6876 N N . MET B 1 300 ? -28.078 4.34 16.609 1 95.62 300 MET B N 1
ATOM 6877 C CA . MET B 1 300 ? -28.266 3.832 17.969 1 95.62 300 MET B CA 1
ATOM 6878 C C . MET B 1 300 ? -29.406 2.822 18.016 1 95.62 300 MET B C 1
ATOM 6880 O O . MET B 1 300 ? -29.281 1.758 18.625 1 95.62 300 MET B O 1
ATOM 6884 N N . LYS B 1 301 ? -30.484 3.062 17.328 1 95.25 301 LYS B N 1
ATOM 6885 C CA . LYS B 1 301 ? -31.625 2.156 17.266 1 95.25 301 LYS B CA 1
ATOM 6886 C C . LYS B 1 301 ? -31.281 0.884 16.5 1 95.25 301 LYS B C 1
ATOM 6888 O O . LYS B 1 301 ? -31.688 -0.213 16.875 1 95.25 301 LYS B O 1
ATOM 6893 N N . GLU B 1 302 ? -30.531 1.07 15.508 1 93.69 302 GLU B N 1
ATOM 6894 C CA . GLU B 1 302 ? -30.078 -0.08 14.734 1 93.69 302 GLU B CA 1
ATOM 6895 C C . GLU B 1 302 ? -29.203 -1.011 15.578 1 93.69 302 GLU B C 1
ATOM 6897 O O . GLU B 1 302 ? -29.203 -2.225 15.359 1 93.69 302 GLU B O 1
ATOM 6902 N N . ALA B 1 303 ? -28.5 -0.433 16.5 1 94.69 303 ALA B N 1
ATOM 6903 C CA . ALA B 1 303 ? -27.641 -1.217 17.375 1 94.69 303 ALA B CA 1
ATOM 6904 C C . ALA B 1 303 ? -28.469 -1.925 18.453 1 94.69 303 ALA B C 1
ATOM 6906 O O . ALA B 1 303 ? -27.922 -2.715 19.234 1 94.69 303 ALA B O 1
ATOM 6907 N N . GLY B 1 304 ? -29.719 -1.646 18.547 1 95.12 304 GLY B N 1
ATOM 6908 C CA . GLY B 1 304 ? -30.625 -2.328 19.484 1 95.12 304 GLY B CA 1
ATOM 6909 C C . GLY B 1 304 ? -30.75 -1.617 20.812 1 95.12 304 GLY B C 1
ATOM 6910 O O . GLY B 1 304 ? -31.281 -2.18 21.766 1 95.12 304 GLY B O 1
ATOM 6911 N N . TRP B 1 305 ? -30.219 -0.453 20.906 1 95.56 305 TRP B N 1
ATOM 6912 C CA . TRP B 1 305 ? -30.297 0.299 22.156 1 95.56 305 TRP B CA 1
ATOM 6913 C C . TRP B 1 305 ? -31.672 0.964 22.297 1 95.56 305 TRP B C 1
ATOM 6915 O O . TRP B 1 305 ? -32.125 1.659 21.391 1 95.56 305 TRP B O 1
ATOM 6925 N N . GLU B 1 306 ? -32.375 0.825 23.453 1 93.5 306 GLU B N 1
ATOM 6926 C CA . GLU B 1 306 ? -33.719 1.347 23.672 1 93.5 306 GLU B CA 1
ATOM 6927 C C . GLU B 1 306 ? -33.688 2.627 24.516 1 93.5 306 GLU B C 1
ATOM 6929 O O . GLU B 1 306 ? -34.656 3.381 24.531 1 93.5 306 GLU B O 1
ATOM 6934 N N . GLY B 1 307 ? -32.656 2.996 25.031 1 94 307 GLY B N 1
ATOM 6935 C CA . GLY B 1 307 ? -32.531 4.191 25.844 1 94 307 GLY B CA 1
ATOM 6936 C C . GLY B 1 307 ? -32.219 5.438 25.047 1 94 307 GLY B C 1
ATOM 6937 O O . GLY B 1 307 ? -32.469 5.488 23.828 1 94 307 GLY B O 1
ATOM 6938 N N . ASP B 1 308 ? -31.797 6.438 25.719 1 94 308 ASP B N 1
ATOM 6939 C CA . ASP B 1 308 ? -31.484 7.699 25.047 1 94 308 ASP B CA 1
ATOM 6940 C C . ASP B 1 308 ? -30.016 7.762 24.656 1 94 308 ASP B C 1
ATOM 6942 O O . ASP B 1 308 ? -29.25 6.836 24.922 1 94 308 ASP B O 1
ATOM 6946 N N . LEU B 1 309 ? -29.688 8.781 23.938 1 93.56 309 LEU B N 1
ATOM 6947 C CA . LEU B 1 309 ? -28.328 8.938 23.406 1 93.56 309 LEU B CA 1
ATOM 6948 C C . LEU B 1 309 ? -27.312 9.039 24.516 1 93.56 309 LEU B C 1
ATOM 6950 O O . LEU B 1 309 ? -26.203 8.477 24.422 1 93.56 309 LEU B O 1
ATOM 6954 N N . ALA B 1 310 ? -27.625 9.734 25.578 1 92.25 310 ALA B N 1
ATOM 6955 C CA . ALA B 1 310 ? -26.703 9.898 26.703 1 92.25 310 ALA B CA 1
ATOM 6956 C C . ALA B 1 310 ? -26.328 8.547 27.312 1 92.25 310 ALA B C 1
ATOM 6958 O O . ALA B 1 310 ? -25.172 8.297 27.625 1 92.25 310 ALA B O 1
ATOM 6959 N N . GLY B 1 311 ? -27.328 7.734 27.469 1 94.81 311 GLY B N 1
ATOM 6960 C CA . GLY B 1 311 ? -27.078 6.395 27.984 1 94.81 311 GLY B CA 1
ATOM 6961 C C . GLY B 1 311 ? -26.25 5.543 27.047 1 94.81 311 GLY B C 1
ATOM 6962 O O . GLY B 1 311 ? -25.406 4.766 27.484 1 94.81 311 GLY B O 1
ATOM 6963 N N . PHE B 1 312 ? -26.547 5.645 25.781 1 95.31 312 PHE B N 1
ATOM 6964 C CA . PHE B 1 312 ? -25.797 4.898 24.781 1 95.31 312 PHE B CA 1
ATOM 6965 C C . PHE B 1 312 ? -24.328 5.305 24.797 1 95.31 312 PHE B C 1
ATOM 6967 O O . PHE B 1 312 ? -23.438 4.449 24.766 1 95.31 312 PHE B O 1
ATOM 6974 N N . LEU B 1 313 ? -24.094 6.574 24.859 1 93.31 313 LEU B N 1
ATOM 6975 C CA . LEU B 1 313 ? -22.734 7.098 24.891 1 93.31 313 LEU B CA 1
ATOM 6976 C C . LEU B 1 313 ? -21.984 6.613 26.125 1 93.31 313 LEU B C 1
ATOM 6978 O O . LEU B 1 313 ? -20.812 6.242 26.047 1 93.31 313 LEU B O 1
ATOM 6982 N N . ALA B 1 314 ? -22.625 6.598 27.234 1 92.88 314 ALA B N 1
ATOM 6983 C CA . ALA B 1 314 ? -22.031 6.109 28.469 1 92.88 314 ALA B CA 1
ATOM 6984 C C . ALA B 1 314 ? -21.656 4.633 28.359 1 92.88 314 ALA B C 1
ATOM 6986 O O . ALA B 1 314 ? -20.609 4.215 28.828 1 92.88 314 ALA B O 1
ATOM 6987 N N . MET B 1 315 ? -22.531 3.938 27.797 1 94 315 MET B N 1
ATOM 6988 C CA . MET B 1 315 ? -22.281 2.514 27.594 1 94 315 MET B CA 1
ATOM 6989 C C . MET B 1 315 ? -21.062 2.295 26.703 1 94 315 MET B C 1
ATOM 6991 O O . MET B 1 315 ? -20.188 1.486 27.016 1 94 315 MET B O 1
ATOM 6995 N N . LEU B 1 316 ? -21 3.004 25.578 1 93.81 316 LEU B N 1
ATOM 6996 C CA . LEU B 1 316 ? -19.891 2.887 24.641 1 93.81 316 LEU B CA 1
ATOM 6997 C C . LEU B 1 316 ? -18.562 3.178 25.312 1 93.81 316 LEU B C 1
ATOM 6999 O O . LEU B 1 316 ? -17.562 2.492 25.062 1 93.81 316 LEU B O 1
ATOM 7003 N N . ARG B 1 317 ? -18.531 4.117 26.203 1 91.12 317 ARG B N 1
ATOM 7004 C CA . ARG B 1 317 ? -17.297 4.566 26.859 1 91.12 317 ARG B CA 1
ATOM 7005 C C . ARG B 1 317 ? -16.844 3.564 27.906 1 91.12 317 ARG B C 1
ATOM 7007 O O . ARG B 1 317 ? -15.656 3.521 28.266 1 91.12 317 ARG B O 1
ATOM 7014 N N . LYS B 1 318 ? -17.719 2.664 28.344 1 91.75 318 LYS B N 1
ATOM 7015 C CA . LYS B 1 318 ? -17.391 1.84 29.5 1 91.75 318 LYS B CA 1
ATOM 7016 C C . LYS B 1 318 ? -17.25 0.373 29.109 1 91.75 318 LYS B C 1
ATOM 7018 O O . LYS B 1 318 ? -16.562 -0.393 29.797 1 91.75 318 LYS B O 1
ATOM 7023 N N . GLU B 1 319 ? -17.828 -0.002 28.078 1 94 319 GLU B N 1
ATOM 7024 C CA . GLU B 1 319 ? -17.828 -1.409 27.688 1 94 319 GLU B CA 1
ATOM 7025 C C . GLU B 1 319 ? -16.438 -1.868 27.266 1 94 319 GLU B C 1
ATOM 7027 O O . GLU B 1 319 ? -15.906 -1.413 26.25 1 94 319 GLU B O 1
ATOM 7032 N N . PRO B 1 320 ? -15.836 -2.861 27.969 1 94.5 320 PRO B N 1
ATOM 7033 C CA . PRO B 1 320 ? -14.445 -3.258 27.719 1 94.5 320 PRO B CA 1
ATOM 7034 C C . PRO B 1 320 ? -14.242 -3.865 26.344 1 94.5 320 PRO B C 1
ATOM 7036 O O . PRO B 1 320 ? -13.141 -3.779 25.781 1 94.5 320 PRO B O 1
ATOM 7039 N N . GLY B 1 321 ? -15.242 -4.422 25.766 1 95.06 321 GLY B N 1
ATOM 7040 C CA . GLY B 1 321 ? -15.133 -5.055 24.469 1 95.06 321 GLY B CA 1
ATOM 7041 C C . GLY B 1 321 ? -14.789 -4.078 23.359 1 95.06 321 GLY B C 1
ATOM 7042 O O . GLY B 1 321 ? -14.375 -4.484 22.266 1 95.06 321 GLY B O 1
ATOM 7043 N N . PHE B 1 322 ? -14.867 -2.787 23.641 1 96.44 322 PHE B N 1
ATOM 7044 C CA . PHE B 1 322 ? -14.609 -1.77 22.625 1 96.44 322 PHE B CA 1
ATOM 7045 C C . PHE B 1 322 ? -13.18 -1.258 22.719 1 96.44 322 PHE B C 1
ATOM 7047 O O . PHE B 1 322 ? -12.82 -0.28 22.062 1 96.44 322 PHE B O 1
ATOM 7054 N N . TYR B 1 323 ? -12.336 -1.928 23.484 1 96.69 323 TYR B N 1
ATOM 7055 C CA . TYR B 1 323 ? -10.969 -1.449 23.672 1 96.69 323 TYR B CA 1
ATOM 7056 C C . TYR B 1 323 ? -9.969 -2.58 23.484 1 96.69 323 TYR B C 1
ATOM 7058 O O . TYR B 1 323 ? -10.242 -3.732 23.828 1 96.69 323 TYR B O 1
ATOM 7066 N N . ALA B 1 324 ? -8.875 -2.244 22.906 1 96.75 324 ALA B N 1
ATOM 7067 C CA . ALA B 1 324 ? -7.793 -3.207 22.703 1 96.75 324 ALA B CA 1
ATOM 7068 C C . ALA B 1 324 ? -7.18 -3.627 24.031 1 96.75 324 ALA B C 1
ATOM 7070 O O . ALA B 1 324 ? -7.191 -2.859 25 1 96.75 324 ALA B O 1
ATOM 7071 N N . GLU B 1 325 ? -6.555 -4.738 24 1 94.31 325 GLU B N 1
ATOM 7072 C CA . GLU B 1 325 ? -6.012 -5.316 25.219 1 94.31 325 GLU B CA 1
ATOM 7073 C C . GLU B 1 325 ? -4.539 -4.957 25.391 1 94.31 325 GLU B C 1
ATOM 7075 O O . GLU B 1 325 ? -3.994 -5.051 26.5 1 94.31 325 GLU B O 1
ATOM 7080 N N . SER B 1 326 ? -3.93 -4.66 24.375 1 97 326 SER B N 1
ATOM 7081 C CA . SER B 1 326 ? -2.523 -4.273 24.391 1 97 326 SER B CA 1
ATOM 7082 C C . SER B 1 326 ? -2.213 -3.262 23.281 1 97 326 SER B C 1
ATOM 7084 O O . SER B 1 326 ? -3.006 -3.08 22.359 1 97 326 SER B O 1
ATOM 7086 N N . ARG B 1 327 ? -1.099 -2.549 23.438 1 97.62 327 ARG B N 1
ATOM 7087 C CA . ARG B 1 327 ? -0.633 -1.616 22.406 1 97.62 327 ARG B CA 1
ATOM 7088 C C . ARG B 1 327 ? -0.503 -2.307 21.062 1 97.62 327 ARG B C 1
ATOM 7090 O O . ARG B 1 327 ? -0.946 -1.773 20.031 1 97.62 327 ARG B O 1
ATOM 7097 N N . GLN B 1 328 ? 0.023 -3.521 21.062 1 97.38 328 GLN B N 1
ATOM 7098 C CA . GLN B 1 328 ? 0.205 -4.297 19.844 1 97.38 328 GLN B CA 1
ATOM 7099 C C . GLN B 1 328 ? -1.139 -4.668 19.219 1 97.38 328 GLN B C 1
ATOM 7101 O O . GLN B 1 328 ? -1.293 -4.633 18 1 97.38 328 GLN B O 1
ATOM 7106 N N . ASP B 1 329 ? -2.045 -5.016 20.062 1 97.81 329 ASP B N 1
ATOM 7107 C CA . ASP B 1 329 ? -3.383 -5.371 19.609 1 97.81 329 ASP B CA 1
ATOM 7108 C C . ASP B 1 329 ? -4.02 -4.219 18.828 1 97.81 329 ASP B C 1
ATOM 7110 O O . ASP B 1 329 ? -4.621 -4.43 17.781 1 97.81 329 ASP B O 1
ATOM 7114 N N . LEU B 1 330 ? -3.859 -3.008 19.312 1 98.56 330 LEU B N 1
ATOM 7115 C CA . LEU B 1 330 ? -4.418 -1.838 18.641 1 98.56 330 LEU B CA 1
ATOM 7116 C C . LEU B 1 330 ? -3.76 -1.62 17.281 1 98.56 330 LEU B C 1
ATOM 7118 O O . LEU B 1 330 ? -4.441 -1.33 16.297 1 98.56 330 LEU B O 1
ATOM 7122 N N . LEU B 1 331 ? -2.467 -1.818 17.234 1 98.75 331 LEU B N 1
ATOM 7123 C CA . LEU B 1 331 ? -1.748 -1.654 15.969 1 98.75 331 LEU B CA 1
ATOM 7124 C C . LEU B 1 331 ? -2.166 -2.721 14.961 1 98.75 331 LEU B C 1
ATOM 7126 O O . LEU B 1 331 ? -2.293 -2.438 13.773 1 98.75 331 LEU B O 1
ATOM 7130 N N . GLU B 1 332 ? -2.359 -3.949 15.414 1 98.62 332 GLU B N 1
ATOM 7131 C CA . GLU B 1 332 ? -2.807 -5.031 14.547 1 98.62 332 GLU B CA 1
ATOM 7132 C C . GLU B 1 332 ? -4.195 -4.746 13.977 1 98.62 332 GLU B C 1
ATOM 7134 O O . GLU B 1 332 ? -4.434 -4.926 12.781 1 98.62 332 GLU B O 1
ATOM 7139 N N . LYS B 1 333 ? -5.074 -4.258 14.805 1 98.69 333 LYS B N 1
ATOM 7140 C CA . LYS B 1 333 ? -6.426 -3.939 14.359 1 98.69 333 LYS B CA 1
ATOM 7141 C C . LYS B 1 333 ? -6.418 -2.777 13.375 1 98.69 333 LYS B C 1
ATOM 7143 O O . LYS B 1 333 ? -7.098 -2.822 12.344 1 98.69 333 LYS B O 1
ATOM 7148 N N . ALA B 1 334 ? -5.598 -1.754 13.648 1 98.88 334 ALA B N 1
ATOM 7149 C CA . ALA B 1 334 ? -5.469 -0.627 12.734 1 98.88 334 ALA B CA 1
ATOM 7150 C C . ALA B 1 334 ? -4.914 -1.081 11.383 1 98.88 334 ALA B C 1
ATOM 7152 O O . ALA B 1 334 ? -5.395 -0.648 10.328 1 98.88 334 ALA B O 1
ATOM 7153 N N . SER B 1 335 ? -3.982 -1.964 11.438 1 98.88 335 SER B N 1
ATOM 7154 C CA . SER B 1 335 ? -3.357 -2.471 10.219 1 98.88 335 SER B CA 1
ATOM 7155 C C . SER B 1 335 ? -4.348 -3.283 9.391 1 98.88 335 SER B C 1
ATOM 7157 O O . SER B 1 335 ? -4.359 -3.184 8.164 1 98.88 335 SER B O 1
ATOM 7159 N N . GLU B 1 336 ? -5.094 -4.082 10.047 1 98.88 336 GLU B N 1
ATOM 7160 C CA . GLU B 1 336 ? -6.078 -4.891 9.336 1 98.88 336 GLU B CA 1
ATOM 7161 C C . GLU B 1 336 ? -7.117 -4.012 8.648 1 98.88 336 GLU B C 1
ATOM 7163 O O . GLU B 1 336 ? -7.496 -4.273 7.504 1 98.88 336 GLU B O 1
ATOM 7168 N N . ILE B 1 337 ? -7.582 -2.988 9.297 1 98.88 337 ILE B N 1
ATOM 7169 C CA . ILE B 1 337 ? -8.523 -2.047 8.703 1 98.88 337 ILE B CA 1
ATOM 7170 C C . ILE B 1 337 ? -7.879 -1.37 7.492 1 98.88 337 ILE B C 1
ATOM 7172 O O . ILE B 1 337 ? -8.508 -1.242 6.438 1 98.88 337 ILE B O 1
ATOM 7176 N N . ALA B 1 338 ? -6.633 -0.961 7.684 1 98.88 338 ALA B N 1
ATOM 7177 C CA . ALA B 1 338 ? -5.91 -0.331 6.582 1 98.88 338 ALA B CA 1
ATOM 7178 C C . ALA B 1 338 ? -5.844 -1.254 5.367 1 98.88 338 ALA B C 1
ATOM 7180 O O . ALA B 1 338 ? -6.07 -0.816 4.238 1 98.88 338 ALA B O 1
ATOM 7181 N N . LYS B 1 339 ? -5.586 -2.475 5.559 1 98.81 339 LYS B N 1
ATOM 7182 C CA . LYS B 1 339 ? -5.461 -3.424 4.457 1 98.81 339 LYS B CA 1
ATOM 7183 C C . LYS B 1 339 ? -6.816 -3.705 3.814 1 98.81 339 LYS B C 1
ATOM 7185 O O . LYS B 1 339 ? -6.902 -3.926 2.605 1 98.81 339 LYS B O 1
ATOM 7190 N N . ARG B 1 340 ? -7.875 -3.701 4.594 1 98.44 340 ARG B N 1
ATOM 7191 C CA . ARG B 1 340 ? -9.211 -3.809 4.012 1 98.44 340 ARG B CA 1
ATOM 7192 C C . ARG B 1 340 ? -9.5 -2.631 3.088 1 98.44 340 ARG B C 1
ATOM 7194 O O . ARG B 1 340 ? -10.109 -2.801 2.031 1 98.44 340 ARG B O 1
ATOM 7201 N N . ILE B 1 341 ? -9.078 -1.489 3.529 1 98.81 341 ILE B N 1
ATOM 7202 C CA . ILE B 1 341 ? -9.305 -0.316 2.693 1 98.81 341 ILE B CA 1
ATOM 7203 C C . ILE B 1 341 ? -8.438 -0.398 1.439 1 98.81 341 ILE B C 1
ATOM 7205 O O . ILE B 1 341 ? -8.922 -0.16 0.329 1 98.81 341 ILE B O 1
ATOM 7209 N N . ASP B 1 342 ? -7.156 -0.778 1.614 1 98.75 342 ASP B N 1
ATOM 7210 C CA . ASP B 1 342 ? -6.277 -0.977 0.464 1 98.75 342 ASP B CA 1
ATOM 7211 C C . ASP B 1 342 ? -6.938 -1.872 -0.582 1 98.75 342 ASP B C 1
ATOM 7213 O O . ASP B 1 342 ? -6.785 -1.648 -1.784 1 98.75 342 ASP B O 1
ATOM 7217 N N . ASP B 1 343 ? -7.617 -2.838 -0.135 1 97.62 343 ASP B N 1
ATOM 7218 C CA . ASP B 1 343 ? -8.266 -3.844 -0.972 1 97.62 343 ASP B CA 1
ATOM 7219 C C . ASP B 1 343 ? -9.352 -3.217 -1.844 1 97.62 343 ASP B C 1
ATOM 7221 O O . ASP B 1 343 ? -9.641 -3.711 -2.936 1 97.62 343 ASP B O 1
ATOM 7225 N N . GLN B 1 344 ? -9.938 -2.119 -1.451 1 96.69 344 GLN B N 1
ATOM 7226 C CA . GLN B 1 344 ? -11.086 -1.521 -2.125 1 96.69 344 GLN B CA 1
ATOM 7227 C C . GLN B 1 344 ? -10.656 -0.351 -3.006 1 96.69 344 GLN B C 1
ATOM 7229 O O . GLN B 1 344 ? -11.414 0.097 -3.865 1 96.69 344 GLN B O 1
ATOM 7234 N N . LEU B 1 345 ? -9.477 0.174 -2.854 1 98.5 345 LEU B N 1
ATOM 7235 C CA . LEU B 1 345 ? -9.07 1.468 -3.393 1 98.5 345 LEU B CA 1
ATOM 7236 C C . LEU B 1 345 ? -9.203 1.49 -4.91 1 98.5 345 LEU B C 1
ATOM 7238 O O . LEU B 1 345 ? -9.727 2.453 -5.48 1 98.5 345 LEU B O 1
ATOM 7242 N N . PRO B 1 346 ? -8.789 0.396 -5.641 1 97 346 PRO B N 1
ATOM 7243 C CA . PRO B 1 346 ? -8.812 0.494 -7.102 1 97 346 PRO B CA 1
ATOM 7244 C C . PRO B 1 346 ? -10.227 0.648 -7.66 1 97 346 PRO B C 1
ATOM 7246 O O . PRO B 1 346 ? -10.398 1.157 -8.773 1 97 346 PRO B O 1
ATOM 7249 N N . ALA B 1 347 ? -11.211 0.214 -6.93 1 94.31 347 ALA B N 1
ATOM 7250 C CA . ALA B 1 347 ? -12.594 0.344 -7.367 1 94.31 347 ALA B CA 1
ATOM 7251 C C . ALA B 1 347 ? -13.094 1.776 -7.199 1 94.31 347 ALA B C 1
ATOM 7253 O O . ALA B 1 347 ? -14.102 2.164 -7.793 1 94.31 347 ALA B O 1
ATOM 7254 N N . TRP B 1 348 ? -12.359 2.607 -6.441 1 96.88 348 TRP B N 1
ATOM 7255 C CA . TRP B 1 348 ? -12.844 3.938 -6.082 1 96.88 348 TRP B CA 1
ATOM 7256 C C . TRP B 1 348 ? -11.906 5.016 -6.625 1 96.88 348 TRP B C 1
ATOM 7258 O O . TRP B 1 348 ? -12.266 6.191 -6.672 1 96.88 348 TRP B O 1
ATOM 7268 N N . PHE B 1 349 ? -10.727 4.602 -7.035 1 98.12 349 PHE B N 1
ATOM 7269 C CA . PHE B 1 349 ? -9.719 5.535 -7.512 1 98.12 349 PHE B CA 1
ATOM 7270 C C . PHE B 1 349 ? -9.055 5.012 -8.781 1 98.12 349 PHE B C 1
ATOM 7272 O O . PHE B 1 349 ? -8.523 3.9 -8.797 1 98.12 349 PHE B O 1
ATOM 7279 N N . ALA B 1 350 ? -9.016 5.812 -9.805 1 96.94 350 ALA B N 1
ATOM 7280 C CA . ALA B 1 350 ? -8.398 5.43 -11.07 1 96.94 350 ALA B CA 1
ATOM 7281 C C . ALA B 1 350 ? -6.883 5.602 -11.016 1 96.94 350 ALA B C 1
ATOM 7283 O O . ALA B 1 350 ? -6.145 4.887 -11.695 1 96.94 350 ALA B O 1
ATOM 7284 N N . THR B 1 351 ? -6.469 6.555 -10.25 1 97.69 351 THR B N 1
ATOM 7285 C CA . THR B 1 351 ? -5.047 6.805 -10.047 1 97.69 351 THR B CA 1
ATOM 7286 C C . THR B 1 351 ? -4.672 6.637 -8.578 1 97.69 351 THR B C 1
ATOM 7288 O O . THR B 1 351 ? -5.293 7.242 -7.703 1 97.69 351 THR B O 1
ATOM 7291 N N . LEU B 1 352 ? -3.691 5.781 -8.312 1 98.44 352 LEU B N 1
ATOM 7292 C CA . LEU B 1 352 ? -3.225 5.523 -6.953 1 98.44 352 LEU B CA 1
ATOM 7293 C C . LEU B 1 352 ? -1.746 5.871 -6.812 1 98.44 352 LEU B C 1
ATOM 7295 O O . LEU B 1 352 ? -0.997 5.824 -7.789 1 98.44 352 LEU B O 1
ATOM 7299 N N . PRO B 1 353 ? -1.306 6.305 -5.66 1 98.31 353 PRO B N 1
ATOM 7300 C CA . PRO B 1 353 ? 0.107 6.641 -5.477 1 98.31 353 PRO B CA 1
ATOM 7301 C C . PRO B 1 353 ? 1.008 5.41 -5.426 1 98.31 353 PRO B C 1
ATOM 7303 O O . PRO B 1 353 ? 0.548 4.316 -5.082 1 98.31 353 PRO B O 1
ATOM 7306 N N . ARG B 1 354 ? 2.301 5.656 -5.746 1 98.25 354 ARG B N 1
ATOM 7307 C CA . ARG B 1 354 ? 3.322 4.621 -5.613 1 98.25 354 ARG B CA 1
ATOM 7308 C C . ARG B 1 354 ? 3.826 4.531 -4.18 1 98.25 354 ARG B C 1
ATOM 7310 O O . ARG B 1 354 ? 4.133 3.441 -3.691 1 98.25 354 ARG B O 1
ATOM 7317 N N . LEU B 1 355 ? 3.99 5.676 -3.51 1 98.38 355 LEU B N 1
ATOM 7318 C CA . LEU B 1 355 ? 4.539 5.719 -2.16 1 98.38 355 LEU B CA 1
ATOM 7319 C C . LEU B 1 355 ? 3.637 4.973 -1.184 1 98.38 355 LEU B C 1
ATOM 7321 O O . LEU B 1 355 ? 2.463 5.312 -1.031 1 98.38 355 LEU B O 1
ATOM 7325 N N . PRO B 1 356 ? 4.152 3.961 -0.516 1 98.56 356 PRO B N 1
ATOM 7326 C CA . PRO B 1 356 ? 3.357 3.252 0.49 1 98.56 356 PRO B CA 1
ATOM 7327 C C . PRO B 1 356 ? 3.361 3.953 1.847 1 98.56 356 PRO B C 1
ATOM 7329 O O . PRO B 1 356 ? 3.932 5.039 1.983 1 98.56 356 PRO B O 1
ATOM 7332 N N . TYR B 1 357 ? 2.666 3.342 2.822 1 98.56 357 TYR B N 1
ATOM 7333 C CA . TYR B 1 357 ? 2.648 3.844 4.191 1 98.56 357 TYR B CA 1
ATOM 7334 C C . TYR B 1 357 ? 2.674 2.697 5.195 1 98.56 357 TYR B C 1
ATOM 7336 O O . TYR B 1 357 ? 2.195 1.599 4.902 1 98.56 357 TYR B O 1
ATOM 7344 N N . GLY B 1 358 ? 3.279 2.963 6.332 1 98.31 358 GLY B N 1
ATOM 7345 C CA . GLY B 1 358 ? 3.238 2.043 7.457 1 98.31 358 GLY B CA 1
ATOM 7346 C C . GLY B 1 358 ? 2.287 2.486 8.555 1 98.31 358 GLY B C 1
ATOM 7347 O O . GLY B 1 358 ? 1.86 3.643 8.586 1 98.31 358 GLY B O 1
ATOM 7348 N N . VAL B 1 359 ? 1.818 1.567 9.391 1 98.62 359 VAL B N 1
ATOM 7349 C CA . VAL B 1 359 ? 1.112 1.852 10.641 1 98.62 359 VAL B CA 1
ATOM 7350 C C . VAL B 1 359 ? 2.102 1.86 11.805 1 98.62 359 VAL B C 1
ATOM 7352 O O . VAL B 1 359 ? 2.764 0.856 12.07 1 98.62 359 VAL B O 1
ATOM 7355 N N . ARG B 1 360 ? 2.262 3.049 12.477 1 96.56 360 ARG B N 1
ATOM 7356 C CA . ARG B 1 360 ? 3.273 3.266 13.508 1 96.56 360 ARG B CA 1
ATOM 7357 C C . ARG B 1 360 ? 2.639 3.762 14.797 1 96.56 360 ARG B C 1
ATOM 7359 O O . ARG B 1 360 ? 1.624 4.465 14.773 1 96.56 360 ARG B O 1
ATOM 7366 N N . PRO B 1 361 ? 3.211 3.355 15.914 1 95.75 361 PRO B N 1
ATOM 7367 C CA . PRO B 1 361 ? 2.752 3.992 17.156 1 95.75 361 PRO B CA 1
ATOM 7368 C C . PRO B 1 361 ? 3.23 5.438 17.281 1 95.75 361 PRO B C 1
ATOM 7370 O O . PRO B 1 361 ? 4.336 5.766 16.844 1 95.75 361 PRO B O 1
ATOM 7373 N N . VAL B 1 362 ? 2.412 6.219 17.875 1 91.81 362 VAL B N 1
ATOM 7374 C CA . VAL B 1 362 ? 2.891 7.531 18.297 1 91.81 362 VAL B CA 1
ATOM 7375 C C . VAL B 1 362 ? 4.055 7.367 19.266 1 91.81 362 VAL B C 1
ATOM 7377 O O . VAL B 1 362 ? 4.012 6.52 20.156 1 91.81 362 VAL B O 1
ATOM 7380 N N . PRO B 1 363 ? 5.066 8.156 19.078 1 86.38 363 PRO B N 1
ATOM 7381 C CA . PRO B 1 363 ? 6.215 8.055 19.984 1 86.38 363 PRO B CA 1
ATOM 7382 C C . PRO B 1 363 ? 5.824 8.227 21.453 1 86.38 363 PRO B C 1
ATOM 7384 O O . PRO B 1 363 ? 4.98 9.062 21.766 1 86.38 363 PRO B O 1
ATOM 7387 N N . ARG B 1 364 ? 6.434 7.488 22.312 1 83.31 364 ARG B N 1
ATOM 7388 C CA . ARG B 1 364 ? 6.082 7.422 23.734 1 83.31 364 ARG B CA 1
ATOM 7389 C C . ARG B 1 364 ? 6.215 8.789 24.391 1 83.31 364 ARG B C 1
ATOM 7391 O O . ARG B 1 364 ? 5.434 9.125 25.281 1 83.31 364 ARG B O 1
ATOM 7398 N N . GLU B 1 365 ? 7.094 9.57 23.922 1 77.75 365 GLU B N 1
ATOM 7399 C CA . GLU B 1 365 ? 7.449 10.82 24.594 1 77.75 365 GLU B CA 1
ATOM 7400 C C . GLU B 1 365 ? 6.379 11.883 24.359 1 77.75 365 GLU B C 1
ATOM 7402 O O . GLU B 1 365 ? 6.324 12.883 25.094 1 77.75 365 GLU B O 1
ATOM 7407 N N . ILE B 1 366 ? 5.531 11.656 23.359 1 80.44 366 ILE B N 1
ATOM 7408 C CA . ILE B 1 366 ? 4.555 12.695 23.078 1 80.44 366 ILE B CA 1
ATOM 7409 C C . ILE B 1 366 ? 3.143 12.117 23.141 1 80.44 366 ILE B C 1
ATOM 7411 O O . ILE B 1 366 ? 2.158 12.859 23.062 1 80.44 366 ILE B O 1
ATOM 7415 N N . GLU B 1 367 ? 2.973 10.844 23.297 1 86.44 367 GLU B N 1
ATOM 7416 C CA . GLU B 1 367 ? 1.705 10.156 23.078 1 86.44 367 GLU B CA 1
ATOM 7417 C C . GLU B 1 367 ? 0.653 10.617 24.078 1 86.44 367 GLU B C 1
ATOM 7419 O O . GLU B 1 367 ? -0.541 10.633 23.781 1 86.44 367 GLU B O 1
ATOM 7424 N N . ALA B 1 368 ? 1.048 11.062 25.312 1 83.44 368 ALA B N 1
ATOM 7425 C CA . ALA B 1 368 ? 0.089 11.422 26.344 1 83.44 368 ALA B CA 1
ATOM 7426 C C . ALA B 1 368 ? -0.676 12.688 25.984 1 83.44 368 ALA B C 1
ATOM 7428 O O . ALA B 1 368 ? -1.849 12.836 26.328 1 83.44 368 ALA B O 1
ATOM 7429 N N . ALA B 1 369 ? -0.034 13.594 25.281 1 81.25 369 ALA B N 1
ATOM 7430 C CA . ALA B 1 369 ? -0.645 14.859 24.906 1 81.25 369 ALA B CA 1
ATOM 7431 C C . ALA B 1 369 ? -0.997 14.883 23.422 1 81.25 369 ALA B C 1
ATOM 7433 O O . ALA B 1 369 ? -1.315 15.938 22.859 1 81.25 369 ALA B O 1
ATOM 7434 N N . TYR B 1 370 ? -0.941 13.742 22.844 1 85.56 370 TYR B N 1
ATOM 7435 C CA . TYR B 1 370 ? -1.141 13.625 21.406 1 85.56 370 TYR B CA 1
ATOM 7436 C C . TYR B 1 370 ? -2.547 13.125 21.094 1 85.56 370 TYR B C 1
ATOM 7438 O O . TYR B 1 370 ? -3.189 12.484 21.922 1 85.56 370 TYR B O 1
ATOM 7446 N N . THR B 1 371 ? -3.006 13.531 19.984 1 88.38 371 THR B N 1
ATOM 7447 C CA . THR B 1 371 ? -4.32 13.094 19.516 1 88.38 371 THR B CA 1
ATOM 7448 C C . THR B 1 371 ? -4.324 11.594 19.234 1 88.38 371 THR B C 1
ATOM 7450 O O . THR B 1 371 ? -3.32 10.914 19.453 1 88.38 371 THR B O 1
ATOM 7453 N N . THR B 1 372 ? -5.484 11.055 18.859 1 91.69 372 THR B N 1
ATOM 7454 C CA . THR B 1 372 ? -5.699 9.633 18.656 1 91.69 372 THR B CA 1
ATOM 7455 C C . THR B 1 372 ? -4.812 9.109 17.531 1 91.69 372 THR B C 1
ATOM 7457 O O . THR B 1 372 ? -4.383 7.949 17.562 1 91.69 372 THR B O 1
ATOM 7460 N N . GLY B 1 373 ? -4.555 9.914 16.609 1 93.88 373 GLY B N 1
ATOM 7461 C CA . GLY B 1 373 ? -3.693 9.547 15.5 1 93.88 373 GLY B CA 1
ATOM 7462 C C . GLY B 1 373 ? -3.449 10.688 14.531 1 93.88 373 GLY B C 1
ATOM 7463 O O . GLY B 1 373 ? -4.148 11.703 14.57 1 93.88 373 GLY B O 1
ATOM 7464 N N . ARG B 1 374 ? -2.408 10.586 13.727 1 95.69 374 ARG B N 1
ATOM 7465 C CA . ARG B 1 374 ? -2.068 11.547 12.68 1 95.69 374 ARG B CA 1
ATOM 7466 C C . ARG B 1 374 ? -1.353 10.859 11.523 1 95.69 374 ARG B C 1
ATOM 7468 O O . ARG B 1 374 ? -1.073 9.664 11.578 1 95.69 374 ARG B O 1
ATOM 7475 N N . TYR B 1 375 ? -1.228 11.531 10.469 1 96.38 375 TYR B N 1
ATOM 7476 C CA . TYR B 1 375 ? -0.444 11.086 9.32 1 96.38 375 TYR B CA 1
ATOM 7477 C C . TYR B 1 375 ? 0.87 11.852 9.227 1 96.38 375 TYR B C 1
ATOM 7479 O O . TYR B 1 375 ? 0.887 13.078 9.328 1 96.38 375 TYR B O 1
ATOM 7487 N N . PHE B 1 376 ? 1.964 11.188 9.164 1 93.88 376 PHE B N 1
ATOM 7488 C CA . PHE B 1 376 ? 3.275 11.758 8.875 1 93.88 376 PHE B CA 1
ATOM 7489 C C . PHE B 1 376 ? 3.65 11.531 7.414 1 93.88 376 PHE B C 1
ATOM 7491 O O . PHE B 1 376 ? 3.818 10.391 6.977 1 93.88 376 PHE B O 1
ATOM 7498 N N . GLN B 1 377 ? 3.84 12.578 6.734 1 94.5 377 GLN B N 1
ATOM 7499 C CA . GLN B 1 377 ? 4.129 12.516 5.305 1 94.5 377 GLN B CA 1
ATOM 7500 C C . GLN B 1 377 ? 5.484 11.859 5.047 1 94.5 377 GLN B C 1
ATOM 7502 O O . GLN B 1 377 ? 6.445 12.102 5.781 1 94.5 377 GLN B O 1
ATOM 7507 N N . GLY B 1 378 ? 5.539 10.961 4.035 1 94.38 378 GLY B N 1
ATOM 7508 C CA . GLY B 1 378 ? 6.801 10.406 3.58 1 94.38 378 GLY B CA 1
ATOM 7509 C C . GLY B 1 378 ? 7.469 11.242 2.504 1 94.38 378 GLY B C 1
ATOM 7510 O O . GLY B 1 378 ? 7.133 12.414 2.324 1 94.38 378 GLY B O 1
ATOM 7511 N N . SER B 1 379 ? 8.508 10.688 1.914 1 94.44 379 SER B N 1
ATOM 7512 C CA . SER B 1 379 ? 9.25 11.328 0.834 1 94.44 379 SER B CA 1
ATOM 7513 C C . SER B 1 379 ? 9.688 10.312 -0.218 1 94.44 379 SER B C 1
ATOM 7515 O O . SER B 1 379 ? 10.562 9.492 0.035 1 94.44 379 SER B O 1
ATOM 7517 N N . PRO B 1 380 ? 9.07 10.352 -1.386 1 93.5 380 PRO B N 1
ATOM 7518 C CA . PRO B 1 380 ? 9.562 9.484 -2.457 1 93.5 380 PRO B CA 1
ATOM 7519 C C . PRO B 1 380 ? 11.039 9.703 -2.771 1 93.5 380 PRO B C 1
ATOM 7521 O O . PRO B 1 380 ? 11.773 8.742 -3 1 93.5 380 PRO B O 1
ATOM 7524 N N . GLU B 1 381 ? 11.508 10.938 -2.686 1 91.62 381 GLU B N 1
ATOM 7525 C CA . GLU B 1 381 ? 12.875 11.297 -3.045 1 91.62 381 GLU B CA 1
ATOM 7526 C C . GLU B 1 381 ? 13.875 10.719 -2.045 1 91.62 381 GLU B C 1
ATOM 7528 O O . GLU B 1 381 ? 14.969 10.289 -2.43 1 91.62 381 GLU B O 1
ATOM 7533 N N . LEU B 1 382 ? 13.484 10.688 -0.793 1 91.88 382 LEU B N 1
ATOM 7534 C CA . LEU B 1 382 ? 14.398 10.242 0.251 1 91.88 382 LEU B CA 1
ATOM 7535 C C . LEU B 1 382 ? 14.18 8.766 0.57 1 91.88 382 LEU B C 1
ATOM 7537 O O . LEU B 1 382 ? 14.938 8.18 1.35 1 91.88 382 LEU B O 1
ATOM 7541 N N . GLY B 1 383 ? 13.242 8.203 -0.036 1 93.56 383 GLY B N 1
ATOM 7542 C CA . GLY B 1 383 ? 12.953 6.801 0.217 1 93.56 383 GLY B CA 1
ATOM 7543 C C . GLY B 1 383 ? 12.359 6.551 1.591 1 93.56 383 GLY B C 1
ATOM 7544 O O . GLY B 1 383 ? 12.797 5.641 2.303 1 93.56 383 GLY B O 1
ATOM 7545 N N . VAL B 1 384 ? 11.367 7.391 1.969 1 94.81 384 VAL B N 1
ATOM 7546 C CA . VAL B 1 384 ? 10.703 7.281 3.262 1 94.81 384 VAL B CA 1
ATOM 7547 C C . VAL B 1 384 ? 9.203 7.086 3.051 1 94.81 384 VAL B C 1
ATOM 7549 O O . VAL B 1 384 ? 8.555 7.887 2.373 1 94.81 384 VAL B O 1
ATOM 7552 N N . ALA B 1 385 ? 8.625 6.031 3.604 1 97.31 385 ALA B N 1
ATOM 7553 C CA . ALA B 1 385 ? 7.195 5.762 3.518 1 97.31 385 ALA B CA 1
ATOM 7554 C C . ALA B 1 385 ? 6.398 6.762 4.352 1 97.31 385 ALA B C 1
ATOM 7556 O O . ALA B 1 385 ? 6.93 7.359 5.289 1 97.31 385 ALA B O 1
ATOM 7557 N N . GLY B 1 386 ? 5.117 7.016 3.957 1 97.31 386 GLY B N 1
ATOM 7558 C CA . GLY B 1 386 ? 4.223 7.691 4.887 1 97.31 386 GLY B CA 1
ATOM 7559 C C . GLY B 1 386 ? 3.988 6.906 6.164 1 97.31 386 GLY B C 1
ATOM 7560 O O . GLY B 1 386 ? 4.258 5.707 6.223 1 97.31 386 GLY B O 1
ATOM 7561 N N . GLY B 1 387 ? 3.533 7.605 7.191 1 96.94 387 GLY B N 1
ATOM 7562 C CA . GLY B 1 387 ? 3.254 6.965 8.469 1 96.94 387 GLY B CA 1
ATOM 7563 C C . GLY B 1 387 ? 1.876 7.293 9.008 1 96.94 387 GLY B C 1
ATOM 7564 O O . GLY B 1 387 ? 1.562 8.461 9.258 1 96.94 387 GLY B O 1
ATOM 7565 N N . TYR B 1 388 ? 1.024 6.273 9.055 1 98.38 388 TYR B N 1
ATOM 7566 C CA . TYR B 1 388 ? -0.185 6.363 9.867 1 98.38 388 TYR B CA 1
ATOM 7567 C C . TYR B 1 388 ? 0.128 6.137 11.344 1 98.38 388 TYR B C 1
ATOM 7569 O O . TYR B 1 388 ? 0.319 4.996 11.773 1 98.38 388 TYR B O 1
ATOM 7577 N N . MET B 1 389 ? 0.181 7.254 12.094 1 96.88 389 MET B N 1
ATOM 7578 C CA . MET B 1 389 ? 0.553 7.215 13.5 1 96.88 389 MET B CA 1
ATOM 7579 C C . MET B 1 389 ? -0.667 6.945 14.383 1 96.88 389 MET B C 1
ATOM 7581 O O . MET B 1 389 ? -1.605 7.746 14.406 1 96.88 389 MET B O 1
ATOM 7585 N N . VAL B 1 390 ? -0.616 5.844 15.109 1 98.06 390 VAL B N 1
ATOM 7586 C CA . VAL B 1 390 ? -1.704 5.457 16 1 98.06 390 VAL B CA 1
ATOM 7587 C C . VAL B 1 390 ? -1.269 5.629 17.453 1 98.06 390 VAL B C 1
ATOM 7589 O O . VAL B 1 390 ? -0.235 5.098 17.875 1 98.06 390 VAL B O 1
ATOM 7592 N N . ASN B 1 391 ? -2.021 6.379 18.203 1 96.25 391 ASN B N 1
ATOM 7593 C CA . ASN B 1 391 ? -1.7 6.578 19.609 1 96.25 391 ASN B CA 1
ATOM 7594 C C . ASN B 1 391 ? -2.088 5.367 20.453 1 96.25 391 ASN B C 1
ATOM 7596 O O . ASN B 1 391 ? -3.273 5.066 20.609 1 96.25 391 ASN B O 1
ATOM 7600 N N . THR B 1 392 ? -1.142 4.723 21 1 97.12 392 THR B N 1
ATOM 7601 C CA . THR B 1 392 ? -1.383 3.5 21.75 1 97.12 392 THR B CA 1
ATOM 7602 C C . THR B 1 392 ? -1.363 3.787 23.25 1 97.12 392 THR B C 1
ATOM 7604 O O . THR B 1 392 ? -1.297 2.861 24.062 1 97.12 392 THR B O 1
ATOM 7607 N N . TYR B 1 393 ? -1.36 5.109 23.578 1 93.5 393 TYR B N 1
ATOM 7608 C CA . TYR B 1 393 ? -1.435 5.539 24.984 1 93.5 393 TYR B CA 1
ATOM 7609 C C . TYR B 1 393 ? -2.869 5.488 25.484 1 93.5 393 TYR B C 1
ATOM 7611 O O . TYR B 1 393 ? -3.809 5.801 24.75 1 93.5 393 TYR B O 1
ATOM 7619 N N . ALA B 1 394 ? -3.1 5.086 26.797 1 94 394 ALA B N 1
ATOM 7620 C CA . ALA B 1 394 ? -4.41 5.066 27.438 1 94 394 ALA B CA 1
ATOM 7621 C C . ALA B 1 394 ? -5.422 4.285 26.609 1 94 394 ALA B C 1
ATOM 7623 O O . ALA B 1 394 ? -6.441 4.832 26.188 1 94 394 ALA B O 1
ATOM 7624 N N . LEU B 1 395 ? -5.227 3.053 26.5 1 95.56 395 LEU B N 1
ATOM 7625 C CA . LEU B 1 395 ? -5.988 2.172 25.625 1 95.56 395 LEU B CA 1
ATOM 7626 C C . LEU B 1 395 ? -7.477 2.244 25.953 1 95.56 395 LEU B C 1
ATOM 7628 O O . LEU B 1 395 ? -8.312 2.084 25.062 1 95.56 395 LEU B O 1
ATOM 7632 N N . ASP B 1 396 ? -7.828 2.518 27.188 1 94.12 396 ASP B N 1
ATOM 7633 C CA . ASP B 1 396 ? -9.227 2.576 27.578 1 94.12 396 ASP B CA 1
ATOM 7634 C C . ASP B 1 396 ? -9.883 3.869 27.109 1 94.12 396 ASP B C 1
ATOM 7636 O O . ASP B 1 396 ? -11.07 4.098 27.344 1 94.12 396 ASP B O 1
ATOM 7640 N N . GLN B 1 397 ? -9.102 4.656 26.422 1 92.19 397 GLN B N 1
ATOM 7641 C CA . GLN B 1 397 ? -9.609 5.895 25.828 1 92.19 397 GLN B CA 1
ATOM 7642 C C . GLN B 1 397 ? -9.531 5.848 24.312 1 92.19 397 GLN B C 1
ATOM 7644 O O . GLN B 1 397 ? -9.75 6.859 23.641 1 92.19 397 GLN B O 1
ATOM 7649 N N . ARG B 1 398 ? -9.156 4.664 23.797 1 95 398 ARG B N 1
ATOM 7650 C CA . ARG B 1 398 ? -9.008 4.473 22.359 1 95 398 ARG B CA 1
ATOM 7651 C C . ARG B 1 398 ? -10.031 3.479 21.828 1 95 398 ARG B C 1
ATOM 7653 O O . ARG B 1 398 ? -9.695 2.33 21.531 1 95 398 ARG B O 1
ATOM 7660 N N . PRO B 1 399 ? -11.234 3.936 21.656 1 95.81 399 PRO B N 1
ATOM 7661 C CA . PRO B 1 399 ? -12.273 2.967 21.312 1 95.81 399 PRO B CA 1
ATOM 7662 C C . PRO B 1 399 ? -12.086 2.379 19.906 1 95.81 399 PRO B C 1
ATOM 7664 O O . PRO B 1 399 ? -11.773 3.107 18.969 1 95.81 399 PRO B O 1
ATOM 7667 N N . LEU B 1 400 ? -12.422 1.126 19.766 1 97.5 400 LEU B N 1
ATOM 7668 C CA . LEU B 1 400 ? -12.266 0.389 18.516 1 97.5 400 LEU B CA 1
ATOM 7669 C C . LEU B 1 400 ? -13.344 0.785 17.5 1 97.5 400 LEU B C 1
ATOM 7671 O O . LEU B 1 400 ? -13.141 0.699 16.297 1 97.5 400 LEU B O 1
ATOM 7675 N N . TYR B 1 401 ? -14.492 1.275 17.953 1 96.81 401 TYR B N 1
ATOM 7676 C CA . TYR B 1 401 ? -15.586 1.612 17.062 1 96.81 401 TYR B CA 1
ATOM 7677 C C . TYR B 1 401 ? -15.266 2.879 16.266 1 96.81 401 TYR B C 1
ATOM 7679 O O . TYR B 1 401 ? -15.922 3.172 15.266 1 96.81 401 TYR B O 1
ATOM 7687 N N . GLU B 1 402 ? -14.227 3.615 16.609 1 96.94 402 GLU B N 1
ATOM 7688 C CA . GLU B 1 402 ? -13.82 4.82 15.891 1 96.94 402 GLU B CA 1
ATOM 7689 C C . GLU B 1 402 ? -12.609 4.555 15.008 1 96.94 402 GLU B C 1
ATOM 7691 O O . GLU B 1 402 ? -12.281 5.363 14.133 1 96.94 402 GLU B O 1
ATOM 7696 N N . LEU B 1 403 ? -11.992 3.445 15.203 1 98.31 403 LEU B N 1
ATOM 7697 C CA . LEU B 1 403 ? -10.695 3.15 14.594 1 98.31 403 LEU B CA 1
ATOM 7698 C C . LEU B 1 403 ? -10.805 3.09 13.078 1 98.31 403 LEU B C 1
ATOM 7700 O O . LEU B 1 403 ? -9.93 3.586 12.367 1 98.31 403 LEU B O 1
ATOM 7704 N N . PRO B 1 404 ? -11.922 2.541 12.492 1 98.69 404 PRO B N 1
ATOM 7705 C CA . PRO B 1 404 ? -12.008 2.527 11.031 1 98.69 404 PRO B CA 1
ATOM 7706 C C . PRO B 1 404 ? -12.102 3.93 10.43 1 98.69 404 PRO B C 1
ATOM 7708 O O . PRO B 1 404 ? -11.477 4.203 9.398 1 98.69 404 PRO B O 1
ATOM 7711 N N . ALA B 1 405 ? -12.812 4.832 11.07 1 98.56 405 ALA B N 1
ATOM 7712 C CA . ALA B 1 405 ? -12.906 6.207 10.586 1 98.56 405 ALA B CA 1
ATOM 7713 C C . ALA B 1 405 ? -11.562 6.918 10.68 1 98.56 405 ALA B C 1
ATOM 7715 O O . ALA B 1 405 ? -11.156 7.633 9.758 1 98.56 405 ALA B O 1
ATOM 7716 N N . LEU B 1 406 ? -10.875 6.707 11.797 1 98.5 406 LEU B N 1
ATOM 7717 C CA . LEU B 1 406 ? -9.547 7.273 11.977 1 98.5 406 LEU B CA 1
ATOM 7718 C C . LEU B 1 406 ? -8.594 6.781 10.891 1 98.5 406 LEU B C 1
ATOM 7720 O O . LEU B 1 406 ? -7.844 7.566 10.312 1 98.5 406 LEU B O 1
ATOM 7724 N N . THR B 1 407 ? -8.664 5.484 10.617 1 98.88 407 THR B N 1
ATOM 7725 C CA . THR B 1 407 ? -7.801 4.867 9.617 1 98.88 407 THR B CA 1
ATOM 7726 C C . THR B 1 407 ? -8.07 5.453 8.234 1 98.88 407 THR B C 1
ATOM 7728 O O . THR B 1 407 ? -7.141 5.793 7.504 1 98.88 407 THR B O 1
ATOM 7731 N N . ALA B 1 408 ? -9.328 5.613 7.898 1 98.88 408 ALA B N 1
ATOM 7732 C CA . ALA B 1 408 ? -9.711 6.18 6.605 1 98.88 408 ALA B CA 1
ATOM 7733 C C . ALA B 1 408 ? -9.242 7.625 6.48 1 98.88 408 ALA B C 1
ATOM 7735 O O . ALA B 1 408 ? -8.812 8.055 5.406 1 98.88 408 ALA B O 1
ATOM 7736 N N . HIS B 1 409 ? -9.273 8.359 7.555 1 98.81 409 HIS B N 1
ATOM 7737 C CA . HIS B 1 409 ? -8.914 9.773 7.582 1 98.81 409 HIS B CA 1
ATOM 7738 C C . HIS B 1 409 ? -7.41 9.961 7.418 1 98.81 409 HIS B C 1
ATOM 7740 O O . HIS B 1 409 ? -6.965 10.742 6.574 1 98.81 409 HIS B O 1
ATOM 7746 N N . GLU B 1 410 ? -6.645 9.281 8.25 1 98.69 410 GLU B N 1
ATOM 7747 C CA . GLU B 1 410 ? -5.207 9.508 8.336 1 98.69 410 GLU B CA 1
ATOM 7748 C C . GLU B 1 410 ? -4.473 8.805 7.195 1 98.69 410 GLU B C 1
ATOM 7750 O O . GLU B 1 410 ? -3.516 9.352 6.637 1 98.69 410 GLU B O 1
ATOM 7755 N N . ALA B 1 411 ? -4.902 7.617 6.852 1 98.56 411 ALA B N 1
ATOM 7756 C CA . ALA B 1 411 ? -4.16 6.812 5.883 1 98.56 411 ALA B CA 1
ATOM 7757 C C . ALA B 1 411 ? -4.836 6.84 4.516 1 98.56 411 ALA B C 1
ATOM 7759 O O . ALA B 1 411 ? -4.73 7.832 3.789 1 98.56 411 ALA B O 1
ATOM 7760 N N . VAL B 1 412 ? -5.664 5.824 4.23 1 98.62 412 VAL B N 1
ATOM 7761 C CA . VAL B 1 412 ? -6.312 5.754 2.926 1 98.62 412 VAL B CA 1
ATOM 7762 C C . VAL B 1 412 ? -7.816 5.559 3.105 1 98.62 412 VAL B C 1
ATOM 7764 O O . VAL B 1 412 ? -8.25 4.855 4.02 1 98.62 412 VAL B O 1
ATOM 7767 N N . PRO B 1 413 ? -8.516 6.246 2.281 1 98.69 413 PRO B N 1
ATOM 7768 C CA . PRO B 1 413 ? -8.086 7.094 1.167 1 98.69 413 PRO B CA 1
ATOM 7769 C C . PRO B 1 413 ? -7.777 8.523 1.599 1 98.69 413 PRO B C 1
ATOM 7771 O O . PRO B 1 413 ? -7.695 9.422 0.758 1 98.69 413 PRO B O 1
ATOM 7774 N N . GLY B 1 414 ? -7.621 8.781 2.869 1 98.75 414 GLY B N 1
ATOM 7775 C CA . GLY B 1 414 ? -7.48 10.125 3.422 1 98.75 414 GLY B CA 1
ATOM 7776 C C . GLY B 1 414 ? -6.129 10.75 3.131 1 98.75 414 GLY B C 1
ATOM 7777 O O . GLY B 1 414 ? -5.727 10.859 1.97 1 98.75 414 GLY B O 1
ATOM 7778 N N . HIS B 1 415 ? -5.449 11.141 4.156 1 98.75 415 HIS B N 1
ATOM 7779 C CA . HIS B 1 415 ? -4.266 11.984 4.059 1 98.75 415 HIS B CA 1
ATOM 7780 C C . HIS B 1 415 ? -3.164 11.305 3.258 1 98.75 415 HIS B C 1
ATOM 7782 O O . HIS B 1 415 ? -2.566 11.914 2.369 1 98.75 415 HIS B O 1
ATOM 7788 N N . HIS B 1 416 ? -2.852 10.086 3.527 1 98.75 416 HIS B N 1
ATOM 7789 C CA . HIS B 1 416 ? -1.77 9.445 2.791 1 98.75 416 HIS B CA 1
ATOM 7790 C C . HIS B 1 416 ? -2.027 9.477 1.289 1 98.75 416 HIS B C 1
ATOM 7792 O O . HIS B 1 416 ? -1.16 9.891 0.516 1 98.75 416 HIS B O 1
ATOM 7798 N N . LEU B 1 417 ? -3.191 8.969 0.917 1 98.75 417 LEU B N 1
ATOM 7799 C CA . LEU B 1 417 ? -3.486 8.875 -0.508 1 98.75 417 LEU B CA 1
ATOM 7800 C C . LEU B 1 417 ? -3.418 10.25 -1.168 1 98.75 417 LEU B C 1
ATOM 7802 O O . LEU B 1 417 ? -2.746 10.422 -2.188 1 98.75 417 LEU B O 1
ATOM 7806 N N . GLN B 1 418 ? -4.074 11.219 -0.592 1 98.62 418 GLN B N 1
ATOM 7807 C CA . GLN B 1 418 ? -4.141 12.562 -1.162 1 98.62 418 GLN B CA 1
ATOM 7808 C C . GLN B 1 418 ? -2.752 13.195 -1.239 1 98.62 418 GLN B C 1
ATOM 7810 O O . GLN B 1 418 ? -2.365 13.734 -2.279 1 98.62 418 GLN B O 1
ATOM 7815 N N . ILE B 1 419 ? -1.956 13.133 -0.182 1 98.38 419 ILE B N 1
ATOM 7816 C CA . ILE B 1 419 ? -0.661 13.797 -0.102 1 98.38 419 ILE B CA 1
ATOM 7817 C C . ILE B 1 419 ? 0.349 13.078 -0.99 1 98.38 419 ILE B C 1
ATOM 7819 O O . ILE B 1 419 ? 1.118 13.711 -1.713 1 98.38 419 ILE B O 1
ATOM 7823 N N . ALA B 1 420 ? 0.345 11.773 -0.942 1 98.31 420 ALA B N 1
ATOM 7824 C CA . ALA B 1 420 ? 1.26 11 -1.781 1 98.31 420 ALA B CA 1
ATOM 7825 C C . ALA B 1 420 ? 0.993 11.258 -3.262 1 98.31 420 ALA B C 1
ATOM 7827 O O . ALA B 1 420 ? 1.929 11.414 -4.051 1 98.31 420 ALA B O 1
ATOM 7828 N N . LEU B 1 421 ? -0.256 11.305 -3.689 1 98.25 421 LEU B N 1
ATOM 7829 C CA . LEU B 1 421 ? -0.587 11.617 -5.074 1 98.25 421 LEU B CA 1
ATOM 7830 C C . LEU B 1 421 ? -0.075 13.008 -5.449 1 98.25 421 LEU B C 1
ATOM 7832 O O . LEU B 1 421 ? 0.475 13.195 -6.535 1 98.25 421 LEU B O 1
ATOM 7836 N N . SER B 1 422 ? -0.283 13.914 -4.555 1 97.88 422 SER B N 1
ATOM 7837 C CA . SER B 1 422 ? 0.193 15.266 -4.812 1 97.88 422 SER B CA 1
ATOM 7838 C C . SER B 1 422 ? 1.701 15.289 -5.043 1 97.88 422 SER B C 1
ATOM 7840 O O . SER B 1 422 ? 2.188 15.961 -5.953 1 97.88 422 SER B O 1
ATOM 7842 N N . GLN B 1 423 ? 2.441 14.531 -4.254 1 96.88 423 GLN B N 1
ATOM 7843 C CA . GLN B 1 423 ? 3.896 14.469 -4.344 1 96.88 423 GLN B CA 1
ATOM 7844 C C . GLN B 1 423 ? 4.34 13.875 -5.684 1 96.88 423 GLN B C 1
ATOM 7846 O O . GLN B 1 423 ? 5.422 14.195 -6.176 1 96.88 423 GLN B O 1
ATOM 7851 N N . GLU B 1 424 ? 3.488 13.102 -6.285 1 96.94 424 GLU B N 1
ATOM 7852 C CA . GLU B 1 424 ? 3.887 12.328 -7.457 1 96.94 424 GLU B CA 1
ATOM 7853 C C . GLU B 1 424 ? 3.398 12.984 -8.742 1 96.94 424 GLU B C 1
ATOM 7855 O O . GLU B 1 424 ? 3.664 12.484 -9.844 1 96.94 424 GLU B O 1
ATOM 7860 N N . LEU B 1 425 ? 2.684 14.094 -8.625 1 96.69 425 LEU B N 1
ATOM 7861 C CA . LEU B 1 425 ? 2.152 14.766 -9.812 1 96.69 425 LEU B CA 1
ATOM 7862 C C . LEU B 1 425 ? 3.283 15.227 -10.727 1 96.69 425 LEU B C 1
ATOM 7864 O O . LEU B 1 425 ? 4.281 15.773 -10.258 1 96.69 425 LEU B O 1
ATOM 7868 N N . GLU B 1 426 ? 3.09 14.961 -11.93 1 92.94 426 GLU B N 1
ATOM 7869 C CA . GLU B 1 426 ? 4.031 15.414 -12.953 1 92.94 426 GLU B CA 1
ATOM 7870 C C . GLU B 1 426 ? 3.523 16.672 -13.648 1 92.94 426 GLU B C 1
ATOM 7872 O O . GLU B 1 426 ? 2.322 16.812 -13.891 1 92.94 426 GLU B O 1
ATOM 7877 N N . GLY B 1 427 ? 4.371 17.562 -13.906 1 91.44 427 GLY B N 1
ATOM 7878 C CA . GLY B 1 427 ? 4.004 18.766 -14.633 1 91.44 427 GLY B CA 1
ATOM 7879 C C . GLY B 1 427 ? 3.355 19.812 -13.758 1 91.44 427 GLY B C 1
ATOM 7880 O O . GLY B 1 427 ? 2.906 20.859 -14.25 1 91.44 427 GLY B O 1
ATOM 7881 N N . VAL B 1 428 ? 3.189 19.594 -12.484 1 95 428 VAL B N 1
ATOM 7882 C CA . VAL B 1 428 ? 2.658 20.547 -11.508 1 95 428 VAL B CA 1
ATOM 7883 C C . VAL B 1 428 ? 3.799 21.109 -10.664 1 95 428 VAL B C 1
ATOM 7885 O O . VAL B 1 428 ? 4.594 20.359 -10.102 1 95 428 VAL B O 1
ATOM 7888 N N . PRO B 1 429 ? 3.891 22.438 -10.594 1 96.12 429 PRO B N 1
ATOM 7889 C CA . PRO B 1 429 ? 4.988 23.031 -9.836 1 96.12 429 PRO B CA 1
ATOM 7890 C C . PRO B 1 429 ? 4.977 22.641 -8.359 1 96.12 429 PRO B C 1
ATOM 7892 O O . PRO B 1 429 ? 3.914 22.344 -7.809 1 96.12 429 PRO B O 1
ATOM 7895 N N . ALA B 1 430 ? 6.141 22.703 -7.727 1 96.12 430 ALA B N 1
ATOM 7896 C CA . ALA B 1 430 ? 6.328 22.234 -6.355 1 96.12 430 ALA B CA 1
ATOM 7897 C C . ALA B 1 430 ? 5.461 23.031 -5.383 1 96.12 430 ALA B C 1
ATOM 7899 O O . ALA B 1 430 ? 4.934 22.469 -4.418 1 96.12 430 ALA B O 1
ATOM 7900 N N . PHE B 1 431 ? 5.316 24.344 -5.621 1 96.88 431 PHE B N 1
ATOM 7901 C CA . PHE B 1 431 ? 4.57 25.156 -4.668 1 96.88 431 PHE B CA 1
ATOM 7902 C C . PHE B 1 431 ? 3.105 24.734 -4.625 1 96.88 431 PHE B C 1
ATOM 7904 O O . PHE B 1 431 ? 2.426 24.938 -3.619 1 96.88 431 PHE B O 1
ATOM 7911 N N . ARG B 1 432 ? 2.646 24.141 -5.723 1 97.06 432 ARG B N 1
ATOM 7912 C CA . ARG B 1 432 ? 1.286 23.609 -5.77 1 97.06 432 ARG B CA 1
ATOM 7913 C C . ARG B 1 432 ? 1.216 22.219 -5.152 1 97.06 432 ARG B C 1
ATOM 7915 O O . ARG B 1 432 ? 0.31 21.938 -4.367 1 97.06 432 ARG B O 1
ATOM 7922 N N . ARG B 1 433 ? 2.17 21.375 -5.465 1 96.69 433 ARG B N 1
ATOM 7923 C CA . ARG B 1 433 ? 2.184 20 -4.973 1 96.69 433 ARG B CA 1
ATOM 7924 C C . ARG B 1 433 ? 2.293 19.953 -3.453 1 96.69 433 ARG B C 1
ATOM 7926 O O . ARG B 1 433 ? 1.729 19.078 -2.807 1 96.69 433 ARG B O 1
ATOM 7933 N N . GLU B 1 434 ? 2.977 20.938 -2.906 1 94.38 434 GLU B N 1
ATOM 7934 C CA . GLU B 1 434 ? 3.301 20.969 -1.484 1 94.38 434 GLU B CA 1
ATOM 7935 C C . GLU B 1 434 ? 2.344 21.875 -0.718 1 94.38 434 GLU B C 1
ATOM 7937 O O . GLU B 1 434 ? 2.516 22.094 0.483 1 94.38 434 GLU B O 1
ATOM 7942 N N . ALA B 1 435 ? 1.364 22.406 -1.453 1 92.19 435 ALA B N 1
ATOM 7943 C CA . ALA B 1 435 ? 0.452 23.344 -0.805 1 92.19 435 ALA B CA 1
ATOM 7944 C C . ALA B 1 435 ? -0.361 22.656 0.287 1 92.19 435 ALA B C 1
ATOM 7946 O O . ALA B 1 435 ? -0.691 21.469 0.169 1 92.19 435 ALA B O 1
ATOM 7947 N N . GLY B 1 436 ? -0.636 23.375 1.373 1 91.75 436 GLY B N 1
ATOM 7948 C CA . GLY B 1 436 ? -1.363 22.812 2.502 1 91.75 436 GLY B CA 1
ATOM 7949 C C . GLY B 1 436 ? -2.645 23.562 2.814 1 91.75 436 GLY B C 1
ATOM 7950 O O . GLY B 1 436 ? -2.877 23.953 3.961 1 91.75 436 GLY B O 1
ATOM 7951 N N . TYR B 1 437 ? -3.459 23.75 1.785 1 94.25 437 TYR B N 1
ATOM 7952 C CA . TYR B 1 437 ? -4.758 24.344 2.064 1 94.25 437 TYR B CA 1
ATOM 7953 C C . TYR B 1 437 ? -5.559 23.5 3.037 1 94.25 437 TYR B C 1
ATOM 7955 O O . TYR B 1 437 ? -6 22.391 2.689 1 94.25 437 TYR B O 1
ATOM 7963 N N . SER B 1 438 ? -5.805 24.016 4.203 1 96.38 438 SER B N 1
ATOM 7964 C CA . SER B 1 438 ? -6.352 23.234 5.309 1 96.38 438 SER B CA 1
ATOM 7965 C C . SER B 1 438 ? -7.684 22.594 4.93 1 96.38 438 SER B C 1
ATOM 7967 O O . SER B 1 438 ? -7.891 21.406 5.168 1 96.38 438 SER B O 1
ATOM 7969 N N . ALA B 1 439 ? -8.539 23.406 4.344 1 98.19 439 ALA B N 1
ATOM 7970 C CA . ALA B 1 439 ? -9.867 22.891 4.027 1 98.19 439 ALA B CA 1
ATOM 7971 C C . ALA B 1 439 ? -9.789 21.766 2.998 1 98.19 439 ALA B C 1
ATOM 7973 O O . ALA B 1 439 ? -10.586 20.828 3.037 1 98.19 439 ALA B O 1
ATOM 7974 N N . PHE B 1 440 ? -8.859 21.906 2.047 1 98.44 440 PHE B N 1
ATOM 7975 C CA . PHE B 1 440 ? -8.703 20.859 1.05 1 98.44 440 PHE B CA 1
ATOM 7976 C C . PHE B 1 440 ? -8.195 19.578 1.695 1 98.44 440 PHE B C 1
ATOM 7978 O O . PHE B 1 440 ? -8.781 18.516 1.51 1 98.44 440 PHE B O 1
ATOM 7985 N N . VAL B 1 441 ? -7.148 19.656 2.471 1 98.25 441 VAL B N 1
ATOM 7986 C CA . VAL B 1 441 ? -6.469 18.5 3.029 1 98.25 441 VAL B CA 1
ATOM 7987 C C . VAL B 1 441 ? -7.328 17.875 4.121 1 98.25 441 VAL B C 1
ATOM 7989 O O . VAL B 1 441 ? -7.617 16.672 4.082 1 98.25 441 VAL B O 1
ATOM 7992 N N . GLU B 1 442 ? -7.766 18.672 5.035 1 98.25 442 GLU B N 1
ATOM 7993 C CA . GLU B 1 442 ? -8.555 18.156 6.156 1 98.25 442 GLU B CA 1
ATOM 7994 C C . GLU B 1 442 ? -9.961 17.781 5.711 1 98.25 442 GLU B C 1
ATOM 7996 O O . GLU B 1 442 ? -10.531 16.812 6.211 1 98.25 442 GLU B O 1
ATOM 8001 N N . GLY B 1 443 ? -10.539 18.609 4.828 1 98.62 443 GLY B N 1
ATOM 8002 C CA . GLY B 1 443 ? -11.836 18.25 4.277 1 98.62 443 GLY B CA 1
ATOM 8003 C C . GLY B 1 443 ? -11.828 16.906 3.566 1 98.62 443 GLY B C 1
ATOM 8004 O O . GLY B 1 443 ? -12.781 16.141 3.682 1 98.62 443 GLY B O 1
ATOM 8005 N N . TRP B 1 444 ? -10.758 16.672 2.824 1 98.75 444 TRP B N 1
ATOM 8006 C CA . TRP B 1 444 ? -10.617 15.383 2.154 1 98.75 444 TRP B CA 1
ATOM 8007 C C . TRP B 1 444 ? -10.57 14.242 3.168 1 98.75 444 TRP B C 1
ATOM 8009 O O . TRP B 1 444 ? -11.18 13.188 2.955 1 98.75 444 TRP B O 1
ATOM 8019 N N . GLY B 1 445 ? -9.773 14.438 4.23 1 98.69 445 GLY B N 1
ATOM 8020 C CA . GLY B 1 445 ? -9.766 13.438 5.285 1 98.69 445 GLY B CA 1
ATOM 8021 C C . GLY B 1 445 ? -11.156 13.078 5.781 1 98.69 445 GLY B C 1
ATOM 8022 O O . GLY B 1 445 ? -11.5 11.898 5.875 1 98.69 445 GLY B O 1
ATOM 8023 N N . LEU B 1 446 ? -11.914 14.102 6.074 1 98.69 446 LEU B N 1
ATOM 8024 C CA . LEU B 1 446 ? -13.258 13.867 6.582 1 98.69 446 LEU B CA 1
ATOM 8025 C C . LEU B 1 446 ? -14.141 13.242 5.508 1 98.69 446 LEU B C 1
ATOM 8027 O O . LEU B 1 446 ? -14.945 12.352 5.801 1 98.69 446 LEU B O 1
ATOM 8031 N N . TYR B 1 447 ? -14.055 13.703 4.25 1 98.75 447 TYR B N 1
ATOM 8032 C CA . TYR B 1 447 ? -14.758 13.086 3.131 1 98.75 447 TYR B CA 1
ATOM 8033 C C . TYR B 1 447 ? -14.414 11.609 3.014 1 98.75 447 TYR B C 1
ATOM 8035 O O . TYR B 1 447 ? -15.281 10.773 2.74 1 98.75 447 TYR B O 1
ATOM 8043 N N . SER B 1 448 ? -13.227 11.273 3.254 1 98.81 448 SER B N 1
ATOM 8044 C CA . SER B 1 448 ? -12.742 9.898 3.145 1 98.81 448 SER B CA 1
ATOM 8045 C C . SER B 1 448 ? -13.398 9 4.184 1 98.81 448 SER B C 1
ATOM 8047 O O . SER B 1 448 ? -13.602 7.809 3.941 1 98.81 448 SER B O 1
ATOM 8049 N N . GLU B 1 449 ? -13.695 9.562 5.359 1 98.75 449 GLU B N 1
ATOM 8050 C CA . GLU B 1 449 ? -14.438 8.797 6.355 1 98.75 449 GLU B CA 1
ATOM 8051 C C . GLU B 1 449 ? -15.789 8.344 5.812 1 98.75 449 GLU B C 1
ATOM 8053 O O . GLU B 1 449 ? -16.234 7.223 6.086 1 98.75 449 GLU B O 1
ATOM 8058 N N . LYS B 1 450 ? -16.422 9.211 5.105 1 97.94 450 LYS B N 1
ATOM 8059 C CA . LYS B 1 450 ? -17.688 8.875 4.473 1 97.94 450 LYS B CA 1
ATOM 8060 C C . LYS B 1 450 ? -17.5 7.816 3.387 1 97.94 450 LYS B C 1
ATOM 8062 O O . LYS B 1 450 ? -18.266 6.855 3.307 1 97.94 450 LYS B O 1
ATOM 8067 N N . VAL B 1 451 ? -16.484 7.973 2.555 1 98.25 451 VAL B N 1
ATOM 8068 C CA . VAL B 1 451 ? -16.188 7.055 1.458 1 98.25 451 VAL B CA 1
ATOM 8069 C C . VAL B 1 451 ? -15.93 5.656 2.012 1 98.25 451 VAL B C 1
ATOM 8071 O O . VAL B 1 451 ? -16.359 4.66 1.434 1 98.25 451 VAL B O 1
ATOM 8074 N N . ALA B 1 452 ? -15.258 5.582 3.145 1 98.44 452 ALA B N 1
ATOM 8075 C CA . ALA B 1 452 ? -14.984 4.289 3.768 1 98.44 452 ALA B CA 1
ATOM 8076 C C . ALA B 1 452 ? -16.281 3.541 4.074 1 98.44 452 ALA B C 1
ATOM 8078 O O . ALA B 1 452 ? -16.328 2.316 3.945 1 98.44 452 ALA B O 1
ATOM 8079 N N . GLY B 1 453 ? -17.266 4.227 4.52 1 96.94 453 GLY B N 1
ATOM 8080 C CA . GLY B 1 453 ? -18.562 3.604 4.734 1 96.94 453 GLY B CA 1
ATOM 8081 C C . GLY B 1 453 ? -19.156 3.02 3.471 1 96.94 453 GLY B C 1
ATOM 8082 O O . GLY B 1 453 ? -19.688 1.906 3.486 1 96.94 453 GLY B O 1
ATOM 8083 N N . GLU B 1 454 ? -19.047 3.754 2.43 1 94.38 454 GLU B N 1
ATOM 8084 C CA . GLU B 1 454 ? -19.562 3.312 1.142 1 94.38 454 GLU B CA 1
ATOM 8085 C C . GLU B 1 454 ? -18.781 2.129 0.598 1 94.38 454 GLU B C 1
ATOM 8087 O O . GLU B 1 454 ? -19.312 1.31 -0.154 1 94.38 454 GLU B O 1
ATOM 8092 N N . MET B 1 455 ? -17.531 1.996 1.032 1 94.69 455 MET B N 1
ATOM 8093 C CA . MET B 1 455 ? -16.672 0.88 0.664 1 94.69 455 MET B CA 1
ATOM 8094 C C . MET B 1 455 ? -17.031 -0.372 1.458 1 94.69 455 MET B C 1
ATOM 8096 O O . MET B 1 455 ? -16.531 -1.462 1.16 1 94.69 455 MET B O 1
ATOM 8100 N N . GLY B 1 456 ? -17.781 -0.198 2.498 1 94.38 456 GLY B N 1
ATOM 8101 C CA . GLY B 1 456 ? -18.141 -1.326 3.342 1 94.38 456 GLY B CA 1
ATOM 8102 C C . GLY B 1 456 ? -17.156 -1.573 4.465 1 94.38 456 GLY B C 1
ATOM 8103 O O . GLY B 1 456 ? -17.094 -2.68 5.004 1 94.38 456 GLY B O 1
ATOM 8104 N N . ILE B 1 457 ? -16.391 -0.606 4.891 1 98 457 ILE B N 1
ATOM 8105 C CA . ILE B 1 457 ? -15.328 -0.771 5.875 1 98 457 ILE B CA 1
ATOM 8106 C C . ILE B 1 457 ? -15.93 -0.854 7.277 1 98 457 ILE B C 1
ATOM 8108 O O . ILE B 1 457 ? -15.375 -1.517 8.156 1 98 457 ILE B O 1
ATOM 8112 N N . TYR B 1 458 ? -17.078 -0.135 7.488 1 97.75 458 TYR B N 1
ATOM 8113 C CA . TYR B 1 458 ? -17.75 -0.204 8.781 1 97.75 458 TYR B CA 1
ATOM 8114 C C . TYR B 1 458 ? -18.609 -1.461 8.883 1 97.75 458 TYR B C 1
ATOM 8116 O O . TYR B 1 458 ? -19.703 -1.523 8.312 1 97.75 458 TYR B O 1
ATOM 8124 N N . ARG B 1 459 ? -18.266 -2.43 9.727 1 95 459 ARG B N 1
ATOM 8125 C CA . ARG B 1 459 ? -18.828 -3.773 9.727 1 95 459 ARG B CA 1
ATOM 8126 C C . ARG B 1 459 ? -19.984 -3.885 10.727 1 95 459 ARG B C 1
ATOM 8128 O O . ARG B 1 459 ? -20.828 -4.777 10.617 1 95 459 ARG B O 1
ATOM 8135 N N . THR B 1 460 ? -20.031 -2.996 11.719 1 94.69 460 THR B N 1
ATOM 8136 C CA . THR B 1 460 ? -21.031 -3.072 12.781 1 94.69 460 THR B CA 1
ATOM 8137 C C . THR B 1 460 ? -21.75 -1.732 12.961 1 94.69 460 THR B C 1
ATOM 8139 O O . THR B 1 460 ? -21.234 -0.693 12.547 1 94.69 460 THR B O 1
ATOM 8142 N N . PRO B 1 461 ? -22.938 -1.765 13.625 1 94.94 461 PRO B N 1
ATOM 8143 C CA . PRO B 1 461 ? -23.594 -0.492 13.922 1 94.94 461 PRO B CA 1
ATOM 8144 C C . PRO B 1 461 ? -22.766 0.412 14.82 1 94.94 461 PRO B C 1
ATOM 8146 O O . PRO B 1 461 ? -22.859 1.639 14.734 1 94.94 461 PRO B O 1
ATOM 8149 N N . TYR B 1 462 ? -21.891 -0.224 15.586 1 96.44 462 TYR B N 1
ATOM 8150 C CA . TYR B 1 462 ? -21.047 0.559 16.484 1 96.44 462 TYR B CA 1
ATOM 8151 C C . TYR B 1 462 ? -19.969 1.31 15.703 1 96.44 462 TYR B C 1
ATOM 8153 O O . TYR B 1 462 ? -19.672 2.471 15.992 1 96.44 462 TYR B O 1
ATOM 8161 N N . GLU B 1 463 ? -19.422 0.633 14.656 1 97 463 GLU B N 1
ATOM 8162 C CA . GLU B 1 463 ? -18.438 1.308 13.812 1 97 463 GLU B CA 1
ATOM 8163 C C . GLU B 1 463 ? -19.094 2.416 12.992 1 97 463 GLU B C 1
ATOM 8165 O O . GLU B 1 463 ? -18.484 3.473 12.781 1 97 463 GLU B O 1
ATOM 8170 N N . ARG B 1 464 ? -20.281 2.178 12.562 1 96.75 464 ARG B N 1
ATOM 8171 C CA . ARG B 1 464 ? -21.016 3.223 11.867 1 96.75 464 ARG B CA 1
ATOM 8172 C C . ARG B 1 464 ? -21.297 4.402 12.789 1 96.75 464 ARG B C 1
ATOM 8174 O O . ARG B 1 464 ? -21.172 5.562 12.383 1 96.75 464 ARG B O 1
ATOM 8181 N N . PHE B 1 465 ? -21.703 4.059 13.977 1 97.12 465 PHE B N 1
ATOM 8182 C CA . PHE B 1 465 ? -21.906 5.109 14.969 1 97.12 465 PHE B CA 1
ATOM 8183 C C . PHE B 1 465 ? -20.609 5.859 15.242 1 97.12 465 PHE B C 1
ATOM 8185 O O . PHE B 1 465 ? -20.609 7.078 15.414 1 97.12 465 PHE B O 1
ATOM 8192 N N . GLY B 1 466 ? -19.484 5.141 15.305 1 96.88 466 GLY B N 1
ATOM 8193 C CA . GLY B 1 466 ? -18.188 5.77 15.461 1 96.88 466 GLY B CA 1
ATOM 8194 C C . GLY B 1 466 ? -17.875 6.773 14.367 1 96.88 466 GLY B C 1
ATOM 8195 O O . GLY B 1 466 ? -17.359 7.863 14.648 1 96.88 466 GLY B O 1
ATOM 8196 N N . GLN B 1 467 ? -18.188 6.402 13.164 1 98.12 467 GLN B N 1
ATOM 8197 C CA . GLN B 1 467 ? -18 7.32 12.047 1 98.12 467 GLN B CA 1
ATOM 8198 C C . GLN B 1 467 ? -18.875 8.562 12.195 1 98.12 467 GLN B C 1
ATOM 8200 O O . GLN B 1 467 ? -18.422 9.68 11.93 1 98.12 467 GLN B O 1
ATOM 8205 N N . LEU B 1 468 ? -20.109 8.391 12.594 1 98.06 468 LEU B N 1
ATOM 8206 C CA . LEU B 1 468 ? -21.016 9.523 12.797 1 98.06 468 LEU B CA 1
ATOM 8207 C C . LEU B 1 468 ? -20.531 10.391 13.953 1 98.06 468 LEU B C 1
ATOM 8209 O O . LEU B 1 468 ? -20.641 11.617 13.891 1 98.06 468 LEU B O 1
ATOM 8213 N N . SER B 1 469 ? -20.047 9.773 14.953 1 97.06 469 SER B N 1
ATOM 8214 C CA . SER B 1 469 ? -19.438 10.523 16.047 1 97.06 469 SER B CA 1
ATOM 8215 C C . SER B 1 469 ? -18.266 11.367 15.57 1 97.06 469 SER B C 1
ATOM 8217 O O . SER B 1 469 ? -18.094 12.508 16 1 97.06 469 SER B O 1
ATOM 8219 N N . TYR B 1 470 ? -17.469 10.82 14.719 1 97.56 470 TYR B N 1
ATOM 8220 C CA . TYR B 1 470 ? -16.344 11.555 14.133 1 97.56 470 TYR B CA 1
ATOM 8221 C C . TYR B 1 470 ? -16.844 12.734 13.305 1 97.56 470 TYR B C 1
ATOM 8223 O O . TYR B 1 470 ? -16.281 13.828 13.375 1 97.56 470 TYR B O 1
ATOM 8231 N N . GLU B 1 471 ? -17.844 12.484 12.57 1 98.12 471 GLU B N 1
ATOM 8232 C CA . GLU B 1 471 ? -18.438 13.586 11.82 1 98.12 471 GLU B CA 1
ATOM 8233 C C . GLU B 1 471 ? -18.984 14.664 12.75 1 98.12 471 GLU B C 1
ATOM 8235 O O . GLU B 1 471 ? -18.797 15.852 12.508 1 98.12 471 GLU B O 1
ATOM 8240 N N . MET B 1 472 ? -19.641 14.234 13.781 1 98.19 472 MET B N 1
ATOM 8241 C CA . MET B 1 472 ? -20.203 15.141 14.773 1 98.19 472 MET B CA 1
ATOM 8242 C C . MET B 1 472 ? -19.094 15.961 15.438 1 98.19 472 MET B C 1
ATOM 8244 O O . MET B 1 472 ? -19.266 17.156 15.672 1 98.19 472 MET B O 1
ATOM 8248 N N . TRP B 1 473 ? -18 15.266 15.711 1 97.69 473 TRP B N 1
ATOM 8249 C CA . TRP B 1 473 ? -16.828 15.93 16.266 1 97.69 473 TRP B CA 1
ATOM 8250 C C . TRP B 1 473 ? -16.438 17.141 15.422 1 97.69 473 TRP B C 1
ATOM 8252 O O . TRP B 1 473 ? -16.25 18.234 15.953 1 97.69 473 TRP B O 1
ATOM 8262 N N . ARG B 1 474 ? -16.422 16.953 14.133 1 98.31 474 ARG B N 1
ATOM 8263 C CA . ARG B 1 474 ? -15.961 18.031 13.25 1 98.31 474 ARG B CA 1
ATOM 8264 C C . ARG B 1 474 ? -17.047 19.078 13.047 1 98.31 474 ARG B C 1
ATOM 8266 O O . ARG B 1 474 ? -16.766 20.234 12.742 1 98.31 474 ARG B O 1
ATOM 8273 N N . ALA B 1 475 ? -18.328 18.672 13.188 1 98.62 475 ALA B N 1
ATOM 8274 C CA . ALA B 1 475 ? -19.406 19.672 13.211 1 98.62 475 ALA B CA 1
ATOM 8275 C C . ALA B 1 475 ? -19.312 20.547 14.453 1 98.62 475 ALA B C 1
ATOM 8277 O O . ALA B 1 475 ? -19.453 21.766 14.375 1 98.62 475 ALA B O 1
ATOM 8278 N N . CYS B 1 476 ? -19.062 19.953 15.539 1 98.5 476 CYS B N 1
ATOM 8279 C CA . CYS B 1 476 ? -18.922 20.672 16.797 1 98.5 476 CYS B CA 1
ATOM 8280 C C . CYS B 1 476 ? -17.734 21.625 16.766 1 98.5 476 CYS B C 1
ATOM 8282 O O . CYS B 1 476 ? -17.719 22.656 17.438 1 98.5 476 CYS B O 1
ATOM 8284 N N . ARG B 1 477 ? -16.734 21.297 15.977 1 98.62 477 ARG B N 1
ATOM 8285 C CA . ARG B 1 477 ? -15.578 22.188 15.812 1 98.62 477 ARG B CA 1
ATOM 8286 C C . ARG B 1 477 ? -16 23.547 15.258 1 98.62 477 ARG B C 1
ATOM 8288 O O . ARG B 1 477 ? -15.453 24.578 15.648 1 98.62 477 ARG B O 1
ATOM 8295 N N . LEU B 1 478 ? -16.984 23.562 14.336 1 98.75 478 LEU B N 1
ATOM 8296 C CA . LEU B 1 478 ? -17.453 24.812 13.781 1 98.75 478 LEU B CA 1
ATOM 8297 C C . LEU B 1 478 ? -18.094 25.688 14.859 1 98.75 478 LEU B C 1
ATOM 8299 O O . LEU B 1 478 ? -17.891 26.891 14.891 1 98.75 478 LEU B O 1
ATOM 8303 N N . VAL B 1 479 ? -18.781 25.016 15.75 1 98.56 479 VAL B N 1
ATOM 8304 C CA . VAL B 1 479 ? -19.484 25.703 16.828 1 98.56 479 VAL B CA 1
ATOM 8305 C C . VAL B 1 479 ? -18.5 26.141 17.891 1 98.56 479 VAL B C 1
ATOM 8307 O O . VAL B 1 479 ? -18.5 27.312 18.312 1 98.56 479 VAL B O 1
ATOM 8310 N N . ALA B 1 480 ? -17.625 25.266 18.281 1 98.31 480 ALA B N 1
ATOM 8311 C CA . ALA B 1 480 ? -16.703 25.531 19.391 1 98.31 480 ALA B CA 1
ATOM 8312 C C . ALA B 1 480 ? -15.672 26.578 19.016 1 98.31 480 ALA B C 1
ATOM 8314 O O . ALA B 1 480 ? -15.398 27.5 19.797 1 98.31 480 ALA B O 1
ATOM 8315 N N . ASP B 1 481 ? -15.055 26.469 17.844 1 98.62 481 ASP B N 1
ATOM 8316 C CA . ASP B 1 481 ? -14.016 27.422 17.438 1 98.62 481 ASP B CA 1
ATOM 8317 C C . ASP B 1 481 ? -14.578 28.828 17.312 1 98.62 481 ASP B C 1
ATOM 8319 O O . ASP B 1 481 ? -14.031 29.781 17.875 1 98.62 481 ASP B O 1
ATOM 8323 N N . THR B 1 482 ? -15.719 29.016 16.609 1 98.69 482 THR B N 1
ATOM 8324 C CA . THR B 1 482 ? -16.344 30.312 16.469 1 98.69 482 THR B CA 1
ATOM 8325 C C . THR B 1 482 ? -16.891 30.812 17.812 1 98.69 482 THR B C 1
ATOM 8327 O O . THR B 1 482 ? -16.891 32 18.078 1 98.69 482 THR B O 1
ATOM 8330 N N . GLY B 1 483 ? -17.344 29.906 18.625 1 98.31 483 GLY B N 1
ATOM 8331 C CA . GLY B 1 483 ? -17.75 30.25 19.984 1 98.31 483 GLY B CA 1
ATOM 8332 C C . GLY B 1 483 ? -16.641 30.844 20.812 1 98.31 483 GLY B C 1
ATOM 8333 O O . GLY B 1 483 ? -16.797 31.906 21.406 1 98.31 483 GLY B O 1
ATOM 8334 N N . LEU B 1 484 ? -15.531 30.219 20.781 1 97.88 484 LEU B N 1
ATOM 8335 C CA . LEU B 1 484 ? -14.375 30.641 21.562 1 97.88 484 LEU B CA 1
ATOM 8336 C C . LEU B 1 484 ? -13.82 31.953 21.047 1 97.88 484 LEU B C 1
ATOM 8338 O O . LEU B 1 484 ? -13.633 32.906 21.812 1 97.88 484 LEU B O 1
ATOM 8342 N N . HIS B 1 485 ? -13.594 32.094 19.75 1 98.31 485 HIS B N 1
ATOM 8343 C CA . HIS B 1 485 ? -12.75 33.125 19.203 1 98.31 485 HIS B CA 1
ATOM 8344 C C . HIS B 1 485 ? -13.578 34.312 18.703 1 98.31 485 HIS B C 1
ATOM 8346 O O . HIS B 1 485 ? -13.055 35.406 18.5 1 98.31 485 HIS B O 1
ATOM 8352 N N . TRP B 1 486 ? -14.844 34.125 18.484 1 97.5 486 TRP B N 1
ATOM 8353 C CA . TRP B 1 486 ? -15.68 35.188 17.906 1 97.5 486 TRP B CA 1
ATOM 8354 C C . TRP B 1 486 ? -16.812 35.562 18.844 1 97.5 486 TRP B C 1
ATOM 8356 O O . TRP B 1 486 ? -17.156 36.75 18.969 1 97.5 486 TRP B O 1
ATOM 8366 N N . LYS B 1 487 ? -17.375 34.625 19.625 1 97.06 487 LYS B N 1
ATOM 8367 C CA . LYS B 1 487 ? -18.562 34.906 20.453 1 97.06 487 LYS B CA 1
ATOM 8368 C C . LYS B 1 487 ? -18.188 35.031 21.922 1 97.06 487 LYS B C 1
ATOM 8370 O O . LYS B 1 487 ? -19.047 35.344 22.75 1 97.06 487 LYS B O 1
ATOM 8375 N N . GLY B 1 488 ? -16.969 34.719 22.281 1 95.44 488 GLY B N 1
ATOM 8376 C CA . GLY B 1 488 ? -16.484 35 23.625 1 95.44 488 GLY B CA 1
ATOM 8377 C C . GLY B 1 488 ? -16.844 33.875 24.609 1 95.44 488 GLY B C 1
ATOM 8378 O O . GLY B 1 488 ? -17.031 34.156 25.797 1 95.44 488 GLY B O 1
ATOM 8379 N N . TRP B 1 489 ? -16.875 32.656 24.172 1 96.81 489 TRP B N 1
ATOM 8380 C CA . TRP B 1 489 ? -17.281 31.516 25 1 96.81 489 TRP B CA 1
ATOM 8381 C C . TRP B 1 489 ? -16.172 31.109 25.953 1 96.81 489 TRP B C 1
ATOM 8383 O O . TRP B 1 489 ? -15 31.375 25.703 1 96.81 489 TRP B O 1
ATOM 8393 N N . SER B 1 490 ? -16.609 30.453 27.062 1 95.5 490 SER B N 1
ATOM 8394 C CA . SER B 1 490 ? -15.703 29.766 27.969 1 95.5 490 SER B CA 1
ATOM 8395 C C . SER B 1 490 ? -15.328 28.391 27.438 1 95.5 490 SER B C 1
ATOM 8397 O O . SER B 1 490 ? -15.922 27.906 26.469 1 95.5 490 SER B O 1
ATOM 8399 N N . VAL B 1 491 ? -14.336 27.844 28.062 1 95.56 491 VAL B N 1
ATOM 8400 C CA . VAL B 1 491 ? -13.914 26.5 27.688 1 95.56 491 VAL B CA 1
ATOM 8401 C C . VAL B 1 491 ? -15.07 25.516 27.906 1 95.56 491 VAL B C 1
ATOM 8403 O O . VAL B 1 491 ? -15.289 24.625 27.078 1 95.56 491 VAL B O 1
ATOM 8406 N N . ASP B 1 492 ? -15.828 25.672 28.969 1 95.88 492 ASP B N 1
ATOM 8407 C CA . ASP B 1 492 ? -16.938 24.781 29.266 1 95.88 492 ASP B CA 1
ATOM 8408 C C . ASP B 1 492 ? -18.047 24.891 28.219 1 95.88 492 ASP B C 1
ATOM 8410 O O . ASP B 1 492 ? -18.641 23.875 27.828 1 95.88 492 ASP B O 1
ATOM 8414 N N . GLN B 1 493 ? -18.297 26.094 27.812 1 96 493 GLN B N 1
ATOM 8415 C CA . GLN B 1 493 ? -19.266 26.281 26.75 1 96 493 GLN B CA 1
ATOM 8416 C C . GLN B 1 493 ? -18.828 25.594 25.453 1 96 493 GLN B C 1
ATOM 8418 O O . GLN B 1 493 ? -19.656 25 24.766 1 96 493 GLN B O 1
ATOM 8423 N N . ALA B 1 494 ? -17.594 25.688 25.188 1 96.62 494 ALA B N 1
ATOM 8424 C CA . ALA B 1 494 ? -17.062 25.062 23.984 1 96.62 494 ALA B CA 1
ATOM 8425 C C . ALA B 1 494 ? -17.109 23.547 24.078 1 96.62 494 ALA B C 1
ATOM 8427 O O . ALA B 1 494 ? -17.375 22.859 23.094 1 96.62 494 ALA B O 1
ATOM 8428 N N . LYS B 1 495 ? -16.875 22.953 25.234 1 97 495 LYS B N 1
ATOM 8429 C CA . LYS B 1 495 ? -16.859 21.516 25.438 1 97 495 LYS B CA 1
ATOM 8430 C C . LYS B 1 495 ? -18.266 20.922 25.359 1 97 495 LYS B C 1
ATOM 8432 O O . LYS B 1 495 ? -18.438 19.75 25.047 1 97 495 LYS B O 1
ATOM 8437 N N . ALA B 1 496 ? -19.266 21.719 25.672 1 95.94 496 ALA B N 1
ATOM 8438 C CA . ALA B 1 496 ? -20.641 21.234 25.812 1 95.94 496 ALA B CA 1
ATOM 8439 C C . ALA B 1 496 ? -21.109 20.516 24.547 1 95.94 496 ALA B C 1
ATOM 8441 O O . ALA B 1 496 ? -21.734 19.453 24.625 1 95.94 496 ALA B O 1
ATOM 8442 N N . CYS B 1 497 ? -20.797 21.062 23.438 1 95.38 497 CYS B N 1
ATOM 8443 C CA . CYS B 1 497 ? -21.234 20.469 22.188 1 95.38 497 CYS B CA 1
ATOM 8444 C C . CYS B 1 497 ? -20.672 19.062 22.031 1 95.38 497 CYS B C 1
ATOM 8446 O O . CYS B 1 497 ? -21.375 18.141 21.609 1 95.38 497 CYS B O 1
ATOM 8448 N N . PHE B 1 498 ? -19.422 18.859 22.359 1 96.5 498 PHE B N 1
ATOM 8449 C CA . PHE B 1 498 ? -18.766 17.562 22.234 1 96.5 498 PHE B CA 1
ATOM 8450 C C . PHE B 1 498 ? -19.312 16.562 23.25 1 96.5 498 PHE B C 1
ATOM 8452 O O . PHE B 1 498 ? -19.625 15.422 22.906 1 96.5 498 PHE B O 1
ATOM 8459 N N . LEU B 1 499 ? -19.438 17.016 24.453 1 93.12 499 LEU B N 1
ATOM 8460 C CA . LEU B 1 499 ? -19.906 16.156 25.547 1 93.12 499 LEU B CA 1
ATOM 8461 C C . LEU B 1 499 ? -21.328 15.648 25.266 1 93.12 499 LEU B C 1
ATOM 8463 O O . LEU B 1 499 ? -21.641 14.5 25.562 1 93.12 499 LEU B O 1
ATOM 8467 N N . GLU B 1 500 ? -22.078 16.422 24.641 1 92.06 500 GLU B N 1
ATOM 8468 C CA . GLU B 1 500 ? -23.5 16.109 24.469 1 92.06 500 GLU B CA 1
ATOM 8469 C C . GLU B 1 500 ? -23.75 15.336 23.172 1 92.06 500 GLU B C 1
ATOM 8471 O O . GLU B 1 500 ? -24.766 14.648 23.047 1 92.06 500 GLU B O 1
ATOM 8476 N N . ASN B 1 501 ? -22.734 15.469 22.25 1 93.75 501 ASN B N 1
ATOM 8477 C CA . ASN B 1 501 ? -23.125 15.008 20.922 1 93.75 501 ASN B CA 1
ATOM 8478 C C . ASN B 1 501 ? -22.141 13.992 20.359 1 93.75 501 ASN B C 1
ATOM 8480 O O . ASN B 1 501 ? -22.359 13.43 19.281 1 93.75 501 ASN B O 1
ATOM 8484 N N . THR B 1 502 ? -21.047 13.695 21.062 1 93.5 502 THR B N 1
ATOM 8485 C CA . THR B 1 502 ? -20.062 12.789 20.484 1 93.5 502 THR B CA 1
ATOM 8486 C C . THR B 1 502 ? -19.766 11.641 21.438 1 93.5 502 THR B C 1
ATOM 8488 O O . THR B 1 502 ? -20.078 11.719 22.641 1 93.5 502 THR B O 1
ATOM 8491 N N . ALA B 1 503 ? -19.172 10.594 20.891 1 91.88 503 ALA B N 1
ATOM 8492 C CA . ALA B 1 503 ? -18.703 9.469 21.688 1 91.88 503 ALA B CA 1
ATOM 8493 C C . ALA B 1 503 ? -17.219 9.602 22 1 91.88 503 ALA B C 1
ATOM 8495 O O . ALA B 1 503 ? -16.578 8.648 22.453 1 91.88 503 ALA B O 1
ATOM 8496 N N . LEU B 1 504 ? -16.672 10.75 21.797 1 91.56 504 LEU B N 1
ATOM 8497 C CA . LEU B 1 504 ? -15.266 10.984 22.141 1 91.56 504 LEU B CA 1
ATOM 8498 C C . LEU B 1 504 ? -15.031 10.789 23.641 1 91.56 504 LEU B C 1
ATOM 8500 O O . LEU B 1 504 ? -15.898 11.125 24.453 1 91.56 504 LEU B O 1
ATOM 8504 N N . SER B 1 505 ? -13.891 10.312 23.953 1 89.06 505 SER B N 1
ATOM 8505 C CA . SER B 1 505 ? -13.539 10.203 25.359 1 89.06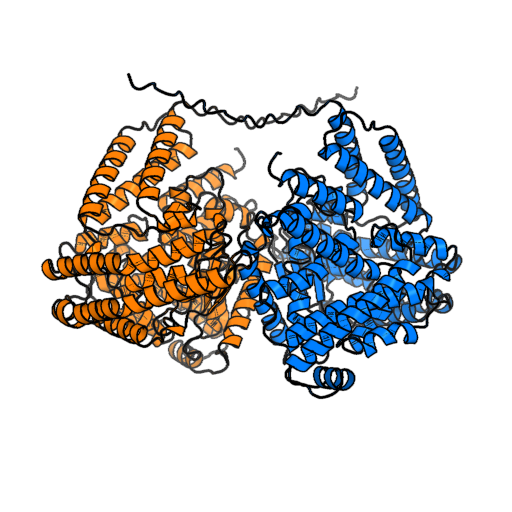 505 SER B CA 1
ATOM 8506 C C . SER B 1 505 ? -13.312 11.57 25.984 1 89.06 505 SER B C 1
ATOM 8508 O O . SER B 1 505 ? -12.984 12.531 25.281 1 89.06 505 SER B O 1
ATOM 8510 N N . PRO B 1 506 ? -13.484 11.656 27.266 1 87.5 506 PRO B N 1
ATOM 8511 C CA . PRO B 1 506 ? -13.227 12.938 27.938 1 87.5 506 PRO B CA 1
ATOM 8512 C C . PRO B 1 506 ? -11.797 13.43 27.719 1 87.5 506 PRO B C 1
ATOM 8514 O O . PRO B 1 506 ? -11.586 14.633 27.516 1 87.5 506 PRO B O 1
ATOM 8517 N N . LEU B 1 507 ? -10.883 12.539 27.734 1 87.06 507 LEU B N 1
ATOM 8518 C CA . LEU B 1 507 ? -9.492 12.914 27.484 1 87.06 507 LEU B CA 1
ATOM 8519 C C . LEU B 1 507 ? -9.336 13.531 26.094 1 87.06 507 LEU B C 1
ATOM 8521 O O . LEU B 1 507 ? -8.68 14.555 25.938 1 87.06 507 LEU B O 1
ATOM 8525 N N . ASN B 1 508 ? -9.945 12.898 25.172 1 89.69 508 ASN B N 1
ATOM 8526 C CA . ASN B 1 508 ? -9.859 13.414 23.812 1 89.69 508 ASN B CA 1
ATOM 8527 C C . ASN B 1 508 ? -10.523 14.781 23.672 1 89.69 508 ASN B C 1
ATOM 8529 O O . ASN B 1 508 ? -10.023 15.648 22.969 1 89.69 508 ASN B O 1
ATOM 8533 N N . ILE B 1 509 ? -11.625 14.969 24.328 1 92.62 509 ILE B N 1
ATOM 8534 C CA . ILE B 1 509 ? -12.328 16.25 24.297 1 92.62 509 ILE B CA 1
ATOM 8535 C C . ILE B 1 509 ? -11.445 17.328 24.922 1 92.62 509 ILE B C 1
ATOM 8537 O O . ILE B 1 509 ? -11.32 18.422 24.359 1 92.62 509 ILE B O 1
ATOM 8541 N N . ASP B 1 510 ? -10.82 17 25.984 1 90.69 510 ASP B N 1
ATOM 8542 C CA . ASP B 1 510 ? -9.938 17.969 26.641 1 90.69 510 ASP B CA 1
ATOM 8543 C C . ASP B 1 510 ? -8.773 18.359 25.734 1 90.69 510 ASP B C 1
ATOM 8545 O O . ASP B 1 510 ? -8.469 19.547 25.594 1 90.69 510 ASP B O 1
ATOM 8549 N N . VAL B 1 511 ? -8.172 17.391 25.172 1 88.62 511 VAL B N 1
ATOM 8550 C CA . VAL B 1 511 ? -7.02 17.609 24.297 1 88.62 511 VAL B CA 1
ATOM 8551 C C . VAL B 1 511 ? -7.441 18.438 23.078 1 88.62 511 VAL B C 1
ATOM 8553 O O . VAL B 1 511 ? -6.754 19.391 22.703 1 88.62 511 VAL B O 1
ATOM 8556 N N . GLU B 1 512 ? -8.547 18.125 22.547 1 92.88 512 GLU B N 1
ATOM 8557 C CA . GLU B 1 512 ? -9.016 18.766 21.328 1 92.88 512 GLU B CA 1
ATOM 8558 C C . GLU B 1 512 ? -9.43 20.219 21.594 1 92.88 512 GLU B C 1
ATOM 8560 O O . GLU B 1 512 ? -9.094 21.125 20.828 1 92.88 512 GLU B O 1
ATOM 8565 N N . VAL B 1 513 ? -10.141 20.438 22.625 1 94.69 513 VAL B N 1
ATOM 8566 C CA . VAL B 1 513 ? -10.586 21.797 22.922 1 94.69 513 VAL B CA 1
ATOM 8567 C C . VAL B 1 513 ? -9.383 22.672 23.266 1 94.69 513 VAL B C 1
ATOM 8569 O O . VAL B 1 513 ? -9.328 23.844 22.875 1 94.69 513 VAL B O 1
ATOM 8572 N N . ALA B 1 514 ? -8.445 22.078 23.969 1 93.06 514 ALA B N 1
ATOM 8573 C CA . ALA B 1 514 ? -7.207 22.812 24.219 1 93.06 514 ALA B CA 1
ATOM 8574 C C . ALA B 1 514 ? -6.547 23.219 22.906 1 93.06 514 ALA B C 1
ATOM 8576 O O . ALA B 1 514 ? -6.023 24.328 22.797 1 93.06 514 ALA B O 1
ATOM 8577 N N . ARG B 1 515 ? -6.562 22.344 21.953 1 94 515 ARG B N 1
ATOM 8578 C CA . ARG B 1 515 ? -6.02 22.641 20.625 1 94 515 ARG B CA 1
ATOM 8579 C C . ARG B 1 515 ? -6.793 23.766 19.953 1 94 515 ARG B C 1
ATOM 8581 O O . ARG B 1 515 ? -6.199 24.672 19.359 1 94 515 ARG B O 1
ATOM 8588 N N . TYR B 1 516 ? -8.094 23.781 20.094 1 96.19 516 TYR B N 1
ATOM 8589 C CA . TYR B 1 516 ? -8.906 24.812 19.469 1 96.19 516 TYR B CA 1
ATOM 8590 C C . TYR B 1 516 ? -8.648 26.172 20.094 1 96.19 516 TYR B C 1
ATOM 8592 O O . TYR B 1 516 ? -8.672 27.203 19.391 1 96.19 516 TYR B O 1
ATOM 8600 N N . VAL B 1 517 ? -8.406 26.172 21.344 1 95.62 517 VAL B N 1
ATOM 8601 C CA . VAL B 1 517 ? -8.086 27.406 22.031 1 95.62 517 VAL B CA 1
ATOM 8602 C C . VAL B 1 517 ? -6.766 27.969 21.516 1 95.62 517 VAL B C 1
ATOM 8604 O O . VAL B 1 517 ? -6.645 29.172 21.266 1 95.62 517 VAL B O 1
ATOM 8607 N N . SER B 1 518 ? -5.859 27.109 21.312 1 95.38 518 SER B N 1
ATOM 8608 C CA . SER B 1 518 ? -4.492 27.547 21.016 1 95.38 518 SER B CA 1
ATOM 8609 C C . SER B 1 518 ? -4.277 27.75 19.531 1 95.38 518 SER B C 1
ATOM 8611 O O . SER B 1 518 ? -3.271 28.328 19.109 1 95.38 518 SER B O 1
ATOM 8613 N N . TRP B 1 519 ? -5.234 27.359 18.672 1 95.62 519 TRP B N 1
ATOM 8614 C CA . TRP B 1 519 ? -5.062 27.391 17.219 1 95.62 519 TRP B CA 1
ATOM 8615 C C . TRP B 1 519 ? -6.328 27.891 16.531 1 95.62 519 TRP B C 1
ATOM 8617 O O . TRP B 1 519 ? -7.004 27.125 15.828 1 95.62 519 TRP B O 1
ATOM 8627 N N . PRO B 1 520 ? -6.559 29.219 16.672 1 97 520 PRO B N 1
ATOM 8628 C CA . PRO B 1 520 ? -7.805 29.797 16.156 1 97 520 PRO B CA 1
ATOM 8629 C C . PRO B 1 520 ? -8.016 29.531 14.664 1 97 520 PRO B C 1
ATOM 8631 O O . PRO B 1 520 ? -7.09 29.719 13.867 1 97 520 PRO B O 1
ATOM 8634 N N . GLY B 1 521 ? -9.133 29.078 14.312 1 97.56 521 GLY B N 1
ATOM 8635 C CA . GLY B 1 521 ? -9.602 29.016 12.93 1 97.56 521 GLY B CA 1
ATOM 8636 C C . GLY B 1 521 ? -9.273 27.688 12.258 1 97.56 521 GLY B C 1
ATOM 8637 O O . GLY B 1 521 ? -9.938 27.297 11.297 1 97.56 521 GLY B O 1
ATOM 8638 N N . GLN B 1 522 ? -8.227 26.938 12.641 1 96.94 522 GLN B N 1
ATOM 8639 C CA . GLN B 1 522 ? -7.75 25.734 11.969 1 96.94 522 GLN B CA 1
ATOM 8640 C C . GLN B 1 522 ? -8.812 24.641 11.984 1 96.94 522 GLN B C 1
ATOM 8642 O O . GLN B 1 522 ? -9 23.938 10.992 1 96.94 522 GLN B O 1
ATOM 8647 N N . ALA B 1 523 ? -9.562 24.453 12.992 1 97.31 523 ALA B N 1
ATOM 8648 C CA . ALA B 1 523 ? -10.516 23.375 13.203 1 97.31 523 ALA B CA 1
ATOM 8649 C C . ALA B 1 523 ? -11.719 23.516 12.273 1 97.31 523 ALA B C 1
ATOM 8651 O O . ALA B 1 523 ? -12.469 22.562 12.062 1 97.31 523 ALA B O 1
ATOM 8652 N N . LEU B 1 524 ? -11.898 24.734 11.75 1 98.62 524 LEU B N 1
ATOM 8653 C CA . LEU B 1 524 ? -13.055 25.016 10.906 1 98.62 524 LEU B CA 1
ATOM 8654 C C . LEU B 1 524 ? -12.906 24.344 9.547 1 98.62 524 LEU B C 1
ATOM 8656 O O . LEU B 1 524 ? -13.898 24.125 8.844 1 98.62 524 LEU B O 1
ATOM 8660 N N . ALA B 1 525 ? -11.711 24.047 9.164 1 98.19 525 ALA B N 1
ATOM 8661 C CA . ALA B 1 525 ? -11.352 23.641 7.809 1 98.19 525 ALA B CA 1
ATOM 8662 C C . ALA B 1 525 ? -11.977 22.281 7.465 1 98.19 525 ALA B C 1
ATOM 8664 O O . ALA B 1 525 ? -12.43 22.062 6.34 1 98.19 525 ALA B O 1
ATOM 8665 N N . TYR B 1 526 ? -12.109 21.375 8.43 1 98.06 526 TYR B N 1
ATOM 8666 C CA . TYR B 1 526 ? -12.484 19.984 8.211 1 98.06 526 TYR B CA 1
ATOM 8667 C C . TYR B 1 526 ? -13.891 19.891 7.641 1 98.06 526 TYR B C 1
ATOM 8669 O O . TYR B 1 526 ? -14.078 19.438 6.512 1 98.06 526 TYR B O 1
ATOM 8677 N N . LYS B 1 527 ? -14.82 20.359 8.414 1 98.69 527 LYS B N 1
ATOM 8678 C CA . LYS B 1 527 ? -16.219 20.203 8.031 1 98.69 527 LYS B CA 1
ATOM 8679 C C . LYS B 1 527 ? -16.578 21.078 6.84 1 98.69 527 LYS B C 1
ATOM 8681 O O . LYS B 1 527 ? -17.344 20.688 5.969 1 98.69 527 LYS B O 1
ATOM 8686 N N . VAL B 1 528 ? -16 22.312 6.793 1 98.44 528 VAL B N 1
ATOM 8687 C CA . VAL B 1 528 ? -16.234 23.188 5.648 1 98.44 528 VAL B CA 1
ATOM 8688 C C . VAL B 1 528 ? -15.727 22.516 4.371 1 98.44 528 VAL B C 1
ATOM 8690 O O . VAL B 1 528 ? -16.406 22.531 3.342 1 98.44 528 VAL B O 1
ATOM 8693 N N . GLY B 1 529 ? -14.562 21.922 4.438 1 98.5 529 GLY B N 1
ATOM 8694 C CA . GLY B 1 529 ? -14.016 21.203 3.297 1 98.5 529 GLY B CA 1
ATOM 8695 C C . GLY B 1 529 ? -14.852 20 2.891 1 98.5 529 GLY B C 1
ATOM 8696 O O . GLY B 1 529 ? -15.172 19.844 1.712 1 98.5 529 GLY B O 1
ATOM 8697 N N . GLU B 1 530 ? -15.234 19.172 3.861 1 98.69 530 GLU B N 1
ATOM 8698 C CA . GLU B 1 530 ? -16.031 17.984 3.572 1 98.69 530 GLU B CA 1
ATOM 8699 C C . GLU B 1 530 ? -17.344 18.344 2.891 1 98.69 530 GLU B C 1
ATOM 8701 O O . GLU B 1 530 ? -17.75 17.688 1.933 1 98.69 530 GLU B O 1
ATOM 8706 N N . LEU B 1 531 ? -18.016 19.375 3.414 1 98.44 531 LEU B N 1
ATOM 8707 C CA . LEU B 1 531 ? -19.281 19.797 2.84 1 98.44 531 LEU B CA 1
ATOM 8708 C C . LEU B 1 531 ? -19.109 20.188 1.376 1 98.44 531 LEU B C 1
ATOM 8710 O O . LEU B 1 531 ? -20 19.938 0.555 1 98.44 531 LEU B O 1
ATOM 8714 N N . THR B 1 532 ? -18 20.828 1.117 1 98.25 532 THR B N 1
ATOM 8715 C CA . THR B 1 532 ? -17.719 21.203 -0.265 1 98.25 532 THR B CA 1
ATOM 8716 C C . THR B 1 532 ? -17.562 19.969 -1.142 1 98.25 532 THR B C 1
ATOM 8718 O O . THR B 1 532 ? -18.141 19.875 -2.223 1 98.25 532 THR B O 1
ATOM 8721 N N . TYR B 1 533 ? -16.797 18.953 -0.735 1 98.56 533 TYR B N 1
ATOM 8722 C CA . TYR B 1 533 ? -16.578 17.719 -1.495 1 98.56 533 TYR B CA 1
ATOM 8723 C C . TYR B 1 533 ? -17.906 17 -1.738 1 98.56 533 TYR B C 1
ATOM 8725 O O . TYR B 1 533 ? -18.172 16.547 -2.854 1 98.56 533 TYR B O 1
ATOM 8733 N N . VAL B 1 534 ? -18.703 16.859 -0.685 1 98.38 534 VAL B N 1
ATOM 8734 C CA . VAL B 1 534 ? -19.984 16.156 -0.78 1 98.38 534 VAL B CA 1
ATOM 8735 C C . VAL B 1 534 ? -20.891 16.859 -1.772 1 98.38 534 VAL B C 1
ATOM 8737 O O . VAL B 1 534 ? -21.516 16.219 -2.625 1 98.38 534 VAL B O 1
ATOM 8740 N N . ARG B 1 535 ? -20.953 18.172 -1.65 1 98.12 535 ARG B N 1
ATOM 8741 C CA . ARG B 1 535 ? -21.797 18.969 -2.547 1 98.12 535 ARG B CA 1
ATOM 8742 C C . ARG B 1 535 ? -21.344 18.797 -3.996 1 98.12 535 ARG B C 1
ATOM 8744 O O . ARG B 1 535 ? -22.172 18.641 -4.895 1 98.12 535 ARG B O 1
ATOM 8751 N N . LEU B 1 536 ? -20.062 18.875 -4.219 1 98.56 536 LEU B N 1
ATOM 8752 C CA . LEU B 1 536 ? -19.516 18.766 -5.574 1 98.56 536 LEU B CA 1
ATOM 8753 C C . LEU B 1 536 ? -19.781 17.375 -6.148 1 98.56 536 LEU B C 1
ATOM 8755 O O . LEU B 1 536 ? -20.109 17.25 -7.332 1 98.56 536 LEU B O 1
ATOM 8759 N N . ARG B 1 537 ? -19.578 16.344 -5.352 1 98.25 537 ARG B N 1
ATOM 8760 C CA . ARG B 1 537 ? -19.875 14.977 -5.793 1 98.25 537 ARG B CA 1
ATOM 8761 C C . ARG B 1 537 ? -21.344 14.836 -6.176 1 98.25 537 ARG B C 1
ATOM 8763 O O . ARG B 1 537 ? -21.656 14.273 -7.227 1 98.25 537 ARG B O 1
ATOM 8770 N N . ASP B 1 538 ? -22.25 15.383 -5.316 1 97.44 538 ASP B N 1
ATOM 8771 C CA . ASP B 1 538 ? -23.688 15.312 -5.582 1 97.44 538 ASP B CA 1
ATOM 8772 C C . ASP B 1 538 ? -24.047 16.062 -6.855 1 97.44 538 ASP B C 1
ATOM 8774 O O . ASP B 1 538 ? -24.875 15.609 -7.645 1 97.44 538 ASP B O 1
ATOM 8778 N N . LYS B 1 539 ? -23.422 17.203 -6.992 1 97.62 539 LYS B N 1
ATOM 8779 C CA . LYS B 1 539 ? -23.625 17.984 -8.203 1 97.62 539 LYS B CA 1
ATOM 8780 C C . LYS B 1 539 ? -23.219 17.203 -9.445 1 97.62 539 LYS B C 1
ATOM 8782 O O . LYS B 1 539 ? -23.938 17.188 -10.445 1 97.62 539 LYS B O 1
ATOM 8787 N N . ALA B 1 540 ? -22.094 16.562 -9.398 1 97.5 540 ALA B N 1
ATOM 8788 C CA . ALA B 1 540 ? -21.578 15.773 -10.516 1 97.5 540 ALA B CA 1
ATOM 8789 C C . ALA B 1 540 ? -22.5 14.594 -10.82 1 97.5 540 ALA B C 1
ATOM 8791 O O . ALA B 1 540 ? -22.797 14.312 -11.984 1 97.5 540 ALA B O 1
ATOM 8792 N N . LYS B 1 541 ? -22.938 13.914 -9.805 1 94.5 541 LYS B N 1
ATOM 8793 C CA . LYS B 1 541 ? -23.844 12.789 -9.969 1 94.5 541 LYS B CA 1
ATOM 8794 C C . LYS B 1 541 ? -25.141 13.219 -10.656 1 94.5 541 LYS B C 1
ATOM 8796 O O . LYS B 1 541 ? -25.609 12.547 -11.578 1 94.5 541 LYS B O 1
ATOM 8801 N N . ALA B 1 542 ? -25.656 14.297 -10.188 1 94.94 542 ALA B N 1
ATOM 8802 C CA . ALA B 1 542 ? -26.922 14.805 -10.727 1 94.94 542 ALA B CA 1
ATOM 8803 C C . ALA B 1 542 ? -26.766 15.211 -12.195 1 94.94 542 ALA B C 1
ATOM 8805 O O . ALA B 1 542 ? -27.656 14.961 -13.008 1 94.94 542 ALA B O 1
ATOM 8806 N N . ALA B 1 543 ? -25.672 15.789 -12.5 1 96.31 543 ALA B N 1
ATOM 8807 C CA . ALA B 1 543 ? -25.453 16.328 -13.836 1 96.31 543 ALA B CA 1
ATOM 8808 C C . ALA B 1 543 ? -25.109 15.227 -14.828 1 96.31 543 ALA B C 1
ATOM 8810 O O . ALA B 1 543 ? -25.5 15.297 -16 1 96.31 543 ALA B O 1
ATOM 8811 N N . LEU B 1 544 ? -24.406 14.195 -14.414 1 92.94 544 LEU B N 1
ATOM 8812 C CA . LEU B 1 544 ? -23.844 13.219 -15.344 1 92.94 544 LEU B CA 1
ATOM 8813 C C . LEU B 1 544 ? -24.688 11.945 -15.367 1 92.94 544 LEU B C 1
ATOM 8815 O O . LEU B 1 544 ? -24.594 11.148 -16.312 1 92.94 544 LEU B O 1
ATOM 8819 N N . GLY B 1 545 ? -25.5 11.672 -14.32 1 86.38 545 GLY B N 1
ATOM 8820 C CA . GLY B 1 545 ? -26.328 10.477 -14.266 1 86.38 545 GLY B CA 1
ATOM 8821 C C . GLY B 1 545 ? -25.547 9.195 -14.438 1 86.38 545 GLY B C 1
ATOM 8822 O O . GLY B 1 545 ? -24.578 8.945 -13.719 1 86.38 545 GLY B O 1
ATOM 8823 N N . GLU B 1 546 ? -25.766 8.453 -15.453 1 79.75 546 GLU B N 1
ATOM 8824 C CA . GLU B 1 546 ? -25.172 7.141 -15.695 1 79.75 546 GLU B CA 1
ATOM 8825 C C . GLU B 1 546 ? -23.719 7.273 -16.125 1 79.75 546 GLU B C 1
ATOM 8827 O O . GLU B 1 546 ? -22.953 6.305 -16.078 1 79.75 546 GLU B O 1
ATOM 8832 N N . ARG B 1 547 ? -23.344 8.406 -16.516 1 86.38 547 ARG B N 1
ATOM 8833 C CA . ARG B 1 547 ? -21.969 8.633 -16.969 1 86.38 547 ARG B CA 1
ATOM 8834 C C . ARG B 1 547 ? -21.047 8.977 -15.797 1 86.38 547 ARG B C 1
ATOM 8836 O O . ARG B 1 547 ? -19.828 9.008 -15.953 1 86.38 547 ARG B O 1
ATOM 8843 N N . PHE B 1 548 ? -21.703 9.18 -14.672 1 91.88 548 PHE B N 1
ATOM 8844 C CA . PHE B 1 548 ? -20.875 9.5 -13.508 1 91.88 548 PHE B CA 1
ATOM 8845 C C . PHE B 1 548 ? -19.984 8.32 -13.141 1 91.88 548 PHE B C 1
ATOM 8847 O O . PHE B 1 548 ? -20.453 7.191 -13.016 1 91.88 548 PHE B O 1
ATOM 8854 N N . ASP B 1 549 ? -18.719 8.57 -13.023 1 92 549 ASP B N 1
ATOM 8855 C CA . ASP B 1 549 ? -17.719 7.617 -12.57 1 92 549 ASP B CA 1
ATOM 8856 C C . ASP B 1 549 ? -16.969 8.156 -11.352 1 92 549 ASP B C 1
ATOM 8858 O O . ASP B 1 549 ? -16.172 9.094 -11.469 1 92 549 ASP B O 1
ATOM 8862 N N . ILE B 1 550 ? -17.156 7.531 -10.188 1 95.31 550 ILE B N 1
ATOM 8863 C CA . ILE B 1 550 ? -16.594 8.008 -8.93 1 95.31 550 ILE B CA 1
ATOM 8864 C C . ILE B 1 550 ? -15.07 8.047 -9.023 1 95.31 550 ILE B C 1
ATOM 8866 O O . ILE B 1 550 ? -14.43 8.914 -8.414 1 95.31 550 ILE B O 1
ATOM 8870 N N . ARG B 1 551 ? -14.477 7.113 -9.781 1 96 551 ARG B N 1
ATOM 8871 C CA . ARG B 1 551 ? -13.023 7.082 -9.938 1 96 551 ARG B CA 1
ATOM 8872 C C . ARG B 1 551 ? -12.523 8.328 -10.664 1 96 551 ARG B C 1
ATOM 8874 O O . ARG B 1 551 ? -11.531 8.938 -10.25 1 96 551 ARG B O 1
ATOM 8881 N N . ARG B 1 552 ? -13.195 8.711 -11.672 1 96.25 552 ARG B N 1
ATOM 8882 C CA . ARG B 1 552 ? -12.812 9.875 -12.469 1 96.25 552 ARG B CA 1
ATOM 8883 C C . ARG B 1 552 ? -13.117 11.172 -11.727 1 96.25 552 ARG B C 1
ATOM 8885 O O . ARG B 1 552 ? -12.391 12.164 -11.875 1 96.25 552 ARG B O 1
ATOM 8892 N N . PHE B 1 553 ? -14.25 11.164 -10.977 1 97.62 553 PHE B N 1
ATOM 8893 C CA . PHE B 1 553 ? -14.508 12.305 -10.109 1 97.62 553 PHE B CA 1
ATOM 8894 C C . PHE B 1 553 ? -13.336 12.539 -9.164 1 97.62 553 PHE B C 1
ATOM 8896 O O . PHE B 1 553 ? -12.867 13.672 -9.016 1 97.62 553 PHE B O 1
ATOM 8903 N N . HIS B 1 554 ? -12.812 11.445 -8.523 1 98.62 554 HIS B N 1
ATOM 8904 C CA . HIS B 1 554 ? -11.695 11.57 -7.598 1 98.62 554 HIS B CA 1
ATOM 8905 C C . HIS B 1 554 ? -10.43 12.039 -8.32 1 98.62 554 HIS B C 1
ATOM 8907 O O . HIS B 1 554 ? -9.648 12.805 -7.77 1 98.62 554 HIS B O 1
ATOM 8913 N N . ASP B 1 555 ? -10.211 11.641 -9.547 1 97.81 555 ASP B N 1
ATOM 8914 C CA . ASP B 1 555 ? -9.102 12.164 -10.352 1 97.81 555 ASP B CA 1
ATOM 8915 C C . ASP B 1 555 ? -9.234 13.672 -10.555 1 97.81 555 ASP B C 1
ATOM 8917 O O . ASP B 1 555 ? -8.258 14.406 -10.406 1 97.81 555 ASP B O 1
ATOM 8921 N N . ALA B 1 556 ? -10.461 14.07 -10.898 1 97.44 556 ALA B N 1
ATOM 8922 C CA . ALA B 1 556 ? -10.711 15.492 -11.141 1 97.44 556 ALA B CA 1
ATOM 8923 C C . ALA B 1 556 ? -10.391 16.328 -9.898 1 97.44 556 ALA B C 1
ATOM 8925 O O . ALA B 1 556 ? -9.922 17.453 -10.016 1 97.44 556 ALA B O 1
ATOM 8926 N N . VAL B 1 557 ? -10.609 15.75 -8.805 1 98 557 VAL B N 1
ATOM 8927 C CA . VAL B 1 557 ? -10.445 16.453 -7.535 1 98 557 VAL B CA 1
ATOM 8928 C C . VAL B 1 557 ? -8.977 16.438 -7.117 1 98 557 VAL B C 1
ATOM 8930 O O . VAL B 1 557 ? -8.438 17.453 -6.672 1 98 557 VAL B O 1
ATOM 8933 N N . LEU B 1 558 ? -8.273 15.312 -7.293 1 98 558 LEU B N 1
ATOM 8934 C CA . LEU B 1 558 ? -7.012 15.102 -6.594 1 98 558 LEU B CA 1
ATOM 8935 C C . LEU B 1 558 ? -5.828 15.391 -7.516 1 98 558 LEU B C 1
ATOM 8937 O O . LEU B 1 558 ? -4.746 15.758 -7.047 1 98 558 LEU B O 1
ATOM 8941 N N . LEU B 1 559 ? -5.965 15.305 -8.836 1 96.69 559 LEU B N 1
ATOM 8942 C CA . LEU B 1 559 ? -4.801 15.234 -9.711 1 96.69 559 LEU B CA 1
ATOM 8943 C C . LEU B 1 559 ? -4.375 16.625 -10.164 1 96.69 559 LEU B C 1
ATOM 8945 O O . LEU B 1 559 ? -3.516 16.766 -11.039 1 96.69 559 LEU B O 1
ATOM 8949 N N . ALA B 1 560 ? -4.922 17.656 -9.57 1 94.69 560 ALA B N 1
ATOM 8950 C CA . ALA B 1 560 ? -4.418 19.016 -9.773 1 94.69 560 ALA B CA 1
ATOM 8951 C C . ALA B 1 560 ? -3.633 19.5 -8.555 1 94.69 560 ALA B C 1
ATOM 8953 O O . ALA B 1 560 ? -3.15 20.641 -8.531 1 94.69 560 ALA B O 1
ATOM 8954 N N . GLY B 1 561 ? -3.467 18.594 -7.574 1 96 561 GLY B N 1
ATOM 8955 C CA . GLY B 1 561 ? -2.906 19.016 -6.305 1 96 561 GLY B CA 1
ATOM 8956 C C . GLY B 1 561 ? -3.908 19.75 -5.426 1 96 561 GLY B C 1
ATOM 8957 O O . GLY B 1 561 ? -5.066 19.922 -5.809 1 96 561 GLY B O 1
ATOM 8958 N N . PRO B 1 562 ? -3.498 20.109 -4.27 1 97.5 562 PRO B N 1
ATOM 8959 C CA . PRO B 1 562 ? -4.41 20.828 -3.379 1 97.5 562 PRO B CA 1
ATOM 8960 C C . PRO B 1 562 ? -4.859 22.172 -3.957 1 97.5 562 PRO B C 1
ATOM 8962 O O . PRO B 1 562 ? -4.074 22.859 -4.605 1 97.5 562 PRO B O 1
ATOM 8965 N N . LEU B 1 563 ? -6.082 22.5 -3.688 1 97.44 563 LEU B N 1
ATOM 8966 C CA . LEU B 1 563 ? -6.676 23.734 -4.199 1 97.44 563 LEU B CA 1
ATOM 8967 C C . LEU B 1 563 ? -7.508 24.422 -3.127 1 97.44 563 LEU B C 1
ATOM 8969 O O . LEU B 1 563 ? -8.102 23.766 -2.27 1 97.44 563 LEU B O 1
ATOM 8973 N N . PRO B 1 564 ? -7.512 25.766 -3.189 1 97.12 564 PRO B N 1
ATOM 8974 C CA . PRO B 1 564 ? -8.586 26.422 -2.428 1 97.12 564 PRO B CA 1
ATOM 8975 C C . PRO B 1 564 ? -9.977 25.953 -2.852 1 97.12 564 PRO B C 1
ATOM 8977 O O . PRO B 1 564 ? -10.195 25.656 -4.031 1 97.12 564 PRO B O 1
ATOM 8980 N N . MET B 1 565 ? -10.875 25.969 -1.938 1 96.94 565 MET B N 1
ATOM 8981 C CA . MET B 1 565 ? -12.188 25.375 -2.164 1 96.94 565 MET B CA 1
ATOM 8982 C C . MET B 1 565 ? -12.883 26.016 -3.357 1 96.94 565 MET B C 1
ATOM 8984 O O . MET B 1 565 ? -13.555 25.344 -4.137 1 96.94 565 MET B O 1
ATOM 8988 N N . ASN B 1 566 ? -12.758 27.375 -3.492 1 93.19 566 ASN B N 1
ATOM 8989 C CA . ASN B 1 566 ? -13.414 28.047 -4.609 1 93.19 566 ASN B CA 1
ATOM 8990 C C . ASN B 1 566 ? -12.828 27.609 -5.949 1 93.19 566 ASN B C 1
ATOM 8992 O O . ASN B 1 566 ? -13.562 27.469 -6.93 1 93.19 566 ASN B O 1
ATOM 8996 N N . VAL B 1 567 ? -11.523 27.438 -6.004 1 94.38 567 VAL B N 1
ATOM 8997 C CA . VAL B 1 567 ? -10.867 26.969 -7.223 1 94.38 567 VAL B CA 1
ATOM 8998 C C . VAL B 1 567 ? -11.273 25.531 -7.516 1 94.38 567 VAL B C 1
ATOM 9000 O O . VAL B 1 567 ? -11.492 25.172 -8.672 1 94.38 567 VAL B O 1
ATOM 9003 N N . LEU B 1 568 ? -11.367 24.703 -6.496 1 96.69 568 LEU B N 1
ATOM 9004 C CA . LEU B 1 568 ? -11.812 23.328 -6.648 1 96.69 568 LEU B CA 1
ATOM 9005 C C . LEU B 1 568 ? -13.211 23.266 -7.262 1 96.69 568 LEU B C 1
ATOM 9007 O O . LEU B 1 568 ? -13.469 22.453 -8.148 1 96.69 568 LEU B O 1
ATOM 9011 N N . GLU B 1 569 ? -14.07 24.141 -6.777 1 96.44 569 GLU B N 1
ATOM 9012 C CA . GLU B 1 569 ? -15.438 24.172 -7.301 1 96.44 569 GLU B CA 1
ATOM 9013 C C . GLU B 1 569 ? -15.438 24.469 -8.797 1 96.44 569 GLU B C 1
ATOM 9015 O O . GLU B 1 569 ? -16.141 23.812 -9.57 1 96.44 569 GLU B O 1
ATOM 9020 N N . ALA B 1 570 ? -14.672 25.422 -9.188 1 94.06 570 ALA B N 1
ATOM 9021 C CA . ALA B 1 570 ? -14.586 25.781 -10.602 1 94.06 570 ALA B CA 1
ATOM 9022 C C . ALA B 1 570 ? -14.031 24.641 -11.438 1 94.06 570 ALA B C 1
ATOM 9024 O O . ALA B 1 570 ? -14.492 24.391 -12.555 1 94.06 570 ALA B O 1
ATOM 9025 N N . ARG B 1 571 ? -13.07 23.969 -10.945 1 94.5 571 ARG B N 1
ATOM 9026 C CA . ARG B 1 571 ? -12.453 22.844 -11.641 1 94.5 571 ARG B CA 1
ATOM 9027 C C . ARG B 1 571 ? -13.445 21.719 -11.852 1 94.5 571 ARG B C 1
ATOM 9029 O O . ARG B 1 571 ? -13.523 21.141 -12.945 1 94.5 571 ARG B O 1
ATOM 9036 N N . VAL B 1 572 ? -14.18 21.391 -10.828 1 97.31 572 VAL B N 1
ATOM 9037 C CA . VAL B 1 572 ? -15.148 20.312 -10.922 1 97.31 572 VAL B CA 1
ATOM 9038 C C . VAL B 1 572 ? -16.266 20.688 -11.898 1 97.31 572 VAL B C 1
ATOM 9040 O O . VAL B 1 572 ? -16.734 19.859 -12.672 1 97.31 572 VAL B O 1
ATOM 9043 N N . ASP B 1 573 ? -16.641 22 -11.875 1 96.56 573 ASP B N 1
ATOM 9044 C CA . ASP B 1 573 ? -17.625 22.469 -12.836 1 96.56 573 ASP B CA 1
ATOM 9045 C C . ASP B 1 573 ? -17.125 22.281 -14.273 1 96.56 573 ASP B C 1
ATOM 9047 O O . ASP B 1 573 ? -17.875 21.828 -15.141 1 96.56 573 ASP B O 1
ATOM 9051 N N . ALA B 1 574 ? -15.906 22.625 -14.484 1 94.81 574 ALA B N 1
ATOM 9052 C CA . ALA B 1 574 ? -15.312 22.453 -15.805 1 94.81 574 ALA B CA 1
ATOM 9053 C C . ALA B 1 574 ? -15.234 20.984 -16.203 1 94.81 574 ALA B C 1
ATOM 9055 O O . ALA B 1 574 ? -15.469 20.641 -17.359 1 94.81 574 ALA B O 1
ATOM 9056 N N . TRP B 1 575 ? -14.883 20.156 -15.25 1 96 575 TRP B N 1
ATOM 9057 C CA . TRP B 1 575 ? -14.812 18.719 -15.5 1 96 575 TRP B CA 1
ATOM 9058 C C . TRP B 1 575 ? -16.188 18.156 -15.883 1 96 575 TRP B C 1
ATOM 9060 O O . TRP B 1 575 ? -16.297 17.375 -16.828 1 96 575 TRP B O 1
ATOM 9070 N N . ILE B 1 576 ? -17.219 18.562 -15.141 1 97.5 576 ILE B N 1
ATOM 9071 C CA . ILE B 1 576 ? -18.578 18.141 -15.43 1 97.5 576 ILE B CA 1
ATOM 9072 C C . ILE B 1 576 ? -18.953 18.531 -16.859 1 97.5 576 ILE B C 1
ATOM 9074 O O . ILE B 1 576 ? -19.5 17.719 -17.609 1 97.5 576 ILE B O 1
ATOM 9078 N N . ALA B 1 577 ? -18.641 19.719 -17.234 1 95.94 577 ALA B N 1
ATOM 9079 C CA . ALA B 1 577 ? -18.953 20.234 -18.578 1 95.94 577 ALA B CA 1
ATOM 9080 C C . ALA B 1 577 ? -18.25 19.406 -19.641 1 95.94 577 ALA B C 1
ATOM 9082 O O . ALA B 1 577 ? -18.812 19.141 -20.703 1 95.94 577 ALA B O 1
ATOM 9083 N N . ALA B 1 578 ? -17.094 18.984 -19.375 1 94.38 578 ALA B N 1
ATOM 9084 C CA . ALA B 1 578 ? -16.297 18.234 -20.328 1 94.38 578 ALA B CA 1
ATOM 9085 C C . ALA B 1 578 ? -16.828 16.797 -20.484 1 94.38 578 ALA B C 1
ATOM 9087 O O . ALA B 1 578 ? -16.609 16.172 -21.516 1 94.38 578 ALA B O 1
ATOM 9088 N N . GLN B 1 579 ? -17.375 16.281 -19.422 1 92.44 579 GLN B N 1
ATOM 9089 C CA . GLN B 1 579 ? -17.875 14.914 -19.438 1 92.44 579 GLN B CA 1
ATOM 9090 C C . GLN B 1 579 ? -19.219 14.82 -20.141 1 92.44 579 GLN B C 1
ATOM 9092 O O . GLN B 1 579 ? -19.672 13.727 -20.5 1 92.44 579 GLN B O 1
ATOM 9097 N N . LYS B 1 580 ? -19.859 15.875 -20.234 1 86.75 580 LYS B N 1
ATOM 9098 C CA . LYS B 1 580 ? -21.141 15.883 -20.922 1 86.75 580 LYS B CA 1
ATOM 9099 C C . LYS B 1 580 ? -20.953 15.711 -22.422 1 86.75 580 LYS B C 1
ATOM 9101 O O . LYS B 1 580 ? -19.984 16.203 -23 1 86.75 580 LYS B O 1
ATOM 9106 N N . PRO B 1 581 ? -21.828 14.781 -22.953 1 77.31 581 PRO B N 1
ATOM 9107 C CA . PRO B 1 581 ? -21.734 14.625 -24.406 1 77.31 581 PRO B CA 1
ATOM 9108 C C . PRO B 1 581 ? -21.797 15.961 -25.156 1 77.31 581 PRO B C 1
ATOM 9110 O O . PRO B 1 581 ? -22.469 16.891 -24.703 1 77.31 581 PRO B O 1
ATOM 9113 N N . ALA B 1 582 ? -20.844 16.156 -25.984 1 59.47 582 ALA B N 1
ATOM 9114 C CA . ALA B 1 582 ? -21.016 17.328 -26.844 1 59.47 582 ALA B CA 1
ATOM 9115 C C . ALA B 1 582 ? -22.453 17.438 -27.328 1 59.47 582 ALA B C 1
ATOM 9117 O O . ALA B 1 582 ? -23.047 16.438 -27.766 1 59.47 582 ALA B O 1
ATOM 9118 N N . ALA B 1 583 ? -23.094 18.625 -27.078 1 39.47 583 ALA B N 1
ATOM 9119 C CA . ALA B 1 583 ? -24.406 18.828 -27.672 1 39.47 583 ALA B CA 1
ATOM 9120 C C . ALA B 1 583 ? -24.359 18.641 -29.188 1 39.47 583 ALA B C 1
ATOM 9122 O O . ALA B 1 583 ? -23.359 18.938 -29.828 1 39.47 583 ALA B O 1
#